Protein 4FVA (pdb70)

Organism: Caenorhabditis elegans (NCBI:txid6239)

Foldseek 3Di:
DQAVPKFKEKAEAQPCVDPPCQLVLLLVVLVQCVVVVGQKYKYWFAAPPNCVSVVVCVVAWDKDWQDYPPRGTMIMTHGPQWAWDDWDWAAQPPDPPRKTWTWTWTARPPATEIETETAADEDPVCLVRLLVVLVVVQVVVVVVCVVDPQHKYKHWYQSNDDVVSHDDHDPQKDWQCVQQPVDPQAAFFQFVVLAVPDPDDDTDTHRRTTMIIGHPFRHKHKHWAQSDADPVRRHTSHSTTMIMMMTGD/DVFAVPKFKEKFEAQPCVDVPCQLVLLLVVLVQCVVVVGQKYKYWFAAPPNCVSVVVCVVAWDKDWQDYPPRITMIMTHGPQWAWDDWDWAFQPPDPPRKIWIWTWTAHPVATEIETETAAHEDPVCLVRLLVVLVVVQVVVVVVCVVDPQHKYKHWYQSNDDPVSDDDHDPQKDWQCVLQPVDPVAQFFQFCVLAVPDPDPPGDTHRRTTMIIGHPWRHKHKHWAQSDADDPRRHTSHSTIMIMMMTGD/DCLFAVPKFKEKAEAQPCVDPVCQLVLLLVVLVQCVVLVGQKYKYWFAAPPNCVSVVVCVVAWDKDWLDHPPRITMIMTGGPQWAWDDWDWAFQPLAPPRWTWIWTWTAHPPATEIETETAAHEDPVCLVRLLVVVVVVQVVVVVCCVVDPQHKYKHWYQSNDDPVSDDDRDPQKDWQCVQQPVDPQAQFFQFCPLAVPDDDPPTDTHRRTTMMIGHDFRHKHKHWAQSDADDVRRHTSHSTTMMMMMTGD/DVQAVPKFKEKAEAQPCVQPVCQLVLLLVVLVFCVVLVGQKYKYWFDAPPNCVSVVVCVVAWDKDWQDYPPRGTMIMTHGPQWAWDDWDWAFQPPDPPRWIWIWTWTAHPPATEIETETAAHDDPVCLVRLLVVLVVVQVVVVVCCVVDPQHKYKHWYQSNDDPVSDDDHDPQKDWQCVQQPVDPQAAFFAAVVLAVSDPDGDTGRRTTMMIGHDFRHKHKHWAQSDADDPRRHTSHSTIMIMMMTGD

Sequence (998 aa):
DLKGFEVSVMSWNIDGLDGRSLLTRMKAVAHIVKNVNPDILFLQEVVDRDLAPIDKLQSLYKIYYSNKGCQYYTAILVSKMFDVEKHDVIHFQNSGMYRTLQILEGSIGGLKVFLLNTHLESTREHRPQRCAQFGFCMDKVREIIAQNPGALVFFGGDLNLRDEEVSRVPDGVKDAWEAAGSDNKTKFTWDTFKNDNKQGFHGAKMRFDRLYWSGPLDKVKFTLEGRQRIRSCLCFPSDHWAINATFFAEDLKGFEVSVMSWNIDGLDGRSLLTRMKAVAHIVKNVNPDILFLQEVVDRDLAPIDKLQSLYKIYYSNKGCQYYTAILVSKMFDVEKHDVIHFQNSGMYRTLQILEGSIGGLKVFLLNTHLESTREHRPQRCAQFGFCMDKVREIIAQNPGALVFFGGDLNLRDEEVSRVPDGVKDAWEAAGSDNKTKFTWDTFKNDNKQGFHGAKMRFDRLYWSGPLDKVKFTLEGRQRIRSCLCFPSDHWAINATFFAAEDLKGFEVSVMSWNIDGLDGRSLLTRMKAVAHIVKNVNPDILFLQEVVDRDLAPIDKLQSLYKIYYSNKGCQYYTAILVSKMFDVEKHDVIHFQNSGMYRTLQILEGSIGGLKVFLLNTHLESTREHRPQRCAQFGFCMDKVREIIAQNPGALVFFGGDLNLRDEEVSRVPDGVKDAWEAAGSDNKTKFTWDTFKNDNKQGFHGAKMRFDRLYWSGPLDKVKFTLEGRQRIRSCLCFPSDHWAINATFFAEDLKGFEVSVMSWNIDGLDGRSLLTRMKAVAHIVKNVNPDILFLQEVVDRDLAPIDKLQSLYKIYYSNKGCQYYTAILVSKMFDVEKHDVIHFQNSGMYRTLQILEGSIGGLKVFLLNTHLESTREHRPQRCAQFGFCMDKVREIIAQNPGALVFFGGDLNLRDEEVSRVPDGVKDAWEAAGSDNKTKFTWDTFKNDNKQGGAKMRFDRLYWSGPLDKVKFTLEGRQRIRSCLCFPSDHWAINATFFA

GO terms:
  GO:0042802 identical protein binding (F, IPI)

Structure (mmCIF, N/CA/C/O backbone):
data_4FVA
#
_entry.id   4FVA
#
_cell.length_a   52.600
_cell.length_b   104.400
_cell.length_c   84.700
_cell.angle_alpha   90.00
_cell.angle_beta   90.98
_cell.angle_gamma   90.00
#
_symmetry.space_group_name_H-M   'P 1 21 1'
#
loop_
_entity.id
_entity.type
_entity.pdbx_description
1 polymer "5'-tyrosyl-DNA phosphodiesterase"
2 non-polymer 1,2-ETHANEDIOL
3 non-polymer 'MAGNESIUM ION'
4 non-polymer 'MALONATE ION'
5 water water
#
loop_
_atom_site.group_PDB
_atom_site.id
_atom_site.type_symbol
_atom_site.label_atom_id
_atom_site.label_alt_id
_atom_site.label_comp_id
_atom_site.label_asym_id
_atom_site.label_entity_id
_atom_site.label_seq_id
_atom_site.pdbx_PDB_ins_code
_atom_site.Cartn_x
_atom_site.Cartn_y
_atom_site.Cartn_z
_atom_site.occupancy
_atom_site.B_iso_or_equiv
_atom_site.auth_seq_id
_atom_site.auth_comp_id
_atom_site.auth_asym_id
_atom_site.auth_atom_id
_atom_site.pdbx_PDB_model_num
ATOM 1 N N . ASP A 1 8 ? 26.688 -4.186 11.761 1.00 72.75 114 ASP A N 1
ATOM 2 C CA . ASP A 1 8 ? 25.540 -5.081 11.716 1.00 77.31 114 ASP A CA 1
ATOM 3 C C . ASP A 1 8 ? 24.268 -4.244 11.586 1.00 75.51 114 ASP A C 1
ATOM 4 O O . ASP A 1 8 ? 24.330 -3.018 11.493 1.00 73.89 114 ASP A O 1
ATOM 9 N N . LEU A 1 9 ? 23.115 -4.901 11.562 1.00 74.56 115 LEU A N 1
ATOM 10 C CA . LEU A 1 9 ? 21.859 -4.186 11.376 1.00 72.81 115 LEU A CA 1
ATOM 11 C C . LEU A 1 9 ? 21.175 -3.857 12.686 1.00 70.42 115 LEU A C 1
ATOM 12 O O . LEU A 1 9 ? 20.181 -3.131 12.706 1.00 66.93 115 LEU A O 1
ATOM 17 N N . LYS A 1 10 ? 21.710 -4.381 13.781 1.00 72.71 116 LYS A N 1
ATOM 18 C CA . LYS A 1 10 ? 21.161 -4.053 15.084 1.00 74.16 116 LYS A CA 1
ATOM 19 C C . LYS A 1 10 ? 21.262 -2.539 15.255 1.00 68.59 116 LYS A C 1
ATOM 20 O O . LYS A 1 10 ? 22.281 -1.927 14.922 1.00 66.41 116 LYS A O 1
ATOM 26 N N . GLY A 1 11 ? 20.181 -1.933 15.726 1.00 66.05 117 GLY A N 1
ATOM 27 C CA . GLY A 1 11 ? 20.114 -0.490 15.826 1.00 68.25 117 GLY A CA 1
ATOM 28 C C . GLY A 1 11 ? 19.722 0.173 14.514 1.00 67.36 117 GLY A C 1
ATOM 29 O O . GLY A 1 11 ? 19.551 1.389 14.467 1.00 64.64 117 GLY A O 1
ATOM 30 N N . PHE A 1 12 ? 19.599 -0.608 13.440 1.00 65.40 118 PHE A N 1
ATOM 31 C CA . PHE A 1 12 ? 19.146 -0.043 12.170 1.00 57.78 118 PHE A CA 1
ATOM 32 C C . PHE A 1 12 ? 17.630 0.048 12.222 1.00 49.45 118 PHE A C 1
ATOM 33 O O . PHE A 1 12 ? 16.959 -0.884 12.676 1.00 46.33 118 PHE A O 1
ATOM 41 N N . GLU A 1 13 ? 17.090 1.167 11.763 1.00 46.25 119 GLU A N 1
ATOM 42 C CA . GLU A 1 13 ? 15.659 1.379 11.864 1.00 42.39 119 GLU A CA 1
ATOM 43 C C . GLU A 1 13 ? 15.198 2.286 10.721 1.00 39.23 119 GLU A C 1
ATOM 44 O O . GLU A 1 13 ? 15.897 3.231 10.353 1.00 43.84 119 GLU A O 1
ATOM 50 N N . VAL A 1 14 ? 14.061 1.955 10.114 1.00 35.13 120 VAL A N 1
ATOM 51 C CA . VAL A 1 14 ? 13.492 2.789 9.054 1.00 32.57 120 VAL A CA 1
ATOM 52 C C . VAL A 1 14 ? 11.969 2.798 9.173 1.00 30.40 120 VAL A C 1
ATOM 53 O O . VAL A 1 14 ? 11.354 1.745 9.383 1.00 29.82 120 VAL A O 1
ATOM 57 N N . SER A 1 15 ? 11.367 3.985 9.083 1.00 27.07 121 SER A N 1
ATOM 58 C CA . SER A 1 15 ? 9.912 4.111 9.189 1.00 25.00 121 SER A CA 1
ATOM 59 C C . SER A 1 15 ? 9.266 4.417 7.835 1.00 26.12 121 SER A C 1
ATOM 60 O O . SER A 1 15 ? 9.732 5.282 7.080 1.00 22.12 121 SER A O 1
ATOM 63 N N . VAL A 1 16 ? 8.182 3.710 7.534 1.00 24.76 122 VAL A N 1
ATOM 64 C CA . VAL A 1 16 ? 7.482 3.915 6.281 1.00 19.97 122 VAL A CA 1
ATOM 65 C C . VAL A 1 16 ? 6.033 4.237 6.588 1.00 22.35 122 VAL A C 1
ATOM 66 O O . VAL A 1 16 ? 5.363 3.507 7.333 1.00 21.36 122 VAL A O 1
ATOM 70 N N . MET A 1 17 ? 5.567 5.345 6.027 1.00 20.15 123 MET A N 1
ATOM 71 C CA . MET A 1 17 ? 4.200 5.810 6.211 1.00 20.38 123 MET A CA 1
ATOM 72 C C . MET A 1 17 ? 3.524 5.813 4.848 1.00 20.12 123 MET A C 1
ATOM 73 O O . MET A 1 17 ? 4.166 6.137 3.843 1.00 19.80 123 MET A O 1
ATOM 78 N N . SER A 1 18 ? 2.250 5.414 4.806 1.00 20.28 124 SER A N 1
ATOM 79 C CA . SER A 1 18 ? 1.470 5.412 3.561 1.00 20.09 124 SER A CA 1
ATOM 80 C C . SER A 1 18 ? 0.096 6.022 3.799 1.00 22.71 124 SER A C 1
ATOM 81 O O . SER A 1 18 ? -0.546 5.732 4.821 1.00 20.71 124 SER A O 1
ATOM 84 N N . TRP A 1 19 ? -0.370 6.842 2.859 1.00 20.20 125 TRP A N 1
ATOM 85 C CA . TRP A 1 19 ? -1.599 7.600 3.075 1.00 20.45 125 TRP A CA 1
ATOM 86 C C . TRP A 1 19 ? -2.300 7.955 1.777 1.00 20.25 125 TRP A C 1
ATOM 87 O O . TRP A 1 19 ? -1.718 8.597 0.895 1.00 19.96 125 TRP A O 1
ATOM 98 N N . ASN A 1 20 ? -3.554 7.531 1.665 1.00 20.44 126 ASN A N 1
ATOM 99 C CA . ASN A 1 20 ? -4.408 8.025 0.598 1.00 20.34 126 ASN A CA 1
ATOM 100 C C . ASN A 1 20 ? -4.974 9.334 1.103 1.00 20.55 126 ASN A C 1
ATOM 101 O O . ASN A 1 20 ? -5.747 9.340 2.069 1.00 20.92 126 ASN A O 1
ATOM 106 N N . ILE A 1 21 ? -4.572 10.440 0.479 1.00 20.34 127 ILE A N 1
ATOM 107 C CA . ILE A 1 21 ? -4.917 11.754 1.027 1.00 20.54 127 ILE A CA 1
ATOM 108 C C . ILE A 1 21 ? -6.206 12.368 0.448 1.00 20.64 127 ILE A C 1
ATOM 109 O O . ILE A 1 21 ? -6.542 13.533 0.716 1.00 20.78 127 ILE A O 1
ATOM 114 N N . ASP A 1 22 ? -6.938 11.573 -0.327 1.00 20.58 128 ASP A N 1
ATOM 115 C CA . ASP A 1 22 ? -8.277 11.987 -0.740 1.00 20.74 128 ASP A CA 1
ATOM 116 C C . ASP A 1 22 ? -8.229 13.331 -1.457 1.00 21.55 128 ASP A C 1
ATOM 117 O O . ASP A 1 22 ? -9.057 14.210 -1.200 1.00 23.05 128 ASP A O 1
ATOM 122 N N . GLY A 1 23 ? -7.272 13.482 -2.368 1.00 20.21 129 GLY A N 1
ATOM 123 C CA . GLY A 1 23 ? -7.186 14.697 -3.169 1.00 23.25 129 GLY A CA 1
ATOM 124 C C . GLY A 1 23 ? -8.368 14.903 -4.111 1.00 28.93 129 GLY A C 1
ATOM 125 O O . GLY A 1 23 ? -8.615 16.023 -4.582 1.00 20.03 129 GLY A O 1
ATOM 126 N N . LEU A 1 24 ? -9.106 13.833 -4.400 1.00 20.12 130 LEU A N 1
ATOM 127 C CA . LEU A 1 24 ? -10.257 13.956 -5.302 1.00 20.15 130 LEU A CA 1
ATOM 128 C C . LEU A 1 24 ? -11.438 14.635 -4.633 1.00 27.10 130 LEU A C 1
ATOM 129 O O . LEU A 1 24 ? -12.407 15.021 -5.300 1.00 26.28 130 LEU A O 1
ATOM 134 N N . ASP A 1 25 ? -11.373 14.761 -3.310 1.00 23.14 131 ASP A N 1
ATOM 135 C CA . ASP A 1 25 ? -12.428 15.455 -2.581 1.00 26.02 131 ASP A CA 1
ATOM 136 C C . ASP A 1 25 ? -12.062 16.935 -2.455 1.00 27.52 131 ASP A C 1
ATOM 137 O O . ASP A 1 25 ? -11.093 17.299 -1.785 1.00 26.60 131 ASP A O 1
ATOM 142 N N . GLY A 1 26 ? -12.834 17.782 -3.120 1.00 26.87 132 GLY A N 1
ATOM 143 C CA . GLY A 1 26 ? -12.515 19.195 -3.208 1.00 21.11 132 GLY A CA 1
ATOM 144 C C . GLY A 1 26 ? -12.829 20.016 -1.971 1.00 21.48 132 GLY A C 1
ATOM 145 O O . GLY A 1 26 ? -12.325 21.128 -1.845 1.00 24.84 132 GLY A O 1
ATOM 146 N N . ARG A 1 27 ? -13.660 19.486 -1.075 1.00 21.84 133 ARG A N 1
ATOM 147 C CA . ARG A 1 27 ? -14.057 20.192 0.140 1.00 28.36 133 ARG A CA 1
ATOM 148 C C . ARG A 1 27 ? -12.901 20.425 1.121 1.00 33.06 133 ARG A C 1
ATOM 149 O O . ARG A 1 27 ? -12.275 19.473 1.585 1.00 28.51 133 ARG A O 1
ATOM 157 N N . SER A 1 28 ? -12.634 21.689 1.446 1.00 36.44 134 SER A N 1
ATOM 158 C CA . SER A 1 28 ? -11.572 22.042 2.393 1.00 30.99 134 SER A CA 1
ATOM 159 C C . SER A 1 28 ? -10.221 21.448 1.990 1.00 22.04 134 SER A C 1
ATOM 160 O O . SER A 1 28 ? -9.393 21.128 2.850 1.00 25.65 134 SER A O 1
ATOM 163 N N . LEU A 1 29 ? -10.006 21.293 0.688 1.00 21.66 135 LEU A N 1
ATOM 164 C CA . LEU A 1 29 ? -8.797 20.643 0.187 1.00 25.76 135 LEU A CA 1
ATOM 165 C C . LEU A 1 29 ? -7.492 21.299 0.681 1.00 23.28 135 LEU A C 1
ATOM 166 O O . LEU A 1 29 ? -6.550 20.607 1.092 1.00 22.85 135 LEU A O 1
ATOM 171 N N . LEU A 1 30 ? -7.403 22.623 0.580 1.00 25.17 136 LEU A N 1
ATOM 172 C CA . LEU A 1 30 ? -6.185 23.309 1.007 1.00 31.03 136 LEU A CA 1
ATOM 173 C C . LEU A 1 30 ? -5.939 23.114 2.496 1.00 21.61 136 LEU A C 1
ATOM 174 O O . LEU A 1 30 ? -4.844 22.740 2.909 1.00 25.78 136 LEU A O 1
ATOM 179 N N . THR A 1 31 ? -6.964 23.328 3.310 1.00 24.15 137 THR A N 1
ATOM 180 C CA . THR A 1 31 ? -6.798 23.147 4.745 1.00 22.35 137 THR A CA 1
ATOM 181 C C . THR A 1 31 ? -6.361 21.716 5.055 1.00 25.10 137 THR A C 1
ATOM 182 O O . THR A 1 31 ? -5.488 21.488 5.911 1.00 22.36 137 THR A O 1
ATOM 186 N N . ARG A 1 32 ? -6.968 20.757 4.360 1.00 22.10 138 ARG A N 1
ATOM 187 C CA . ARG A 1 32 ? -6.656 19.346 4.574 1.00 22.02 138 ARG A CA 1
ATOM 188 C C . ARG A 1 32 ? -5.220 19.010 4.143 1.00 21.66 138 ARG A C 1
ATOM 189 O O . ARG A 1 32 ? -4.521 18.263 4.833 1.00 21.70 138 ARG A O 1
ATOM 197 N N . MET A 1 33 ? -4.772 19.565 3.016 1.00 21.33 139 MET A N 1
ATOM 198 C CA . MET A 1 33 ? -3.399 19.287 2.573 1.00 21.01 139 MET A CA 1
ATOM 199 C C . MET A 1 33 ? -2.377 19.908 3.539 1.00 21.17 139 MET A C 1
ATOM 200 O O . MET A 1 33 ? -1.334 19.324 3.801 1.00 21.07 139 MET A O 1
ATOM 205 N N . LYS A 1 34 ? -2.689 21.092 4.067 1.00 21.44 140 LYS A N 1
ATOM 206 C CA . LYS A 1 34 ? -1.861 21.690 5.112 1.00 24.66 140 LYS A CA 1
ATOM 207 C C . LYS A 1 34 ? -1.809 20.778 6.332 1.00 21.93 140 LYS A C 1
ATOM 208 O O . LYS A 1 34 ? -0.763 20.629 6.948 1.00 22.36 140 LYS A O 1
ATOM 214 N N . ALA A 1 35 ? -2.948 20.193 6.702 1.00 23.63 141 ALA A N 1
ATOM 215 C CA . ALA A 1 35 ? -2.988 19.253 7.829 1.00 22.40 141 ALA A CA 1
ATOM 216 C C . ALA A 1 35 ? -2.156 18.005 7.535 1.00 22.11 141 ALA A C 1
ATOM 217 O O . ALA A 1 35 ? -1.450 17.487 8.417 1.00 22.24 141 ALA A O 1
ATOM 219 N N . VAL A 1 36 ? -2.258 17.503 6.305 1.00 21.74 142 VAL A N 1
ATOM 220 C CA . VAL A 1 36 ? -1.436 16.366 5.914 1.00 21.45 142 VAL A CA 1
ATOM 221 C C . VAL A 1 36 ? 0.053 16.697 6.098 1.00 26.61 142 VAL A C 1
ATOM 222 O O . VAL A 1 36 ? 0.789 15.940 6.717 1.00 21.36 142 VAL A O 1
ATOM 226 N N . ALA A 1 37 ? 0.494 17.828 5.565 1.00 21.21 143 ALA A N 1
ATOM 227 C CA . ALA A 1 37 ? 1.902 18.185 5.682 1.00 23.99 143 ALA A CA 1
ATOM 228 C C . ALA A 1 37 ? 2.289 18.355 7.150 1.00 21.50 143 ALA A C 1
ATOM 229 O O . ALA A 1 37 ? 3.381 17.962 7.561 1.00 22.11 143 ALA A O 1
ATOM 231 N N . HIS A 1 38 ? 1.381 18.926 7.932 1.00 21.87 144 HIS A N 1
ATOM 232 C CA . HIS A 1 38 ? 1.593 19.096 9.362 1.00 24.74 144 HIS A CA 1
ATOM 233 C C . HIS A 1 38 ? 1.835 17.765 10.075 1.00 29.35 144 HIS A C 1
ATOM 234 O O . HIS A 1 38 ? 2.784 17.620 10.862 1.00 22.48 144 HIS A O 1
ATOM 241 N N . ILE A 1 39 ? 0.980 16.790 9.789 1.00 24.18 145 ILE A N 1
ATOM 242 C CA . ILE A 1 39 ? 1.073 15.482 10.427 1.00 22.38 145 ILE A CA 1
ATOM 243 C C . ILE A 1 39 ? 2.359 14.753 10.022 1.00 22.05 145 ILE A C 1
ATOM 244 O O . ILE A 1 39 ? 3.026 14.134 10.858 1.00 22.19 145 ILE A O 1
ATOM 249 N N . VAL A 1 40 ? 2.707 14.849 8.745 1.00 21.64 146 VAL A N 1
ATOM 250 C CA . VAL A 1 40 ? 3.959 14.290 8.237 1.00 21.32 146 VAL A CA 1
ATOM 251 C C . VAL A 1 40 ? 5.169 14.829 9.022 1.00 21.46 146 VAL A C 1
ATOM 252 O O . VAL A 1 40 ? 6.020 14.067 9.458 1.00 21.45 146 VAL A O 1
ATOM 256 N N . LYS A 1 41 ? 5.211 16.142 9.229 1.00 21.98 147 LYS A N 1
ATOM 257 C CA . LYS A 1 41 ? 6.321 16.760 9.963 1.00 21.80 147 LYS A CA 1
ATOM 258 C C . LYS A 1 41 ? 6.379 16.282 11.414 1.00 31.95 147 LYS A C 1
ATOM 259 O O . LYS A 1 41 ? 7.444 16.281 12.025 1.00 36.69 147 LYS A O 1
ATOM 265 N N . ASN A 1 42 ? 5.229 15.925 11.982 1.00 22.44 148 ASN A N 1
ATOM 266 C CA . ASN A 1 42 ? 5.184 15.423 13.364 1.00 22.84 148 ASN A CA 1
ATOM 267 C C . ASN A 1 42 ? 5.486 13.927 13.525 1.00 24.57 148 ASN A C 1
ATOM 268 O O . ASN A 1 42 ? 6.114 13.516 14.500 1.00 22.97 148 ASN A O 1
ATOM 273 N N . VAL A 1 43 ? 5.015 13.118 12.584 1.00 22.43 149 VAL A N 1
ATOM 274 C CA . VAL A 1 43 ? 5.337 11.697 12.580 1.00 22.30 149 VAL A CA 1
ATOM 275 C C . VAL A 1 43 ? 6.759 11.525 12.073 1.00 25.18 149 VAL A C 1
ATOM 276 O O . VAL A 1 43 ? 7.456 10.612 12.494 1.00 21.98 149 VAL A O 1
ATOM 280 N N . ASN A 1 44 ? 7.161 12.384 11.130 1.00 21.72 150 ASN A N 1
ATOM 281 C CA . ASN A 1 44 ? 8.536 12.414 10.648 1.00 27.57 150 ASN A CA 1
ATOM 282 C C . ASN A 1 44 ? 9.035 11.070 10.128 1.00 26.59 150 ASN A C 1
ATOM 283 O O . ASN A 1 44 ? 10.085 10.599 10.544 1.00 26.44 150 ASN A O 1
ATOM 288 N N . PRO A 1 45 ? 8.288 10.454 9.197 1.00 20.93 151 PRO A N 1
ATOM 289 C CA . PRO A 1 45 ? 8.682 9.144 8.665 1.00 20.67 151 PRO A CA 1
ATOM 290 C C . PRO A 1 45 ? 9.904 9.270 7.769 1.00 22.58 151 PRO A C 1
ATOM 291 O O . PRO A 1 45 ? 10.094 10.356 7.193 1.00 21.76 151 PRO A O 1
ATOM 295 N N . ASP A 1 46 ? 10.718 8.213 7.655 1.00 21.85 152 ASP A N 1
ATOM 296 C CA . ASP A 1 46 ? 11.866 8.257 6.753 1.00 21.17 152 ASP A CA 1
ATOM 297 C C . ASP A 1 46 ? 11.406 8.203 5.313 1.00 25.35 152 ASP A C 1
ATOM 298 O O . ASP A 1 46 ? 12.005 8.821 4.422 1.00 23.60 152 ASP A O 1
ATOM 303 N N . ILE A 1 47 ? 10.333 7.452 5.095 1.00 21.69 153 ILE A N 1
ATOM 304 C CA . ILE A 1 47 ? 9.820 7.209 3.757 1.00 19.51 153 ILE A CA 1
ATOM 305 C C . ILE A 1 47 ? 8.309 7.386 3.797 1.00 25.63 153 ILE A C 1
ATOM 306 O O . ILE A 1 47 ? 7.649 6.907 4.716 1.00 19.65 153 ILE A O 1
ATOM 311 N N . LEU A 1 48 ? 7.767 8.087 2.811 1.00 19.24 154 LEU A N 1
ATOM 312 C CA . LEU A 1 48 ? 6.337 8.340 2.778 1.00 19.37 154 LEU A CA 1
ATOM 313 C C . LEU A 1 48 ? 5.748 8.025 1.413 1.00 24.39 154 LEU A C 1
ATOM 314 O O . LEU A 1 48 ? 6.218 8.543 0.400 1.00 18.88 154 LEU A O 1
ATOM 319 N N . PHE A 1 49 ? 4.733 7.158 1.400 1.00 19.20 155 PHE A N 1
ATOM 320 C CA . PHE A 1 49 ? 3.931 6.879 0.208 1.00 19.03 155 PHE A CA 1
ATOM 321 C C . PHE A 1 49 ? 2.624 7.678 0.235 1.00 19.20 155 PHE A C 1
ATOM 322 O O . PHE A 1 49 ? 1.901 7.626 1.224 1.00 19.51 155 PHE A O 1
ATOM 330 N N . LEU A 1 50 ? 2.298 8.385 -0.847 1.00 19.03 156 LEU A N 1
ATOM 331 C CA . LEU A 1 50 ? 0.983 9.037 -0.966 1.00 20.31 156 LEU A CA 1
ATOM 332 C C . LEU A 1 50 ? 0.213 8.491 -2.165 1.00 19.93 156 LEU A C 1
ATOM 333 O O . LEU A 1 50 ? 0.821 8.143 -3.182 1.00 18.76 156 LEU A O 1
ATOM 338 N N . GLN A 1 51 ? -1.114 8.441 -2.043 1.00 20.97 157 GLN A N 1
ATOM 339 C CA . GLN A 1 51 ? -1.997 8.129 -3.158 1.00 19.15 157 GLN A CA 1
ATOM 340 C C . GLN A 1 51 ? -3.109 9.179 -3.261 1.00 19.30 157 GLN A C 1
ATOM 341 O O . GLN A 1 51 ? -3.409 9.879 -2.284 1.00 19.55 157 GLN A O 1
ATOM 347 N N . GLU A 1 52 ? -3.741 9.262 -4.431 1.00 20.76 158 GLU A N 1
ATOM 348 C CA . GLU A 1 52 ? -4.752 10.285 -4.704 1.00 19.29 158 GLU A CA 1
ATOM 349 C C . GLU A 1 52 ? -4.243 11.690 -4.417 1.00 19.28 158 GLU A C 1
ATOM 350 O O . GLU A 1 52 ? -4.934 12.498 -3.800 1.00 20.07 158 GLU A O 1
ATOM 356 N N . VAL A 1 53 ? -3.032 11.973 -4.876 1.00 19.02 159 VAL A N 1
ATOM 357 C CA . VAL A 1 53 ? -2.481 13.320 -4.862 1.00 18.98 159 VAL A CA 1
ATOM 358 C C . VAL A 1 53 ? -3.040 14.017 -6.100 1.00 22.47 159 VAL A C 1
ATOM 359 O O . VAL A 1 53 ? -3.121 13.392 -7.159 1.00 18.66 159 VAL A O 1
ATOM 363 N N . VAL A 1 54 ? -3.416 15.292 -5.971 1.00 19.73 160 VAL A N 1
ATOM 364 C CA . VAL A 1 54 ? -3.896 16.102 -7.101 1.00 18.86 160 VAL A CA 1
ATOM 365 C C . VAL A 1 54 ? -3.080 17.382 -7.264 1.00 28.30 160 VAL A C 1
ATOM 366 O O . VAL A 1 54 ? -2.392 17.808 -6.337 1.00 18.89 160 VAL A O 1
ATOM 370 N N . ASP A 1 55 ? -3.133 17.983 -8.450 1.00 25.96 161 ASP A N 1
ATOM 371 C CA . ASP A 1 55 ? -2.364 19.203 -8.712 1.00 29.60 161 ASP A CA 1
ATOM 372 C C . ASP A 1 55 ? -2.876 20.369 -7.882 1.00 31.56 161 ASP A C 1
ATOM 373 O O . ASP A 1 55 ? -2.104 21.196 -7.397 1.00 33.30 161 ASP A O 1
ATOM 378 N N . ARG A 1 56 ? -4.192 20.436 -7.738 1.00 23.31 162 ARG A N 1
ATOM 379 C CA . ARG A 1 56 ? -4.823 21.545 -7.032 1.00 26.30 162 ARG A CA 1
ATOM 380 C C . ARG A 1 56 ? -4.472 21.575 -5.550 1.00 27.47 162 ARG A C 1
ATOM 381 O O . ARG A 1 56 ? -4.661 20.583 -4.828 1.00 27.23 162 ARG A O 1
ATOM 389 N N . ASP A 1 57 ? -3.984 22.724 -5.093 1.00 28.01 163 ASP A N 1
ATOM 390 C CA . ASP A 1 57 ? -3.663 22.915 -3.684 1.00 25.94 163 ASP A CA 1
ATOM 391 C C . ASP A 1 57 ? -2.558 21.963 -3.227 1.00 25.48 163 ASP A C 1
ATOM 392 O O . ASP A 1 57 ? -2.551 21.503 -2.084 1.00 29.57 163 ASP A O 1
ATOM 397 N N . LEU A 1 58 ? -1.617 21.685 -4.123 1.00 21.81 164 LEU A N 1
ATOM 398 C CA . LEU A 1 58 ? -0.525 20.772 -3.815 1.00 27.42 164 LEU A CA 1
ATOM 399 C C . LEU A 1 58 ? 0.583 21.460 -2.996 1.00 30.70 164 LEU A C 1
ATOM 400 O O . LEU A 1 58 ? 1.420 20.795 -2.368 1.00 27.25 164 LEU A O 1
ATOM 405 N N . ALA A 1 59 ? 0.569 22.791 -2.966 1.00 21.67 165 ALA A N 1
ATOM 406 C CA . ALA A 1 59 ? 1.687 23.541 -2.369 1.00 20.75 165 ALA A CA 1
ATOM 407 C C . ALA A 1 59 ? 2.171 23.032 -1.006 1.00 19.93 165 ALA A C 1
ATOM 408 O O . ALA A 1 59 ? 3.370 22.813 -0.812 1.00 30.36 165 ALA A O 1
ATOM 410 N N . PRO A 1 60 ? 1.238 22.820 -0.061 1.00 23.73 166 PRO A N 1
ATOM 411 C CA . PRO A 1 60 ? 1.666 22.384 1.278 1.00 24.37 166 PRO A CA 1
ATOM 412 C C . PRO A 1 60 ? 2.418 21.069 1.212 1.00 20.21 166 PRO A C 1
ATOM 413 O O . PRO A 1 60 ? 3.343 20.862 1.987 1.00 20.31 166 PRO A O 1
ATOM 417 N N . ILE A 1 61 ? 2.030 20.205 0.282 1.00 22.49 167 ILE A N 1
ATOM 418 C CA . ILE A 1 61 ? 2.735 18.957 0.069 1.00 22.50 167 ILE A CA 1
ATOM 419 C C . ILE A 1 61 ? 4.089 19.199 -0.601 1.00 25.51 167 ILE A C 1
ATOM 420 O O . ILE A 1 61 ? 5.125 18.688 -0.159 1.00 22.40 167 ILE A O 1
ATOM 425 N N . ASP A 1 62 ? 4.066 19.967 -1.684 1.00 22.46 168 ASP A N 1
ATOM 426 C CA . ASP A 1 62 ? 5.275 20.278 -2.433 1.00 27.03 168 ASP A CA 1
ATOM 427 C C . ASP A 1 62 ? 6.319 20.954 -1.554 1.00 27.36 168 ASP A C 1
ATOM 428 O O . ASP A 1 62 ? 7.512 20.794 -1.778 1.00 28.46 168 ASP A O 1
ATOM 433 N N . LYS A 1 63 ? 5.865 21.717 -0.561 1.00 27.28 169 LYS A N 1
ATOM 434 C CA . LYS A 1 63 ? 6.784 22.384 0.360 1.00 26.68 169 LYS A CA 1
ATOM 435 C C . LYS A 1 63 ? 7.566 21.404 1.233 1.00 27.89 169 LYS A C 1
ATOM 436 O O . LYS A 1 63 ? 8.550 21.792 1.860 1.00 26.20 169 LYS A O 1
ATOM 442 N N . LEU A 1 64 ? 7.136 20.144 1.292 1.00 22.84 170 LEU A N 1
ATOM 443 C CA . LEU A 1 64 ? 7.894 19.141 2.053 1.00 23.98 170 LEU A CA 1
ATOM 444 C C . LEU A 1 64 ? 9.254 18.847 1.410 1.00 27.54 170 LEU A C 1
ATOM 445 O O . LEU A 1 64 ? 10.088 18.155 2.005 1.00 24.78 170 LEU A O 1
ATOM 450 N N . GLN A 1 65 ? 9.488 19.400 0.218 1.00 27.46 171 GLN A N 1
ATOM 451 C CA . GLN A 1 65 ? 10.748 19.173 -0.483 1.00 29.79 171 GLN A CA 1
ATOM 452 C C . GLN A 1 65 ? 11.934 19.768 0.269 1.00 33.66 171 GLN A C 1
ATOM 453 O O . GLN A 1 65 ? 13.094 19.466 -0.035 1.00 30.15 171 GLN A O 1
ATOM 459 N N . SER A 1 66 ? 11.656 20.597 1.266 1.00 31.13 172 SER A N 1
ATOM 460 C CA . SER A 1 66 ? 12.744 21.117 2.086 1.00 32.21 172 SER A CA 1
ATOM 461 C C . SER A 1 66 ? 13.268 20.007 2.997 1.00 34.51 172 SER A C 1
ATOM 462 O O . SER A 1 66 ? 14.373 20.104 3.528 1.00 40.32 172 SER A O 1
ATOM 465 N N . LEU A 1 67 ? 12.460 18.966 3.193 1.00 33.48 173 LEU A N 1
ATOM 466 C CA . LEU A 1 67 ? 12.801 17.857 4.100 1.00 37.40 173 LEU A CA 1
ATOM 467 C C . LEU A 1 67 ? 13.010 16.516 3.373 1.00 35.25 173 LEU A C 1
ATOM 468 O O . LEU A 1 67 ? 13.665 15.607 3.898 1.00 29.38 173 LEU A O 1
ATOM 473 N N . TYR A 1 68 ? 12.412 16.393 2.189 1.00 24.21 174 TYR A N 1
ATOM 474 C CA . TYR A 1 68 ? 12.374 15.147 1.436 1.00 19.19 174 TYR A CA 1
ATOM 475 C C . TYR A 1 68 ? 12.727 15.350 -0.027 1.00 20.37 174 TYR A C 1
ATOM 476 O O . TYR A 1 68 ? 12.536 16.445 -0.563 1.00 22.61 174 TYR A O 1
ATOM 485 N N . LYS A 1 69 ? 13.218 14.301 -0.681 1.00 20.60 175 LYS A N 1
ATOM 486 C CA . LYS A 1 69 ? 13.138 14.250 -2.143 1.00 24.51 175 LYS A CA 1
ATOM 487 C C . LYS A 1 69 ? 11.728 13.749 -2.510 1.00 27.37 175 LYS A C 1
ATOM 488 O O . LYS A 1 69 ? 11.228 12.789 -1.903 1.00 21.60 175 LYS A O 1
ATOM 494 N N . ILE A 1 70 ? 11.074 14.405 -3.464 1.00 22.20 176 ILE A N 1
ATOM 495 C CA . ILE A 1 70 ? 9.702 14.039 -3.820 1.00 18.17 176 ILE A CA 1
ATOM 496 C C . ILE A 1 70 ? 9.642 13.515 -5.257 1.00 22.18 176 ILE A C 1
ATOM 497 O O . ILE A 1 70 ? 10.074 14.195 -6.200 1.00 20.23 176 ILE A O 1
ATOM 502 N N . TYR A 1 71 ? 9.080 12.316 -5.423 1.00 19.68 177 TYR A N 1
ATOM 503 C CA . TYR A 1 71 ? 8.898 11.716 -6.739 1.00 17.59 177 TYR A CA 1
ATOM 504 C C . TYR A 1 71 ? 7.416 11.470 -6.981 1.00 20.81 177 TYR A C 1
ATOM 505 O O . TYR A 1 71 ? 6.778 10.735 -6.232 1.00 17.73 177 TYR A O 1
ATOM 514 N N . TYR A 1 72 ? 6.878 12.128 -8.008 1.00 17.54 178 TYR A N 1
ATOM 515 C CA . TYR A 1 72 ? 5.474 11.987 -8.389 1.00 22.42 178 TYR A CA 1
ATOM 516 C C . TYR A 1 72 ? 5.340 10.962 -9.499 1.00 21.81 178 TYR A C 1
ATOM 517 O O . TYR A 1 72 ? 6.142 10.952 -10.426 1.00 25.03 178 TYR A O 1
ATOM 526 N N . SER A 1 73 ? 4.320 10.116 -9.423 1.00 21.96 179 SER A N 1
ATOM 527 C CA . SER A 1 73 ? 4.172 9.053 -10.406 1.00 22.30 179 SER A CA 1
ATOM 528 C C . SER A 1 73 ? 3.810 9.610 -11.777 1.00 27.13 179 SER A C 1
ATOM 529 O O . SER A 1 73 ? 4.295 9.127 -12.802 1.00 28.52 179 SER A O 1
ATOM 532 N N . ASN A 1 74 ? 2.971 10.641 -11.795 1.00 23.91 180 ASN A N 1
ATOM 533 C CA . ASN A 1 74 ? 2.334 11.063 -13.042 1.00 27.14 180 ASN A CA 1
ATOM 534 C C . ASN A 1 74 ? 1.713 12.445 -12.891 1.00 25.76 180 ASN A C 1
ATOM 535 O O . ASN A 1 74 ? 0.518 12.627 -13.145 1.00 22.98 180 ASN A O 1
ATOM 540 N N . LYS A 1 75 ? 2.529 13.413 -12.485 1.00 23.12 181 LYS A N 1
ATOM 541 C CA . LYS A 1 75 ? 2.041 14.751 -12.184 1.00 25.51 181 LYS A CA 1
ATOM 542 C C . LYS A 1 75 ? 1.332 15.343 -13.400 1.00 33.20 181 LYS A C 1
ATOM 543 O O . LYS A 1 75 ? 1.759 15.127 -14.541 1.00 29.63 181 LYS A O 1
ATOM 549 N N . GLY A 1 76 ? 0.239 16.069 -13.160 1.00 31.77 182 GLY A N 1
ATOM 550 C CA . GLY A 1 76 ? -0.553 16.627 -14.247 1.00 31.29 182 GLY A CA 1
ATOM 551 C C . GLY A 1 76 ? -1.739 15.761 -14.666 1.00 37.75 182 GLY A C 1
ATOM 552 O O . GLY A 1 76 ? -2.664 16.239 -15.324 1.00 39.75 182 GLY A O 1
ATOM 553 N N . CYS A 1 77 ? -1.706 14.479 -14.310 1.00 30.17 183 CYS A N 1
ATOM 554 C CA . CYS A 1 77 ? -2.860 13.598 -14.503 1.00 26.32 183 CYS A CA 1
ATOM 555 C C . CYS A 1 77 ? -3.945 13.982 -13.493 1.00 23.39 183 CYS A C 1
ATOM 556 O O . CYS A 1 77 ? -3.675 14.750 -12.561 1.00 28.97 183 CYS A O 1
ATOM 559 N N . GLN A 1 78 ? -5.163 13.471 -13.655 1.00 21.52 184 GLN A N 1
ATOM 560 C CA . GLN A 1 78 ? -6.252 13.826 -12.715 1.00 22.12 184 GLN A CA 1
ATOM 561 C C . GLN A 1 78 ? -5.848 13.588 -11.247 1.00 27.13 184 GLN A C 1
ATOM 562 O O . GLN A 1 78 ? -6.112 14.417 -10.366 1.00 23.43 184 GLN A O 1
ATOM 568 N N . TYR A 1 79 ? -5.259 12.424 -10.979 1.00 28.58 185 TYR A N 1
ATOM 569 C CA . TYR A 1 79 ? -4.675 12.135 -9.665 1.00 25.08 185 TYR A CA 1
ATOM 570 C C . TYR A 1 79 ? -3.553 11.110 -9.816 1.00 22.32 185 TYR A C 1
ATOM 571 O O . TYR A 1 79 ? -3.457 10.434 -10.842 1.00 25.82 185 TYR A O 1
ATOM 580 N N . TYR A 1 80 ? -2.673 11.019 -8.825 1.00 18.51 186 TYR A N 1
ATOM 581 C CA . TYR A 1 80 ? -1.459 10.227 -8.995 1.00 18.11 186 TYR A CA 1
ATOM 582 C C . TYR A 1 80 ? -0.862 9.904 -7.623 1.00 18.23 186 TYR A C 1
ATOM 583 O O . TYR A 1 80 ? -1.472 10.211 -6.587 1.00 18.48 186 TYR A O 1
ATOM 592 N N . THR A 1 81 ? 0.282 9.231 -7.603 1.00 18.09 187 THR A N 1
ATOM 593 C CA . THR A 1 81 ? 0.889 8.879 -6.328 1.00 18.21 187 THR A CA 1
ATOM 594 C C . THR A 1 81 ? 2.213 9.612 -6.132 1.00 18.11 187 THR A C 1
ATOM 595 O O . THR A 1 81 ? 2.724 10.246 -7.057 1.00 17.93 187 THR A O 1
ATOM 599 N N . ALA A 1 82 ? 2.769 9.529 -4.931 1.00 18.24 188 ALA A N 1
ATOM 600 C CA . ALA A 1 82 ? 4.068 10.135 -4.680 1.00 22.63 188 ALA A CA 1
ATOM 601 C C . ALA A 1 82 ? 4.863 9.262 -3.718 1.00 22.91 188 ALA A C 1
ATOM 602 O O . ALA A 1 82 ? 4.289 8.583 -2.857 1.00 18.43 188 ALA A O 1
ATOM 604 N N . ILE A 1 83 ? 6.185 9.298 -3.863 1.00 18.10 189 ILE A N 1
ATOM 605 C CA . ILE A 1 83 ? 7.071 8.688 -2.884 1.00 18.18 189 ILE A CA 1
ATOM 606 C C . ILE A 1 83 ? 8.019 9.783 -2.422 1.00 21.52 189 ILE A C 1
ATOM 607 O O . ILE A 1 83 ? 8.666 10.437 -3.254 1.00 18.08 189 ILE A O 1
ATOM 612 N N . LEU A 1 84 ? 8.073 10.008 -1.114 1.00 18.49 190 LEU A N 1
ATOM 613 C CA . LEU A 1 84 ? 8.993 10.992 -0.548 1.00 21.32 190 LEU A CA 1
ATOM 614 C C . LEU A 1 84 ? 10.027 10.256 0.277 1.00 20.84 190 LEU A C 1
ATOM 615 O O . LEU A 1 84 ? 9.673 9.401 1.101 1.00 18.79 190 LEU A O 1
ATOM 620 N N . VAL A 1 85 ? 11.297 10.600 0.068 1.00 23.45 191 VAL A N 1
ATOM 621 C CA . VAL A 1 85 ? 12.387 9.987 0.805 1.00 18.63 191 VAL A CA 1
ATOM 622 C C . VAL A 1 85 ? 13.336 11.022 1.400 1.00 19.45 191 VAL A C 1
ATOM 623 O O . VAL A 1 85 ? 13.457 12.142 0.906 1.00 20.30 191 VAL A O 1
ATOM 627 N N . SER A 1 86 ? 14.008 10.626 2.469 1.00 27.25 192 SER A N 1
ATOM 628 C CA . SER A 1 86 ? 15.076 11.427 3.044 1.00 27.00 192 SER A CA 1
ATOM 629 C C . SER A 1 86 ? 16.042 11.911 1.960 1.00 24.57 192 SER A C 1
ATOM 630 O O . SER A 1 86 ? 16.234 11.240 0.945 1.00 18.67 192 SER A O 1
ATOM 633 N N . LYS A 1 87 ? 16.626 13.089 2.153 1.00 29.56 193 LYS A N 1
ATOM 634 C CA . LYS A 1 87 ? 17.608 13.593 1.190 1.00 30.19 193 LYS A CA 1
ATOM 635 C C . LYS A 1 87 ? 18.859 12.723 1.166 1.00 29.59 193 LYS A C 1
ATOM 636 O O . LYS A 1 87 ? 19.674 12.820 0.248 1.00 30.86 193 LYS A O 1
ATOM 642 N N . MET A 1 88 ? 18.998 11.872 2.182 1.00 24.54 194 MET A N 1
ATOM 643 C CA . MET A 1 88 ? 20.108 10.923 2.252 1.00 32.45 194 MET A CA 1
ATOM 644 C C . MET A 1 88 ? 19.871 9.672 1.401 1.00 36.05 194 MET A C 1
ATOM 645 O O . MET A 1 88 ? 20.786 8.864 1.196 1.00 39.20 194 MET A O 1
ATOM 650 N N . PHE A 1 89 ? 18.637 9.494 0.940 1.00 20.82 195 PHE A N 1
ATOM 651 C CA . PHE A 1 89 ? 18.315 8.377 0.060 1.00 20.65 195 PHE A CA 1
ATOM 652 C C . PHE A 1 89 ? 18.953 8.651 -1.307 1.00 18.05 195 PHE A C 1
ATOM 653 O O . PHE A 1 89 ? 18.663 9.660 -1.951 1.00 22.16 195 PHE A O 1
ATOM 661 N N . ASP A 1 90 ? 19.829 7.753 -1.740 1.00 19.24 196 ASP A N 1
ATOM 662 C CA . ASP A 1 90 ? 20.496 7.891 -3.031 1.00 25.88 196 ASP A CA 1
ATOM 663 C C . ASP A 1 90 ? 19.668 7.164 -4.082 1.00 21.98 196 ASP A C 1
ATOM 664 O O . ASP A 1 90 ? 19.611 5.932 -4.091 1.00 24.51 196 ASP A O 1
ATOM 669 N N . VAL A 1 91 ? 19.018 7.926 -4.960 1.00 17.44 197 VAL A N 1
ATOM 670 C CA . VAL A 1 91 ? 18.105 7.346 -5.943 1.00 17.25 197 VAL A CA 1
ATOM 671 C C . VAL A 1 91 ? 18.889 6.787 -7.132 1.00 25.30 197 VAL A C 1
ATOM 672 O O . VAL A 1 91 ? 19.769 7.461 -7.675 1.00 21.43 197 VAL A O 1
ATOM 676 N N . GLU A 1 92 ? 18.589 5.546 -7.504 1.00 19.53 198 GLU A N 1
ATOM 677 C CA . GLU A 1 92 ? 19.211 4.924 -8.673 1.00 23.34 198 GLU A CA 1
ATOM 678 C C . GLU A 1 92 ? 18.236 4.892 -9.866 1.00 21.58 198 GLU A C 1
ATOM 679 O O . GLU A 1 92 ? 18.628 5.150 -11.005 1.00 24.93 198 GLU A O 1
ATOM 685 N N . LYS A 1 93 ? 16.969 4.580 -9.596 1.00 20.58 199 LYS A N 1
ATOM 686 C CA . LYS A 1 93 ? 15.936 4.514 -10.643 1.00 24.54 199 LYS A CA 1
ATOM 687 C C . LYS A 1 93 ? 14.578 4.979 -10.135 1.00 18.60 199 LYS A C 1
ATOM 688 O O . LYS A 1 93 ? 14.218 4.714 -8.988 1.00 18.48 199 LYS A O 1
ATOM 694 N N . HIS A 1 94 ? 13.808 5.635 -10.999 1.00 19.98 200 HIS A N 1
ATOM 695 C CA . HIS A 1 94 ? 12.413 5.898 -10.692 1.00 20.71 200 HIS A CA 1
ATOM 696 C C . HIS A 1 94 ? 11.619 5.384 -11.869 1.00 24.00 200 HIS A C 1
ATOM 697 O O . HIS A 1 94 ? 11.684 5.970 -12.943 1.00 19.05 200 HIS A O 1
ATOM 704 N N . ASP A 1 95 ? 10.830 4.333 -11.652 1.00 16.64 201 ASP A N 1
ATOM 705 C CA . ASP A 1 95 ? 10.086 3.708 -12.744 1.00 22.81 201 ASP A CA 1
ATOM 706 C C . ASP A 1 95 ? 8.604 3.741 -12.424 1.00 25.51 201 ASP A C 1
ATOM 707 O O . ASP A 1 95 ? 8.205 3.436 -11.307 1.00 21.14 201 ASP A O 1
ATOM 712 N N . VAL A 1 96 ? 7.788 4.071 -13.417 1.00 16.66 202 VAL A N 1
ATOM 713 C CA . VAL A 1 96 ? 6.356 4.106 -13.226 1.00 24.92 202 VAL A CA 1
ATOM 714 C C . VAL A 1 96 ? 5.754 3.142 -14.210 1.00 24.17 202 VAL A C 1
ATOM 715 O O . VAL A 1 96 ? 5.741 3.403 -15.412 1.00 26.39 202 VAL A O 1
ATOM 719 N N . ILE A 1 97 ? 5.205 2.050 -13.699 1.00 27.47 203 ILE A N 1
ATOM 720 C CA . ILE A 1 97 ? 4.582 1.072 -14.574 1.00 23.72 203 ILE A CA 1
ATOM 721 C C . ILE A 1 97 ? 3.088 1.294 -14.579 1.00 29.26 203 ILE A C 1
ATOM 722 O O . ILE A 1 97 ? 2.435 1.205 -13.527 1.00 29.41 203 ILE A O 1
ATOM 727 N N . HIS A 1 98 ? 2.543 1.577 -15.761 1.00 29.67 204 HIS A N 1
ATOM 728 C CA . HIS A 1 98 ? 1.095 1.735 -15.918 1.00 29.17 204 HIS A CA 1
ATOM 729 C C . HIS A 1 98 ? 0.403 0.380 -16.041 1.00 26.06 204 HIS A C 1
ATOM 730 O O . HIS A 1 98 ? 0.748 -0.425 -16.907 1.00 30.80 204 HIS A O 1
ATOM 737 N N . PHE A 1 99 ? -0.547 0.106 -15.144 1.00 25.91 205 PHE A N 1
ATOM 738 C CA . PHE A 1 99 ? -1.307 -1.130 -15.226 1.00 24.01 205 PHE A CA 1
ATOM 739 C C . PHE A 1 99 ? -2.093 -1.122 -16.531 1.00 30.67 205 PHE A C 1
ATOM 740 O O . PHE A 1 99 ? -2.903 -0.224 -16.782 1.00 26.26 205 PHE A O 1
ATOM 748 N N . GLN A 1 100 ? -1.846 -2.127 -17.357 1.00 34.88 206 GLN A N 1
ATOM 749 C CA . GLN A 1 100 ? -2.460 -2.231 -18.677 1.00 34.68 206 GLN A CA 1
ATOM 750 C C . GLN A 1 100 ? -3.981 -2.380 -18.579 1.00 35.31 206 GLN A C 1
ATOM 751 O O . GLN A 1 100 ? -4.720 -1.836 -19.401 1.00 42.05 206 GLN A O 1
ATOM 757 N N . ASN A 1 101 ? -4.443 -3.090 -17.552 1.00 29.19 207 ASN A N 1
ATOM 758 C CA . ASN A 1 101 ? -5.866 -3.364 -17.368 1.00 31.01 207 ASN A CA 1
ATOM 759 C C . ASN A 1 101 ? -6.616 -2.283 -16.586 1.00 30.68 207 ASN A C 1
ATOM 760 O O . ASN A 1 101 ? -7.776 -2.475 -16.219 1.00 32.70 207 ASN A O 1
ATOM 765 N N . SER A 1 102 ? -5.965 -1.163 -16.295 1.00 29.49 208 SER A N 1
ATOM 766 C CA . SER A 1 102 ? -6.622 -0.136 -15.484 1.00 32.50 208 SER A CA 1
ATOM 767 C C . SER A 1 102 ? -7.399 0.901 -16.298 1.00 26.87 208 SER A C 1
ATOM 768 O O . SER A 1 102 ? -6.917 1.419 -17.310 1.00 27.23 208 SER A O 1
ATOM 771 N N . GLY A 1 103 ? -8.600 1.217 -15.833 1.00 26.85 209 GLY A N 1
ATOM 772 C CA . GLY A 1 103 ? -9.342 2.324 -16.406 1.00 26.79 209 GLY A CA 1
ATOM 773 C C . GLY A 1 103 ? -9.195 3.584 -15.560 1.00 37.58 209 GLY A C 1
ATOM 774 O O . GLY A 1 103 ? -9.854 4.594 -15.822 1.00 31.71 209 GLY A O 1
ATOM 775 N N . MET A 1 104 ? -8.305 3.538 -14.569 1.00 35.43 210 MET A N 1
ATOM 776 C CA . MET A 1 104 ? -8.184 4.617 -13.588 1.00 28.80 210 MET A CA 1
ATOM 777 C C . MET A 1 104 ? -6.756 5.198 -13.465 1.00 29.84 210 MET A C 1
ATOM 778 O O . MET A 1 104 ? -6.380 5.764 -12.425 1.00 25.75 210 MET A O 1
ATOM 783 N N . TYR A 1 105 ? -5.981 5.059 -14.541 1.00 26.35 211 TYR A N 1
ATOM 784 C CA . TYR A 1 105 ? -4.608 5.574 -14.645 1.00 25.18 211 TYR A CA 1
ATOM 785 C C . TYR A 1 105 ? -3.713 5.047 -13.526 1.00 21.10 211 TYR A C 1
ATOM 786 O O . TYR A 1 105 ? -2.780 5.744 -13.101 1.00 24.82 211 TYR A O 1
ATOM 795 N N . ARG A 1 106 ? -3.998 3.843 -13.035 1.00 24.11 212 ARG A N 1
ATOM 796 C CA . ARG A 1 106 ? -3.263 3.316 -11.893 1.00 20.73 212 ARG A CA 1
ATOM 797 C C . ARG A 1 106 ? -1.924 2.746 -12.322 1.00 20.94 212 ARG A C 1
ATOM 798 O O . ARG A 1 106 ? -1.785 2.207 -13.435 1.00 18.59 212 ARG A O 1
ATOM 806 N N . THR A 1 107 ? -0.945 2.838 -11.418 1.00 17.81 213 THR A N 1
ATOM 807 C CA . THR A 1 107 ? 0.437 2.558 -11.744 1.00 17.59 213 THR A CA 1
ATOM 808 C C . THR A 1 107 ? 1.123 1.841 -10.592 1.00 21.02 213 THR A C 1
ATOM 809 O O . THR A 1 107 ? 0.677 1.903 -9.438 1.00 20.01 213 THR A O 1
ATOM 813 N N . LEU A 1 108 ? 2.234 1.190 -10.900 1.00 18.59 214 LEU A N 1
ATOM 814 C CA . LEU A 1 108 ? 3.131 0.718 -9.851 1.00 20.74 214 LEU A CA 1
ATOM 815 C C . LEU A 1 108 ? 4.324 1.639 -9.926 1.00 23.92 214 LEU A C 1
ATOM 816 O O . LEU A 1 108 ? 5.069 1.630 -10.913 1.00 24.26 214 LEU A O 1
ATOM 821 N N . GLN A 1 109 ? 4.484 2.456 -8.891 1.00 17.44 215 GLN A N 1
ATOM 822 C CA . GLN A 1 109 ? 5.565 3.440 -8.835 1.00 17.46 215 GLN A CA 1
ATOM 823 C C . GLN A 1 109 ? 6.728 2.836 -8.066 1.00 19.27 215 GLN A C 1
ATOM 824 O O . GLN A 1 109 ? 6.577 2.468 -6.897 1.00 17.65 215 GLN A O 1
ATOM 830 N N . ILE A 1 110 ? 7.890 2.734 -8.711 1.00 18.36 216 ILE A N 1
ATOM 831 C CA . ILE A 1 110 ? 9.032 2.061 -8.097 1.00 18.81 216 ILE A CA 1
ATOM 832 C C . ILE A 1 110 ? 10.198 3.011 -7.958 1.00 20.51 216 ILE A C 1
ATOM 833 O O . ILE A 1 110 ? 10.654 3.587 -8.952 1.00 17.07 216 ILE A O 1
ATOM 838 N N . LEU A 1 111 ? 10.655 3.215 -6.725 1.00 17.19 217 LEU A N 1
ATOM 839 C CA . LEU A 1 111 ? 11.861 4.006 -6.515 1.00 17.16 217 LEU A CA 1
ATOM 840 C C . LEU A 1 111 ? 12.903 3.077 -5.917 1.00 25.12 217 LEU A C 1
ATOM 841 O O . LEU A 1 111 ? 12.690 2.475 -4.859 1.00 24.49 217 LEU A O 1
ATOM 846 N N . GLU A 1 112 ? 14.028 2.966 -6.613 1.00 21.34 218 GLU A N 1
ATOM 847 C CA . GLU A 1 112 ? 15.135 2.109 -6.211 1.00 20.37 218 GLU A CA 1
ATOM 848 C C . GLU A 1 112 ? 16.302 2.996 -5.801 1.00 25.56 218 GLU A C 1
ATOM 849 O O . GLU A 1 112 ? 16.625 3.968 -6.501 1.00 20.60 218 GLU A O 1
ATOM 855 N N . GLY A 1 113 ? 16.940 2.671 -4.681 1.00 22.40 219 GLY A N 1
ATOM 856 C CA . GLY A 1 113 ? 18.088 3.442 -4.253 1.00 21.92 219 GLY A CA 1
ATOM 857 C C . GLY A 1 113 ? 18.757 2.755 -3.092 1.00 21.74 219 GLY A C 1
ATOM 858 O O . GLY A 1 113 ? 18.698 1.537 -2.953 1.00 19.92 219 GLY A O 1
ATOM 859 N N . SER A 1 114 ? 19.421 3.535 -2.261 1.00 29.39 220 SER A N 1
ATOM 860 C CA . SER A 1 114 ? 20.005 2.997 -1.047 1.00 34.54 220 SER A CA 1
ATOM 861 C C . SER A 1 114 ? 20.096 4.088 0.006 1.00 32.24 220 SER A C 1
ATOM 862 O O . SER A 1 114 ? 20.173 5.281 -0.323 1.00 26.05 220 SER A O 1
ATOM 865 N N . ILE A 1 115 ? 20.048 3.680 1.267 1.00 31.08 221 ILE A N 1
ATOM 866 C CA . ILE A 1 115 ? 20.286 4.605 2.367 1.00 41.09 221 ILE A CA 1
ATOM 867 C C . ILE A 1 115 ? 21.374 3.941 3.163 1.00 49.81 221 ILE A C 1
ATOM 868 O O . ILE A 1 115 ? 21.207 2.807 3.630 1.00 41.18 221 ILE A O 1
ATOM 873 N N . GLY A 1 116 ? 22.491 4.647 3.296 1.00 60.21 222 GLY A N 1
ATOM 874 C CA . GLY A 1 116 ? 23.692 4.060 3.845 1.00 66.04 222 GLY A CA 1
ATOM 875 C C . GLY A 1 116 ? 24.167 3.030 2.838 1.00 64.41 222 GLY A C 1
ATOM 876 O O . GLY A 1 116 ? 24.261 3.315 1.638 1.00 60.95 222 GLY A O 1
ATOM 877 N N . GLY A 1 117 ? 24.463 1.830 3.316 1.00 62.25 223 GLY A N 1
ATOM 878 C CA . GLY A 1 117 ? 24.918 0.770 2.440 1.00 64.75 223 GLY A CA 1
ATOM 879 C C . GLY A 1 117 ? 23.798 -0.165 2.034 1.00 58.82 223 GLY A C 1
ATOM 880 O O . GLY A 1 117 ? 24.026 -1.158 1.340 1.00 61.78 223 GLY A O 1
ATOM 881 N N . LEU A 1 118 ? 22.576 0.149 2.449 1.00 41.93 224 LEU A N 1
ATOM 882 C CA . LEU A 1 118 ? 21.494 -0.798 2.241 1.00 33.60 224 LEU A CA 1
ATOM 883 C C . LEU A 1 118 ? 20.662 -0.494 0.999 1.00 28.84 224 LEU A C 1
ATOM 884 O O . LEU A 1 118 ? 20.138 0.610 0.829 1.00 30.15 224 LEU A O 1
ATOM 889 N N . LYS A 1 119 ? 20.584 -1.481 0.112 1.00 29.72 225 LYS A N 1
ATOM 890 C CA . LYS A 1 119 ? 19.779 -1.377 -1.096 1.00 26.59 225 LYS A CA 1
ATOM 891 C C . LYS A 1 119 ? 18.315 -1.367 -0.692 1.00 25.04 225 LYS A C 1
ATOM 892 O O . LYS A 1 119 ? 17.899 -2.172 0.145 1.00 20.56 225 LYS A O 1
ATOM 898 N N . VAL A 1 120 ? 17.537 -0.445 -1.262 1.00 22.80 226 VAL A N 1
ATOM 899 C CA . VAL A 1 120 ? 16.123 -0.324 -0.911 1.00 19.68 226 VAL A CA 1
ATOM 900 C C . VAL A 1 120 ? 15.268 -0.179 -2.155 1.00 20.84 226 VAL A C 1
ATOM 901 O O . VAL A 1 120 ? 15.569 0.653 -3.007 1.00 22.28 226 VAL A O 1
ATOM 905 N N . PHE A 1 121 ? 14.226 -1.000 -2.266 1.00 17.58 227 PHE A N 1
ATOM 906 C CA . PHE A 1 121 ? 13.216 -0.853 -3.318 1.00 20.34 227 PHE A CA 1
ATOM 907 C C . PHE A 1 121 ? 11.901 -0.409 -2.692 1.00 22.78 227 PHE A C 1
ATOM 908 O O . PHE A 1 121 ? 11.438 -1.002 -1.713 1.00 20.38 227 PHE A O 1
ATOM 916 N N . LEU A 1 122 ? 11.311 0.640 -3.258 1.00 19.41 228 LEU A N 1
ATOM 917 C CA . LEU A 1 122 ? 10.052 1.184 -2.770 1.00 17.81 228 LEU A CA 1
ATOM 918 C C . LEU A 1 122 ? 9.035 1.035 -3.882 1.00 21.50 228 LEU A C 1
ATOM 919 O O . LEU A 1 122 ? 9.242 1.563 -4.977 1.00 19.69 228 LEU A O 1
ATOM 924 N N . LEU A 1 123 ? 7.947 0.323 -3.604 1.00 17.86 229 LEU A N 1
ATOM 925 C CA . LEU A 1 123 ? 6.881 0.117 -4.579 1.00 18.67 229 LEU A CA 1
ATOM 926 C C . LEU A 1 123 ? 5.545 0.609 -4.020 1.00 21.37 229 LEU A C 1
ATOM 927 O O . LEU A 1 123 ? 5.019 0.048 -3.058 1.00 18.29 229 LEU A O 1
ATOM 932 N N . ASN A 1 124 ? 5.019 1.665 -4.634 1.00 18.19 230 ASN A N 1
ATOM 933 C CA . ASN A 1 124 ? 3.817 2.347 -4.177 1.00 18.21 230 ASN A CA 1
ATOM 934 C C . ASN A 1 124 ? 2.735 2.250 -5.243 1.00 18.17 230 ASN A C 1
ATOM 935 O O . ASN A 1 124 ? 2.986 2.542 -6.429 1.00 17.95 230 ASN A O 1
ATOM 940 N N . THR A 1 125 ? 1.531 1.859 -4.832 1.00 18.41 231 THR A N 1
ATOM 941 C CA . THR A 1 125 ? 0.446 1.716 -5.785 1.00 18.42 231 THR A CA 1
ATOM 942 C C . THR A 1 125 ? -0.886 2.094 -5.180 1.00 22.21 231 THR A C 1
ATOM 943 O O . THR A 1 125 ? -1.034 2.171 -3.968 1.00 22.39 231 THR A O 1
ATOM 947 N N . HIS A 1 126 ? -1.846 2.349 -6.054 1.00 21.44 232 HIS A N 1
ATOM 948 C CA . HIS A 1 126 ? -3.224 2.580 -5.664 1.00 19.00 232 HIS A CA 1
ATOM 949 C C . HIS A 1 126 ? -4.051 1.645 -6.539 1.00 19.91 232 HIS A C 1
ATOM 950 O O . HIS A 1 126 ? -4.366 1.997 -7.674 1.00 18.91 232 HIS A O 1
ATOM 957 N N . LEU A 1 127 ? -4.393 0.457 -6.035 1.00 19.25 233 LEU A N 1
ATOM 958 C CA . LEU A 1 127 ? -5.030 -0.549 -6.896 1.00 19.29 233 LEU A CA 1
ATOM 959 C C . LEU A 1 127 ? -6.472 -0.194 -7.273 1.00 26.70 233 LEU A C 1
ATOM 960 O O . LEU A 1 127 ? -7.132 0.583 -6.574 1.00 21.24 233 LEU A O 1
ATOM 965 N N . GLU A 1 128 ? -6.959 -0.767 -8.377 1.00 21.66 234 GLU A N 1
ATOM 966 C CA . GLU A 1 128 ? -8.282 -0.429 -8.899 1.00 21.53 234 GLU A CA 1
ATOM 967 C C . GLU A 1 128 ? -9.344 -0.367 -7.800 1.00 20.06 234 GLU A C 1
ATOM 968 O O . GLU A 1 128 ? -9.386 -1.204 -6.893 1.00 31.57 234 GLU A O 1
ATOM 974 N N . SER A 1 129 ? -10.188 0.656 -7.877 1.00 21.21 235 SER A N 1
ATOM 975 C CA . SER A 1 129 ? -11.171 0.961 -6.835 1.00 20.54 235 SER A CA 1
ATOM 976 C C . SER A 1 129 ? -12.524 0.260 -7.075 1.00 26.98 235 SER A C 1
ATOM 977 O O . SER A 1 129 ? -12.886 -0.037 -8.225 1.00 24.32 235 SER A O 1
ATOM 980 N N . THR A 1 130 ? -13.251 0.031 -5.979 1.00 26.43 236 THR A N 1
ATOM 981 C CA . THR A 1 130 ? -14.631 -0.501 -5.919 1.00 33.82 236 THR A CA 1
ATOM 982 C C . THR A 1 130 ? -14.767 -2.008 -6.068 1.00 35.29 236 THR A C 1
ATOM 983 O O . THR A 1 130 ? -13.947 -2.671 -6.698 1.00 30.00 236 THR A O 1
ATOM 987 N N . ARG A 1 131 ? -15.846 -2.523 -5.495 1.00 40.05 237 ARG A N 1
ATOM 988 C CA . ARG A 1 131 ? -16.175 -3.936 -5.542 1.00 43.38 237 ARG A CA 1
ATOM 989 C C . ARG A 1 131 ? -16.204 -4.461 -6.969 1.00 33.35 237 ARG A C 1
ATOM 990 O O . ARG A 1 131 ? -15.723 -5.558 -7.238 1.00 38.30 237 ARG A O 1
ATOM 998 N N . GLU A 1 132 ? -16.763 -3.675 -7.880 1.00 35.00 238 GLU A N 1
ATOM 999 C CA . GLU A 1 132 ? -16.912 -4.091 -9.275 1.00 41.90 238 GLU A CA 1
ATOM 1000 C C . GLU A 1 132 ? -15.588 -4.411 -9.966 1.00 39.98 238 GLU A C 1
ATOM 1001 O O . GLU A 1 132 ? -15.544 -5.183 -10.929 1.00 36.12 238 GLU A O 1
ATOM 1007 N N . HIS A 1 133 ? -14.506 -3.815 -9.485 1.00 29.88 239 HIS A N 1
ATOM 1008 C CA . HIS A 1 133 ? -13.239 -3.941 -10.188 1.00 27.86 239 HIS A CA 1
ATOM 1009 C C . HIS A 1 133 ? -12.325 -4.954 -9.515 1.00 23.63 239 HIS A C 1
ATOM 1010 O O . HIS A 1 133 ? -11.102 -4.873 -9.618 1.00 26.98 239 HIS A O 1
ATOM 1017 N N . ARG A 1 134 ? -12.937 -5.892 -8.804 1.00 29.74 240 ARG A N 1
ATOM 1018 C CA . ARG A 1 134 ? -12.211 -7.013 -8.232 1.00 33.20 240 ARG A CA 1
ATOM 1019 C C . ARG A 1 134 ? -11.335 -7.713 -9.261 1.00 31.30 240 ARG A C 1
ATOM 1020 O O . ARG A 1 134 ? -10.182 -8.040 -8.972 1.00 26.15 240 ARG A O 1
ATOM 1028 N N . PRO A 1 135 ? -11.883 -7.961 -10.465 1.00 31.52 241 PRO A N 1
ATOM 1029 C CA . PRO A 1 135 ? -11.050 -8.639 -11.463 1.00 29.00 241 PRO A CA 1
ATOM 1030 C C . PRO A 1 135 ? -9.747 -7.892 -11.695 1.00 32.38 241 PRO A C 1
ATOM 1031 O O . PRO A 1 135 ? -8.673 -8.489 -11.564 1.00 34.68 241 PRO A O 1
ATOM 1035 N N . GLN A 1 136 ? -9.840 -6.607 -12.020 1.00 30.74 242 GLN A N 1
ATOM 1036 C CA . GLN A 1 136 ? -8.649 -5.815 -12.308 1.00 29.21 242 GLN A CA 1
ATOM 1037 C C . GLN A 1 136 ? -7.755 -5.718 -11.087 1.00 27.45 242 GLN A C 1
ATOM 1038 O O . GLN A 1 136 ? -6.527 -5.819 -11.196 1.00 29.66 242 GLN A O 1
ATOM 1044 N N . ARG A 1 137 ? -8.369 -5.507 -9.925 1.00 23.13 243 ARG A N 1
ATOM 1045 C CA . ARG A 1 137 ? -7.598 -5.325 -8.696 1.00 29.78 243 ARG A CA 1
ATOM 1046 C C . ARG A 1 137 ? -6.800 -6.576 -8.328 1.00 30.88 243 ARG A C 1
ATOM 1047 O O . ARG A 1 137 ? -5.623 -6.492 -7.976 1.00 30.18 243 ARG A O 1
ATOM 1055 N N . CYS A 1 138 ? -7.434 -7.739 -8.422 1.00 27.91 244 CYS A N 1
ATOM 1056 C CA . CYS A 1 138 ? -6.755 -8.983 -8.072 1.00 27.69 244 CYS A CA 1
ATOM 1057 C C . CYS A 1 138 ? -5.602 -9.278 -9.020 1.00 25.22 244 CYS A C 1
ATOM 1058 O O . CYS A 1 138 ? -4.562 -9.793 -8.608 1.00 34.26 244 CYS A O 1
ATOM 1061 N N . ALA A 1 139 ? -5.777 -8.945 -10.292 1.00 19.74 245 ALA A N 1
ATOM 1062 C CA . ALA A 1 139 ? -4.697 -9.125 -11.259 1.00 23.34 245 ALA A CA 1
ATOM 1063 C C . ALA A 1 139 ? -3.531 -8.191 -10.958 1.00 29.48 245 ALA A C 1
ATOM 1064 O O . ALA A 1 139 ? -2.368 -8.577 -11.059 1.00 35.62 245 ALA A O 1
ATOM 1066 N N . GLN A 1 140 ? -3.847 -6.948 -10.611 1.00 25.23 246 GLN A N 1
ATOM 1067 C CA . GLN A 1 140 ? -2.806 -5.975 -10.289 1.00 21.70 246 GLN A CA 1
ATOM 1068 C C . GLN A 1 140 ? -1.998 -6.438 -9.079 1.00 20.06 246 GLN A C 1
ATOM 1069 O O . GLN A 1 140 ? -0.769 -6.377 -9.093 1.00 25.62 246 GLN A O 1
ATOM 1075 N N . PHE A 1 141 ? -2.686 -6.880 -8.029 1.00 20.32 247 PHE A N 1
ATOM 1076 C CA . PHE A 1 141 ? -2.003 -7.351 -6.828 1.00 26.65 247 PHE A CA 1
ATOM 1077 C C . PHE A 1 141 ? -1.035 -8.500 -7.166 1.00 30.72 247 PHE A C 1
ATOM 1078 O O . PHE A 1 141 ? 0.118 -8.502 -6.722 1.00 28.64 247 PHE A O 1
ATOM 1086 N N . GLY A 1 142 ? -1.515 -9.470 -7.952 1.00 30.37 248 GLY A N 1
ATOM 1087 C CA . GLY A 1 142 ? -0.693 -10.594 -8.378 1.00 26.48 248 GLY A CA 1
ATOM 1088 C C . GLY A 1 142 ? 0.524 -10.103 -9.139 1.00 26.08 248 GLY A C 1
ATOM 1089 O O . GLY A 1 142 ? 1.658 -10.516 -8.873 1.00 25.25 248 GLY A O 1
ATOM 1090 N N . PHE A 1 143 ? 0.292 -9.171 -10.053 1.00 22.65 249 PHE A N 1
ATOM 1091 C CA . PHE A 1 143 ? 1.361 -8.576 -10.827 1.00 20.72 249 PHE A CA 1
ATOM 1092 C C . PHE A 1 143 ? 2.365 -7.907 -9.905 1.00 26.00 249 PHE A C 1
ATOM 1093 O O . PHE A 1 143 ? 3.580 -8.073 -10.066 1.00 23.04 249 PHE A O 1
ATOM 1101 N N . CYS A 1 144 ? 1.874 -7.160 -8.925 1.00 25.50 250 CYS A N 1
ATOM 1102 C CA . CYS A 1 144 ? 2.789 -6.491 -8.006 1.00 31.15 250 CYS A CA 1
ATOM 1103 C C . CYS A 1 144 ? 3.631 -7.506 -7.240 1.00 29.23 250 CYS A C 1
ATOM 1104 O O . CYS A 1 144 ? 4.835 -7.328 -7.077 1.00 22.35 250 CYS A O 1
ATOM 1107 N N . MET A 1 145 ? 2.999 -8.579 -6.780 1.00 18.45 251 MET A N 1
ATOM 1108 C CA . MET A 1 145 ? 3.733 -9.594 -6.020 1.00 27.87 251 MET A CA 1
ATOM 1109 C C . MET A 1 145 ? 4.791 -10.300 -6.883 1.00 28.51 251 MET A C 1
ATOM 1110 O O . MET A 1 145 ? 5.892 -10.604 -6.417 1.00 26.69 251 MET A O 1
ATOM 1115 N N . ASP A 1 146 ? 4.475 -10.527 -8.150 1.00 25.86 252 ASP A N 1
ATOM 1116 C CA . ASP A 1 146 ? 5.449 -11.109 -9.057 1.00 24.48 252 ASP A CA 1
ATOM 1117 C C . ASP A 1 146 ? 6.655 -10.200 -9.200 1.00 29.87 252 ASP A C 1
ATOM 1118 O O . ASP A 1 146 ? 7.800 -10.659 -9.243 1.00 32.48 252 ASP A O 1
ATOM 1123 N N . LYS A 1 147 ? 6.392 -8.901 -9.278 1.00 25.89 253 LYS A N 1
ATOM 1124 C CA . LYS A 1 147 ? 7.450 -7.921 -9.395 1.00 23.23 253 LYS A CA 1
ATOM 1125 C C . LYS A 1 147 ? 8.322 -7.911 -8.145 1.00 25.00 253 LYS A C 1
ATOM 1126 O O . LYS A 1 147 ? 9.554 -7.863 -8.236 1.00 23.92 253 LYS A O 1
ATOM 1132 N N . VAL A 1 148 ? 7.680 -7.953 -6.980 1.00 22.91 254 VAL A N 1
ATOM 1133 C CA . VAL A 1 148 ? 8.388 -8.068 -5.703 1.00 19.97 254 VAL A CA 1
ATOM 1134 C C . VAL A 1 148 ? 9.222 -9.343 -5.636 1.00 29.71 254 VAL A C 1
ATOM 1135 O O . VAL A 1 148 ? 10.383 -9.309 -5.239 1.00 21.53 254 VAL A O 1
ATOM 1139 N N . ARG A 1 149 ? 8.630 -10.467 -6.043 1.00 30.42 255 ARG A N 1
ATOM 1140 C CA . ARG A 1 149 ? 9.342 -11.744 -6.037 1.00 31.37 255 ARG A CA 1
ATOM 1141 C C . ARG A 1 149 ? 10.618 -11.618 -6.876 1.00 31.14 255 ARG A C 1
ATOM 1142 O O . ARG A 1 149 ? 11.694 -12.022 -6.446 1.00 28.80 255 ARG A O 1
ATOM 1150 N N . GLU A 1 150 ? 10.492 -11.064 -8.083 1.00 26.54 256 GLU A N 1
ATOM 1151 C CA . GLU A 1 150 ? 11.649 -10.838 -8.958 1.00 25.75 256 GLU A CA 1
ATOM 1152 C C . GLU A 1 150 ? 12.710 -9.909 -8.340 1.00 26.20 256 GLU A C 1
ATOM 1153 O O . GLU A 1 150 ? 13.900 -10.218 -8.360 1.00 27.08 256 GLU A O 1
ATOM 1159 N N . ILE A 1 151 ? 12.284 -8.773 -7.789 1.00 26.26 257 ILE A N 1
ATOM 1160 C CA . ILE A 1 151 ? 13.229 -7.828 -7.190 1.00 18.06 257 ILE A CA 1
ATOM 1161 C C . ILE A 1 151 ? 14.025 -8.517 -6.091 1.00 21.86 257 ILE A C 1
ATOM 1162 O O . ILE A 1 151 ? 15.241 -8.349 -5.991 1.00 27.00 257 ILE A O 1
ATOM 1167 N N . ILE A 1 152 ? 13.325 -9.275 -5.255 1.00 27.80 258 ILE A N 1
ATOM 1168 C CA . ILE A 1 152 ? 13.947 -10.012 -4.159 1.00 24.60 258 ILE A CA 1
ATOM 1169 C C . ILE A 1 152 ? 14.988 -11.017 -4.678 1.00 27.36 258 ILE A C 1
ATOM 1170 O O . ILE A 1 152 ? 16.095 -11.103 -4.161 1.00 27.86 258 ILE A O 1
ATOM 1175 N N . ALA A 1 153 ? 14.613 -11.771 -5.704 1.00 23.43 259 ALA A N 1
ATOM 1176 C CA . ALA A 1 153 ? 15.513 -12.723 -6.363 1.00 26.94 259 ALA A CA 1
ATOM 1177 C C . ALA A 1 153 ? 16.740 -12.033 -6.966 1.00 30.44 259 ALA A C 1
ATOM 1178 O O . ALA A 1 153 ? 17.846 -12.573 -6.924 1.00 29.55 259 ALA A O 1
ATOM 1180 N N . GLN A 1 154 ? 16.546 -10.840 -7.525 1.00 29.29 260 GLN A N 1
ATOM 1181 C CA . GLN A 1 154 ? 17.646 -10.115 -8.166 1.00 28.06 260 GLN A CA 1
ATOM 1182 C C . GLN A 1 154 ? 18.515 -9.348 -7.183 1.00 23.08 260 GLN A C 1
ATOM 1183 O O . GLN A 1 154 ? 19.598 -8.893 -7.536 1.00 26.47 260 GLN A O 1
ATOM 1189 N N . ASN A 1 155 ? 18.038 -9.172 -5.957 1.00 22.54 261 ASN A N 1
ATOM 1190 C CA . ASN A 1 155 ? 18.759 -8.337 -5.001 1.00 27.03 261 ASN A CA 1
ATOM 1191 C C . ASN A 1 155 ? 18.759 -8.964 -3.623 1.00 31.92 261 ASN A C 1
ATOM 1192 O O . ASN A 1 155 ? 18.164 -8.420 -2.678 1.00 32.70 261 ASN A O 1
ATOM 1197 N N . PRO A 1 156 ? 19.465 -10.093 -3.487 1.00 33.56 262 PRO A N 1
ATOM 1198 C CA . PRO A 1 156 ? 19.504 -10.743 -2.180 1.00 32.64 262 PRO A CA 1
ATOM 1199 C C . PRO A 1 156 ? 20.035 -9.749 -1.156 1.00 26.23 262 PRO A C 1
ATOM 1200 O O . PRO A 1 156 ? 20.946 -8.976 -1.450 1.00 27.15 262 PRO A O 1
ATOM 1204 N N . GLY A 1 157 ? 19.430 -9.710 0.025 1.00 29.59 263 GLY A N 1
ATOM 1205 C CA . GLY A 1 157 ? 19.905 -8.780 1.030 1.00 32.21 263 GLY A CA 1
ATOM 1206 C C . GLY A 1 157 ? 19.288 -7.391 0.974 1.00 32.52 263 GLY A C 1
ATOM 1207 O O . GLY A 1 157 ? 19.549 -6.574 1.856 1.00 32.43 263 GLY A O 1
ATOM 1208 N N . ALA A 1 158 ? 18.508 -7.095 -0.066 1.00 24.54 264 ALA A N 1
ATOM 1209 C CA . ALA A 1 158 ? 17.866 -5.777 -0.152 1.00 29.03 264 ALA A CA 1
ATOM 1210 C C . ALA A 1 158 ? 16.636 -5.649 0.743 1.00 25.18 264 ALA A C 1
ATOM 1211 O O . ALA A 1 158 ? 15.973 -6.642 1.062 1.00 19.49 264 ALA A O 1
ATOM 1213 N N . LEU A 1 159 ? 16.329 -4.417 1.133 1.00 25.10 265 LEU A N 1
ATOM 1214 C CA . LEU A 1 159 ? 15.047 -4.128 1.780 1.00 20.52 265 LEU A CA 1
ATOM 1215 C C . LEU A 1 159 ? 14.045 -3.794 0.687 1.00 22.72 265 LEU A C 1
ATOM 1216 O O . LEU A 1 159 ? 14.317 -2.950 -0.174 1.00 25.98 265 LEU A O 1
ATOM 1221 N N . VAL A 1 160 ? 12.908 -4.482 0.687 1.00 26.85 266 VAL A N 1
ATOM 1222 C CA . VAL A 1 160 ? 11.860 -4.196 -0.283 1.00 18.12 266 VAL A CA 1
ATOM 1223 C C . VAL A 1 160 ? 10.566 -3.833 0.461 1.00 28.70 266 VAL A C 1
ATOM 1224 O O . VAL A 1 160 ? 10.079 -4.609 1.302 1.00 25.12 266 VAL A O 1
ATOM 1228 N N . PHE A 1 161 ? 10.013 -2.659 0.157 1.00 20.80 267 PHE A N 1
ATOM 1229 C CA . PHE A 1 161 ? 8.720 -2.248 0.720 1.00 22.83 267 PHE A CA 1
ATOM 1230 C C . PHE A 1 161 ? 7.681 -2.109 -0.386 1.00 21.73 267 PHE A C 1
ATOM 1231 O O . PHE A 1 161 ? 7.848 -1.316 -1.326 1.00 24.80 267 PHE A O 1
ATOM 1239 N N . PHE A 1 162 ? 6.602 -2.868 -0.268 1.00 21.80 268 PHE A N 1
ATOM 1240 C CA . PHE A 1 162 ? 5.499 -2.748 -1.219 1.00 21.49 268 PHE A CA 1
ATOM 1241 C C . PHE A 1 162 ? 4.172 -2.468 -0.529 1.00 21.87 268 PHE A C 1
ATOM 1242 O O . PHE A 1 162 ? 3.818 -3.155 0.433 1.00 19.21 268 PHE A O 1
ATOM 1250 N N . GLY A 1 163 ? 3.435 -1.468 -1.021 1.00 21.40 269 GLY A N 1
ATOM 1251 C CA . GLY A 1 163 ? 2.115 -1.190 -0.484 1.00 22.29 269 GLY A CA 1
ATOM 1252 C C . GLY A 1 163 ? 1.459 0.062 -1.046 1.00 21.07 269 GLY A C 1
ATOM 1253 O O . GLY A 1 163 ? 1.756 0.503 -2.167 1.00 19.02 269 GLY A O 1
ATOM 1254 N N . GLY A 1 164 ? 0.564 0.632 -0.248 1.00 19.44 270 GLY A N 1
ATOM 1255 C CA . GLY A 1 164 ? -0.216 1.783 -0.637 1.00 19.46 270 GLY A CA 1
ATOM 1256 C C . GLY A 1 164 ? -1.666 1.513 -0.321 1.00 22.46 270 GLY A C 1
ATOM 1257 O O . GLY A 1 164 ? -1.997 0.752 0.603 1.00 23.70 270 GLY A O 1
ATOM 1258 N N . ASP A 1 165 ? -2.544 2.120 -1.106 1.00 23.63 271 ASP A N 1
ATOM 1259 C CA . ASP A 1 165 ? -3.963 1.845 -0.995 1.00 22.99 271 ASP A CA 1
ATOM 1260 C C . ASP A 1 165 ? -4.268 0.694 -1.924 1.00 19.97 271 ASP A C 1
ATOM 1261 O O . ASP A 1 165 ? -4.365 0.888 -3.132 1.00 20.42 271 ASP A O 1
ATOM 1266 N N . LEU A 1 166 ? -4.355 -0.516 -1.377 1.00 20.16 272 LEU A N 1
ATOM 1267 C CA . LEU A 1 166 ? -4.560 -1.701 -2.216 1.00 20.10 272 LEU A CA 1
ATOM 1268 C C . LEU A 1 166 ? -6.052 -2.041 -2.419 1.00 24.46 272 LEU A C 1
ATOM 1269 O O . LEU A 1 166 ? -6.387 -2.938 -3.204 1.00 23.44 272 LEU A O 1
ATOM 1274 N N . ASN A 1 167 ? -6.939 -1.340 -1.713 1.00 21.79 273 ASN A N 1
ATOM 1275 C CA . ASN A 1 167 ? -8.380 -1.533 -1.908 1.00 29.42 273 ASN A CA 1
ATOM 1276 C C . ASN A 1 167 ? -8.834 -2.977 -1.753 1.00 33.25 273 ASN A C 1
ATOM 1277 O O . ASN A 1 167 ? -9.813 -3.399 -2.384 1.00 29.25 273 ASN A O 1
ATOM 1282 N N . LEU A 1 168 ? -8.129 -3.721 -0.905 1.00 27.56 274 LEU A N 1
ATOM 1283 C CA . LEU A 1 168 ? -8.333 -5.163 -0.779 1.00 33.48 274 LEU A CA 1
ATOM 1284 C C . LEU A 1 168 ? -9.422 -5.544 0.210 1.00 37.22 274 LEU A C 1
ATOM 1285 O O . LEU A 1 168 ? -9.597 -4.893 1.248 1.00 38.11 274 LEU A O 1
ATOM 1290 N N . ARG A 1 169 ? -10.170 -6.587 -0.137 1.00 45.70 275 ARG A N 1
ATOM 1291 C CA . ARG A 1 169 ? -10.867 -7.387 0.862 1.00 48.95 275 ARG A CA 1
ATOM 1292 C C . ARG A 1 169 ? -9.939 -8.593 1.070 1.00 59.44 275 ARG A C 1
ATOM 1293 O O . ARG A 1 169 ? -9.296 -9.038 0.117 1.00 56.30 275 ARG A O 1
ATOM 1301 N N . ASP A 1 170 ? -9.829 -9.111 2.293 1.00 74.35 276 ASP A N 1
ATOM 1302 C CA . ASP A 1 170 ? -8.832 -10.164 2.569 1.00 79.26 276 ASP A CA 1
ATOM 1303 C C . ASP A 1 170 ? -8.880 -11.394 1.647 1.00 75.36 276 ASP A C 1
ATOM 1304 O O . ASP A 1 170 ? -7.840 -11.985 1.339 1.00 73.92 276 ASP A O 1
ATOM 1309 N N . GLU A 1 171 ? -10.077 -11.793 1.230 1.00 68.82 277 GLU A N 1
ATOM 1310 C CA . GLU A 1 171 ? -10.226 -12.957 0.364 1.00 67.87 277 GLU A CA 1
ATOM 1311 C C . GLU A 1 171 ? -9.606 -12.712 -1.010 1.00 66.33 277 GLU A C 1
ATOM 1312 O O . GLU A 1 171 ? -9.481 -13.637 -1.813 1.00 70.45 277 GLU A O 1
ATOM 1318 N N . GLU A 1 172 ? -9.258 -11.459 -1.296 1.00 55.86 278 GLU A N 1
ATOM 1319 C CA . GLU A 1 172 ? -8.672 -11.105 -2.588 1.00 48.27 278 GLU A CA 1
ATOM 1320 C C . GLU A 1 172 ? -7.151 -11.307 -2.648 1.00 46.58 278 GLU A C 1
ATOM 1321 O O . GLU A 1 172 ? -6.571 -11.329 -3.737 1.00 49.96 278 GLU A O 1
ATOM 1327 N N . VAL A 1 173 ? -6.507 -11.459 -1.490 1.00 48.48 279 VAL A N 1
ATOM 1328 C CA . VAL A 1 173 ? -5.044 -11.591 -1.434 1.00 46.00 279 VAL A CA 1
ATOM 1329 C C . VAL A 1 173 ? -4.583 -12.936 -1.991 1.00 52.24 279 VAL A C 1
ATOM 1330 O O . VAL A 1 173 ? -5.002 -13.991 -1.509 1.00 54.52 279 VAL A O 1
ATOM 1334 N N . SER A 1 174 ? -3.717 -12.888 -3.001 1.00 52.54 280 SER A N 1
ATOM 1335 C CA . SER A 1 174 ? -3.267 -14.086 -3.707 1.00 63.44 280 SER A CA 1
ATOM 1336 C C . SER A 1 174 ? -1.852 -14.511 -3.325 1.00 64.58 280 SER A C 1
ATOM 1337 O O . SER A 1 174 ? -1.529 -14.705 -2.152 1.00 69.35 280 SER A O 1
ATOM 1340 N N . ARG A 1 175 ? -1.022 -14.664 -4.352 1.00 60.38 281 ARG A N 1
ATOM 1341 C CA . ARG A 1 175 ? 0.295 -15.271 -4.229 1.00 55.69 281 ARG A CA 1
ATOM 1342 C C . ARG A 1 175 ? 1.364 -14.366 -3.607 1.00 53.22 281 ARG A C 1
ATOM 1343 O O . ARG A 1 175 ? 2.215 -13.804 -4.305 1.00 55.43 281 ARG A O 1
ATOM 1351 N N . VAL A 1 176 ? 1.327 -14.275 -2.278 1.00 47.13 282 VAL A N 1
ATOM 1352 C CA . VAL A 1 176 ? 2.346 -13.576 -1.506 1.00 42.82 282 VAL A CA 1
ATOM 1353 C C . VAL A 1 176 ? 3.557 -14.488 -1.324 1.00 45.24 282 VAL A C 1
ATOM 1354 O O . VAL A 1 176 ? 3.422 -15.608 -0.830 1.00 49.27 282 VAL A O 1
ATOM 1358 N N . PRO A 1 177 ? 4.743 -14.033 -1.752 1.00 48.46 283 PRO A N 1
ATOM 1359 C CA . PRO A 1 177 ? 5.908 -14.914 -1.628 1.00 46.15 283 PRO A CA 1
ATOM 1360 C C . PRO A 1 177 ? 6.272 -15.176 -0.169 1.00 45.80 283 PRO A C 1
ATOM 1361 O O . PRO A 1 177 ? 6.067 -14.320 0.691 1.00 42.72 283 PRO A O 1
ATOM 1365 N N . ASP A 1 178 ? 6.797 -16.361 0.110 1.00 55.23 284 ASP A N 1
ATOM 1366 C CA . ASP A 1 178 ? 7.326 -16.655 1.433 1.00 57.39 284 ASP A CA 1
ATOM 1367 C C . ASP A 1 178 ? 8.516 -15.710 1.629 1.00 44.60 284 ASP A C 1
ATOM 1368 O O . ASP A 1 178 ? 9.259 -15.462 0.688 1.00 42.67 284 ASP A O 1
ATOM 1373 N N . GLY A 1 179 ? 8.689 -15.158 2.825 1.00 42.09 285 GLY A N 1
ATOM 1374 C CA . GLY A 1 179 ? 9.726 -14.155 3.026 1.00 40.73 285 GLY A CA 1
ATOM 1375 C C . GLY A 1 179 ? 9.168 -12.736 2.990 1.00 41.98 285 GLY A C 1
ATOM 1376 O O . GLY A 1 179 ? 9.774 -11.805 3.536 1.00 41.99 285 GLY A O 1
ATOM 1377 N N . VAL A 1 180 ? 8.023 -12.570 2.324 1.00 41.06 286 VAL A N 1
ATOM 1378 C CA . VAL A 1 180 ? 7.308 -11.294 2.295 1.00 32.46 286 VAL A CA 1
ATOM 1379 C C . VAL A 1 180 ? 6.195 -11.325 3.340 1.00 33.82 286 VAL A C 1
ATOM 1380 O O . VAL A 1 180 ? 5.327 -12.204 3.297 1.00 34.32 286 VAL A O 1
ATOM 1384 N N . LYS A 1 181 ? 6.193 -10.348 4.247 1.00 23.14 287 LYS A N 1
ATOM 1385 C CA . LYS A 1 181 ? 5.216 -10.299 5.318 1.00 20.45 287 LYS A CA 1
ATOM 1386 C C . LYS A 1 181 ? 4.441 -9.007 5.323 1.00 24.00 287 LYS A C 1
ATOM 1387 O O . LYS A 1 181 ? 4.946 -7.957 4.915 1.00 25.63 287 LYS A O 1
ATOM 1393 N N . ASP A 1 182 ? 3.219 -9.099 5.838 1.00 21.89 288 ASP A N 1
ATOM 1394 C CA . ASP A 1 182 ? 2.340 -7.957 5.972 1.00 23.84 288 ASP A CA 1
ATOM 1395 C C . ASP A 1 182 ? 2.690 -7.252 7.277 1.00 23.82 288 ASP A C 1
ATOM 1396 O O . ASP A 1 182 ? 2.662 -7.854 8.351 1.00 28.19 288 ASP A O 1
ATOM 1401 N N . ALA A 1 183 ? 3.045 -5.977 7.180 1.00 23.90 289 ALA A N 1
ATOM 1402 C CA . ALA A 1 183 ? 3.523 -5.221 8.343 1.00 21.20 289 ALA A CA 1
ATOM 1403 C C . ALA A 1 183 ? 2.538 -5.231 9.510 1.00 27.45 289 ALA A C 1
ATOM 1404 O O . ALA A 1 183 ? 2.932 -5.408 10.663 1.00 23.50 289 ALA A O 1
ATOM 1406 N N . TRP A 1 184 ? 1.260 -5.020 9.224 1.00 24.46 290 TRP A N 1
ATOM 1407 C CA . TRP A 1 184 ? 0.273 -5.027 10.290 1.00 27.47 290 TRP A CA 1
ATOM 1408 C C . TRP A 1 184 ? 0.173 -6.368 11.001 1.00 33.47 290 TRP A C 1
ATOM 1409 O O . TRP A 1 184 ? 0.058 -6.423 12.232 1.00 29.75 290 TRP A O 1
ATOM 1420 N N . GLU A 1 185 ? 0.172 -7.440 10.215 1.00 38.30 291 GLU A N 1
ATOM 1421 C CA . GLU A 1 185 ? 0.136 -8.790 10.763 1.00 36.50 291 GLU A CA 1
ATOM 1422 C C . GLU A 1 185 ? 1.375 -9.093 11.585 1.00 29.10 291 GLU A C 1
ATOM 1423 O O . GLU A 1 185 ? 1.272 -9.579 12.705 1.00 30.24 291 GLU A O 1
ATOM 1429 N N . ALA A 1 186 ? 2.545 -8.796 11.027 1.00 27.64 292 ALA A N 1
ATOM 1430 C CA . ALA A 1 186 ? 3.813 -9.061 11.705 1.00 28.41 292 ALA A CA 1
ATOM 1431 C C . ALA A 1 186 ? 3.974 -8.247 12.984 1.00 33.37 292 ALA A C 1
ATOM 1432 O O . ALA A 1 186 ? 4.754 -8.605 13.869 1.00 33.59 292 ALA A O 1
ATOM 1434 N N . ALA A 1 187 ? 3.263 -7.128 13.071 1.00 30.78 293 ALA A N 1
ATOM 1435 C CA . ALA A 1 187 ? 3.322 -6.309 14.270 1.00 25.38 293 ALA A CA 1
ATOM 1436 C C . ALA A 1 187 ? 2.391 -6.847 15.352 1.00 32.75 293 ALA A C 1
ATOM 1437 O O . ALA A 1 187 ? 2.429 -6.371 16.485 1.00 36.49 293 ALA A O 1
ATOM 1439 N N . GLY A 1 188 ? 1.544 -7.818 15.001 1.00 30.80 294 GLY A N 1
ATOM 1440 C CA . GLY A 1 188 ? 0.671 -8.430 15.988 1.00 28.23 294 GLY A CA 1
ATOM 1441 C C . GLY A 1 188 ? -0.813 -8.494 15.658 1.00 39.74 294 GLY A C 1
ATOM 1442 O O . GLY A 1 188 ? -1.620 -8.839 16.527 1.00 43.49 294 GLY A O 1
ATOM 1443 N N . SER A 1 189 ? -1.193 -8.125 14.437 1.00 38.97 295 SER A N 1
ATOM 1444 C CA . SER A 1 189 ? -2.613 -8.111 14.059 1.00 43.28 295 SER A CA 1
ATOM 1445 C C . SER A 1 189 ? -3.471 -7.438 15.122 1.00 39.07 295 SER A C 1
ATOM 1446 O O . SER A 1 189 ? -4.536 -7.946 15.490 1.00 39.61 295 SER A O 1
ATOM 1449 N N . ASP A 1 190 ? -3.022 -6.277 15.583 1.00 37.80 296 ASP A N 1
ATOM 1450 C CA . ASP A 1 190 ? -3.737 -5.525 16.608 1.00 35.48 296 ASP A CA 1
ATOM 1451 C C . ASP A 1 190 ? -5.054 -4.952 16.086 1.00 39.56 296 ASP A C 1
ATOM 1452 O O . ASP A 1 190 ? -5.077 -4.239 15.075 1.00 37.75 296 ASP A O 1
ATOM 1457 N N . ASN A 1 191 ? -6.158 -5.277 16.757 1.00 34.86 297 ASN A N 1
ATOM 1458 C CA . ASN A 1 191 ? -7.459 -4.734 16.368 1.00 39.62 297 ASN A CA 1
ATOM 1459 C C . ASN A 1 191 ? -7.511 -3.203 16.413 1.00 37.94 297 ASN A C 1
ATOM 1460 O O . ASN A 1 191 ? -8.227 -2.581 15.624 1.00 39.70 297 ASN A O 1
ATOM 1465 N N . LYS A 1 192 ? -6.731 -2.592 17.306 1.00 32.51 298 LYS A N 1
ATOM 1466 C CA . LYS A 1 192 ? -6.761 -1.131 17.445 1.00 39.92 298 LYS A CA 1
ATOM 1467 C C . LYS A 1 192 ? -6.145 -0.419 16.242 1.00 37.46 298 LYS A C 1
ATOM 1468 O O . LYS A 1 192 ? -6.382 0.776 16.030 1.00 36.84 298 LYS A O 1
ATOM 1474 N N . THR A 1 193 ? -5.359 -1.147 15.457 1.00 34.59 299 THR A N 1
ATOM 1475 C CA . THR A 1 193 ? -4.689 -0.555 14.302 1.00 34.00 299 THR A CA 1
ATOM 1476 C C . THR A 1 193 ? -5.093 -1.234 13.009 1.00 36.36 299 THR A C 1
ATOM 1477 O O . THR A 1 193 ? -4.382 -1.139 12.016 1.00 37.68 299 THR A O 1
ATOM 1481 N N . LYS A 1 194 ? -6.216 -1.942 13.018 1.00 34.14 300 LYS A N 1
ATOM 1482 C CA . LYS A 1 194 ? -6.559 -2.785 11.872 1.00 33.92 300 LYS A CA 1
ATOM 1483 C C . LYS A 1 194 ? -7.156 -2.040 10.678 1.00 32.69 300 LYS A C 1
ATOM 1484 O O . LYS A 1 194 ? -6.654 -2.138 9.563 1.00 36.07 300 LYS A O 1
ATOM 1490 N N . PHE A 1 195 ? -8.241 -1.312 10.900 1.00 29.91 301 PHE A N 1
ATOM 1491 C CA . PHE A 1 195 ? -8.964 -0.720 9.784 1.00 30.33 301 PHE A CA 1
ATOM 1492 C C . PHE A 1 195 ? -8.407 0.645 9.399 1.00 29.14 301 PHE A C 1
ATOM 1493 O O . PHE A 1 195 ? -8.185 1.506 10.257 1.00 26.97 301 PHE A O 1
ATOM 1501 N N . THR A 1 196 ? -8.165 0.836 8.109 1.00 24.76 302 THR A N 1
ATOM 1502 C CA . THR A 1 196 ? -7.530 2.061 7.648 1.00 22.95 302 THR A CA 1
ATOM 1503 C C . THR A 1 196 ? -8.554 2.926 6.935 1.00 33.39 302 THR A C 1
ATOM 1504 O O . THR A 1 196 ? -8.315 4.103 6.678 1.00 22.77 302 THR A O 1
ATOM 1508 N N . TRP A 1 197 ? -9.704 2.326 6.634 1.00 23.17 303 TRP A N 1
ATOM 1509 C CA . TRP A 1 197 ? -10.812 3.034 6.020 1.00 30.60 303 TRP A CA 1
ATOM 1510 C C . TRP A 1 197 ? -12.049 2.631 6.794 1.00 32.09 303 TRP A C 1
ATOM 1511 O O . TRP A 1 197 ? -12.521 1.499 6.687 1.00 36.50 303 TRP A O 1
ATOM 1522 N N . ASP A 1 198 ? -12.541 3.553 7.609 1.00 27.48 304 ASP A N 1
ATOM 1523 C CA . ASP A 1 198 ? -13.573 3.250 8.589 1.00 31.81 304 ASP A CA 1
ATOM 1524 C C . ASP A 1 198 ? -14.691 4.287 8.536 1.00 32.33 304 ASP A C 1
ATOM 1525 O O . ASP A 1 198 ? -14.616 5.335 9.202 1.00 28.80 304 ASP A O 1
ATOM 1530 N N . THR A 1 199 ? -15.729 4.006 7.751 1.00 35.09 305 THR A N 1
ATOM 1531 C CA . THR A 1 199 ? -16.801 4.983 7.563 1.00 35.35 305 THR A CA 1
ATOM 1532 C C . THR A 1 199 ? -17.701 5.121 8.785 1.00 35.50 305 THR A C 1
ATOM 1533 O O . THR A 1 199 ? -18.578 5.991 8.811 1.00 36.75 305 THR A O 1
ATOM 1537 N N . PHE A 1 200 ? -17.496 4.277 9.795 1.00 38.68 306 PHE A N 1
ATOM 1538 C CA . PHE A 1 200 ? -18.211 4.460 11.051 1.00 42.75 306 PHE A CA 1
ATOM 1539 C C . PHE A 1 200 ? -17.622 5.677 11.728 1.00 43.14 306 PHE A C 1
ATOM 1540 O O . PHE A 1 200 ? -18.333 6.574 12.161 1.00 44.21 306 PHE A O 1
ATOM 1548 N N . LYS A 1 201 ? -16.296 5.693 11.819 1.00 45.35 307 LYS A N 1
ATOM 1549 C CA . LYS A 1 201 ? -15.605 6.740 12.556 1.00 39.64 307 LYS A CA 1
ATOM 1550 C C . LYS A 1 201 ? -15.175 7.889 11.651 1.00 37.42 307 LYS A C 1
ATOM 1551 O O . LYS A 1 201 ? -15.019 9.017 12.107 1.00 41.78 307 LYS A O 1
ATOM 1557 N N . ASN A 1 202 ? -14.966 7.612 10.371 1.00 33.46 308 ASN A N 1
ATOM 1558 C CA . ASN A 1 202 ? -14.572 8.679 9.462 1.00 34.12 308 ASN A CA 1
ATOM 1559 C C . ASN A 1 202 ? -15.775 9.154 8.666 1.00 32.65 308 ASN A C 1
ATOM 1560 O O . ASN A 1 202 ? -16.340 8.387 7.890 1.00 40.94 308 ASN A O 1
ATOM 1565 N N . ASP A 1 203 ? -16.158 10.417 8.847 1.00 30.44 309 ASP A N 1
ATOM 1566 C CA . ASP A 1 203 ? -17.349 10.949 8.191 1.00 29.15 309 ASP A CA 1
ATOM 1567 C C . ASP A 1 203 ? -17.025 11.937 7.084 1.00 40.26 309 ASP A C 1
ATOM 1568 O O . ASP A 1 203 ? -17.884 12.724 6.683 1.00 44.23 309 ASP A O 1
ATOM 1573 N N . ASN A 1 204 ? -15.791 11.917 6.591 1.00 41.29 310 ASN A N 1
ATOM 1574 C CA . ASN A 1 204 ? -15.475 12.742 5.435 1.00 42.05 310 ASN A CA 1
ATOM 1575 C C . ASN A 1 204 ? -16.418 12.378 4.290 1.00 48.73 310 ASN A C 1
ATOM 1576 O O . ASN A 1 204 ? -16.862 13.244 3.530 1.00 42.22 310 ASN A O 1
ATOM 1581 N N . LYS A 1 205 ? -16.717 11.087 4.171 1.00 57.33 311 LYS A N 1
ATOM 1582 C CA . LYS A 1 205 ? -17.651 10.615 3.152 1.00 63.88 311 LYS A CA 1
ATOM 1583 C C . LYS A 1 205 ? -18.974 10.116 3.732 1.00 70.26 311 LYS A C 1
ATOM 1584 O O . LYS A 1 205 ? -19.012 9.386 4.731 1.00 68.64 311 LYS A O 1
ATOM 1590 N N . GLN A 1 206 ? -20.054 10.556 3.095 1.00 78.74 312 GLN A N 1
ATOM 1591 C CA . GLN A 1 206 ? -21.418 10.169 3.432 1.00 86.48 312 GLN A CA 1
ATOM 1592 C C . GLN A 1 206 ? -21.958 9.158 2.427 1.00 84.49 312 GLN A C 1
ATOM 1593 O O . GLN A 1 206 ? -21.487 9.082 1.290 1.00 80.11 312 GLN A O 1
ATOM 1599 N N . GLY A 1 207 ? -22.930 8.366 2.864 1.00 86.39 313 GLY A N 1
ATOM 1600 C CA . GLY A 1 207 ? -23.656 7.479 1.973 1.00 87.66 313 GLY A CA 1
ATOM 1601 C C . GLY A 1 207 ? -23.220 6.045 2.147 1.00 90.11 313 GLY A C 1
ATOM 1602 O O . GLY A 1 207 ? -23.865 5.118 1.658 1.00 93.10 313 GLY A O 1
ATOM 1603 N N . PHE A 1 208 ? -22.122 5.861 2.863 1.00 87.78 314 PHE A N 1
ATOM 1604 C CA . PHE A 1 208 ? -21.700 4.526 3.209 1.00 84.92 314 PHE A CA 1
ATOM 1605 C C . PHE A 1 208 ? -22.456 4.332 4.507 1.00 89.57 314 PHE A C 1
ATOM 1606 O O . PHE A 1 208 ? -22.946 5.307 5.076 1.00 94.33 314 PHE A O 1
ATOM 1614 N N . HIS A 1 209 ? -22.565 3.110 4.995 1.00 87.58 315 HIS A N 1
ATOM 1615 C CA . HIS A 1 209 ? -23.268 2.917 6.253 1.00 86.86 315 HIS A CA 1
ATOM 1616 C C . HIS A 1 209 ? -22.558 1.933 7.148 1.00 82.57 315 HIS A C 1
ATOM 1617 O O . HIS A 1 209 ? -23.068 0.860 7.469 1.00 84.49 315 HIS A O 1
ATOM 1624 N N . GLY A 1 210 ? -21.366 2.338 7.566 1.00 77.18 316 GLY A N 1
ATOM 1625 C CA . GLY A 1 210 ? -20.621 1.581 8.542 1.00 76.85 316 GLY A CA 1
ATOM 1626 C C . GLY A 1 210 ? -19.892 0.448 7.858 1.00 72.66 316 GLY A C 1
ATOM 1627 O O . GLY A 1 210 ? -20.119 -0.727 8.139 1.00 82.54 316 GLY A O 1
ATOM 1628 N N . ALA A 1 211 ? -19.032 0.802 6.921 1.00 58.14 317 ALA A N 1
ATOM 1629 C CA . ALA A 1 211 ? -18.205 -0.199 6.289 1.00 54.64 317 ALA A CA 1
ATOM 1630 C C . ALA A 1 211 ? -16.818 0.023 6.855 1.00 55.00 317 ALA A C 1
ATOM 1631 O O . ALA A 1 211 ? -16.395 1.167 7.011 1.00 61.93 317 ALA A O 1
ATOM 1633 N N . LYS A 1 212 ? -16.115 -1.059 7.170 1.00 50.45 318 LYS A N 1
ATOM 1634 C CA . LYS A 1 212 ? -14.747 -0.964 7.678 1.00 47.86 318 LYS A CA 1
ATOM 1635 C C . LYS A 1 212 ? -13.837 -1.861 6.852 1.00 43.54 318 LYS A C 1
ATOM 1636 O O . LYS A 1 212 ? -14.148 -3.032 6.640 1.00 42.17 318 LYS A O 1
ATOM 1642 N N . MET A 1 213 ? -12.698 -1.334 6.413 1.00 38.45 319 MET A N 1
ATOM 1643 C CA . MET A 1 213 ? -11.804 -2.130 5.579 1.00 32.46 319 MET A CA 1
ATOM 1644 C C . MET A 1 213 ? -10.343 -1.852 5.885 1.00 29.98 319 MET A C 1
ATOM 1645 O O . MET A 1 213 ? -9.983 -0.769 6.351 1.00 33.48 319 MET A O 1
ATOM 1650 N N . ARG A 1 214 ? -9.504 -2.855 5.648 1.00 26.75 320 ARG A N 1
ATOM 1651 C CA . ARG A 1 214 ? -8.072 -2.679 5.748 1.00 24.49 320 ARG A CA 1
ATOM 1652 C C . ARG A 1 214 ? -7.516 -2.541 4.346 1.00 27.41 320 ARG A C 1
ATOM 1653 O O . ARG A 1 214 ? -6.805 -3.423 3.856 1.00 28.21 320 ARG A O 1
ATOM 1661 N N . PHE A 1 215 ? -7.840 -1.412 3.726 1.00 22.16 321 PHE A N 1
ATOM 1662 C CA . PHE A 1 215 ? -7.499 -1.126 2.341 1.00 23.78 321 PHE A CA 1
ATOM 1663 C C . PHE A 1 215 ? -6.017 -0.809 2.192 1.00 22.77 321 PHE A C 1
ATOM 1664 O O . PHE A 1 215 ? -5.406 -1.108 1.175 1.00 20.96 321 PHE A O 1
ATOM 1672 N N . ASP A 1 216 ? -5.456 -0.167 3.207 1.00 22.68 322 ASP A N 1
ATOM 1673 C CA . ASP A 1 216 ? -4.094 0.317 3.131 1.00 21.07 322 ASP A CA 1
ATOM 1674 C C . ASP A 1 216 ? -3.148 -0.653 3.825 1.00 21.09 322 ASP A C 1
ATOM 1675 O O . ASP A 1 216 ? -3.335 -0.983 4.993 1.00 21.44 322 ASP A O 1
ATOM 1680 N N . ARG A 1 217 ? -2.141 -1.125 3.099 1.00 20.74 323 ARG A N 1
ATOM 1681 C CA . ARG A 1 217 ? -1.252 -2.146 3.646 1.00 20.74 323 ARG A CA 1
ATOM 1682 C C . ARG A 1 217 ? 0.186 -1.926 3.218 1.00 25.26 323 ARG A C 1
ATOM 1683 O O . ARG A 1 217 ? 0.457 -1.283 2.201 1.00 21.31 323 ARG A O 1
ATOM 1691 N N . LEU A 1 218 ? 1.101 -2.479 4.004 1.00 21.13 324 LEU A N 1
ATOM 1692 C CA . LEU A 1 218 ? 2.519 -2.443 3.690 1.00 22.19 324 LEU A CA 1
ATOM 1693 C C . LEU A 1 218 ? 3.089 -3.842 3.846 1.00 24.40 324 LEU A C 1
ATOM 1694 O O . LEU A 1 218 ? 2.926 -4.471 4.893 1.00 26.64 324 LEU A O 1
ATOM 1699 N N . TYR A 1 219 ? 3.745 -4.321 2.796 1.00 23.14 325 TYR A N 1
ATOM 1700 C CA . TYR A 1 219 ? 4.432 -5.600 2.829 1.00 24.47 325 TYR A CA 1
ATOM 1701 C C . TYR A 1 219 ? 5.915 -5.320 2.770 1.00 26.59 325 TYR A C 1
ATOM 1702 O O . TYR A 1 219 ? 6.331 -4.300 2.199 1.00 21.82 325 TYR A O 1
ATOM 1711 N N . TRP A 1 220 ? 6.723 -6.204 3.355 1.00 24.62 326 TRP A N 1
ATOM 1712 C CA . TRP A 1 220 ? 8.167 -6.062 3.190 1.00 23.84 326 TRP A CA 1
ATOM 1713 C C . TRP A 1 220 ? 8.926 -7.382 3.163 1.00 25.79 326 TRP A C 1
ATOM 1714 O O . TRP A 1 220 ? 8.444 -8.419 3.629 1.00 21.86 326 TRP A O 1
ATOM 1725 N N . SER A 1 221 ? 10.125 -7.320 2.608 1.00 22.57 327 SER A N 1
ATOM 1726 C CA . SER A 1 221 ? 11.062 -8.416 2.689 1.00 24.25 327 SER A CA 1
ATOM 1727 C C . SER A 1 221 ? 12.393 -7.791 2.995 1.00 26.22 327 SER A C 1
ATOM 1728 O O . SER A 1 221 ? 12.628 -6.637 2.619 1.00 26.37 327 SER A O 1
ATOM 1731 N N . GLY A 1 222 ? 13.264 -8.535 3.672 1.00 26.19 328 GLY A N 1
ATOM 1732 C CA . GLY A 1 222 ? 14.596 -8.035 3.948 1.00 27.34 328 GLY A CA 1
ATOM 1733 C C . GLY A 1 222 ? 15.141 -8.374 5.316 1.00 29.05 328 GLY A C 1
ATOM 1734 O O . GLY A 1 222 ? 14.490 -9.067 6.103 1.00 34.50 328 GLY A O 1
ATOM 1735 N N . PRO A 1 223 ? 16.350 -7.870 5.602 1.00 29.90 329 PRO A N 1
ATOM 1736 C CA . PRO A 1 223 ? 17.145 -8.208 6.790 1.00 38.44 329 PRO A CA 1
ATOM 1737 C C . PRO A 1 223 ? 16.594 -7.589 8.069 1.00 44.69 329 PRO A C 1
ATOM 1738 O O . PRO A 1 223 ? 17.170 -7.793 9.138 1.00 47.78 329 PRO A O 1
ATOM 1742 N N . LEU A 1 224 ? 15.474 -6.883 7.977 1.00 38.80 330 LEU A N 1
ATOM 1743 C CA . LEU A 1 224 ? 14.833 -6.356 9.179 1.00 35.72 330 LEU A CA 1
ATOM 1744 C C . LEU A 1 224 ? 13.639 -7.237 9.505 1.00 38.03 330 LEU A C 1
ATOM 1745 O O . LEU A 1 224 ? 12.731 -7.403 8.683 1.00 38.41 330 LEU A O 1
ATOM 1750 N N . ASP A 1 225 ? 13.644 -7.813 10.704 1.00 32.95 331 ASP A N 1
ATOM 1751 C CA . ASP A 1 225 ? 12.656 -8.830 11.044 1.00 39.01 331 ASP A CA 1
ATOM 1752 C C . ASP A 1 225 ? 11.562 -8.373 11.997 1.00 38.75 331 ASP A C 1
ATOM 1753 O O . ASP A 1 225 ? 10.533 -9.042 12.132 1.00 41.74 331 ASP A O 1
ATOM 1758 N N . LYS A 1 226 ? 11.753 -7.219 12.622 1.00 36.05 332 LYS A N 1
ATOM 1759 C CA . LYS A 1 226 ? 10.745 -6.705 13.541 1.00 42.49 332 LYS A CA 1
ATOM 1760 C C . LYS A 1 226 ? 10.082 -5.440 12.995 1.00 37.98 332 LYS A C 1
ATOM 1761 O O . LYS A 1 226 ? 10.690 -4.682 12.223 1.00 30.93 332 LYS A O 1
ATOM 1767 N N . VAL A 1 227 ? 8.834 -5.219 13.396 1.00 36.86 333 VAL A N 1
ATOM 1768 C CA . VAL A 1 227 ? 8.074 -4.084 12.896 1.00 40.53 333 VAL A CA 1
ATOM 1769 C C . VAL A 1 227 ? 7.104 -3.568 13.953 1.00 41.75 333 VAL A C 1
ATOM 1770 O O . VAL A 1 227 ? 6.455 -4.348 14.651 1.00 46.98 333 VAL A O 1
ATOM 1774 N N . LYS A 1 228 ? 7.028 -2.246 14.083 1.00 31.71 334 LYS A N 1
ATOM 1775 C CA . LYS A 1 228 ? 5.973 -1.620 14.864 1.00 31.46 334 LYS A CA 1
ATOM 1776 C C . LYS A 1 228 ? 5.001 -0.908 13.903 1.00 27.53 334 LYS A C 1
ATOM 1777 O O . LYS A 1 228 ? 5.425 -0.377 12.879 1.00 29.02 334 LYS A O 1
ATOM 1783 N N . PHE A 1 229 ? 3.717 -0.862 14.254 1.00 22.77 335 PHE A N 1
ATOM 1784 C CA . PHE A 1 229 ? 2.674 -0.399 13.332 1.00 26.61 335 PHE A CA 1
ATOM 1785 C C . PHE A 1 229 ? 1.646 0.456 14.069 1.00 26.31 335 PHE A C 1
ATOM 1786 O O . PHE A 1 229 ? 1.096 0.029 15.087 1.00 27.03 335 PHE A O 1
ATOM 1794 N N . THR A 1 230 ? 1.426 1.680 13.585 1.00 24.66 336 THR A N 1
ATOM 1795 C CA . THR A 1 230 ? 0.405 2.570 14.167 1.00 23.29 336 THR A CA 1
ATOM 1796 C C . THR A 1 230 ? -0.449 3.214 13.081 1.00 23.09 336 THR A C 1
ATOM 1797 O O . THR A 1 230 ? -0.103 3.168 11.899 1.00 22.65 336 THR A O 1
ATOM 1801 N N . LEU A 1 231 ? -1.562 3.820 13.481 1.00 23.42 337 LEU A N 1
ATOM 1802 C CA . LEU A 1 231 ? -2.382 4.576 12.543 1.00 27.53 337 LEU A CA 1
ATOM 1803 C C . LEU A 1 231 ? -2.183 6.048 12.834 1.00 27.68 337 LEU A C 1
ATOM 1804 O O . LEU A 1 231 ? -1.968 6.413 13.986 1.00 26.44 337 LEU A O 1
ATOM 1809 N N . GLU A 1 232 ? -2.277 6.892 11.808 1.00 26.18 338 GLU A N 1
ATOM 1810 C CA . GLU A 1 232 ? -2.073 8.322 12.003 1.00 23.06 338 GLU A CA 1
ATOM 1811 C C . GLU A 1 232 ? -3.117 9.121 11.232 1.00 23.01 338 GLU A C 1
ATOM 1812 O O . GLU A 1 232 ? -3.854 8.561 10.414 1.00 22.88 338 GLU A O 1
ATOM 1818 N N . GLY A 1 233 ? -3.199 10.420 11.526 1.00 30.28 339 GLY A N 1
ATOM 1819 C CA . GLY A 1 233 ? -4.180 11.296 10.897 1.00 23.14 339 GLY A CA 1
ATOM 1820 C C . GLY A 1 233 ? -5.599 11.034 11.356 1.00 26.26 339 GLY A C 1
ATOM 1821 O O . GLY A 1 233 ? -6.557 11.256 10.596 1.00 30.00 339 GLY A O 1
ATOM 1822 N N . ARG A 1 234 ? -5.758 10.576 12.598 1.00 23.99 340 ARG A N 1
ATOM 1823 C CA . ARG A 1 234 ? -7.089 10.234 13.095 1.00 30.24 340 ARG A CA 1
ATOM 1824 C C . ARG A 1 234 ? -7.806 11.366 13.824 1.00 29.45 340 ARG A C 1
ATOM 1825 O O . ARG A 1 234 ? -8.914 11.191 14.340 1.00 28.84 340 ARG A O 1
ATOM 1833 N N . GLN A 1 235 ? -7.187 12.533 13.854 1.00 28.27 341 GLN A N 1
ATOM 1834 C CA . GLN A 1 235 ? -7.780 13.657 14.564 1.00 34.38 341 GLN A CA 1
ATOM 1835 C C . GLN A 1 235 ? -8.474 14.610 13.596 1.00 31.62 341 GLN A C 1
ATOM 1836 O O . GLN A 1 235 ? -7.968 14.896 12.505 1.00 25.72 341 GLN A O 1
ATOM 1842 N N . ARG A 1 236 ? -9.654 15.073 13.993 1.00 29.09 342 ARG A N 1
ATOM 1843 C CA . ARG A 1 236 ? -10.406 16.027 13.194 1.00 30.49 342 ARG A CA 1
ATOM 1844 C C . ARG A 1 236 ? -9.692 17.382 13.138 1.00 28.26 342 ARG A C 1
ATOM 1845 O O . ARG A 1 236 ? -9.109 17.822 14.127 1.00 30.15 342 ARG A O 1
ATOM 1853 N N . ILE A 1 237 ? -9.755 18.059 11.997 1.00 26.67 343 ILE A N 1
ATOM 1854 C CA . ILE A 1 237 ? -9.189 19.396 11.908 1.00 24.75 343 ILE A CA 1
ATOM 1855 C C . ILE A 1 237 ? -10.187 20.376 12.514 1.00 38.56 343 ILE A C 1
ATOM 1856 O O . ILE A 1 237 ? -11.350 20.384 12.128 1.00 31.66 343 ILE A O 1
ATOM 1861 N N . ARG A 1 238 ? -9.742 21.213 13.448 1.00 35.75 344 ARG A N 1
ATOM 1862 C CA . ARG A 1 238 ? -10.683 22.076 14.156 1.00 35.75 344 ARG A CA 1
ATOM 1863 C C . ARG A 1 238 ? -11.332 23.133 13.275 1.00 33.93 344 ARG A C 1
ATOM 1864 O O . ARG A 1 238 ? -12.542 23.326 13.342 1.00 39.22 344 ARG A O 1
ATOM 1872 N N . SER A 1 239 ? -10.546 23.813 12.448 1.00 32.81 345 SER A N 1
ATOM 1873 C CA . SER A 1 239 ? -11.076 24.944 11.689 1.00 35.46 345 SER A CA 1
ATOM 1874 C C . SER A 1 239 ? -12.179 24.563 10.691 1.00 34.13 345 SER A C 1
ATOM 1875 O O . SER A 1 239 ? -13.070 25.370 10.393 1.00 33.46 345 SER A O 1
ATOM 1878 N N . CYS A 1 240 ? -12.133 23.340 10.176 1.00 27.43 346 CYS A N 1
ATOM 1879 C CA . CYS A 1 240 ? -13.097 22.935 9.151 1.00 27.38 346 CYS A CA 1
ATOM 1880 C C . CYS A 1 240 ? -13.851 21.670 9.553 1.00 26.27 346 CYS A C 1
ATOM 1881 O O . CYS A 1 240 ? -14.675 21.176 8.790 1.00 32.75 346 CYS A O 1
ATOM 1884 N N . LEU A 1 241 ? -13.504 21.104 10.709 1.00 25.32 347 LEU A N 1
ATOM 1885 C CA . LEU A 1 241 ? -14.246 19.966 11.261 1.00 27.85 347 LEU A CA 1
ATOM 1886 C C . LEU A 1 241 ? -14.275 18.716 10.377 1.00 29.83 347 LEU A C 1
ATOM 1887 O O . LEU A 1 241 ? -15.186 17.900 10.483 1.00 30.41 347 LEU A O 1
ATOM 1892 N N . CYS A 1 242 ? -13.299 18.563 9.495 1.00 26.91 348 CYS A N 1
ATOM 1893 C CA . CYS A 1 242 ? -13.185 17.303 8.766 1.00 24.45 348 CYS A CA 1
ATOM 1894 C C . CYS A 1 242 ? -11.837 16.639 9.063 1.00 29.13 348 CYS A C 1
ATOM 1895 O O . CYS A 1 242 ? -10.923 17.267 9.637 1.00 24.79 348 CYS A O 1
ATOM 1898 N N . PHE A 1 243 ? -11.714 15.364 8.704 1.00 26.17 349 PHE A N 1
ATOM 1899 C CA . PHE A 1 243 ? -10.442 14.681 8.821 1.00 23.81 349 PHE A CA 1
ATOM 1900 C C . PHE A 1 243 ? -9.579 15.051 7.622 1.00 24.40 349 PHE A C 1
ATOM 1901 O O . PHE A 1 243 ? -10.104 15.482 6.593 1.00 23.07 349 PHE A O 1
ATOM 1909 N N . PRO A 1 244 ? -8.247 14.918 7.752 1.00 23.03 350 PRO A N 1
ATOM 1910 C CA . PRO A 1 244 ? -7.392 15.231 6.599 1.00 22.54 350 PRO A CA 1
ATOM 1911 C C . PRO A 1 244 ? -7.793 14.412 5.381 1.00 22.24 350 PRO A C 1
ATOM 1912 O O . PRO A 1 244 ? -7.772 14.900 4.256 1.00 21.94 350 PRO A O 1
ATOM 1916 N N . SER A 1 245 ? -8.186 13.172 5.626 1.00 23.53 351 SER A N 1
ATOM 1917 C CA . SER A 1 245 ? -8.566 12.251 4.560 1.00 22.12 351 SER A CA 1
ATOM 1918 C C . SER A 1 245 ? -9.652 11.315 5.056 1.00 22.48 351 SER A C 1
AT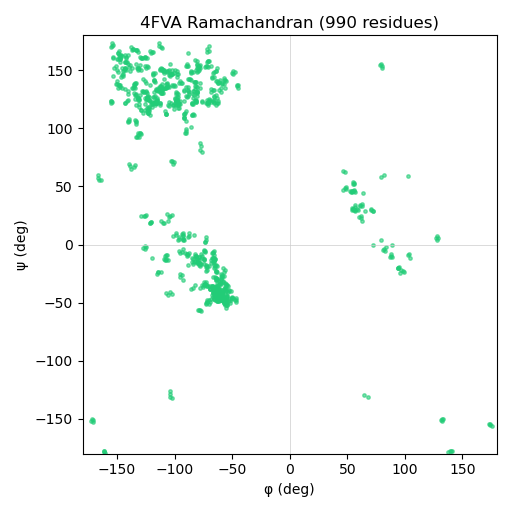OM 1919 O O . SER A 1 245 ? -9.831 11.172 6.257 1.00 22.86 351 SER A O 1
ATOM 1922 N N . ASP A 1 246 ? -10.352 10.654 4.141 1.00 22.38 352 ASP A N 1
ATOM 1923 C CA . ASP A 1 246 ? -11.297 9.614 4.538 1.00 25.83 352 ASP A CA 1
ATOM 1924 C C . ASP A 1 246 ? -10.568 8.320 4.906 1.00 28.61 352 ASP A C 1
ATOM 1925 O O . ASP A 1 246 ? -11.202 7.368 5.380 1.00 26.37 352 ASP A O 1
ATOM 1930 N N . HIS A 1 247 ? -9.254 8.279 4.651 1.00 22.31 353 HIS A N 1
ATOM 1931 C CA . HIS A 1 247 ? -8.376 7.183 5.116 1.00 22.26 353 HIS A CA 1
ATOM 1932 C C . HIS A 1 247 ? -7.499 7.611 6.308 1.00 24.12 353 HIS A C 1
ATOM 1933 O O . HIS A 1 247 ? -7.050 8.754 6.371 1.00 22.31 353 HIS A O 1
ATOM 1940 N N . TRP A 1 248 ? -7.227 6.682 7.224 1.00 22.62 354 TRP A N 1
ATOM 1941 C CA . TRP A 1 248 ? -6.170 6.888 8.203 1.00 22.67 354 TRP A CA 1
ATOM 1942 C C . TRP A 1 248 ? -4.844 6.608 7.505 1.00 22.20 354 TRP A C 1
ATOM 1943 O O . TRP A 1 248 ? -4.796 5.832 6.550 1.00 22.44 354 TRP A O 1
ATOM 1954 N N . ALA A 1 249 ? -3.764 7.217 7.974 1.00 22.13 355 ALA A N 1
ATOM 1955 C CA . ALA A 1 249 ? -2.452 6.862 7.445 1.00 22.47 355 ALA A CA 1
ATOM 1956 C C . ALA A 1 249 ? -1.938 5.629 8.184 1.00 21.86 355 ALA A C 1
ATOM 1957 O O . ALA A 1 249 ? -2.270 5.426 9.349 1.00 22.26 355 ALA A O 1
ATOM 1959 N N . ILE A 1 250 ? -1.159 4.794 7.511 1.00 21.53 356 ILE A N 1
ATOM 1960 C CA . ILE A 1 250 ? -0.463 3.728 8.207 1.00 21.61 356 ILE A CA 1
ATOM 1961 C C . ILE A 1 250 ? 0.996 4.128 8.368 1.00 28.12 356 ILE A C 1
ATOM 1962 O O . ILE A 1 250 ? 1.556 4.826 7.522 1.00 23.96 356 ILE A O 1
ATOM 1967 N N . ASN A 1 251 ? 1.591 3.701 9.473 1.00 27.92 357 ASN A N 1
ATOM 1968 C CA . ASN A 1 251 ? 2.936 4.101 9.840 1.00 26.14 357 ASN A CA 1
ATOM 1969 C C . ASN A 1 251 ? 3.697 2.900 10.411 1.00 28.49 357 ASN A C 1
ATOM 1970 O O . ASN A 1 251 ? 3.417 2.447 11.519 1.00 23.92 357 ASN A O 1
ATOM 1975 N N . ALA A 1 252 ? 4.630 2.352 9.644 1.00 28.13 358 ALA A N 1
ATOM 1976 C CA . ALA A 1 252 ? 5.331 1.154 10.094 1.00 22.98 358 ALA A CA 1
ATOM 1977 C C . ALA A 1 252 ? 6.810 1.431 10.292 1.00 24.85 358 ALA A C 1
ATOM 1978 O O . ALA A 1 252 ? 7.478 2.004 9.405 1.00 25.32 358 ALA A O 1
ATOM 1980 N N . THR A 1 253 ? 7.332 0.980 11.427 1.00 24.26 359 THR A N 1
ATOM 1981 C CA . THR A 1 253 ? 8.751 1.147 11.739 1.00 24.38 359 THR A CA 1
ATOM 1982 C C . THR A 1 253 ? 9.417 -0.218 11.749 1.00 28.36 359 THR A C 1
ATOM 1983 O O . THR A 1 253 ? 9.051 -1.096 12.544 1.00 28.16 359 THR A O 1
ATOM 1987 N N . PHE A 1 254 ? 10.406 -0.385 10.876 1.00 30.27 360 PHE A N 1
ATOM 1988 C CA . PHE A 1 254 ? 11.064 -1.669 10.716 1.00 28.08 360 PHE A CA 1
ATOM 1989 C C . PHE A 1 254 ? 12.442 -1.622 11.368 1.00 34.63 360 PHE A C 1
ATOM 1990 O O . PHE A 1 254 ? 13.179 -0.636 11.234 1.00 30.25 360 PHE A O 1
ATOM 1998 N N . PHE A 1 255 ? 12.781 -2.685 12.091 1.00 38.84 361 PHE A N 1
ATOM 1999 C CA . PHE A 1 255 ? 14.060 -2.738 12.792 1.00 40.15 361 PHE A CA 1
ATOM 2000 C C . PHE A 1 255 ? 14.554 -4.169 13.008 1.00 38.68 361 PHE A C 1
ATOM 2001 O O . PHE A 1 255 ? 13.827 -5.142 12.754 1.00 35.36 361 PHE A O 1
ATOM 2009 N N . ALA A 1 256 ? 15.787 -4.283 13.492 1.00 42.97 362 ALA A N 1
ATOM 2010 C CA . ALA A 1 256 ? 16.422 -5.578 13.687 1.00 50.87 362 ALA A CA 1
ATOM 2011 C C . ALA A 1 256 ? 16.358 -5.991 15.151 1.00 54.59 362 ALA A C 1
ATOM 2012 O O . ALA A 1 256 ? 15.997 -7.123 15.464 1.00 54.63 362 ALA A O 1
ATOM 2014 N N . GLU B 1 7 ? 22.887 -8.371 -27.234 1.00 65.89 113 GLU B N 1
ATOM 2015 C CA . GLU B 1 7 ? 24.299 -8.360 -26.864 1.00 70.63 113 GLU B CA 1
ATOM 2016 C C . GLU B 1 7 ? 24.834 -6.956 -27.135 1.00 69.77 113 GLU B C 1
ATOM 2017 O O . GLU B 1 7 ? 24.939 -6.134 -26.225 1.00 66.55 113 GLU B O 1
ATOM 2023 N N . ASP B 1 8 ? 25.201 -6.704 -28.388 1.00 69.48 114 ASP B N 1
ATOM 2024 C CA . ASP B 1 8 ? 25.414 -5.350 -28.875 1.00 70.16 114 ASP B CA 1
ATOM 2025 C C . ASP B 1 8 ? 24.097 -4.591 -28.703 1.00 69.64 114 ASP B C 1
ATOM 2026 O O . ASP B 1 8 ? 24.076 -3.394 -28.425 1.00 72.41 114 ASP B O 1
ATOM 2031 N N . LEU B 1 9 ? 22.998 -5.326 -28.852 1.00 66.23 115 LEU B N 1
ATOM 2032 C CA . LEU B 1 9 ? 21.654 -4.757 -28.877 1.00 66.53 115 LEU B CA 1
ATOM 2033 C C . LEU B 1 9 ? 20.944 -4.717 -27.529 1.00 68.09 115 LEU B C 1
ATOM 2034 O O . LEU B 1 9 ? 19.831 -4.206 -27.434 1.00 69.99 115 LEU B O 1
ATOM 2039 N N . LYS B 1 10 ? 21.566 -5.267 -26.493 1.00 67.80 116 LYS B N 1
ATOM 2040 C CA . LYS B 1 10 ? 20.984 -5.183 -25.161 1.00 67.15 116 LYS B CA 1
ATOM 2041 C C . LYS B 1 10 ? 20.762 -3.711 -24.816 1.00 59.25 116 LYS B C 1
ATOM 2042 O O . LYS B 1 10 ? 21.632 -2.872 -25.070 1.00 56.74 116 LYS B O 1
ATOM 2048 N N . GLY B 1 11 ? 19.589 -3.390 -24.274 1.00 49.47 117 GLY B N 1
ATOM 2049 C CA . GLY B 1 11 ? 19.264 -2.003 -23.990 1.00 45.61 117 GLY B CA 1
ATOM 2050 C C . GLY B 1 11 ? 18.714 -1.220 -25.179 1.00 49.43 117 GLY B C 1
ATOM 2051 O O . GLY B 1 11 ? 18.365 -0.046 -25.040 1.00 51.40 117 GLY B O 1
ATOM 2052 N N . PHE B 1 12 ? 18.621 -1.855 -26.345 1.00 44.25 118 PHE B N 1
ATOM 2053 C CA . PHE B 1 12 ? 18.121 -1.164 -27.536 1.00 45.09 118 PHE B CA 1
ATOM 2054 C C . PHE B 1 12 ? 16.589 -1.041 -27.501 1.00 42.04 118 PHE B C 1
ATOM 2055 O O . PHE B 1 12 ? 15.881 -1.967 -27.096 1.00 36.46 118 PHE B O 1
ATOM 2063 N N . GLU B 1 13 ? 16.098 0.128 -27.906 1.00 40.18 119 GLU B N 1
ATOM 2064 C CA . GLU B 1 13 ? 14.679 0.461 -27.849 1.00 38.28 119 GLU B CA 1
ATOM 2065 C C . GLU B 1 13 ? 14.326 1.407 -28.988 1.00 35.71 119 GLU B C 1
ATOM 2066 O O . GLU B 1 13 ? 15.066 2.362 -29.242 1.00 27.74 119 GLU B O 1
ATOM 2072 N N . VAL B 1 14 ? 13.216 1.134 -29.680 1.00 24.90 120 VAL B N 1
ATOM 2073 C CA . VAL B 1 14 ? 12.759 1.993 -30.774 1.00 25.95 120 VAL B CA 1
ATOM 2074 C C . VAL B 1 14 ? 11.223 2.027 -30.840 1.00 24.94 120 VAL B C 1
ATOM 2075 O O . VAL B 1 14 ? 10.570 0.976 -30.728 1.00 23.57 120 VAL B O 1
ATOM 2079 N N . SER B 1 15 ? 10.653 3.224 -30.996 1.00 21.07 121 SER B N 1
ATOM 2080 C CA . SER B 1 15 ? 9.201 3.393 -31.095 1.00 25.84 121 SER B CA 1
ATOM 2081 C C . SER B 1 15 ? 8.742 3.731 -32.528 1.00 25.98 121 SER B C 1
ATOM 2082 O O . SER B 1 15 ? 9.363 4.545 -33.216 1.00 22.38 121 SER B O 1
ATOM 2085 N N . VAL B 1 16 ? 7.674 3.076 -32.985 1.00 20.68 122 VAL B N 1
ATOM 2086 C CA . VAL B 1 16 ? 7.131 3.331 -34.322 1.00 21.46 122 VAL B CA 1
ATOM 2087 C C . VAL B 1 16 ? 5.663 3.707 -34.170 1.00 24.45 122 VAL B C 1
ATOM 2088 O O . VAL B 1 16 ? 4.899 2.993 -33.510 1.00 21.28 122 VAL B O 1
ATOM 2092 N N . MET B 1 17 ? 5.285 4.842 -34.755 1.00 19.93 123 MET B N 1
ATOM 2093 C CA . MET B 1 17 ? 3.915 5.341 -34.663 1.00 18.27 123 MET B CA 1
ATOM 2094 C C . MET B 1 17 ? 3.359 5.367 -36.072 1.00 18.23 123 MET B C 1
ATOM 2095 O O . MET B 1 17 ? 4.093 5.672 -37.014 1.00 17.16 123 MET B O 1
ATOM 2100 N N . SER B 1 18 ? 2.091 4.986 -36.237 1.00 17.21 124 SER B N 1
ATOM 2101 C CA . SER B 1 18 ? 1.486 5.012 -37.579 1.00 17.91 124 SER B CA 1
ATOM 2102 C C . SER B 1 18 ? 0.120 5.659 -37.508 1.00 19.63 124 SER B C 1
ATOM 2103 O O . SER B 1 18 ? -0.636 5.416 -36.565 1.00 18.09 124 SER B O 1
ATOM 2106 N N . TRP B 1 19 ? -0.201 6.493 -38.491 1.00 19.62 125 TRP B N 1
ATOM 2107 C CA . TRP B 1 19 ? -1.434 7.271 -38.416 1.00 17.63 125 TRP B CA 1
ATOM 2108 C C . TRP B 1 19 ? -1.948 7.668 -39.787 1.00 19.56 125 TRP B C 1
ATOM 2109 O O . TRP B 1 19 ? -1.256 8.347 -40.544 1.00 17.83 125 TRP B O 1
ATOM 2120 N N . ASN B 1 20 ? -3.176 7.259 -40.088 1.00 19.24 126 ASN B N 1
ATOM 2121 C CA . ASN B 1 20 ? -3.883 7.791 -41.240 1.00 20.80 126 ASN B CA 1
ATOM 2122 C C . ASN B 1 20 ? -4.496 9.111 -40.776 1.00 19.82 126 ASN B C 1
ATOM 2123 O O . ASN B 1 20 ? -5.383 9.116 -39.923 1.00 18.09 126 ASN B O 1
ATOM 2128 N N . ILE B 1 21 ? -4.005 10.228 -41.302 1.00 18.09 127 ILE B N 1
ATOM 2129 C CA . ILE B 1 21 ? -4.415 11.526 -40.767 1.00 18.03 127 ILE B CA 1
ATOM 2130 C C . ILE B 1 21 ? -5.618 12.155 -41.504 1.00 20.33 127 ILE B C 1
ATOM 2131 O O . ILE B 1 21 ? -6.005 13.314 -41.243 1.00 18.19 127 ILE B O 1
ATOM 2136 N N . ASP B 1 22 ? -6.222 11.377 -42.401 1.00 18.40 128 ASP B N 1
ATOM 2137 C CA . ASP B 1 22 ? -7.499 11.776 -42.985 1.00 18.59 128 ASP B CA 1
ATOM 2138 C C . ASP B 1 22 ? -7.421 13.141 -43.635 1.00 19.62 128 ASP B C 1
ATOM 2139 O O . ASP B 1 22 ? -8.306 13.978 -43.442 1.00 21.32 128 ASP B O 1
ATOM 2144 N N . GLY B 1 23 ? -6.360 13.355 -44.410 1.00 21.24 129 GLY B N 1
ATOM 2145 C CA . GLY B 1 23 ? -6.195 14.586 -45.155 1.00 18.71 129 GLY B CA 1
ATOM 2146 C C . GLY B 1 23 ? -7.283 14.742 -46.214 1.00 24.88 129 GLY B C 1
ATOM 2147 O O . GLY B 1 23 ? -7.493 15.835 -46.730 1.00 19.05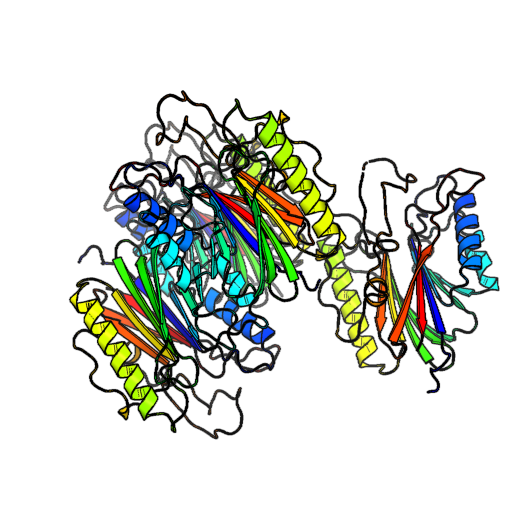 129 GLY B O 1
ATOM 2148 N N . LEU B 1 24 ? -7.968 13.654 -46.557 1.00 19.10 130 LEU B N 1
ATOM 2149 C CA . LEU B 1 24 ? -9.037 13.734 -47.563 1.00 25.46 130 LEU B CA 1
ATOM 2150 C C . LEU B 1 24 ? -10.314 14.399 -47.043 1.00 31.44 130 LEU B C 1
ATOM 2151 O O . LEU B 1 24 ? -11.221 14.727 -47.825 1.00 22.93 130 LEU B O 1
ATOM 2156 N N . ASP B 1 25 ? -10.392 14.577 -45.728 1.00 19.20 131 ASP B N 1
ATOM 2157 C CA . ASP B 1 25 ? -11.511 15.287 -45.130 1.00 23.39 131 ASP B CA 1
ATOM 2158 C C . ASP B 1 25 ? -11.155 16.762 -45.062 1.00 20.50 131 ASP B C 1
ATOM 2159 O O . ASP B 1 25 ? -10.200 17.142 -44.392 1.00 19.14 131 ASP B O 1
ATOM 2164 N N . GLY B 1 26 ? -11.878 17.592 -45.802 1.00 19.90 132 GLY B N 1
ATOM 2165 C CA . GLY B 1 26 ? -11.503 18.992 -45.884 1.00 19.26 132 GLY B CA 1
ATOM 2166 C C . GLY B 1 26 ? -11.909 19.806 -44.670 1.00 23.25 132 GLY B C 1
ATOM 2167 O O . GLY B 1 26 ? -11.349 20.876 -44.430 1.00 27.43 132 GLY B O 1
ATOM 2168 N N . ARG B 1 27 ? -12.851 19.286 -43.883 1.00 21.48 133 ARG B N 1
ATOM 2169 C CA . ARG B 1 27 ? -13.373 20.002 -42.717 1.00 30.07 133 ARG B CA 1
ATOM 2170 C C . ARG B 1 27 ? -12.328 20.199 -41.614 1.00 27.60 133 ARG B C 1
ATOM 2171 O O . ARG B 1 27 ? -11.731 19.227 -41.141 1.00 24.70 133 ARG B O 1
ATOM 2179 N N . SER B 1 28 ? -12.102 21.450 -41.216 1.00 25.73 134 SER B N 1
ATOM 2180 C CA . SER B 1 28 ? -11.135 21.771 -40.161 1.00 32.12 134 SER B CA 1
ATOM 2181 C C . SER B 1 28 ? -9.743 21.188 -40.439 1.00 26.59 134 SER B C 1
ATOM 2182 O O . SER B 1 28 ? -9.008 20.861 -39.497 1.00 25.00 134 SER B O 1
ATOM 2185 N N . LEU B 1 29 ? -9.375 21.070 -41.713 1.00 25.58 135 LEU B N 1
ATOM 2186 C CA . LEU B 1 29 ? -8.113 20.428 -42.063 1.00 26.24 135 LEU B CA 1
ATOM 2187 C C . LEU B 1 29 ? -6.918 21.061 -41.364 1.00 23.40 135 LEU B C 1
ATOM 2188 O O . LEU B 1 29 ? -6.157 20.361 -40.700 1.00 24.20 135 LEU B O 1
ATOM 2193 N N . LEU B 1 30 ? -6.772 22.381 -41.449 1.00 22.05 136 LEU B N 1
ATOM 2194 C CA . LEU B 1 30 ? -5.585 23.014 -40.858 1.00 18.24 136 LEU B CA 1
ATOM 2195 C C . LEU B 1 30 ? -5.499 22.802 -39.359 1.00 18.08 136 LEU B C 1
ATOM 2196 O O . LEU B 1 30 ? -4.447 22.452 -38.827 1.00 23.58 136 LEU B O 1
ATOM 2201 N N . THR B 1 31 ? -6.605 23.025 -38.669 1.00 25.00 137 THR B N 1
ATOM 2202 C CA . THR B 1 31 ? -6.628 22.827 -37.226 1.00 24.63 137 THR B CA 1
ATOM 2203 C C . THR B 1 31 ? -6.288 21.390 -36.844 1.00 17.86 137 THR B C 1
ATOM 2204 O O . THR B 1 31 ? -5.561 21.142 -35.876 1.00 17.74 137 THR B O 1
ATOM 2208 N N . ARG B 1 32 ? -6.834 20.447 -37.595 1.00 17.93 138 ARG B N 1
ATOM 2209 C CA . ARG B 1 32 ? -6.585 19.039 -37.334 1.00 17.86 138 ARG B CA 1
ATOM 2210 C C . ARG B 1 32 ? -5.101 18.702 -37.593 1.00 17.76 138 ARG B C 1
ATOM 2211 O O . ARG B 1 32 ? -4.474 17.979 -36.817 1.00 17.64 138 ARG B O 1
ATOM 2219 N N . MET B 1 33 ? -4.520 19.256 -38.657 1.00 18.36 139 MET B N 1
ATOM 2220 C CA . MET B 1 33 ? -3.095 18.991 -38.935 1.00 17.77 139 MET B CA 1
ATOM 2221 C C . MET B 1 33 ? -2.156 19.583 -37.878 1.00 18.64 139 MET B C 1
ATOM 2222 O O . MET B 1 33 ? -1.094 19.016 -37.565 1.00 19.40 139 MET B O 1
ATOM 2227 N N . LYS B 1 34 ? -2.510 20.752 -37.360 1.00 20.34 140 LYS B N 1
ATOM 2228 C CA . LYS B 1 34 ? -1.766 21.326 -36.233 1.00 19.43 140 LYS B CA 1
ATOM 2229 C C . LYS B 1 34 ? -1.855 20.409 -35.032 1.00 17.44 140 LYS B C 1
ATOM 2230 O O . LYS B 1 34 ? -0.872 20.216 -34.327 1.00 20.68 140 LYS B O 1
ATOM 2236 N N . ALA B 1 35 ? -3.045 19.852 -34.788 1.00 21.02 141 ALA B N 1
ATOM 2237 C CA . ALA B 1 35 ? -3.213 18.923 -33.679 1.00 17.37 141 ALA B CA 1
ATOM 2238 C C . ALA B 1 35 ? -2.363 17.685 -33.904 1.00 17.31 141 ALA B C 1
ATOM 2239 O O . ALA B 1 35 ? -1.709 17.190 -32.985 1.00 17.19 141 ALA B O 1
ATOM 2241 N N . VAL B 1 36 ? -2.375 17.180 -35.133 1.00 17.36 142 VAL B N 1
ATOM 2242 C CA . VAL B 1 36 ? -1.557 16.027 -35.452 1.00 17.31 142 VAL B CA 1
ATOM 2243 C C . VAL B 1 36 ? -0.082 16.309 -35.125 1.00 19.32 142 VAL B C 1
ATOM 2244 O O . VAL B 1 36 ? 0.566 15.531 -34.438 1.00 17.12 142 VAL B O 1
ATOM 2248 N N . ALA B 1 37 ? 0.434 17.426 -35.608 1.00 17.27 143 ALA B N 1
ATOM 2249 C CA . ALA B 1 37 ? 1.835 17.769 -35.351 1.00 17.22 143 ALA B CA 1
ATOM 2250 C C . ALA B 1 37 ? 2.077 17.951 -33.854 1.00 17.34 143 ALA B C 1
ATOM 2251 O O . ALA B 1 37 ? 3.125 17.567 -33.328 1.00 20.26 143 ALA B O 1
ATOM 2253 N N . HIS B 1 38 ? 1.094 18.538 -33.165 1.00 17.71 144 HIS B N 1
ATOM 2254 C CA . HIS B 1 38 ? 1.189 18.708 -31.722 1.00 17.05 144 HIS B CA 1
ATOM 2255 C C . HIS B 1 38 ? 1.350 17.366 -31.002 1.00 19.27 144 HIS B C 1
ATOM 2256 O O . HIS B 1 38 ? 2.225 17.202 -30.150 1.00 18.31 144 HIS B O 1
ATOM 2263 N N . ILE B 1 39 ? 0.513 16.401 -31.360 1.00 16.97 145 ILE B N 1
ATOM 2264 C CA . ILE B 1 39 ? 0.541 15.092 -30.726 1.00 16.90 145 ILE B CA 1
ATOM 2265 C C . ILE B 1 39 ? 1.856 14.362 -31.024 1.00 21.57 145 ILE B C 1
ATOM 2266 O O . ILE B 1 39 ? 2.496 13.796 -30.120 1.00 17.56 145 ILE B O 1
ATOM 2271 N N . VAL B 1 40 ? 2.299 14.429 -32.274 1.00 16.87 146 VAL B N 1
ATOM 2272 C CA . VAL B 1 40 ? 3.594 13.855 -32.639 1.00 16.84 146 VAL B CA 1
ATOM 2273 C C . VAL B 1 40 ? 4.768 14.410 -31.805 1.00 16.77 146 VAL B C 1
ATOM 2274 O O . VAL B 1 40 ? 5.619 13.659 -31.329 1.00 16.70 146 VAL B O 1
ATOM 2278 N N . LYS B 1 41 ? 4.813 15.727 -31.630 1.00 18.17 147 LYS B N 1
ATOM 2279 C CA . LYS B 1 41 ? 5.902 16.362 -30.879 1.00 20.61 147 LYS B CA 1
ATOM 2280 C C . LYS B 1 41 ? 5.910 15.932 -29.427 1.00 16.71 147 LYS B C 1
ATOM 2281 O O . LYS B 1 41 ? 6.947 15.906 -28.777 1.00 24.85 147 LYS B O 1
ATOM 2287 N N . ASN B 1 42 ? 4.738 15.631 -28.900 1.00 16.69 148 ASN B N 1
ATOM 2288 C CA . ASN B 1 42 ? 4.648 15.197 -27.518 1.00 17.90 148 ASN B CA 1
ATOM 2289 C C . ASN B 1 42 ? 4.863 13.702 -27.285 1.00 19.86 148 ASN B C 1
ATOM 2290 O O . ASN B 1 42 ? 5.517 13.311 -26.320 1.00 18.84 148 ASN B O 1
ATOM 2295 N N . VAL B 1 43 ? 4.352 12.874 -28.185 1.00 17.60 149 VAL B N 1
ATOM 2296 C CA . VAL B 1 43 ? 4.567 11.437 -28.081 1.00 16.53 149 VAL B CA 1
ATOM 2297 C C . VAL B 1 43 ? 6.024 11.213 -28.446 1.00 20.19 149 VAL B C 1
ATOM 2298 O O . VAL B 1 43 ? 6.692 10.350 -27.894 1.00 17.69 149 VAL B O 1
ATOM 2302 N N . ASN B 1 44 ? 6.502 12.015 -29.384 1.00 16.53 150 ASN B N 1
ATOM 2303 C CA . ASN B 1 44 ? 7.895 11.998 -29.775 1.00 16.53 150 ASN B CA 1
ATOM 2304 C C . ASN B 1 44 ? 8.384 10.601 -30.206 1.00 21.12 150 ASN B C 1
ATOM 2305 O O . ASN B 1 44 ? 9.389 10.107 -29.703 1.00 19.88 150 ASN B O 1
ATOM 2310 N N . PRO B 1 45 ? 7.685 9.963 -31.163 1.00 21.28 151 PRO B N 1
ATOM 2311 C CA . PRO B 1 45 ? 8.124 8.633 -31.622 1.00 20.03 151 PRO B CA 1
ATOM 2312 C C . PRO B 1 45 ? 9.444 8.690 -32.400 1.00 21.45 151 PRO B C 1
ATOM 2313 O O . PRO B 1 45 ? 9.743 9.733 -32.995 1.00 24.15 151 PRO B O 1
ATOM 2317 N N . ASP B 1 46 ? 10.220 7.601 -32.399 1.00 16.57 152 ASP B N 1
ATOM 2318 C CA . ASP B 1 46 ? 11.475 7.600 -33.140 1.00 16.64 152 ASP B CA 1
ATOM 2319 C C . ASP B 1 46 ? 11.209 7.543 -34.648 1.00 19.64 152 ASP B C 1
ATOM 2320 O O . ASP B 1 46 ? 11.907 8.179 -35.442 1.00 20.28 152 ASP B O 1
ATOM 2325 N N . ILE B 1 47 ? 10.162 6.815 -35.024 1.00 17.18 153 ILE B N 1
ATOM 2326 C CA . ILE B 1 47 ? 9.820 6.570 -36.422 1.00 17.90 153 ILE B CA 1
ATOM 2327 C C . ILE B 1 47 ? 8.323 6.802 -36.547 1.00 18.54 153 ILE B C 1
ATOM 2328 O O . ILE B 1 47 ? 7.556 6.337 -35.712 1.00 20.44 153 ILE B O 1
ATOM 2333 N N . LEU B 1 48 ? 7.902 7.525 -37.578 1.00 17.69 154 LEU B N 1
ATOM 2334 C CA . LEU B 1 48 ? 6.475 7.801 -37.765 1.00 17.14 154 LEU B CA 1
ATOM 2335 C C . LEU B 1 48 ? 6.037 7.507 -39.191 1.00 17.33 154 LEU B C 1
ATOM 2336 O O . LEU B 1 48 ? 6.663 8.013 -40.134 1.00 17.47 154 LEU B O 1
ATOM 2341 N N . PHE B 1 49 ? 5.004 6.666 -39.354 1.00 17.39 155 PHE B N 1
ATOM 2342 C CA . PHE B 1 49 ? 4.347 6.452 -40.658 1.00 17.59 155 PHE B CA 1
ATOM 2343 C C . PHE B 1 49 ? 3.061 7.288 -40.749 1.00 17.63 155 PHE B C 1
ATOM 2344 O O . PHE B 1 49 ? 2.248 7.265 -39.832 1.00 19.76 155 PHE B O 1
ATOM 2352 N N . LEU B 1 50 ? 2.869 8.022 -41.841 1.00 17.78 156 LEU B N 1
ATOM 2353 C CA . LEU B 1 50 ? 1.602 8.728 -42.082 1.00 17.86 156 LEU B CA 1
ATOM 2354 C C . LEU B 1 50 ? 0.941 8.236 -43.359 1.00 18.09 156 LEU B C 1
ATOM 2355 O O . LEU B 1 50 ? 1.643 7.943 -44.333 1.00 18.29 156 LEU B O 1
ATOM 2360 N N . GLN B 1 51 ? -0.395 8.196 -43.378 1.00 18.17 157 GLN B N 1
ATOM 2361 C CA . GLN B 1 51 ? -1.145 7.927 -44.607 1.00 18.42 157 GLN B CA 1
ATOM 2362 C C . GLN B 1 51 ? -2.221 8.995 -44.841 1.00 18.49 157 GLN B C 1
ATOM 2363 O O . GLN B 1 51 ? -2.630 9.698 -43.905 1.00 18.36 157 GLN B O 1
ATOM 2369 N N . GLU B 1 52 ? -2.682 9.104 -46.091 1.00 18.73 158 GLU B N 1
ATOM 2370 C CA . GLU B 1 52 ? -3.611 10.173 -46.465 1.00 21.88 158 GLU B CA 1
ATOM 2371 C C . GLU B 1 52 ? -3.093 11.556 -46.109 1.00 21.14 158 GLU B C 1
ATOM 2372 O O . GLU B 1 52 ? -3.837 12.387 -45.582 1.00 18.68 158 GLU B O 1
ATOM 2378 N N . VAL B 1 53 ? -1.824 11.802 -46.423 1.00 18.85 159 VAL B N 1
ATOM 2379 C CA . VAL B 1 53 ? -1.255 13.141 -46.352 1.00 18.61 159 VAL B CA 1
ATOM 2380 C C . VAL B 1 53 ? -1.648 13.869 -47.628 1.00 24.61 159 VAL B C 1
ATOM 2381 O O . VAL B 1 53 ? -1.666 13.260 -48.701 1.00 19.05 159 VAL B O 1
ATOM 2385 N N . VAL B 1 54 ? -1.994 15.151 -47.514 1.00 18.84 160 VAL B N 1
ATOM 2386 C CA . VAL B 1 54 ? -2.285 15.976 -48.688 1.00 19.07 160 VAL B CA 1
ATOM 2387 C C . VAL B 1 54 ? -1.436 17.251 -48.700 1.00 22.17 160 VAL B C 1
ATOM 2388 O O . VAL B 1 54 ? -0.902 17.655 -47.664 1.00 18.87 160 VAL B O 1
ATOM 2392 N N . ASP B 1 55 ? -1.314 17.876 -49.870 1.00 23.82 161 ASP B N 1
ATOM 2393 C CA . ASP B 1 55 ? -0.520 19.094 -50.008 1.00 27.88 161 ASP B CA 1
ATOM 2394 C C . ASP B 1 55 ? -1.133 20.227 -49.201 1.00 29.68 161 ASP B C 1
ATOM 2395 O O . ASP B 1 55 ? -0.430 21.003 -48.563 1.00 33.49 161 ASP B O 1
ATOM 2400 N N . ARG B 1 56 ? -2.456 20.308 -49.216 1.00 28.60 162 ARG B N 1
ATOM 2401 C CA . ARG B 1 56 ? -3.145 21.421 -48.578 1.00 27.69 162 ARG B CA 1
ATOM 2402 C C . ARG B 1 56 ? -2.930 21.445 -47.067 1.00 30.46 162 ARG B C 1
ATOM 2403 O O . ARG B 1 56 ? -3.118 20.429 -46.382 1.00 28.62 162 ARG B O 1
ATOM 2411 N N . ASP B 1 57 ? -2.507 22.601 -46.551 1.00 25.17 163 ASP B N 1
ATOM 2412 C CA . ASP B 1 57 ? -2.348 22.774 -45.113 1.00 22.56 163 ASP B CA 1
ATOM 2413 C C . ASP B 1 57 ? -1.312 21.807 -44.526 1.00 26.24 163 ASP B C 1
ATOM 2414 O O . ASP B 1 57 ? -1.440 21.366 -43.380 1.00 26.68 163 ASP B O 1
ATOM 2419 N N . LEU B 1 58 ? -0.276 21.496 -45.296 1.00 27.92 164 LEU B N 1
ATOM 2420 C CA . LEU B 1 58 ? 0.756 20.556 -44.841 1.00 22.88 164 LEU B CA 1
ATOM 2421 C C . LEU B 1 58 ? 1.772 21.188 -43.883 1.00 30.08 164 LEU B C 1
ATOM 2422 O O . LEU B 1 58 ? 2.517 20.477 -43.186 1.00 27.30 164 LEU B O 1
ATOM 2427 N N . ALA B 1 59 ? 1.805 22.520 -43.849 1.00 25.49 165 ALA B N 1
ATOM 2428 C CA . ALA B 1 59 ? 2.875 23.239 -43.143 1.00 26.15 165 ALA B CA 1
ATOM 2429 C C . ALA B 1 59 ? 3.188 22.712 -41.733 1.00 26.33 165 ALA B C 1
ATOM 2430 O O . ALA B 1 59 ? 4.357 22.560 -41.364 1.00 32.13 165 ALA B O 1
ATOM 2432 N N . PRO B 1 60 ? 2.145 22.466 -40.923 1.00 30.43 166 PRO B N 1
ATOM 2433 C CA . PRO B 1 60 ? 2.402 21.980 -39.562 1.00 30.97 166 PRO B CA 1
ATOM 2434 C C . PRO B 1 60 ? 3.117 20.646 -39.593 1.00 29.29 166 PRO B C 1
ATOM 2435 O O . PRO B 1 60 ? 3.932 20.368 -38.722 1.00 29.97 166 PRO B O 1
ATOM 2439 N N . ILE B 1 61 ? 2.817 19.821 -40.591 1.00 23.23 167 ILE B N 1
ATOM 2440 C CA . ILE B 1 61 ? 3.525 18.545 -40.716 1.00 25.46 167 ILE B CA 1
ATOM 2441 C C . ILE B 1 61 ? 4.974 18.827 -41.121 1.00 24.11 167 ILE B C 1
ATOM 2442 O O . ILE B 1 61 ? 5.926 18.341 -40.481 1.00 23.72 167 ILE B O 1
ATOM 2447 N N . ASP B 1 62 ? 5.153 19.652 -42.150 1.00 23.93 168 ASP B N 1
ATOM 2448 C CA . ASP B 1 62 ? 6.509 19.987 -42.607 1.00 27.33 168 ASP B CA 1
ATOM 2449 C C . ASP B 1 62 ? 7.400 20.586 -41.528 1.00 29.76 168 ASP B C 1
ATOM 2450 O O . ASP B 1 62 ? 8.606 20.364 -41.522 1.00 33.46 168 ASP B O 1
ATOM 2455 N N . LYS B 1 63 ? 6.807 21.336 -40.613 1.00 23.64 169 LYS B N 1
ATOM 2456 C CA . LYS B 1 63 ? 7.569 21.938 -39.522 1.00 26.75 169 LYS B CA 1
ATOM 2457 C C . LYS B 1 63 ? 8.152 20.877 -38.565 1.00 25.80 169 LYS B C 1
ATOM 2458 O O . LYS B 1 63 ? 8.957 21.189 -37.699 1.00 27.87 169 LYS B O 1
ATOM 2464 N N . LEU B 1 64 ? 7.711 19.632 -38.691 1.00 19.90 170 LEU B N 1
ATOM 2465 C CA . LEU B 1 64 ? 8.314 18.562 -37.902 1.00 17.54 170 LEU B CA 1
ATOM 2466 C C . LEU B 1 64 ? 9.775 18.328 -38.291 1.00 19.52 170 LEU B C 1
ATOM 2467 O O . LEU B 1 64 ? 10.472 17.539 -37.655 1.00 20.30 170 LEU B O 1
ATOM 2472 N N . GLN B 1 65 ? 10.247 19.017 -39.330 1.00 22.37 171 GLN B N 1
ATOM 2473 C CA . GLN B 1 65 ? 11.622 18.823 -39.788 1.00 20.16 171 GLN B CA 1
ATOM 2474 C C . GLN B 1 65 ? 12.701 19.286 -38.798 1.00 25.16 171 GLN B C 1
ATOM 2475 O O . GLN B 1 65 ? 13.870 18.949 -38.973 1.00 18.01 171 GLN B O 1
ATOM 2481 N N . SER B 1 66 ? 12.334 20.032 -37.760 1.00 17.84 172 SER B N 1
ATOM 2482 C CA . SER B 1 66 ? 13.327 20.403 -36.745 1.00 25.35 172 SER B CA 1
ATOM 2483 C C . SER B 1 66 ? 13.685 19.183 -35.907 1.00 25.05 172 SER B C 1
ATOM 2484 O O . SER B 1 66 ? 14.685 19.198 -35.191 1.00 26.04 172 SER B O 1
ATOM 2487 N N . LEU B 1 67 ? 12.816 18.172 -35.945 1.00 20.32 173 LEU B N 1
ATOM 2488 C CA . LEU B 1 67 ? 12.978 16.933 -35.171 1.00 20.46 173 LEU B CA 1
ATOM 2489 C C . LEU B 1 67 ? 13.169 15.668 -36.024 1.00 19.43 173 LEU B C 1
ATOM 2490 O O . LEU B 1 67 ? 13.761 14.677 -35.562 1.00 18.77 173 LEU B O 1
ATOM 2495 N N . TYR B 1 68 ? 12.677 15.694 -37.262 1.00 18.39 174 TYR B N 1
ATOM 2496 C CA . TYR B 1 68 ? 12.676 14.486 -38.091 1.00 18.07 174 TYR B CA 1
ATOM 2497 C C . TYR B 1 68 ? 13.209 14.727 -39.497 1.00 20.42 174 TYR B C 1
ATOM 2498 O O . TYR B 1 68 ? 13.074 15.822 -40.053 1.00 17.86 174 TYR B O 1
ATOM 2507 N N . LYS B 1 69 ? 13.779 13.679 -40.083 1.00 17.77 175 LYS B N 1
ATOM 2508 C CA . LYS B 1 69 ? 13.967 13.641 -41.531 1.00 21.54 175 LYS B CA 1
ATOM 2509 C C . LYS B 1 69 ? 12.646 13.173 -42.126 1.00 21.87 175 LYS B C 1
ATOM 2510 O O . LYS B 1 69 ? 12.070 12.197 -41.659 1.00 20.53 175 LYS B O 1
ATOM 2516 N N . ILE B 1 70 ? 12.166 13.867 -43.148 1.00 20.72 176 ILE B N 1
ATOM 2517 C CA . ILE B 1 70 ? 10.832 13.613 -43.713 1.00 18.18 176 ILE B CA 1
ATOM 2518 C C . ILE B 1 70 ? 10.875 13.150 -45.162 1.00 25.40 176 ILE B C 1
ATOM 2519 O O . ILE B 1 70 ? 11.518 13.794 -45.992 1.00 20.78 176 ILE B O 1
ATOM 2524 N N . TYR B 1 71 ? 10.214 12.029 -45.447 1.00 18.41 177 TYR B N 1
ATOM 2525 C CA . TYR B 1 71 ? 10.118 11.475 -46.810 1.00 21.90 177 TYR B CA 1
ATOM 2526 C C . TYR B 1 71 ? 8.676 11.273 -47.268 1.00 20.78 177 TYR B C 1
ATOM 2527 O O . TYR B 1 71 ? 7.952 10.471 -46.689 1.00 18.55 177 TYR B O 1
ATOM 2536 N N . TYR B 1 72 ? 8.274 11.971 -48.325 1.00 19.69 178 TYR B N 1
ATOM 2537 C CA . TYR B 1 72 ? 6.927 11.821 -48.862 1.00 18.98 178 TYR B CA 1
ATOM 2538 C C . TYR B 1 72 ? 6.935 10.804 -50.000 1.00 25.74 178 TYR B C 1
ATOM 2539 O O . TYR B 1 72 ? 7.851 10.800 -50.824 1.00 27.98 178 TYR B O 1
ATOM 2548 N N . SER B 1 73 ? 5.917 9.949 -50.051 1.00 24.43 179 SER B N 1
ATOM 2549 C CA . SER B 1 73 ? 5.879 8.892 -51.060 1.00 23.37 179 SER B CA 1
ATOM 2550 C C . SER B 1 73 ? 5.671 9.465 -52.449 1.00 23.03 179 SER B C 1
ATOM 2551 O O . SER B 1 73 ? 6.257 8.992 -53.416 1.00 22.87 179 SER B O 1
ATOM 2554 N N . ASN B 1 74 ? 4.846 10.498 -52.556 1.00 21.70 180 ASN B N 1
ATOM 2555 C CA . ASN B 1 74 ? 4.387 10.921 -53.871 1.00 24.56 180 ASN B CA 1
ATOM 2556 C C . ASN B 1 74 ? 3.787 12.309 -53.824 1.00 26.63 180 ASN B C 1
ATOM 2557 O O . ASN B 1 74 ? 2.666 12.530 -54.273 1.00 23.99 180 ASN B O 1
ATOM 2562 N N . LYS B 1 75 ? 4.575 13.256 -53.331 1.00 28.26 181 LYS B N 1
ATOM 2563 C CA . LYS B 1 75 ? 4.098 14.615 -53.110 1.00 34.73 181 LYS B CA 1
ATOM 2564 C C . LYS B 1 75 ? 3.519 15.212 -54.394 1.00 34.00 181 LYS B C 1
ATOM 2565 O O . LYS B 1 75 ? 4.036 14.987 -55.491 1.00 34.45 181 LYS B O 1
ATOM 2571 N N . GLY B 1 76 ? 2.432 15.962 -54.259 1.00 27.29 182 GLY B N 1
ATOM 2572 C CA . GLY B 1 76 ? 1.781 16.541 -55.426 1.00 24.63 182 GLY B CA 1
ATOM 2573 C C . GLY B 1 76 ? 0.649 15.671 -55.941 1.00 32.40 182 GLY B C 1
ATOM 2574 O O . GLY B 1 76 ? -0.242 16.151 -56.640 1.00 36.07 182 GLY B O 1
ATOM 2575 N N . CYS B 1 77 ? 0.658 14.389 -55.579 1.00 29.89 183 CYS B N 1
ATOM 2576 C CA . CYS B 1 77 ? -0.488 13.536 -55.881 1.00 26.39 183 CYS B CA 1
ATOM 2577 C C . CYS B 1 77 ? -1.681 13.950 -55.007 1.00 26.05 183 CYS B C 1
ATOM 2578 O O . CYS B 1 77 ? -1.519 14.687 -54.027 1.00 22.68 183 CYS B O 1
ATOM 2581 N N . GLN B 1 78 ? -2.877 13.470 -55.341 1.00 24.17 184 GLN B N 1
ATOM 2582 C CA . GLN B 1 78 ? -4.073 13.813 -54.557 1.00 27.65 184 GLN B CA 1
ATOM 2583 C C . GLN B 1 78 ? -3.846 13.549 -53.056 1.00 26.48 184 GLN B C 1
ATOM 2584 O O . GLN B 1 78 ? -4.178 14.377 -52.192 1.00 23.86 184 GLN B O 1
ATOM 2590 N N . TYR B 1 79 ? -3.316 12.369 -52.750 1.00 23.55 185 TYR B N 1
ATOM 2591 C CA . TYR B 1 79 ? -2.880 12.049 -51.391 1.00 21.65 185 TYR B CA 1
ATOM 2592 C C . TYR B 1 79 ? -1.783 11.003 -51.451 1.00 22.70 185 TYR B C 1
ATOM 2593 O O . TYR B 1 79 ? -1.633 10.322 -52.458 1.00 19.88 185 TYR B O 1
ATOM 2602 N N . TYR B 1 80 ? -1.005 10.885 -50.382 1.00 21.64 186 TYR B N 1
ATOM 2603 C CA . TYR B 1 80 ? 0.193 10.061 -50.412 1.00 19.37 186 TYR B CA 1
ATOM 2604 C C . TYR B 1 80 ? 0.563 9.770 -48.976 1.00 26.79 186 TYR B C 1
ATOM 2605 O O . TYR B 1 80 ? -0.182 10.156 -48.056 1.00 18.91 186 TYR B O 1
ATOM 2614 N N . THR B 1 81 ? 1.677 9.066 -48.775 1.00 19.01 187 THR B N 1
ATOM 2615 C CA . THR B 1 81 ? 2.102 8.694 -47.434 1.00 18.74 187 THR B CA 1
ATOM 2616 C C . THR B 1 81 ? 3.396 9.399 -47.061 1.00 18.62 187 THR B C 1
ATOM 2617 O O . THR B 1 81 ? 3.998 10.071 -47.895 1.00 18.77 187 THR B O 1
ATOM 2621 N N . ALA B 1 82 ? 3.815 9.245 -45.807 1.00 18.38 188 ALA B N 1
ATOM 2622 C CA . ALA B 1 82 ? 5.085 9.796 -45.370 1.00 18.28 188 ALA B CA 1
ATOM 2623 C C . ALA B 1 82 ? 5.774 8.877 -44.377 1.00 20.17 188 ALA B C 1
ATOM 2624 O O . ALA B 1 82 ? 5.107 8.145 -43.631 1.00 18.61 188 ALA B O 1
ATOM 2626 N N . ILE B 1 83 ? 7.109 8.930 -44.363 1.00 18.10 189 ILE B N 1
ATOM 2627 C CA . ILE B 1 83 ? 7.892 8.336 -43.292 1.00 18.63 189 ILE B CA 1
ATOM 2628 C C . ILE B 1 83 ? 8.801 9.412 -42.675 1.00 21.49 189 ILE B C 1
ATOM 2629 O O . ILE B 1 83 ? 9.530 10.097 -43.389 1.00 17.98 189 ILE B O 1
ATOM 2634 N N . LEU B 1 84 ? 8.712 9.587 -41.360 1.00 17.63 190 LEU B N 1
ATOM 2635 C CA . LEU B 1 84 ? 9.557 10.535 -40.627 1.00 17.55 190 LEU B CA 1
ATOM 2636 C C . LEU B 1 84 ? 10.459 9.728 -39.707 1.00 21.03 190 LEU B C 1
ATOM 2637 O O . LEU B 1 84 ? 9.990 8.800 -39.026 1.00 17.30 190 LEU B O 1
ATOM 2642 N N . VAL B 1 85 ? 11.746 10.059 -39.687 1.00 17.46 191 VAL B N 1
ATOM 2643 C CA . VAL B 1 85 ? 12.657 9.342 -38.815 1.00 19.85 191 VAL B CA 1
ATOM 2644 C C . VAL B 1 85 ? 13.526 10.293 -38.005 1.00 22.96 191 VAL B C 1
ATOM 2645 O O . VAL B 1 85 ? 13.817 11.419 -38.440 1.00 20.16 191 VAL B O 1
ATOM 2649 N N . SER B 1 86 ? 13.930 9.841 -36.823 1.00 22.81 192 SER B N 1
ATOM 2650 C CA . SER B 1 86 ? 14.876 10.601 -36.003 1.00 25.55 192 SER B CA 1
ATOM 2651 C C . SER B 1 86 ? 16.070 11.011 -36.843 1.00 22.36 192 SER B C 1
ATOM 2652 O O . SER B 1 86 ? 16.491 10.279 -37.744 1.00 23.00 192 SER B O 1
ATOM 2655 N N . LYS B 1 87 ? 16.647 12.172 -36.549 1.00 23.24 193 LYS B N 1
ATOM 2656 C CA . LYS B 1 87 ? 17.821 12.593 -37.307 1.00 24.88 193 LYS B CA 1
ATOM 2657 C C . LYS B 1 87 ? 19.043 11.673 -37.088 1.00 19.86 193 LYS B C 1
ATOM 2658 O O . LYS B 1 87 ? 20.007 11.726 -37.849 1.00 22.38 193 LYS B O 1
ATOM 2664 N N . MET B 1 88 ? 18.991 10.801 -36.086 1.00 21.70 194 MET B N 1
ATOM 2665 C CA . MET B 1 88 ? 20.095 9.853 -35.874 1.00 28.44 194 MET B CA 1
ATOM 2666 C C . MET B 1 88 ? 20.001 8.638 -36.810 1.00 34.31 194 MET B C 1
ATOM 2667 O O . MET B 1 88 ? 20.928 7.833 -36.899 1.00 30.15 194 MET B O 1
ATOM 2672 N N . PHE B 1 89 ? 18.855 8.496 -37.471 1.00 20.63 195 PHE B N 1
ATOM 2673 C CA . PHE B 1 89 ? 18.635 7.452 -38.470 1.00 19.11 195 PHE B CA 1
ATOM 2674 C C . PHE B 1 89 ? 19.463 7.794 -39.700 1.00 25.41 195 PHE B C 1
ATOM 2675 O O . PHE B 1 89 ? 19.330 8.883 -40.275 1.00 25.50 195 PHE B O 1
ATOM 2683 N N . ASP B 1 90 ? 20.350 6.880 -40.081 1.00 20.68 196 ASP B N 1
ATOM 2684 C CA . ASP B 1 90 ? 21.194 7.074 -41.254 1.00 25.60 196 ASP B CA 1
ATOM 2685 C C . ASP B 1 90 ? 20.469 6.512 -42.460 1.00 27.61 196 ASP B C 1
ATOM 2686 O O . ASP B 1 90 ? 20.348 5.292 -42.596 1.00 26.07 196 ASP B O 1
ATOM 2691 N N . VAL B 1 91 ? 19.957 7.400 -43.313 1.00 25.50 197 VAL B N 1
ATOM 2692 C CA . VAL B 1 91 ? 19.182 6.961 -44.466 1.00 22.77 197 VAL B CA 1
ATOM 2693 C C . VAL B 1 91 ? 20.067 6.595 -45.648 1.00 26.00 197 VAL B C 1
ATOM 2694 O O . VAL B 1 91 ? 20.826 7.421 -46.150 1.00 27.03 197 VAL B O 1
ATOM 2698 N N . GLU B 1 92 ? 19.881 5.387 -46.156 1.00 24.22 198 GLU B N 1
ATOM 2699 C CA . GLU B 1 92 ? 20.630 4.910 -47.312 1.00 26.21 198 GLU B CA 1
ATOM 2700 C C . GLU B 1 92 ? 19.824 4.952 -48.612 1.00 33.26 198 GLU B C 1
ATOM 2701 O O . GLU B 1 92 ? 20.352 5.366 -49.654 1.00 29.66 198 GLU B O 1
ATOM 2707 N N . LYS B 1 93 ? 18.553 4.548 -48.553 1.00 26.09 199 LYS B N 1
ATOM 2708 C CA . LYS B 1 93 ? 17.709 4.506 -49.751 1.00 29.11 199 LYS B CA 1
ATOM 2709 C C . LYS B 1 93 ? 16.273 4.826 -49.408 1.00 23.27 199 LYS B C 1
ATOM 2710 O O . LYS B 1 93 ? 15.785 4.431 -48.355 1.00 24.70 199 LYS B O 1
ATOM 2716 N N . HIS B 1 94 ? 15.604 5.524 -50.317 1.00 27.93 200 HIS B N 1
ATOM 2717 C CA . HIS B 1 94 ? 14.164 5.722 -50.248 1.00 32.24 200 HIS B CA 1
ATOM 2718 C C . HIS B 1 94 ? 13.587 5.334 -51.605 1.00 32.20 200 HIS B C 1
ATOM 2719 O O . HIS B 1 94 ? 13.931 5.930 -52.622 1.00 32.94 200 HIS B O 1
ATOM 2726 N N . ASP B 1 95 ? 12.760 4.289 -51.614 1.00 28.46 201 ASP B N 1
ATOM 2727 C CA . ASP B 1 95 ? 12.137 3.798 -52.843 1.00 28.16 201 ASP B CA 1
ATOM 2728 C C . ASP B 1 95 ? 10.629 3.735 -52.670 1.00 26.78 201 ASP B C 1
ATOM 2729 O O . ASP B 1 95 ? 10.131 3.366 -51.603 1.00 26.42 201 ASP B O 1
ATOM 2734 N N . VAL B 1 96 ? 9.912 4.100 -53.724 1.00 22.41 202 VAL B N 1
ATOM 2735 C CA . VAL B 1 96 ? 8.460 4.052 -53.724 1.00 24.58 202 VAL B CA 1
ATOM 2736 C C . VAL B 1 96 ? 7.992 3.160 -54.870 1.00 26.58 202 VAL B C 1
ATOM 2737 O O . VAL B 1 96 ? 8.254 3.457 -56.035 1.00 25.32 202 VAL B O 1
ATOM 2741 N N . ILE B 1 97 ? 7.336 2.055 -54.531 1.00 27.32 203 ILE B N 1
ATOM 2742 C CA . ILE B 1 97 ? 6.773 1.135 -55.524 1.00 24.15 203 ILE B CA 1
ATOM 2743 C C . ILE B 1 97 ? 5.280 1.391 -55.669 1.00 23.49 203 ILE B C 1
ATOM 2744 O O . ILE B 1 97 ? 4.554 1.261 -54.683 1.00 22.98 203 ILE B O 1
ATOM 2749 N N . HIS B 1 98 ? 4.818 1.746 -56.873 1.00 21.18 204 HIS B N 1
ATOM 2750 C CA . HIS B 1 98 ? 3.388 1.928 -57.139 1.00 22.75 204 HIS B CA 1
ATOM 2751 C C . HIS B 1 98 ? 2.676 0.594 -57.406 1.00 26.31 204 HIS B C 1
ATOM 2752 O O . HIS B 1 98 ? 3.068 -0.141 -58.313 1.00 24.25 204 HIS B O 1
ATOM 2759 N N . PHE B 1 99 ? 1.640 0.267 -56.624 1.00 28.97 205 PHE B N 1
ATOM 2760 C CA . PHE B 1 99 ? 0.872 -0.967 -56.872 1.00 26.03 205 PHE B CA 1
ATOM 2761 C C . PHE B 1 99 ? 0.212 -0.905 -58.234 1.00 21.95 205 PHE B C 1
ATOM 2762 O O . PHE B 1 99 ? -0.590 -0.001 -58.499 1.00 26.97 205 PHE B O 1
ATOM 2770 N N . GLN B 1 100 ? 0.520 -1.877 -59.084 1.00 27.69 206 GLN B N 1
ATOM 2771 C CA . GLN B 1 100 ? -0.037 -1.939 -60.442 1.00 35.04 206 GLN B CA 1
ATOM 2772 C C . GLN B 1 100 ? -1.554 -2.077 -60.470 1.00 24.48 206 GLN B C 1
ATOM 2773 O O . GLN B 1 100 ? -2.211 -1.582 -61.380 1.00 27.57 206 GLN B O 1
ATOM 2779 N N . ASN B 1 101 ? -2.103 -2.794 -59.501 1.00 25.02 207 ASN B N 1
ATOM 2780 C CA . ASN B 1 101 ? -3.536 -3.070 -59.485 1.00 26.36 207 ASN B CA 1
ATOM 2781 C C . ASN B 1 101 ? -4.344 -1.995 -58.766 1.00 30.77 207 ASN B C 1
ATOM 2782 O O . ASN B 1 101 ? -5.553 -2.134 -58.597 1.00 28.10 207 ASN B O 1
ATOM 2787 N N . SER B 1 102 ? -3.697 -0.899 -58.374 1.00 24.38 208 SER B N 1
ATOM 2788 C CA . SER B 1 102 ? -4.403 0.113 -57.585 1.00 23.62 208 SER B CA 1
ATOM 2789 C C . SER B 1 102 ? -5.098 1.154 -58.454 1.00 24.82 208 SER B C 1
ATOM 2790 O O . SER B 1 102 ? -4.540 1.627 -59.460 1.00 27.08 208 SER B O 1
ATOM 2793 N N . GLY B 1 103 ? -6.339 1.473 -58.092 1.00 23.04 209 GLY B N 1
ATOM 2794 C CA . GLY B 1 103 ? -7.052 2.577 -58.713 1.00 22.78 209 GLY B CA 1
ATOM 2795 C C . GLY B 1 103 ? -7.015 3.793 -57.808 1.00 27.34 209 GLY B C 1
ATOM 2796 O O . GLY B 1 103 ? -7.672 4.796 -58.082 1.00 27.75 209 GLY B O 1
ATOM 2797 N N . MET B 1 104 ? -6.247 3.708 -56.726 1.00 22.21 210 MET B N 1
ATOM 2798 C CA . MET B 1 104 ? -6.236 4.762 -55.701 1.00 23.69 210 MET B CA 1
ATOM 2799 C C . MET B 1 104 ? -4.844 5.314 -55.387 1.00 22.38 210 MET B C 1
ATOM 2800 O O . MET B 1 104 ? -4.601 5.851 -54.290 1.00 20.71 210 MET B O 1
ATOM 2805 N N . TYR B 1 105 ? -3.946 5.180 -56.361 1.00 21.22 211 TYR B N 1
ATOM 2806 C CA . TYR B 1 105 ? -2.574 5.687 -56.275 1.00 21.07 211 TYR B CA 1
ATOM 2807 C C . TYR B 1 105 ? -1.789 5.118 -55.103 1.00 25.88 211 TYR B C 1
ATOM 2808 O O . TYR B 1 105 ? -0.891 5.790 -54.569 1.00 20.53 211 TYR B O 1
ATOM 2817 N N . ARG B 1 106 ? -2.106 3.887 -54.706 1.00 22.96 212 ARG B N 1
ATOM 2818 C CA . ARG B 1 106 ? -1.469 3.303 -53.522 1.00 23.08 212 ARG B CA 1
ATOM 2819 C C . ARG B 1 106 ? -0.070 2.766 -53.827 1.00 27.04 212 ARG B C 1
ATOM 2820 O O . ARG B 1 106 ? 0.212 2.313 -54.953 1.00 22.06 212 ARG B O 1
ATOM 2828 N N . THR B 1 107 ? 0.800 2.815 -52.815 1.00 24.52 213 THR B N 1
ATOM 2829 C CA . THR B 1 107 ? 2.217 2.537 -53.003 1.00 21.83 213 THR B CA 1
ATOM 2830 C C . THR B 1 107 ? 2.780 1.773 -51.816 1.00 22.79 213 THR B C 1
ATOM 2831 O O . THR B 1 107 ? 2.201 1.770 -50.728 1.00 25.06 213 THR B O 1
ATOM 2835 N N . LEU B 1 108 ? 3.923 1.136 -52.022 1.00 19.97 214 LEU B N 1
ATOM 2836 C CA . LEU B 1 108 ? 4.701 0.623 -50.914 1.00 19.72 214 LEU B CA 1
ATOM 2837 C C . LEU B 1 108 ? 5.929 1.523 -50.786 1.00 25.12 214 LEU B C 1
ATOM 2838 O O . LEU B 1 108 ? 6.796 1.565 -51.663 1.00 23.29 214 LEU B O 1
ATOM 2843 N N . GLN B 1 109 ? 5.979 2.273 -49.698 1.00 19.32 215 GLN B N 1
ATOM 2844 C CA . GLN B 1 109 ? 7.046 3.232 -49.484 1.00 19.21 215 GLN B CA 1
ATOM 2845 C C . GLN B 1 109 ? 8.094 2.592 -48.609 1.00 19.25 215 GLN B C 1
ATOM 2846 O O . GLN B 1 109 ? 7.790 2.214 -47.482 1.00 18.81 215 GLN B O 1
ATOM 2852 N N . ILE B 1 110 ? 9.325 2.475 -49.120 1.00 19.15 216 ILE B N 1
ATOM 2853 C CA . ILE B 1 110 ? 10.399 1.767 -48.401 1.00 22.43 216 ILE B CA 1
ATOM 2854 C C . ILE B 1 110 ? 11.585 2.675 -48.090 1.00 24.91 216 ILE B C 1
ATOM 2855 O O . ILE B 1 110 ? 12.168 3.276 -48.998 1.00 21.59 216 ILE B O 1
ATOM 2860 N N . LEU B 1 111 ? 11.931 2.796 -46.812 1.00 18.68 217 LEU B N 1
ATOM 2861 C CA . LEU B 1 111 ? 13.110 3.564 -46.432 1.00 19.56 217 LEU B CA 1
ATOM 2862 C C . LEU B 1 111 ? 14.111 2.623 -45.806 1.00 25.00 217 LEU B C 1
ATOM 2863 O O . LEU B 1 111 ? 13.789 1.941 -44.832 1.00 24.35 217 LEU B O 1
ATOM 2868 N N . GLU B 1 112 ? 15.319 2.587 -46.374 1.00 23.72 218 GLU B N 1
ATOM 2869 C CA . GLU B 1 112 ? 16.377 1.700 -45.903 1.00 23.52 218 GLU B CA 1
ATOM 2870 C C . GLU B 1 112 ? 17.489 2.524 -45.268 1.00 25.47 218 GLU B C 1
ATOM 2871 O O . GLU B 1 112 ? 17.941 3.519 -45.855 1.00 19.44 218 GLU B O 1
ATOM 2877 N N . GLY B 1 113 ? 17.958 2.093 -44.096 1.00 25.47 219 GLY B N 1
ATOM 2878 C CA . GLY B 1 113 ? 19.035 2.786 -43.411 1.00 24.39 219 GLY B CA 1
ATOM 2879 C C . GLY B 1 113 ? 19.566 2.048 -42.194 1.00 26.28 219 GLY B C 1
ATOM 2880 O O . GLY B 1 113 ? 19.541 0.809 -42.121 1.00 19.05 219 GLY B O 1
ATOM 2881 N N . SER B 1 114 ? 20.050 2.814 -41.223 1.00 25.50 220 SER B N 1
ATOM 2882 C CA . SER B 1 114 ? 20.535 2.237 -39.968 1.00 25.42 220 SER B CA 1
ATOM 2883 C C . SER B 1 114 ? 20.372 3.184 -38.779 1.00 27.13 220 SER B C 1
ATOM 2884 O O . SER B 1 114 ? 20.331 4.413 -38.940 1.00 28.43 220 SER B O 1
ATOM 2887 N N . ILE B 1 115 ? 20.260 2.585 -37.596 1.00 29.31 221 ILE B N 1
ATOM 2888 C CA . ILE B 1 115 ? 20.248 3.297 -36.321 1.00 27.96 221 ILE B CA 1
ATOM 2889 C C . ILE B 1 115 ? 21.353 2.653 -35.493 1.00 39.18 221 ILE B C 1
ATOM 2890 O O . ILE B 1 115 ? 21.270 1.466 -35.147 1.00 35.15 221 ILE B O 1
ATOM 2895 N N . GLY B 1 116 ? 22.380 3.429 -35.159 1.00 42.16 222 GLY B N 1
ATOM 2896 C CA . GLY B 1 116 ? 23.546 2.849 -34.528 1.00 46.12 222 GLY B CA 1
ATOM 2897 C C . GLY B 1 116 ? 24.185 1.908 -35.537 1.00 50.70 222 GLY B C 1
ATOM 2898 O O . GLY B 1 116 ? 24.418 2.274 -36.691 1.00 53.18 222 GLY B O 1
ATOM 2899 N N . GLY B 1 117 ? 24.455 0.682 -35.121 1.00 54.36 223 GLY B N 1
ATOM 2900 C CA . GLY B 1 117 ? 25.061 -0.282 -36.020 1.00 49.63 223 GLY B CA 1
ATOM 2901 C C . GLY B 1 117 ? 23.989 -1.149 -36.638 1.00 43.26 223 GLY B C 1
ATOM 2902 O O . GLY B 1 117 ? 24.283 -2.087 -37.384 1.00 44.54 223 GLY B O 1
ATOM 2903 N N . LEU B 1 118 ? 22.732 -0.824 -36.345 1.00 33.61 224 LEU B N 1
ATOM 2904 C CA . LEU B 1 118 ? 21.638 -1.700 -36.738 1.00 32.71 224 LEU B CA 1
ATOM 2905 C C . LEU B 1 118 ? 20.928 -1.327 -38.048 1.00 33.29 224 LEU B C 1
ATOM 2906 O O . LEU B 1 118 ? 20.387 -0.226 -38.202 1.00 34.77 224 LEU B O 1
ATOM 2911 N N . LYS B 1 119 ? 20.935 -2.276 -38.983 1.00 27.26 225 LYS B N 1
ATOM 2912 C CA . LYS B 1 119 ? 20.256 -2.134 -40.269 1.00 31.80 225 LYS B CA 1
ATOM 2913 C C . LYS B 1 119 ? 18.736 -2.125 -40.092 1.00 25.59 225 LYS B C 1
ATOM 2914 O O . LYS B 1 119 ? 18.171 -3.000 -39.429 1.00 25.07 225 LYS B O 1
ATOM 2920 N N . VAL B 1 120 ? 18.066 -1.157 -40.704 1.00 26.80 226 VAL B N 1
ATOM 2921 C CA . VAL B 1 120 ? 16.621 -1.032 -40.524 1.00 23.59 226 VAL B CA 1
ATOM 2922 C C . VAL B 1 120 ? 15.907 -0.792 -41.838 1.00 21.81 226 VAL B C 1
ATOM 2923 O O . VAL B 1 120 ? 16.324 0.059 -42.629 1.00 19.52 226 VAL B O 1
ATOM 2927 N N . PHE B 1 121 ? 14.862 -1.578 -42.087 1.00 19.42 227 PHE B N 1
ATOM 2928 C CA . PHE B 1 121 ? 13.978 -1.348 -43.232 1.00 20.85 227 PHE B CA 1
ATOM 2929 C C . PHE B 1 121 ? 12.601 -0.914 -42.762 1.00 19.11 227 PHE B C 1
ATOM 2930 O O . PHE B 1 121 ? 12.021 -1.544 -41.869 1.00 19.80 227 PHE B O 1
ATOM 2938 N N . LEU B 1 122 ? 12.097 0.169 -43.354 1.00 22.09 228 LEU B N 1
ATOM 2939 C CA . LEU B 1 122 ? 10.784 0.705 -43.029 1.00 20.87 228 LEU B CA 1
ATOM 2940 C C . LEU B 1 122 ? 9.912 0.622 -44.277 1.00 20.09 228 LEU B C 1
ATOM 2941 O O . LEU B 1 122 ? 10.278 1.159 -45.334 1.00 18.41 228 LEU B O 1
ATOM 2946 N N . LEU B 1 123 ? 8.773 -0.053 -44.154 1.00 18.24 229 LEU B N 1
ATOM 2947 C CA . LEU B 1 123 ? 7.822 -0.196 -45.256 1.00 20.92 229 LEU B CA 1
ATOM 2948 C C . LEU B 1 123 ? 6.448 0.329 -44.863 1.00 21.85 229 LEU B C 1
ATOM 2949 O O . LEU B 1 123 ? 5.770 -0.257 -44.020 1.00 20.60 229 LEU B O 1
ATOM 2954 N N . ASN B 1 124 ? 6.029 1.413 -45.502 1.00 19.46 230 ASN B N 1
ATOM 2955 C CA . ASN B 1 124 ? 4.784 2.086 -45.154 1.00 20.83 230 ASN B CA 1
ATOM 2956 C C . ASN B 1 124 ? 3.809 2.019 -46.315 1.00 25.01 230 ASN B C 1
ATOM 2957 O O . ASN B 1 124 ? 4.199 2.245 -47.468 1.00 24.13 230 ASN B O 1
ATOM 2962 N N . THR B 1 125 ? 2.555 1.667 -46.036 1.00 18.73 231 THR B N 1
ATOM 2963 C CA . THR B 1 125 ? 1.580 1.588 -47.117 1.00 19.00 231 THR B CA 1
ATOM 2964 C C . THR B 1 125 ? 0.169 1.947 -46.659 1.00 18.98 231 THR B C 1
ATOM 2965 O O . THR B 1 125 ? -0.129 1.983 -45.462 1.00 18.79 231 THR B O 1
ATOM 2969 N N . HIS B 1 126 ? -0.685 2.238 -47.635 1.00 19.21 232 HIS B N 1
ATOM 2970 C CA . HIS B 1 126 ? -2.100 2.474 -47.409 1.00 19.27 232 HIS B CA 1
ATOM 2971 C C . HIS B 1 126 ? -2.808 1.587 -48.4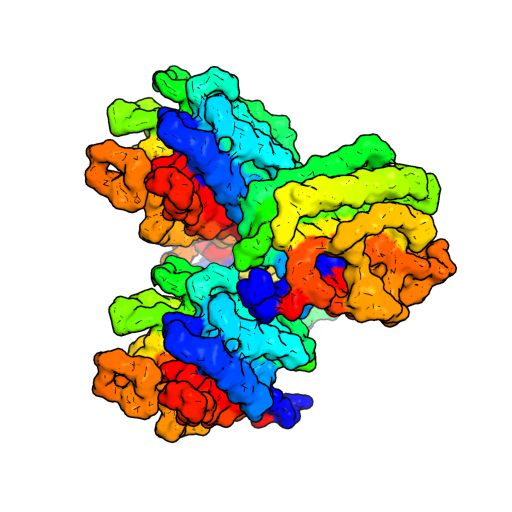16 1.00 19.59 232 HIS B C 1
ATOM 2972 O O . HIS B 1 126 ? -2.940 1.958 -49.585 1.00 19.81 232 HIS B O 1
ATOM 2979 N N . LEU B 1 127 ? -3.217 0.394 -47.989 1.00 19.65 233 LEU B N 1
ATOM 2980 C CA . LEU B 1 127 ? -3.751 -0.580 -48.938 1.00 19.98 233 LEU B CA 1
ATOM 2981 C C . LEU B 1 127 ? -5.123 -0.191 -49.451 1.00 21.10 233 LEU B C 1
ATOM 2982 O O . LEU B 1 127 ? -5.847 0.569 -48.797 1.00 20.08 233 LEU B O 1
ATOM 2987 N N . GLU B 1 128 ? -5.475 -0.724 -50.619 1.00 20.54 234 GLU B N 1
ATOM 2988 C CA . GLU B 1 128 ? -6.726 -0.383 -51.285 1.00 21.99 234 GLU B CA 1
ATOM 2989 C C . GLU B 1 128 ? -7.897 -0.383 -50.308 1.00 20.74 234 GLU B C 1
ATOM 2990 O O . GLU B 1 128 ? -8.068 -1.314 -49.510 1.00 20.71 234 GLU B O 1
ATOM 2996 N N . SER B 1 129 ? -8.720 0.657 -50.415 1.00 22.92 235 SER B N 1
ATOM 2997 C CA . SER B 1 129 ? -9.784 0.950 -49.456 1.00 20.69 235 SER B CA 1
ATOM 2998 C C . SER B 1 129 ? -11.125 0.278 -49.780 1.00 26.88 235 SER B C 1
ATOM 2999 O O . SER B 1 129 ? -11.399 -0.055 -50.941 1.00 21.35 235 SER B O 1
ATOM 3002 N N . THR B 1 130 ? -11.937 0.084 -48.733 1.00 23.53 236 THR B N 1
ATOM 3003 C CA . THR B 1 130 ? -13.340 -0.376 -48.812 1.00 25.59 236 THR B CA 1
ATOM 3004 C C . THR B 1 130 ? -13.534 -1.870 -49.035 1.00 30.49 236 THR B C 1
ATOM 3005 O O . THR B 1 130 ? -12.666 -2.560 -49.601 1.00 27.03 236 THR B O 1
ATOM 3009 N N . ARG B 1 131 ? -14.692 -2.355 -48.591 1.00 27.53 237 ARG B N 1
ATOM 3010 C CA . ARG B 1 131 ? -15.057 -3.757 -48.745 1.00 32.48 237 ARG B CA 1
ATOM 3011 C C . ARG B 1 131 ? -15.009 -4.197 -50.211 1.00 30.10 237 ARG B C 1
ATOM 3012 O O . ARG B 1 131 ? -14.526 -5.288 -50.521 1.00 35.51 237 ARG B O 1
ATOM 3020 N N . GLU B 1 132 ? -15.486 -3.345 -51.115 1.00 27.88 238 GLU B N 1
ATOM 3021 C CA . GLU B 1 132 ? -15.538 -3.696 -52.535 1.00 32.40 238 GLU B CA 1
ATOM 3022 C C . GLU B 1 132 ? -14.162 -4.063 -53.090 1.00 30.16 238 GLU B C 1
ATOM 3023 O O . GLU B 1 132 ? -14.067 -4.729 -54.121 1.00 31.41 238 GLU B O 1
ATOM 3029 N N . HIS B 1 133 ? -13.096 -3.575 -52.454 1.00 24.72 239 HIS B N 1
ATOM 3030 C CA . HIS B 1 133 ? -11.754 -3.716 -53.028 1.00 22.96 239 HIS B CA 1
ATOM 3031 C C . HIS B 1 133 ? -10.894 -4.770 -52.344 1.00 26.05 239 HIS B C 1
ATOM 3032 O O . HIS B 1 133 ? -9.657 -4.719 -52.389 1.00 27.58 239 HIS B O 1
ATOM 3039 N N . ARG B 1 134 ? -11.554 -5.718 -51.698 1.00 22.33 240 ARG B N 1
ATOM 3040 C CA . ARG B 1 134 ? -10.867 -6.857 -51.100 1.00 26.51 240 ARG B CA 1
ATOM 3041 C C . ARG B 1 134 ? -9.911 -7.574 -52.049 1.00 22.41 240 ARG B C 1
ATOM 3042 O O . ARG B 1 134 ? -8.796 -7.923 -51.676 1.00 22.20 240 ARG B O 1
ATOM 3050 N N . PRO B 1 135 ? -10.365 -7.846 -53.277 1.00 22.81 241 PRO B N 1
ATOM 3051 C CA . PRO B 1 135 ? -9.445 -8.557 -54.176 1.00 22.99 241 PRO B CA 1
ATOM 3052 C C . PRO B 1 135 ? -8.104 -7.828 -54.295 1.00 22.68 241 PRO B C 1
ATOM 3053 O O . PRO B 1 135 ? -7.059 -8.448 -54.097 1.00 30.83 241 PRO B O 1
ATOM 3057 N N . GLN B 1 136 ? -8.139 -6.536 -54.614 1.00 27.78 242 GLN B N 1
ATOM 3058 C CA . GLN B 1 136 ? -6.924 -5.747 -54.784 1.00 28.40 242 GLN B CA 1
ATOM 3059 C C . GLN B 1 136 ? -6.101 -5.685 -53.501 1.00 21.87 242 GLN B C 1
ATOM 3060 O O . GLN B 1 136 ? -4.875 -5.789 -53.524 1.00 21.73 242 GLN B O 1
ATOM 3066 N N . ARG B 1 137 ? -6.792 -5.496 -52.385 1.00 21.68 243 ARG B N 1
ATOM 3067 C CA . ARG B 1 137 ? -6.160 -5.348 -51.087 1.00 22.79 243 ARG B CA 1
ATOM 3068 C C . ARG B 1 137 ? -5.413 -6.613 -50.676 1.00 21.99 243 ARG B C 1
ATOM 3069 O O . ARG B 1 137 ? -4.277 -6.557 -50.181 1.00 24.34 243 ARG B O 1
ATOM 3077 N N . CYS B 1 138 ? -6.040 -7.761 -50.874 1.00 23.01 244 CYS B N 1
ATOM 3078 C CA . CYS B 1 138 ? -5.391 -9.020 -50.490 1.00 26.29 244 CYS B CA 1
ATOM 3079 C C . CYS B 1 138 ? -4.180 -9.281 -51.366 1.00 24.32 244 CYS B C 1
ATOM 3080 O O . CYS B 1 138 ? -3.155 -9.795 -50.904 1.00 27.88 244 CYS B O 1
ATOM 3083 N N . ALA B 1 139 ? -4.291 -8.901 -52.636 1.00 23.61 245 ALA B N 1
ATOM 3084 C CA . ALA B 1 139 ? -3.156 -9.026 -53.550 1.00 26.00 245 ALA B CA 1
ATOM 3085 C C . ALA B 1 139 ? -2.015 -8.127 -53.096 1.00 23.04 245 ALA B C 1
ATOM 3086 O O . ALA B 1 139 ? -0.858 -8.543 -53.070 1.00 22.33 245 ALA B O 1
ATOM 3088 N N . GLN B 1 140 ? -2.346 -6.900 -52.709 1.00 22.12 246 GLN B N 1
ATOM 3089 C CA . GLN B 1 140 ? -1.314 -5.975 -52.248 1.00 21.53 246 GLN B CA 1
ATOM 3090 C C . GLN B 1 140 ? -0.628 -6.486 -50.987 1.00 20.74 246 GLN B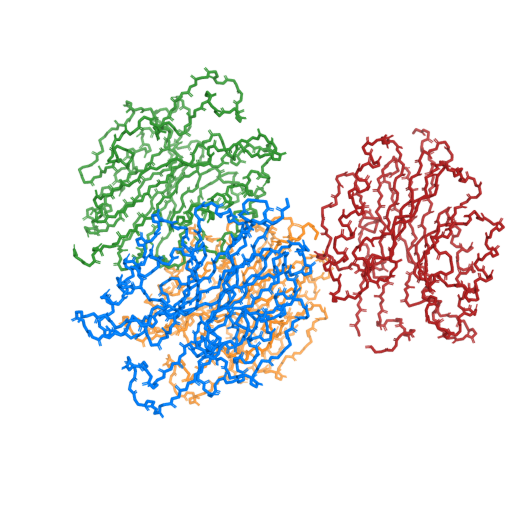 C 1
ATOM 3091 O O . GLN B 1 140 ? 0.600 -6.453 -50.871 1.00 23.00 246 GLN B O 1
ATOM 3097 N N . PHE B 1 141 ? -1.428 -6.929 -50.031 1.00 23.60 247 PHE B N 1
ATOM 3098 C CA . PHE B 1 141 ? -0.885 -7.432 -48.783 1.00 20.53 247 PHE B CA 1
ATOM 3099 C C . PHE B 1 141 ? 0.108 -8.557 -49.069 1.00 22.69 247 PHE B C 1
ATOM 3100 O O . PHE B 1 141 ? 1.245 -8.534 -48.579 1.00 25.42 247 PHE B O 1
ATOM 3108 N N . GLY B 1 142 ? -0.292 -9.507 -49.906 1.00 26.02 248 GLY B N 1
ATOM 3109 C CA . GLY B 1 142 ? 0.580 -10.621 -50.258 1.00 22.36 248 GLY B CA 1
ATOM 3110 C C . GLY B 1 142 ? 1.866 -10.133 -50.881 1.00 22.81 248 GLY B C 1
ATOM 3111 O O . GLY B 1 142 ? 2.958 -10.615 -50.561 1.00 29.91 248 GLY B O 1
ATOM 3112 N N . PHE B 1 143 ? 1.740 -9.167 -51.784 1.00 23.33 249 PHE B N 1
ATOM 3113 C CA . PHE B 1 143 ? 2.909 -8.563 -52.408 1.00 26.20 249 PHE B CA 1
ATOM 3114 C C . PHE B 1 143 ? 3.826 -7.931 -51.357 1.00 29.07 249 PHE B C 1
ATOM 3115 O O . PHE B 1 143 ? 5.054 -8.078 -51.417 1.00 28.16 249 PHE B O 1
ATOM 3123 N N . CYS B 1 144 ? 3.245 -7.216 -50.400 1.00 20.36 250 CYS B N 1
ATOM 3124 C CA . CYS B 1 144 ? 4.062 -6.597 -49.357 1.00 26.94 250 CYS B CA 1
ATOM 3125 C C . CYS B 1 144 ? 4.784 -7.652 -48.540 1.00 28.03 250 CYS B C 1
ATOM 3126 O O . CYS B 1 144 ? 5.966 -7.508 -48.221 1.00 26.55 250 CYS B O 1
ATOM 3129 N N . MET B 1 145 ? 4.074 -8.723 -48.207 1.00 26.97 251 MET B N 1
ATOM 3130 C CA . MET B 1 145 ? 4.672 -9.777 -47.407 1.00 24.03 251 MET B CA 1
ATOM 3131 C C . MET B 1 145 ? 5.805 -10.465 -48.178 1.00 23.54 251 MET B C 1
ATOM 3132 O O . MET B 1 145 ? 6.849 -10.777 -47.604 1.00 27.14 251 MET B O 1
ATOM 3137 N N . ASP B 1 146 ? 5.625 -10.657 -49.479 1.00 22.92 252 ASP B N 1
ATOM 3138 C CA . ASP B 1 146 ? 6.706 -11.194 -50.298 1.00 27.88 252 ASP B CA 1
ATOM 3139 C C . ASP B 1 146 ? 7.930 -10.269 -50.281 1.00 35.22 252 ASP B C 1
ATOM 3140 O O . ASP B 1 146 ? 9.075 -10.732 -50.202 1.00 33.01 252 ASP B O 1
ATOM 3145 N N . LYS B 1 147 ? 7.696 -8.960 -50.360 1.00 27.69 253 LYS B N 1
ATOM 3146 C CA . LYS B 1 147 ? 8.808 -8.014 -50.323 1.00 25.35 253 LYS B CA 1
ATOM 3147 C C . LYS B 1 147 ? 9.516 -8.079 -48.969 1.00 26.24 253 LYS B C 1
ATOM 3148 O O . LYS B 1 147 ? 10.744 -8.024 -48.894 1.00 34.03 253 LYS B O 1
ATOM 3154 N N . VAL B 1 148 ? 8.739 -8.183 -47.893 1.00 24.20 254 VAL B N 1
ATOM 3155 C CA . VAL B 1 148 ? 9.314 -8.386 -46.567 1.00 22.49 254 VAL B CA 1
ATOM 3156 C C . VAL B 1 148 ? 10.189 -9.647 -46.555 1.00 31.63 254 VAL B C 1
ATOM 3157 O O . VAL B 1 148 ? 11.310 -9.641 -46.021 1.00 29.94 254 VAL B O 1
ATOM 3161 N N . ARG B 1 149 ? 9.674 -10.721 -47.144 1.00 31.38 255 ARG B N 1
ATOM 3162 C CA . ARG B 1 149 ? 10.423 -11.983 -47.267 1.00 34.79 255 ARG B CA 1
ATOM 3163 C C . ARG B 1 149 ? 11.759 -11.787 -47.993 1.00 31.34 255 ARG B C 1
ATOM 3164 O O . ARG B 1 149 ? 12.808 -12.207 -47.489 1.00 32.32 255 ARG B O 1
ATOM 3172 N N . GLU B 1 150 ? 11.739 -11.117 -49.147 1.00 32.93 256 GLU B N 1
ATOM 3173 C CA . GLU B 1 150 ? 12.986 -10.854 -49.871 1.00 33.97 256 GLU B CA 1
ATOM 3174 C C . GLU B 1 150 ? 13.963 -10.086 -48.995 1.00 42.00 256 GLU B C 1
ATOM 3175 O O . GLU B 1 150 ? 15.142 -10.435 -48.897 1.00 45.72 256 GLU B O 1
ATOM 3181 N N . ILE B 1 151 ? 13.467 -9.022 -48.366 1.00 36.96 257 ILE B N 1
ATOM 3182 C CA . ILE B 1 151 ? 14.332 -8.157 -47.576 1.00 34.55 257 ILE B CA 1
ATOM 3183 C C . ILE B 1 151 ? 15.001 -8.937 -46.460 1.00 32.71 257 ILE B C 1
ATOM 3184 O O . ILE B 1 151 ? 16.219 -8.837 -46.256 1.00 35.68 257 ILE B O 1
ATOM 3189 N N . ILE B 1 152 ? 14.206 -9.717 -45.738 1.00 30.81 258 ILE B N 1
ATOM 3190 C CA . ILE B 1 152 ? 14.744 -10.493 -44.638 1.00 33.86 258 ILE B CA 1
ATOM 3191 C C . ILE B 1 152 ? 15.815 -11.453 -45.165 1.00 38.72 258 ILE B C 1
ATOM 3192 O O . ILE B 1 152 ? 16.890 -11.597 -44.570 1.00 37.31 258 ILE B O 1
ATOM 3197 N N . ALA B 1 153 ? 15.519 -12.089 -46.293 1.00 38.02 259 ALA B N 1
ATOM 3198 C CA . ALA B 1 153 ? 16.454 -13.019 -46.921 1.00 41.10 259 ALA B CA 1
ATOM 3199 C C . ALA B 1 153 ? 17.782 -12.362 -47.286 1.00 49.58 259 ALA B C 1
ATOM 3200 O O . ALA B 1 153 ? 18.844 -12.944 -47.088 1.00 53.33 259 ALA B O 1
ATOM 3202 N N . GLN B 1 154 ? 17.717 -11.139 -47.800 1.00 45.11 260 GLN B N 1
ATOM 3203 C CA . GLN B 1 154 ? 18.909 -10.437 -48.250 1.00 42.76 260 GLN B CA 1
ATOM 3204 C C . GLN B 1 154 ? 19.632 -9.715 -47.111 1.00 43.09 260 GLN B C 1
ATOM 3205 O O . GLN B 1 154 ? 20.753 -9.243 -47.283 1.00 46.67 260 GLN B O 1
ATOM 3211 N N . ASN B 1 155 ? 18.984 -9.591 -45.958 1.00 39.37 261 ASN B N 1
ATOM 3212 C CA . ASN B 1 155 ? 19.580 -8.841 -44.855 1.00 36.29 261 ASN B CA 1
ATOM 3213 C C . ASN B 1 155 ? 19.345 -9.507 -43.520 1.00 40.99 261 ASN B C 1
ATOM 3214 O O . ASN B 1 155 ? 18.593 -8.997 -42.684 1.00 33.77 261 ASN B O 1
ATOM 3219 N N . PRO B 1 156 ? 19.997 -10.654 -43.310 1.00 45.09 262 PRO B N 1
ATOM 3220 C CA . PRO B 1 156 ? 19.886 -11.365 -42.036 1.00 43.48 262 PRO B CA 1
ATOM 3221 C C . PRO B 1 156 ? 20.349 -10.473 -40.886 1.00 37.67 262 PRO B C 1
ATOM 3222 O O . PRO B 1 156 ? 21.335 -9.741 -41.011 1.00 34.80 262 PRO B O 1
ATOM 3226 N N . GLY B 1 157 ? 19.621 -10.526 -39.777 1.00 39.60 263 GLY B N 1
ATOM 3227 C CA . GLY B 1 157 ? 19.949 -9.718 -38.619 1.00 40.83 263 GLY B CA 1
ATOM 3228 C C . GLY B 1 157 ? 19.319 -8.336 -38.652 1.00 36.97 263 GLY B C 1
ATOM 3229 O O . GLY B 1 157 ? 19.314 -7.637 -37.641 1.00 33.84 263 GLY B O 1
ATOM 3230 N N . ALA B 1 158 ? 18.733 -7.960 -39.788 1.00 34.84 264 ALA B N 1
ATOM 3231 C CA . ALA B 1 158 ? 18.134 -6.629 -39.916 1.00 32.15 264 ALA B CA 1
ATOM 3232 C C . ALA B 1 158 ? 16.826 -6.506 -39.151 1.00 29.68 264 ALA B C 1
ATOM 3233 O O . ALA B 1 158 ? 16.142 -7.495 -38.886 1.00 35.33 264 ALA B O 1
ATOM 3235 N N . LEU B 1 159 ? 16.520 -5.280 -38.747 1.00 32.56 265 LEU B N 1
ATOM 3236 C CA . LEU B 1 159 ? 15.226 -4.930 -38.183 1.00 26.88 265 LEU B CA 1
ATOM 3237 C C . LEU B 1 159 ? 14.304 -4.455 -39.308 1.00 30.75 265 LEU B C 1
ATOM 3238 O O . LEU B 1 159 ? 14.625 -3.493 -40.013 1.00 29.12 265 LEU B O 1
ATOM 3243 N N . VAL B 1 160 ? 13.152 -5.106 -39.460 1.00 29.03 266 VAL B N 1
ATOM 3244 C CA . VAL B 1 160 ? 12.200 -4.751 -40.508 1.00 24.82 266 VAL B CA 1
ATOM 3245 C C . VAL B 1 160 ? 10.830 -4.401 -39.909 1.00 30.08 266 VAL B C 1
ATOM 3246 O O . VAL B 1 160 ? 10.278 -5.171 -39.108 1.00 24.90 266 VAL B O 1
ATOM 3250 N N . PHE B 1 161 ? 10.315 -3.222 -40.265 1.00 26.52 267 PHE B N 1
ATOM 3251 C CA . PHE B 1 161 ? 8.970 -2.783 -39.866 1.00 21.98 267 PHE B CA 1
ATOM 3252 C C . PHE B 1 161 ? 8.088 -2.596 -41.090 1.00 23.27 267 PHE B C 1
ATOM 3253 O O . PHE B 1 161 ? 8.446 -1.857 -42.010 1.00 24.18 267 PHE B O 1
ATOM 3261 N N . PHE B 1 162 ? 6.968 -3.306 -41.134 1.00 18.85 268 PHE B N 1
ATOM 3262 C CA . PHE B 1 162 ? 6.002 -3.129 -42.202 1.00 18.18 268 PHE B CA 1
ATOM 3263 C C . PHE B 1 162 ? 4.612 -2.873 -41.642 1.00 23.21 268 PHE B C 1
ATOM 3264 O O . PHE B 1 162 ? 4.148 -3.604 -40.755 1.00 20.40 268 PHE B O 1
ATOM 3272 N N . GLY B 1 163 ? 3.934 -1.853 -42.152 1.00 18.21 269 GLY B N 1
ATOM 3273 C CA . GLY B 1 163 ? 2.564 -1.627 -41.723 1.00 25.24 269 GLY B CA 1
ATOM 3274 C C . GLY B 1 163 ? 2.010 -0.333 -42.270 1.00 26.61 269 GLY B C 1
ATOM 3275 O O . GLY B 1 163 ? 2.474 0.162 -43.304 1.00 22.54 269 GLY B O 1
ATOM 3276 N N . GLY B 1 164 ? 1.032 0.227 -41.561 1.00 20.24 270 GLY B N 1
ATOM 3277 C CA . GLY B 1 164 ? 0.354 1.423 -42.018 1.00 18.23 270 GLY B CA 1
ATOM 3278 C C . GLY B 1 164 ? -1.144 1.231 -41.908 1.00 20.62 270 GLY B C 1
ATOM 3279 O O . GLY B 1 164 ? -1.607 0.506 -41.021 1.00 18.52 270 GLY B O 1
ATOM 3280 N N . ASP B 1 165 ? -1.909 1.884 -42.783 1.00 18.51 271 ASP B N 1
ATOM 3281 C CA . ASP B 1 165 ? -3.343 1.644 -42.818 1.00 18.68 271 ASP B CA 1
ATOM 3282 C C . ASP B 1 165 ? -3.575 0.510 -43.794 1.00 18.95 271 ASP B C 1
ATOM 3283 O O . ASP B 1 165 ? -3.613 0.736 -45.007 1.00 21.54 271 ASP B O 1
ATOM 3288 N N . LEU B 1 166 ? -3.716 -0.714 -43.281 1.00 18.99 272 LEU B N 1
ATOM 3289 C CA . LEU B 1 166 ? -3.838 -1.883 -44.164 1.00 19.26 272 LEU B CA 1
ATOM 3290 C C . LEU B 1 166 ? -5.279 -2.193 -44.560 1.00 19.54 272 LEU B C 1
ATOM 3291 O O . LEU B 1 166 ? -5.519 -3.052 -45.420 1.00 20.05 272 LEU B O 1
ATOM 3296 N N . ASN B 1 167 ? -6.236 -1.496 -43.952 1.00 19.50 273 ASN B N 1
ATOM 3297 C CA . ASN B 1 167 ? -7.641 -1.656 -44.330 1.00 20.55 273 ASN B CA 1
ATOM 3298 C C . ASN B 1 167 ? -8.134 -3.093 -44.226 1.00 24.79 273 ASN B C 1
ATOM 3299 O O . ASN B 1 167 ? -9.067 -3.507 -44.926 1.00 20.32 273 ASN B O 1
ATOM 3304 N N . LEU B 1 168 ? -7.542 -3.836 -43.300 1.00 23.86 274 LEU B N 1
ATOM 3305 C CA . LEU B 1 168 ? -7.790 -5.279 -43.204 1.00 26.02 274 LEU B CA 1
ATOM 3306 C C . LEU B 1 168 ? -9.001 -5.678 -42.375 1.00 25.22 274 LEU B C 1
ATOM 3307 O O . LEU B 1 168 ? -9.278 -5.083 -41.334 1.00 29.07 274 LEU B O 1
ATOM 3312 N N . ARG B 1 169 ? -9.705 -6.702 -42.849 1.00 31.36 275 ARG B N 1
ATOM 3313 C CA . ARG B 1 169 ? -10.546 -7.535 -41.994 1.00 43.88 275 ARG B CA 1
ATOM 3314 C C . ARG B 1 169 ? -9.687 -8.761 -41.657 1.00 53.79 275 ARG B C 1
ATOM 3315 O O . ARG B 1 169 ? -8.848 -9.162 -42.468 1.00 55.27 275 ARG B O 1
ATOM 3323 N N . ASP B 1 170 ? -9.847 -9.328 -40.462 1.00 63.67 276 ASP B N 1
ATOM 3324 C CA . ASP B 1 170 ? -8.951 -10.407 -40.006 1.00 66.10 276 ASP B CA 1
ATOM 3325 C C . ASP B 1 170 ? -8.814 -11.585 -40.988 1.00 59.61 276 ASP B C 1
ATOM 3326 O O . ASP B 1 170 ? -7.721 -12.138 -41.168 1.00 54.62 276 ASP B O 1
ATOM 3331 N N . GLU B 1 171 ? -9.925 -11.956 -41.621 1.00 54.52 277 GLU B N 1
ATOM 3332 C CA . GLU B 1 171 ? -9.955 -13.075 -42.559 1.00 52.42 277 GLU B CA 1
ATOM 3333 C C . GLU B 1 171 ? -9.173 -12.831 -43.850 1.00 48.25 277 GLU B C 1
ATOM 3334 O O . GLU B 1 171 ? -8.964 -13.758 -44.633 1.00 49.13 277 GLU B O 1
ATOM 3340 N N . GLU B 1 172 ? -8.766 -11.585 -44.084 1.00 40.05 278 GLU B N 1
ATOM 3341 C CA . GLU B 1 172 ? -8.038 -11.228 -45.299 1.00 36.68 278 GLU B CA 1
ATOM 3342 C C . GLU B 1 172 ? -6.534 -11.495 -45.181 1.00 40.36 278 GLU B C 1
ATOM 3343 O O . GLU B 1 172 ? -5.831 -11.569 -46.191 1.00 43.12 278 GLU B O 1
ATOM 3349 N N . VAL B 1 173 ? -6.043 -11.673 -43.956 1.00 41.22 279 VAL B N 1
ATOM 3350 C CA . VAL B 1 173 ? -4.604 -11.835 -43.746 1.00 43.31 279 VAL B CA 1
ATOM 3351 C C . VAL B 1 173 ? -4.122 -13.180 -44.269 1.00 47.05 279 VAL B C 1
ATOM 3352 O O . VAL B 1 173 ? -4.575 -14.227 -43.813 1.00 43.50 279 VAL B O 1
ATOM 3356 N N . SER B 1 174 ? -3.178 -13.135 -45.203 1.00 53.50 280 SER B N 1
ATOM 3357 C CA . SER B 1 174 ? -2.681 -14.333 -45.869 1.00 65.29 280 SER B CA 1
ATOM 3358 C C . SER B 1 174 ? -1.304 -14.757 -45.359 1.00 70.25 280 SER B C 1
ATOM 3359 O O . SER B 1 174 ? -1.084 -14.890 -44.156 1.00 79.39 280 SER B O 1
ATOM 3362 N N . ARG B 1 175 ? -0.384 -14.961 -46.295 1.00 69.35 281 ARG B N 1
ATOM 3363 C CA . ARG B 1 175 ? 0.905 -15.593 -46.028 1.00 67.37 281 ARG B CA 1
ATOM 3364 C C . ARG B 1 175 ? 1.966 -14.706 -45.360 1.00 59.53 281 ARG B C 1
ATOM 3365 O O . ARG B 1 175 ? 2.870 -14.185 -46.023 1.00 57.52 281 ARG B O 1
ATOM 3373 N N . VAL B 1 176 ? 1.860 -14.568 -44.039 1.00 52.52 282 VAL B N 1
ATOM 3374 C CA . VAL B 1 176 ? 2.860 -13.881 -43.229 1.00 44.54 282 VAL B CA 1
ATOM 3375 C C . VAL B 1 176 ? 4.040 -14.816 -42.922 1.00 51.70 282 VAL B C 1
ATOM 3376 O O . VAL B 1 176 ? 3.846 -15.899 -42.369 1.00 53.88 282 VAL B O 1
ATOM 3380 N N . PRO B 1 177 ? 5.271 -14.399 -43.277 1.00 48.71 283 PRO B N 1
ATOM 3381 C CA . PRO B 1 177 ? 6.452 -15.251 -43.101 1.00 43.42 283 PRO B CA 1
ATOM 3382 C C . PRO B 1 177 ? 6.731 -15.537 -41.633 1.00 44.48 283 PRO B C 1
ATOM 3383 O O . PRO B 1 177 ? 6.422 -14.716 -40.781 1.00 35.44 283 PRO B O 1
ATOM 3387 N N . ASP B 1 178 ? 7.303 -16.698 -41.340 1.00 54.12 284 ASP B N 1
ATOM 3388 C CA . ASP B 1 178 ? 7.704 -17.016 -39.978 1.00 55.13 284 ASP B CA 1
ATOM 3389 C C . ASP B 1 178 ? 8.770 -16.025 -39.542 1.00 50.87 284 ASP B C 1
ATOM 3390 O O . ASP B 1 178 ? 9.620 -15.628 -40.341 1.00 51.39 284 ASP B O 1
ATOM 3395 N N . GLY B 1 179 ? 8.706 -15.596 -38.286 1.00 48.55 285 GLY B N 1
ATOM 3396 C CA . GLY B 1 179 ? 9.626 -14.582 -37.802 1.00 49.15 285 GLY B CA 1
ATOM 3397 C C . GLY B 1 179 ? 8.996 -13.199 -37.818 1.00 46.25 285 GLY B C 1
ATOM 3398 O O . GLY B 1 179 ? 9.416 -12.317 -37.071 1.00 42.53 285 GLY B O 1
ATOM 3399 N N . VAL B 1 180 ? 7.976 -13.014 -38.658 1.00 43.05 286 VAL B N 1
ATOM 3400 C CA . VAL B 1 180 ? 7.271 -11.736 -38.746 1.00 31.06 286 VAL B CA 1
ATOM 3401 C C . VAL B 1 180 ? 6.034 -11.761 -37.861 1.00 34.98 286 VAL B C 1
ATOM 3402 O O . VAL B 1 180 ? 5.150 -12.608 -38.029 1.00 37.61 286 VAL B O 1
ATOM 3406 N N . LYS B 1 181 ? 5.946 -10.802 -36.943 1.00 22.71 287 LYS B N 1
ATOM 3407 C CA . LYS B 1 181 ? 4.863 -10.787 -35.973 1.00 30.60 287 LYS B CA 1
ATOM 3408 C C . LYS B 1 181 ? 4.082 -9.472 -36.003 1.00 26.82 287 LYS B C 1
ATOM 3409 O O . LYS B 1 181 ? 4.630 -8.426 -36.341 1.00 24.18 287 LYS B O 1
ATOM 3415 N N . ASP B 1 182 ? 2.818 -9.534 -35.604 1.00 22.69 288 ASP B N 1
ATOM 3416 C CA . ASP B 1 182 ? 1.962 -8.352 -35.504 1.00 25.68 288 ASP B CA 1
ATOM 3417 C C . ASP B 1 182 ? 2.202 -7.688 -34.149 1.00 21.63 288 ASP B C 1
ATOM 3418 O O . ASP B 1 182 ? 2.023 -8.317 -33.110 1.00 23.83 288 ASP B O 1
ATOM 3423 N N . ALA B 1 183 ? 2.630 -6.427 -34.144 1.00 21.15 289 ALA B N 1
ATOM 3424 C CA . ALA B 1 183 ? 2.955 -5.750 -32.880 1.00 19.58 289 ALA B CA 1
ATOM 3425 C C . ALA B 1 183 ? 1.822 -5.781 -31.864 1.00 26.22 289 ALA B C 1
ATOM 3426 O O . ALA B 1 183 ? 2.047 -6.031 -30.673 1.00 23.74 289 ALA B O 1
ATOM 3428 N N . TRP B 1 184 ? 0.599 -5.515 -32.313 1.00 17.69 290 TRP B N 1
ATOM 3429 C CA . TRP B 1 184 ? -0.516 -5.512 -31.377 1.00 17.77 290 TRP B CA 1
ATOM 3430 C C . TRP B 1 184 ? -0.709 -6.864 -30.693 1.00 26.47 290 TRP B C 1
ATOM 3431 O O . TRP B 1 184 ? -1.008 -6.921 -29.493 1.00 25.59 290 TRP B O 1
ATOM 3442 N N . GLU B 1 185 ? -0.596 -7.946 -31.465 1.00 26.07 291 GLU B N 1
ATOM 3443 C CA . GLU B 1 185 ? -0.699 -9.299 -30.908 1.00 26.51 291 GLU B CA 1
ATOM 3444 C C . GLU B 1 185 ? 0.426 -9.639 -29.934 1.00 27.17 291 GLU B C 1
ATOM 3445 O O . GLU B 1 185 ? 0.169 -10.152 -28.849 1.00 29.11 291 GLU B O 1
ATOM 3451 N N . ALA B 1 186 ? 1.666 -9.365 -30.322 1.00 25.35 292 ALA B N 1
ATOM 3452 C CA . ALA B 1 186 ? 2.810 -9.684 -29.477 1.00 27.51 292 ALA B CA 1
ATOM 3453 C C . ALA B 1 186 ? 2.784 -8.917 -28.151 1.00 34.47 292 ALA B C 1
ATOM 3454 O O . ALA B 1 186 ? 3.382 -9.344 -27.168 1.00 33.76 292 ALA B O 1
ATOM 3456 N N . ALA B 1 187 ? 2.088 -7.784 -28.131 1.00 27.75 293 ALA B N 1
ATOM 3457 C CA . ALA B 1 187 ? 1.980 -6.971 -26.929 1.00 26.03 293 ALA B CA 1
ATOM 3458 C C . ALA B 1 187 ? 0.904 -7.481 -25.970 1.00 34.91 293 ALA B C 1
ATOM 3459 O O . ALA B 1 187 ? 0.757 -6.958 -24.864 1.00 41.50 293 ALA B O 1
ATOM 3461 N N . GLY B 1 188 ? 0.120 -8.459 -26.418 1.00 33.03 294 GLY B N 1
ATOM 3462 C CA . GLY B 1 188 ? -0.881 -9.085 -25.575 1.00 34.37 294 GLY B CA 1
ATOM 3463 C C . GLY B 1 188 ? -2.291 -9.145 -26.143 1.00 37.13 294 GLY B C 1
ATOM 3464 O O . GLY B 1 188 ? -3.202 -9.631 -25.472 1.00 38.38 294 GLY B O 1
ATOM 3465 N N . SER B 1 189 ? -2.478 -8.701 -27.385 1.00 32.17 295 SER B N 1
ATOM 3466 C CA . SER B 1 189 ? -3.820 -8.663 -27.967 1.00 25.77 295 SER B CA 1
ATOM 3467 C C . SER B 1 189 ? -4.799 -8.011 -26.998 1.00 26.18 295 SER B C 1
ATOM 3468 O O . SER B 1 189 ? -5.849 -8.574 -26.705 1.00 29.32 295 SER B O 1
ATOM 3471 N N . ASP B 1 190 ? -4.420 -6.852 -26.463 1.00 27.70 296 ASP B N 1
ATOM 3472 C CA . ASP B 1 190 ? -5.235 -6.105 -25.503 1.00 30.90 296 ASP B CA 1
ATOM 3473 C C . ASP B 1 190 ? -6.478 -5.490 -26.152 1.00 33.06 296 ASP B C 1
ATOM 3474 O O . ASP B 1 190 ? -6.356 -4.696 -27.092 1.00 29.91 296 ASP B O 1
ATOM 3479 N N . ASN B 1 191 ? -7.665 -5.810 -25.631 1.00 28.31 297 ASN B N 1
ATOM 3480 C CA . ASN B 1 191 ? -8.898 -5.273 -26.203 1.00 32.54 297 ASN B CA 1
ATOM 3481 C C . ASN B 1 191 ? -8.992 -3.756 -26.204 1.00 30.09 297 ASN B C 1
ATOM 3482 O O . ASN B 1 191 ? -9.671 -3.178 -27.057 1.00 31.46 297 ASN B O 1
ATOM 3487 N N . LYS B 1 192 ? -8.316 -3.117 -25.249 1.00 28.05 298 LYS B N 1
ATOM 3488 C CA . LYS B 1 192 ? -8.382 -1.665 -25.090 1.00 29.16 298 LYS B CA 1
ATOM 3489 C C . LYS B 1 192 ? -7.639 -0.916 -26.189 1.00 26.87 298 LYS B C 1
ATOM 3490 O O . LYS B 1 192 ? -7.843 0.285 -26.381 1.00 29.25 298 LYS B O 1
ATOM 3496 N N . THR B 1 193 ? -6.752 -1.618 -26.885 1.00 31.18 299 THR B N 1
ATOM 3497 C CA . THR B 1 193 ? -5.942 -0.989 -27.919 1.00 30.10 299 THR B CA 1
ATOM 3498 C C . THR B 1 193 ? -6.184 -1.653 -29.267 1.00 25.54 299 THR B C 1
ATOM 3499 O O . THR B 1 193 ? -5.376 -1.541 -30.180 1.00 21.35 299 THR B O 1
ATOM 3503 N N . LYS B 1 194 ? -7.299 -2.355 -29.381 1.00 19.51 300 LYS B N 1
ATOM 3504 C CA . LYS B 1 194 ? -7.557 -3.190 -30.556 1.00 26.82 300 LYS B CA 1
ATOM 3505 C C . LYS B 1 194 ? -8.008 -2.394 -31.780 1.00 28.19 300 LYS B C 1
ATOM 3506 O O . LYS B 1 194 ? -7.398 -2.482 -32.843 1.00 26.80 300 LYS B O 1
ATOM 3512 N N . PHE B 1 195 ? -9.085 -1.632 -31.636 1.00 18.75 301 PHE B N 1
ATOM 3513 C CA . PHE B 1 195 ? -9.680 -0.981 -32.800 1.00 25.82 301 PHE B CA 1
ATOM 3514 C C . PHE B 1 195 ? -9.054 0.372 -33.087 1.00 23.39 301 PHE B C 1
ATOM 3515 O O . PHE B 1 195 ? -8.936 1.210 -32.208 1.00 26.47 301 PHE B O 1
ATOM 3523 N N . THR B 1 196 ? -8.652 0.590 -34.332 1.00 25.83 302 THR B N 1
ATOM 3524 C CA . THR B 1 196 ? -7.907 1.800 -34.665 1.00 18.39 302 THR B CA 1
ATOM 3525 C C . THR B 1 196 ? -8.774 2.765 -35.458 1.00 21.31 302 THR B C 1
ATOM 3526 O O . THR B 1 196 ? -8.426 3.938 -35.629 1.00 22.54 302 THR B O 1
ATOM 3530 N N . TRP B 1 197 ? -9.907 2.246 -35.925 1.00 23.00 303 TRP B N 1
ATOM 3531 C CA . TRP B 1 197 ? -10.929 3.001 -36.632 1.00 18.93 303 TRP B CA 1
ATOM 3532 C C . TRP B 1 197 ? -12.248 2.589 -36.007 1.00 22.56 303 TRP B C 1
ATOM 3533 O O . TRP B 1 197 ? -12.738 1.477 -36.242 1.00 21.17 303 TRP B O 1
ATOM 3544 N N . ASP B 1 198 ? -12.803 3.480 -35.189 1.00 22.54 304 ASP B N 1
ATOM 3545 C CA . ASP B 1 198 ? -13.937 3.139 -34.328 1.00 21.00 304 ASP B CA 1
ATOM 3546 C C . ASP B 1 198 ? -15.008 4.204 -34.422 1.00 19.45 304 ASP B C 1
ATOM 3547 O O . ASP B 1 198 ? -14.952 5.193 -33.682 1.00 23.36 304 ASP B O 1
ATOM 3552 N N . THR B 1 199 ? -15.975 4.025 -35.321 1.00 19.72 305 THR B N 1
ATOM 3553 C CA . THR B 1 199 ? -16.991 5.054 -35.520 1.00 31.49 305 THR B CA 1
ATOM 3554 C C . THR B 1 199 ? -18.008 5.099 -34.386 1.00 31.58 305 THR B C 1
ATOM 3555 O O . THR B 1 199 ? -18.879 5.973 -34.367 1.00 27.05 305 THR B O 1
ATOM 3559 N N . PHE B 1 200 ? -17.906 4.156 -33.454 1.00 30.40 306 PHE B N 1
ATOM 3560 C CA . PHE B 1 200 ? -18.707 4.222 -32.237 1.00 34.75 306 PHE B CA 1
ATOM 3561 C C . PHE B 1 200 ? -18.162 5.355 -31.366 1.00 31.55 306 PHE B C 1
ATOM 3562 O O . PHE B 1 200 ? -18.914 6.180 -30.852 1.00 30.48 306 PHE B O 1
ATOM 3570 N N . LYS B 1 201 ? -16.848 5.388 -31.189 1.00 20.87 307 LYS B N 1
ATOM 3571 C CA . LYS B 1 201 ? -16.241 6.378 -30.307 1.00 24.04 307 LYS B CA 1
ATOM 3572 C C . LYS B 1 201 ? -15.754 7.625 -31.038 1.00 25.93 307 LYS B C 1
ATOM 3573 O O . LYS B 1 201 ? -15.568 8.677 -30.431 1.00 27.73 307 LYS B O 1
ATOM 3579 N N . ASN B 1 202 ? -15.456 7.481 -32.321 1.00 27.18 308 ASN B N 1
ATOM 3580 C CA . ASN B 1 202 ? -14.990 8.612 -33.116 1.00 27.46 308 ASN B CA 1
ATOM 3581 C C . ASN B 1 202 ? -16.129 9.145 -33.975 1.00 19.24 308 ASN B C 1
ATOM 3582 O O . ASN B 1 202 ? -16.661 8.393 -34.789 1.00 20.42 308 ASN B O 1
ATOM 3587 N N . ASP B 1 203 ? -16.512 10.412 -33.816 1.00 19.23 309 ASP B N 1
ATOM 3588 C CA . ASP B 1 203 ? -17.641 10.925 -34.596 1.00 29.70 309 ASP B CA 1
ATOM 3589 C C . ASP B 1 203 ? -17.237 11.855 -35.737 1.00 30.14 309 ASP B C 1
ATOM 3590 O O . ASP B 1 203 ? -18.054 12.627 -36.223 1.00 27.65 309 ASP B O 1
ATOM 3595 N N . ASN B 1 204 ? -15.978 11.783 -36.160 1.00 26.12 310 ASN B N 1
ATOM 3596 C CA . ASN B 1 204 ? -15.536 12.533 -37.330 1.00 27.22 310 ASN B CA 1
ATOM 3597 C C . ASN B 1 204 ? -16.353 12.148 -38.568 1.00 32.15 310 ASN B C 1
ATOM 3598 O O . ASN B 1 204 ? -16.722 13.009 -39.379 1.00 31.00 310 ASN B O 1
ATOM 3603 N N . LYS B 1 205 ? -16.661 10.861 -38.700 1.00 28.16 311 LYS B N 1
ATOM 3604 C CA . LYS B 1 205 ? -17.490 10.400 -39.819 1.00 39.21 311 LYS B CA 1
ATOM 3605 C C . LYS B 1 205 ? -18.879 9.945 -39.368 1.00 46.91 311 LYS B C 1
ATOM 3606 O O . LYS B 1 205 ? -19.020 9.196 -38.402 1.00 49.08 311 LYS B O 1
ATOM 3612 N N . GLN B 1 206 ? -19.898 10.387 -40.091 1.00 52.68 312 GLN B N 1
ATOM 3613 C CA . GLN B 1 206 ? -21.274 10.016 -39.780 1.00 68.11 312 GLN B CA 1
ATOM 3614 C C . GLN B 1 206 ? -21.797 8.931 -40.719 1.00 69.64 312 GLN B C 1
ATOM 3615 O O . GLN B 1 206 ? -21.364 8.833 -41.866 1.00 70.02 312 GLN B O 1
ATOM 3621 N N . GLY B 1 207 ? -22.709 8.100 -40.216 1.00 69.42 313 GLY B N 1
ATOM 3622 C CA . GLY B 1 207 ? -23.416 7.147 -41.053 1.00 66.56 313 GLY B CA 1
ATOM 3623 C C . GLY B 1 207 ? -22.968 5.697 -40.991 1.00 65.17 313 GLY B C 1
ATOM 3624 O O . GLY B 1 207 ? -23.650 4.822 -41.530 1.00 69.29 313 GLY B O 1
ATOM 3625 N N . PHE B 1 208 ? -21.851 5.426 -40.320 1.00 57.93 314 PHE B N 1
ATOM 3626 C CA . PHE B 1 208 ? -21.335 4.056 -40.227 1.00 58.11 314 PHE B CA 1
ATOM 3627 C C . PHE B 1 208 ? -21.906 3.247 -39.064 1.00 51.85 314 PHE B C 1
ATOM 3628 O O . PHE B 1 208 ? -21.657 2.044 -38.952 1.00 45.46 314 PHE B O 1
ATOM 3636 N N . HIS B 1 209 ? -22.662 3.912 -38.203 1.00 53.62 315 HIS B N 1
ATOM 3637 C CA . HIS B 1 209 ? -23.370 3.247 -37.117 1.00 58.65 315 HIS B CA 1
ATOM 3638 C C . HIS B 1 209 ? -22.512 2.274 -36.314 1.00 54.33 315 HIS B C 1
ATOM 3639 O O . HIS B 1 209 ? -22.798 1.074 -36.272 1.00 64.13 315 HIS B O 1
ATOM 3646 N N . GLY B 1 210 ? -21.470 2.788 -35.674 1.00 36.97 316 GLY B N 1
ATOM 3647 C CA . GLY B 1 210 ? -20.733 2.013 -34.693 1.00 37.85 316 GLY B CA 1
ATOM 3648 C C . GLY B 1 210 ? -19.730 0.992 -35.201 1.00 42.51 316 GLY B C 1
ATOM 3649 O O . GLY B 1 210 ? -19.133 0.279 -34.385 1.00 47.75 316 GLY B O 1
ATOM 3650 N N . ALA B 1 211 ? -19.523 0.907 -36.517 1.00 35.65 317 ALA B N 1
ATOM 3651 C CA . ALA B 1 211 ? -18.533 -0.042 -37.036 1.00 33.40 317 ALA B CA 1
ATOM 3652 C C . ALA B 1 211 ? -17.150 0.261 -36.457 1.00 29.93 317 ALA B C 1
ATOM 3653 O O . ALA B 1 211 ? -16.767 1.424 -36.314 1.00 28.83 317 ALA B O 1
ATOM 3655 N N . LYS B 1 212 ? -16.424 -0.790 -36.079 1.00 27.77 318 LYS B N 1
ATOM 3656 C CA . LYS B 1 212 ? -15.063 -0.654 -35.574 1.00 28.50 318 LYS B CA 1
ATOM 3657 C C . LYS B 1 212 ? -14.164 -1.708 -36.224 1.00 31.31 318 LYS B C 1
ATOM 3658 O O . LYS B 1 212 ? -14.558 -2.870 -36.357 1.00 32.18 318 LYS B O 1
ATOM 3664 N N . MET B 1 213 ? -12.958 -1.310 -36.621 1.00 24.63 319 MET B N 1
ATOM 3665 C CA . MET B 1 213 ? -12.039 -2.217 -37.313 1.00 24.54 319 MET B CA 1
ATOM 3666 C C . MET B 1 213 ? -10.616 -1.997 -36.836 1.00 22.56 319 MET B C 1
ATOM 3667 O O . MET B 1 213 ? -10.290 -0.920 -36.320 1.00 23.24 319 MET B O 1
ATOM 3672 N N . ARG B 1 214 ? -9.790 -3.033 -36.968 1.00 22.57 320 ARG B N 1
ATOM 3673 C CA . ARG B 1 214 ? -8.350 -2.908 -36.738 1.00 22.01 320 ARG B CA 1
ATOM 3674 C C . ARG B 1 214 ? -7.643 -2.789 -38.096 1.00 22.36 320 ARG B C 1
ATOM 3675 O O . ARG B 1 214 ? -6.948 -3.705 -38.551 1.00 19.73 320 ARG B O 1
ATOM 3683 N N . PHE B 1 215 ? -7.835 -1.632 -38.722 1.00 19.70 321 PHE B N 1
ATOM 3684 C CA . PHE B 1 215 ? -7.307 -1.324 -40.049 1.00 19.10 321 PHE B CA 1
ATOM 3685 C C . PHE B 1 215 ? -5.813 -1.057 -40.018 1.00 18.85 321 PHE B C 1
ATOM 3686 O O . PHE B 1 215 ? -5.091 -1.369 -40.962 1.00 19.90 321 PHE B O 1
ATOM 3694 N N . ASP B 1 216 ? -5.355 -0.452 -38.931 1.00 21.49 322 ASP B N 1
ATOM 3695 C CA . ASP B 1 216 ? -3.975 -0.019 -38.814 1.00 18.37 322 ASP B CA 1
ATOM 3696 C C . ASP B 1 216 ? -3.138 -1.012 -38.034 1.00 18.26 322 ASP B C 1
ATOM 3697 O O . ASP B 1 216 ? -3.449 -1.322 -36.884 1.00 18.21 322 ASP B O 1
ATOM 3702 N N . ARG B 1 217 ? -2.060 -1.487 -38.644 1.00 18.24 323 ARG B N 1
ATOM 3703 C CA . ARG B 1 217 ? -1.246 -2.527 -38.022 1.00 19.94 323 ARG B CA 1
ATOM 3704 C C . ARG B 1 217 ? 0.220 -2.308 -38.321 1.00 21.73 323 ARG B C 1
ATOM 3705 O O . ARG B 1 217 ? 0.569 -1.651 -39.308 1.00 19.03 323 ARG B O 1
ATOM 3713 N N . LEU B 1 218 ? 1.067 -2.864 -37.459 1.00 25.62 324 LEU B N 1
ATOM 3714 C CA . LEU B 1 218 ? 2.511 -2.849 -37.637 1.00 21.08 324 LEU B CA 1
ATOM 3715 C C . LEU B 1 218 ? 3.024 -4.261 -37.460 1.00 19.84 324 LEU B C 1
ATOM 3716 O O . LEU B 1 218 ? 2.665 -4.941 -36.498 1.00 24.77 324 LEU B O 1
ATOM 3721 N N . TYR B 1 219 ? 3.803 -4.712 -38.435 1.00 20.40 325 TYR B N 1
ATOM 3722 C CA . TYR B 1 219 ? 4.469 -6.002 -38.371 1.00 19.89 325 TYR B CA 1
ATOM 3723 C C . TYR B 1 219 ? 5.959 -5.773 -38.238 1.00 26.73 325 TYR B C 1
ATOM 3724 O O . TYR B 1 219 ? 6.501 -4.781 -38.758 1.00 24.06 325 TYR B O 1
ATOM 3733 N N . TRP B 1 220 ? 6.641 -6.696 -37.576 1.00 23.84 326 TRP B N 1
ATOM 3734 C CA . TRP B 1 220 ? 8.092 -6.577 -37.514 1.00 28.30 326 TRP B CA 1
ATOM 3735 C C . TRP B 1 220 ? 8.821 -7.903 -37.485 1.00 28.10 326 TRP B C 1
ATOM 3736 O O . TRP B 1 220 ? 8.251 -8.936 -37.104 1.00 20.51 326 TRP B O 1
ATOM 3747 N N . SER B 1 221 ? 10.085 -7.844 -37.896 1.00 26.15 327 SER B N 1
ATOM 3748 C CA . SER B 1 221 ? 11.018 -8.947 -37.774 1.00 29.59 327 SER B CA 1
ATOM 3749 C C . SER B 1 221 ? 12.351 -8.366 -37.345 1.00 31.17 327 SER B C 1
ATOM 3750 O O . SER B 1 221 ? 12.693 -7.251 -37.742 1.00 26.92 327 SER B O 1
ATOM 3753 N N . GLY B 1 222 ? 13.132 -9.136 -36.599 1.00 32.40 328 GLY B N 1
ATOM 3754 C CA . GLY B 1 222 ? 14.432 -8.668 -36.160 1.00 32.64 328 GLY B CA 1
ATOM 3755 C C . GLY B 1 222 ? 14.774 -9.057 -34.736 1.00 36.83 328 GLY B C 1
ATOM 3756 O O . GLY B 1 222 ? 13.987 -9.726 -34.062 1.00 33.55 328 GLY B O 1
ATOM 3757 N N . PRO B 1 223 ? 15.954 -8.610 -34.266 1.00 39.05 329 PRO B N 1
ATOM 3758 C CA . PRO B 1 223 ? 16.611 -8.989 -33.008 1.00 40.10 329 PRO B CA 1
ATOM 3759 C C . PRO B 1 223 ? 15.939 -8.412 -31.779 1.00 41.00 329 PRO B C 1
ATOM 3760 O O . PRO B 1 223 ? 16.497 -8.514 -30.689 1.00 43.06 329 PRO B O 1
ATOM 3764 N N . LEU B 1 224 ? 14.795 -7.762 -31.962 1.00 37.39 330 LEU B N 1
ATOM 3765 C CA . LEU B 1 224 ? 13.993 -7.285 -30.838 1.00 31.41 330 LEU B CA 1
ATOM 3766 C C . LEU B 1 224 ? 12.764 -8.179 -30.657 1.00 31.12 330 LEU B C 1
ATOM 3767 O O . LEU B 1 224 ? 11.993 -8.377 -31.596 1.00 40.57 330 LEU B O 1
ATOM 3772 N N . ASP B 1 225 ? 12.603 -8.763 -29.475 1.00 28.87 331 ASP B N 1
ATOM 3773 C CA . ASP B 1 225 ? 11.533 -9.739 -29.273 1.00 41.14 331 ASP B CA 1
ATOM 3774 C C . ASP B 1 225 ? 10.373 -9.234 -28.401 1.00 38.19 331 ASP B C 1
ATOM 3775 O O . ASP B 1 225 ? 9.346 -9.896 -28.296 1.00 41.59 331 ASP B O 1
ATOM 3780 N N . LYS B 1 226 ? 10.535 -8.079 -27.761 1.00 30.59 332 LYS B N 1
ATOM 3781 C CA . LYS B 1 226 ? 9.469 -7.542 -26.909 1.00 29.73 332 LYS B CA 1
ATOM 3782 C C . LYS B 1 226 ? 8.849 -6.255 -27.464 1.00 24.51 332 LYS B C 1
ATOM 3783 O O . LYS B 1 226 ? 9.527 -5.464 -28.126 1.00 25.21 332 LYS B O 1
ATOM 3789 N N . VAL B 1 227 ? 7.579 -6.029 -27.153 1.00 27.85 333 VAL B N 1
ATOM 3790 C CA . VAL B 1 227 ? 6.852 -4.874 -27.682 1.00 33.31 333 VAL B CA 1
ATOM 3791 C C . VAL B 1 227 ? 5.786 -4.329 -26.733 1.00 27.64 333 VAL B C 1
ATOM 3792 O O . VAL B 1 227 ? 5.053 -5.091 -26.104 1.00 28.34 333 VAL B O 1
ATOM 3796 N N . LYS B 1 228 ? 5.710 -3.004 -26.628 1.00 29.67 334 LYS B N 1
ATOM 3797 C CA . LYS B 1 228 ? 4.586 -2.346 -25.962 1.00 30.42 334 LYS B CA 1
ATOM 3798 C C . LYS B 1 228 ? 3.759 -1.648 -27.038 1.00 27.18 334 LYS B C 1
ATOM 3799 O O . LYS B 1 228 ? 4.312 -1.196 -28.045 1.00 25.33 334 LYS B O 1
ATOM 3805 N N . PHE B 1 229 ? 2.454 -1.543 -26.817 1.00 21.63 335 PHE B N 1
ATOM 3806 C CA . PHE B 1 229 ? 1.545 -1.022 -27.851 1.00 20.95 335 PHE B CA 1
ATOM 3807 C C . PHE B 1 229 ? 0.426 -0.166 -27.253 1.00 20.61 335 PHE B C 1
ATOM 3808 O O . PHE B 1 229 ? -0.349 -0.648 -26.423 1.00 20.94 335 PHE B O 1
ATOM 3816 N N . THR B 1 230 ? 0.333 1.096 -27.689 1.00 21.34 336 THR B N 1
ATOM 3817 C CA . THR B 1 230 ? -0.744 1.987 -27.256 1.00 24.60 336 THR B CA 1
ATOM 3818 C C . THR B 1 230 ? -1.389 2.707 -28.444 1.00 23.11 336 THR B C 1
ATOM 3819 O O . THR B 1 230 ? -0.843 2.723 -29.554 1.00 20.68 336 THR B O 1
ATOM 3823 N N . LEU B 1 231 ? -2.538 3.324 -28.192 1.00 18.57 337 LEU B N 1
ATOM 3824 C CA . LEU B 1 231 ? -3.219 4.145 -29.181 1.00 22.48 337 LEU B CA 1
ATOM 3825 C C . LEU B 1 231 ? -3.015 5.608 -28.807 1.00 25.19 337 LEU B C 1
ATOM 3826 O O . LEU B 1 231 ? -2.835 5.925 -27.629 1.00 22.59 337 LEU B O 1
ATOM 3831 N N . GLU B 1 232 ? -3.002 6.491 -29.801 1.00 20.55 338 GLU B N 1
ATOM 3832 C CA . GLU B 1 232 ? -2.798 7.927 -29.561 1.00 20.29 338 GLU B CA 1
ATOM 3833 C C . GLU B 1 232 ? -3.762 8.734 -30.433 1.00 20.19 338 GLU B C 1
ATOM 3834 O O . GLU B 1 232 ? -4.427 8.164 -31.308 1.00 17.36 338 GLU B O 1
ATOM 3840 N N . GLY B 1 233 ? -3.846 10.046 -30.187 1.00 20.07 339 GLY B N 1
ATOM 3841 C CA . GLY B 1 233 ? -4.749 10.928 -30.926 1.00 17.31 339 GLY B CA 1
ATOM 3842 C C . GLY B 1 233 ? -6.212 10.725 -30.565 1.00 24.09 339 GLY B C 1
ATOM 3843 O O . GLY B 1 233 ? -7.119 10.977 -31.365 1.00 26.30 339 GLY B O 1
ATOM 3844 N N . ARG B 1 234 ? -6.461 10.302 -29.333 1.00 21.48 340 ARG B N 1
ATOM 3845 C CA . ARG B 1 234 ? -7.833 9.994 -28.919 1.00 23.06 340 ARG B CA 1
ATOM 3846 C C . ARG B 1 234 ? -8.573 11.158 -28.259 1.00 25.45 340 ARG B C 1
ATOM 3847 O O . ARG B 1 234 ? -9.704 11.003 -27.801 1.00 29.55 340 ARG B O 1
ATOM 3855 N N . GLN B 1 235 ? -7.945 12.323 -28.212 1.00 20.80 341 GLN B N 1
ATOM 3856 C CA . GLN B 1 235 ? -8.557 13.473 -27.549 1.00 27.22 341 GLN B CA 1
ATOM 3857 C C . GLN B 1 235 ? -9.198 14.413 -28.570 1.00 29.21 341 GLN B C 1
ATOM 3858 O O . GLN B 1 235 ? -8.605 14.696 -29.613 1.00 24.71 341 GLN B O 1
ATOM 3864 N N . ARG B 1 236 ? -10.410 14.891 -28.276 1.00 22.27 342 ARG B N 1
ATOM 3865 C CA . ARG B 1 236 ? -11.100 15.827 -29.168 1.00 24.78 342 ARG B CA 1
ATOM 3866 C C . ARG B 1 236 ? -10.352 17.143 -29.182 1.00 21.87 342 ARG B C 1
ATOM 3867 O O . ARG B 1 236 ? -9.812 17.540 -28.163 1.00 27.18 342 ARG B O 1
ATOM 3875 N N . ILE B 1 237 ? -10.301 17.823 -30.325 1.00 20.58 343 ILE B N 1
ATOM 3876 C CA . ILE B 1 237 ? -9.693 19.147 -30.360 1.00 20.59 343 ILE B CA 1
ATOM 3877 C C . ILE B 1 237 ? -10.699 20.158 -29.843 1.00 28.38 343 ILE B C 1
ATOM 3878 O O . ILE B 1 237 ? -11.859 20.182 -30.287 1.00 22.40 343 ILE B O 1
ATOM 3883 N N . ARG B 1 238 ? -10.265 21.002 -28.916 1.00 34.40 344 ARG B N 1
ATOM 3884 C CA . ARG B 1 238 ? -11.190 21.901 -28.245 1.00 37.70 344 ARG B CA 1
ATOM 3885 C C . ARG B 1 238 ? -11.802 22.933 -29.193 1.00 39.39 344 ARG B C 1
ATOM 3886 O O . ARG B 1 238 ? -13.012 23.134 -29.189 1.00 36.12 344 ARG B O 1
ATOM 3894 N N . SER B 1 239 ? -10.979 23.569 -30.020 1.00 32.14 345 SER B N 1
ATOM 3895 C CA . SER B 1 239 ? -11.472 24.678 -30.839 1.00 40.42 345 SER B CA 1
ATOM 3896 C C . SER B 1 239 ? -12.541 24.309 -31.875 1.00 38.87 345 SER B C 1
ATOM 3897 O O . SER B 1 239 ? -13.413 25.117 -32.203 1.00 42.65 345 SER B O 1
ATOM 3900 N N . CYS B 1 240 ? -12.493 23.084 -32.382 1.00 27.33 346 CYS B N 1
ATOM 3901 C CA . CYS B 1 240 ? -13.389 22.704 -33.455 1.00 25.79 346 CYS B CA 1
ATOM 3902 C C . CYS B 1 240 ? -14.188 21.457 -33.112 1.00 24.71 346 CYS B C 1
ATOM 3903 O O . CYS B 1 240 ? -14.989 20.994 -33.923 1.00 25.85 346 CYS B O 1
ATOM 3906 N N . LEU B 1 241 ? -13.940 20.889 -31.931 1.00 24.49 347 LEU B N 1
ATOM 3907 C CA . LEU B 1 241 ? -14.759 19.761 -31.444 1.00 27.18 347 LEU B CA 1
ATOM 3908 C C . LEU B 1 241 ? -14.725 18.492 -32.304 1.00 26.74 347 LEU B C 1
ATOM 3909 O O . LEU B 1 241 ? -15.678 17.718 -32.305 1.00 23.80 347 LEU B O 1
ATOM 3914 N N . CYS B 1 242 ? -13.655 18.297 -33.069 1.00 26.60 348 CYS B N 1
ATOM 3915 C CA . CYS B 1 242 ? -13.485 17.044 -33.794 1.00 18.44 348 CYS B CA 1
ATOM 3916 C C . CYS B 1 242 ? -12.181 16.374 -33.364 1.00 19.64 348 CYS B C 1
ATOM 3917 O O . CYS B 1 242 ? -11.352 16.983 -32.677 1.00 19.91 348 CYS B O 1
ATOM 3920 N N . PHE B 1 243 ? -12.012 15.107 -33.710 1.00 18.26 349 PHE B N 1
ATOM 3921 C CA . PHE B 1 243 ? -10.726 14.460 -33.454 1.00 21.17 349 PHE B CA 1
ATOM 3922 C C . PHE B 1 243 ? -9.765 14.829 -34.588 1.00 18.00 349 PHE B C 1
ATOM 3923 O O . PHE B 1 243 ? -10.218 15.227 -35.670 1.00 18.11 349 PHE B O 1
ATOM 3931 N N . PRO B 1 244 ? -8.450 14.710 -34.350 1.00 17.83 350 PRO B N 1
ATOM 3932 C CA . PRO B 1 244 ? -7.488 15.009 -35.418 1.00 17.78 350 PRO B CA 1
ATOM 3933 C C . PRO B 1 244 ? -7.768 14.199 -36.682 1.00 21.56 350 PRO B C 1
ATOM 3934 O O . PRO B 1 244 ? -7.581 14.704 -37.798 1.00 20.62 350 PRO B O 1
ATOM 3938 N N . SER B 1 245 ? -8.230 12.962 -36.503 1.00 17.97 351 SER B N 1
ATOM 3939 C CA . SER B 1 245 ? -8.504 12.062 -37.626 1.00 18.12 351 SER B CA 1
ATOM 3940 C C . SER B 1 245 ? -9.641 11.110 -37.300 1.00 18.71 351 SER B C 1
ATOM 3941 O O . SER B 1 245 ? -10.010 10.950 -36.127 1.00 18.23 351 SER B O 1
ATOM 3944 N N . ASP B 1 246 ? -10.201 10.466 -38.315 1.00 18.45 352 ASP B N 1
ATOM 3945 C CA . ASP B 1 246 ? -11.175 9.423 -38.039 1.00 18.62 352 ASP B CA 1
ATOM 3946 C C . ASP B 1 246 ? -10.495 8.137 -37.570 1.00 19.68 352 ASP B C 1
ATOM 3947 O O . ASP B 1 246 ? -11.163 7.229 -37.065 1.00 20.11 352 ASP B O 1
ATOM 3952 N N . HIS B 1 247 ? -9.169 8.092 -37.689 1.00 18.38 353 HIS B N 1
ATOM 3953 C CA . HIS B 1 247 ? -8.361 6.992 -37.138 1.00 18.28 353 HIS B CA 1
ATOM 3954 C C . HIS B 1 247 ? -7.663 7.389 -35.849 1.00 18.06 353 HIS B C 1
ATOM 3955 O O . HIS B 1 247 ? -7.280 8.553 -35.678 1.00 17.94 353 HIS B O 1
ATOM 3962 N N . TRP B 1 248 ? -7.504 6.426 -34.940 1.00 18.02 354 TRP B N 1
ATOM 3963 C CA . TRP B 1 248 ? -6.546 6.571 -33.843 1.00 21.68 354 TRP B CA 1
ATOM 3964 C C . TRP B 1 248 ? -5.158 6.266 -34.405 1.00 20.33 354 TRP B C 1
ATOM 3965 O O . TRP B 1 248 ? -5.029 5.520 -35.376 1.00 19.33 354 TRP B O 1
ATOM 3976 N N . ALA B 1 249 ? -4.118 6.834 -33.805 1.00 17.50 355 ALA B N 1
ATOM 3977 C CA . ALA B 1 249 ? -2.761 6.483 -34.192 1.00 17.40 355 ALA B CA 1
ATOM 3978 C C . ALA B 1 249 ? -2.365 5.237 -33.403 1.00 22.48 355 ALA B C 1
ATOM 3979 O O . ALA B 1 249 ? -2.831 5.041 -32.279 1.00 20.35 355 ALA B O 1
ATOM 3981 N N . ILE B 1 250 ? -1.543 4.371 -33.983 1.00 17.35 356 ILE B N 1
ATOM 3982 C CA . ILE B 1 250 ? -0.979 3.266 -33.205 1.00 17.29 356 ILE B CA 1
ATOM 3983 C C . ILE B 1 250 ? 0.457 3.604 -32.870 1.00 19.74 356 ILE B C 1
ATOM 3984 O O . ILE B 1 250 ? 1.123 4.278 -33.647 1.00 19.74 356 ILE B O 1
ATOM 3989 N N . ASN B 1 251 ? 0.927 3.159 -31.709 1.00 20.41 357 ASN B N 1
ATOM 3990 C CA . ASN B 1 251 ? 2.261 3.537 -31.230 1.00 20.40 357 ASN B CA 1
ATOM 3991 C C . ASN B 1 251 ? 2.928 2.313 -30.580 1.00 25.15 357 ASN B C 1
ATOM 3992 O O . ASN B 1 251 ? 2.504 1.859 -29.511 1.00 20.38 357 ASN B O 1
ATOM 3997 N N . ALA B 1 252 ? 3.931 1.749 -31.254 1.00 23.03 358 ALA B N 1
ATOM 3998 C CA . ALA B 1 252 ? 4.568 0.524 -30.773 1.00 21.84 358 ALA B CA 1
ATOM 3999 C C . ALA B 1 252 ? 6.007 0.767 -30.360 1.00 26.44 358 ALA B C 1
ATOM 4000 O O . ALA B 1 252 ? 6.768 1.389 -31.099 1.00 21.44 358 ALA B O 1
ATOM 4002 N N . THR B 1 253 ? 6.387 0.238 -29.201 1.00 22.26 359 THR B N 1
ATOM 4003 C CA . THR B 1 253 ? 7.761 0.358 -28.728 1.00 21.94 359 THR B CA 1
ATOM 4004 C C . THR B 1 253 ? 8.408 -1.020 -28.718 1.00 21.79 359 THR B C 1
ATOM 4005 O O . THR B 1 253 ? 7.894 -1.955 -28.091 1.00 24.29 359 THR B O 1
ATOM 4009 N N . PHE B 1 254 ? 9.506 -1.153 -29.459 1.00 19.77 360 PHE B N 1
ATOM 4010 C CA . PHE B 1 254 ? 10.190 -2.436 -29.596 1.00 22.35 360 PHE B CA 1
ATOM 4011 C C . PHE B 1 254 ? 11.490 -2.434 -28.797 1.00 30.92 360 PHE B C 1
ATOM 4012 O O . PHE B 1 254 ? 12.247 -1.458 -28.829 1.00 30.05 360 PHE B O 1
ATOM 4020 N N . PHE B 1 255 ? 11.742 -3.523 -28.076 1.00 30.45 361 PHE B N 1
ATOM 4021 C CA . PHE B 1 255 ? 12.952 -3.615 -27.274 1.00 38.84 361 PHE B CA 1
ATOM 4022 C C . PHE B 1 255 ? 13.377 -5.065 -27.030 1.00 43.95 361 PHE B C 1
ATOM 4023 O O . PHE B 1 255 ? 12.645 -6.004 -27.373 1.00 40.00 361 PHE B O 1
ATOM 4031 N N . ALA B 1 256 ? 14.574 -5.244 -26.478 1.00 51.92 362 ALA B N 1
ATOM 4032 C CA . ALA B 1 256 ? 15.111 -6.583 -26.245 1.00 51.90 362 ALA B CA 1
ATOM 4033 C C . ALA B 1 256 ? 15.009 -6.945 -24.769 1.00 55.88 362 ALA B C 1
ATOM 4034 O O . ALA B 1 256 ? 15.306 -6.120 -23.906 1.00 59.89 362 ALA B O 1
ATOM 4036 N N . ALA C 1 6 ? -2.092 35.732 -11.636 1.00 66.25 112 ALA C N 1
ATOM 4037 C CA . ALA C 1 6 ? -1.160 36.544 -10.856 1.00 71.37 112 ALA C CA 1
ATOM 4038 C C . ALA C 1 6 ? -1.120 36.092 -9.399 1.00 72.10 112 ALA C C 1
ATOM 4039 O O . ALA C 1 6 ? -0.166 36.367 -8.673 1.00 73.26 112 ALA C O 1
ATOM 4041 N N . GLU C 1 7 ? -2.183 35.416 -8.982 1.00 72.68 113 GLU C N 1
ATOM 4042 C CA . GLU C 1 7 ? -2.234 34.729 -7.700 1.00 74.65 113 GLU C CA 1
ATOM 4043 C C . GLU C 1 7 ? -2.476 33.265 -8.023 1.00 67.81 113 GLU C C 1
ATOM 4044 O O . GLU C 1 7 ? -2.365 32.383 -7.165 1.00 60.43 113 GLU C O 1
ATOM 4050 N N . ASP C 1 8 ? -2.806 33.036 -9.291 1.00 66.71 114 ASP C N 1
ATOM 4051 C CA . ASP C 1 8 ? -2.835 31.708 -9.871 1.00 65.42 114 ASP C CA 1
ATOM 4052 C C . ASP C 1 8 ? -1.456 31.095 -9.674 1.00 58.37 114 ASP C C 1
ATOM 4053 O O . ASP C 1 8 ? -1.293 29.875 -9.697 1.00 59.80 114 ASP C O 1
ATOM 4058 N N . LEU C 1 9 ? -0.465 31.960 -9.480 1.00 48.95 115 LEU C N 1
ATOM 4059 C CA . LEU C 1 9 ? 0.926 31.531 -9.411 1.00 45.09 115 LEU C CA 1
ATOM 4060 C C . LEU C 1 9 ? 1.471 31.319 -7.994 1.00 42.11 115 LEU C C 1
ATOM 4061 O O . LEU C 1 9 ? 2.612 30.874 -7.819 1.00 41.92 115 LEU C O 1
ATOM 4066 N N . LYS C 1 10 ? 0.680 31.647 -6.979 1.00 35.87 116 LYS C N 1
ATOM 4067 C CA . LYS C 1 10 ? 1.112 31.381 -5.616 1.00 37.93 116 LYS C CA 1
ATOM 4068 C C . LYS C 1 10 ? 1.351 29.877 -5.425 1.00 37.57 116 LYS C C 1
ATOM 4069 O O . LYS C 1 10 ? 0.508 29.052 -5.786 1.00 36.37 116 LYS C O 1
ATOM 4075 N N . GLY C 1 11 ? 2.497 29.528 -4.846 1.00 39.36 117 GLY C N 1
ATOM 4076 C CA . GLY C 1 11 ? 2.880 28.133 -4.686 1.00 43.94 117 GLY C CA 1
ATOM 4077 C C . GLY C 1 11 ? 3.513 27.514 -5.926 1.00 44.11 117 GLY C C 1
ATOM 4078 O O . GLY C 1 11 ? 3.949 26.365 -5.894 1.00 51.17 117 GLY C O 1
ATOM 4079 N N . PHE C 1 12 ? 3.580 28.273 -7.016 1.00 33.17 118 PHE C N 1
ATOM 4080 C CA . PHE C 1 12 ? 4.137 27.753 -8.263 1.00 31.47 118 PHE C CA 1
ATOM 4081 C C . PHE C 1 12 ? 5.666 27.780 -8.264 1.00 28.48 118 PHE C C 1
ATOM 4082 O O . PHE C 1 12 ? 6.290 28.772 -7.868 1.00 34.39 118 PHE C O 1
ATOM 4090 N N . GLU C 1 13 ? 6.271 26.687 -8.713 1.00 29.74 119 GLU C N 1
ATOM 4091 C CA . GLU C 1 13 ? 7.731 26.575 -8.729 1.00 27.23 119 GLU C CA 1
ATOM 4092 C C . GLU C 1 13 ? 8.190 25.685 -9.871 1.00 29.18 119 GLU C C 1
ATOM 4093 O O . GLU C 1 13 ? 7.551 24.677 -10.183 1.00 27.26 119 GLU C O 1
ATOM 4099 N N . VAL C 1 14 ? 9.287 26.081 -10.508 1.00 28.54 120 VAL C N 1
ATOM 4100 C CA . VAL C 1 14 ? 9.848 25.312 -11.606 1.00 27.91 120 VAL C CA 1
ATOM 4101 C C . VAL C 1 14 ? 11.360 25.318 -11.528 1.00 25.83 120 VAL C C 1
ATOM 4102 O O . VAL C 1 14 ? 11.981 26.379 -11.368 1.00 27.21 120 VAL C O 1
ATOM 4106 N N . SER C 1 15 ? 11.954 24.132 -11.662 1.00 24.47 121 SER C N 1
ATOM 4107 C CA . SER C 1 15 ? 13.408 23.995 -11.604 1.00 25.23 121 SER C CA 1
ATOM 4108 C C . SER C 1 15 ? 14.027 23.760 -12.985 1.00 23.20 121 SER C C 1
ATOM 4109 O O . SER C 1 15 ? 13.521 22.969 -13.801 1.00 23.20 121 SER C O 1
ATOM 4112 N N . VAL C 1 16 ? 15.113 24.477 -13.239 1.00 22.80 122 VAL C N 1
ATOM 4113 C CA . VAL C 1 16 ? 15.832 24.387 -14.498 1.00 24.28 122 VAL C CA 1
ATOM 4114 C C . VAL C 1 16 ? 17.287 24.069 -14.210 1.00 26.67 122 VAL C C 1
ATOM 4115 O O . VAL C 1 16 ? 17.942 24.777 -13.437 1.00 22.11 122 VAL C O 1
ATOM 4119 N N . MET C 1 17 ? 17.779 23.001 -14.835 1.00 18.04 123 MET C N 1
ATOM 4120 C CA . MET C 1 17 ? 19.164 22.539 -14.670 1.00 18.10 123 MET C CA 1
ATOM 4121 C C . MET C 1 17 ? 19.850 22.631 -16.022 1.00 18.09 123 MET C C 1
ATOM 4122 O O . MET C 1 17 ? 19.215 22.404 -17.061 1.00 18.56 123 MET C O 1
ATOM 4127 N N . SER C 1 18 ? 21.120 23.029 -16.033 1.00 18.28 124 SER C N 1
ATOM 4128 C CA . SER C 1 18 ? 21.869 23.127 -17.280 1.00 18.32 124 SER C CA 1
ATOM 4129 C C . SER C 1 18 ? 23.250 22.523 -17.115 1.00 18.39 124 SER C C 1
ATOM 4130 O O . SER C 1 18 ? 23.907 22.735 -16.089 1.00 19.78 124 SER C O 1
ATOM 4133 N N . TRP C 1 19 ? 23.707 21.775 -18.112 1.00 18.30 125 TRP C N 1
ATOM 4134 C CA . TRP C 1 19 ? 24.959 21.045 -17.944 1.00 18.35 125 TRP C CA 1
ATOM 4135 C C . TRP C 1 19 ? 25.618 20.771 -19.274 1.00 24.57 125 TRP C C 1
ATOM 4136 O O . TRP C 1 19 ? 25.004 20.185 -20.179 1.00 18.18 125 TRP C O 1
ATOM 4147 N N . ASN C 1 20 ? 26.859 21.217 -19.398 1.00 18.62 126 ASN C N 1
ATOM 4148 C CA . ASN C 1 20 ? 27.690 20.772 -20.494 1.00 18.67 126 ASN C CA 1
ATOM 4149 C C . ASN C 1 20 ? 28.304 19.475 -20.042 1.00 18.55 126 ASN C C 1
ATOM 4150 O O . ASN C 1 20 ? 29.108 19.477 -19.126 1.00 21.30 126 ASN C O 1
ATOM 4155 N N . ILE C 1 21 ? 27.920 18.365 -20.653 1.00 18.32 127 ILE C N 1
ATOM 4156 C CA . ILE C 1 21 ? 28.352 17.068 -20.132 1.00 18.19 127 ILE C CA 1
ATOM 4157 C C . ILE C 1 21 ? 29.639 16.522 -20.762 1.00 19.43 127 ILE C C 1
ATOM 4158 O O . ILE C 1 21 ? 29.986 15.352 -20.574 1.00 18.19 127 ILE C O 1
ATOM 4163 N N . ASP C 1 22 ? 30.322 17.360 -21.537 1.00 18.56 128 ASP C N 1
ATOM 4164 C CA . ASP C 1 22 ? 31.654 17.001 -22.035 1.00 20.41 128 ASP C CA 1
ATOM 4165 C C . ASP C 1 22 ? 31.630 15.663 -22.761 1.00 20.89 128 ASP C C 1
ATOM 4166 O O . ASP C 1 22 ? 32.498 14.805 -22.516 1.00 22.61 128 ASP C O 1
ATOM 4171 N N . GLY C 1 23 ? 30.643 15.472 -23.640 1.00 21.23 129 GLY C N 1
ATOM 4172 C CA . GLY C 1 23 ? 30.552 14.242 -24.410 1.00 18.23 129 GLY C CA 1
ATOM 4173 C C . GLY C 1 23 ? 31.751 14.059 -25.343 1.00 22.07 129 GLY C C 1
ATOM 4174 O O . GLY C 1 23 ? 32.022 12.948 -25.808 1.00 20.46 129 GLY C O 1
ATOM 4175 N N . LEU C 1 24 ? 32.472 15.140 -25.618 1.00 18.76 130 LEU C N 1
ATOM 4176 C CA . LEU C 1 24 ? 33.632 15.060 -26.509 1.00 23.61 130 LEU C CA 1
ATOM 4177 C C . LEU C 1 24 ? 34.869 14.427 -25.859 1.00 29.23 130 LEU C C 1
ATOM 4178 O O . LEU C 1 24 ? 35.865 14.153 -26.544 1.00 25.57 130 LEU C O 1
ATOM 4183 N N . ASP C 1 25 ? 34.833 14.256 -24.540 1.00 27.14 131 ASP C N 1
ATOM 4184 C CA . ASP C 1 25 ? 35.898 13.542 -23.833 1.00 21.09 131 ASP C CA 1
ATOM 4185 C C . ASP C 1 25 ? 35.533 12.066 -23.723 1.00 25.11 131 ASP C C 1
ATOM 4186 O O . ASP C 1 25 ? 34.572 11.691 -23.039 1.00 25.86 131 ASP C O 1
ATOM 4191 N N . GLY C 1 26 ? 36.285 11.222 -24.420 1.00 28.58 132 GLY C N 1
ATOM 4192 C CA . GLY C 1 26 ? 35.925 9.817 -24.503 1.00 25.15 132 GLY C CA 1
ATOM 4193 C C . GLY C 1 26 ? 36.287 8.987 -23.286 1.00 21.39 132 GLY C C 1
ATOM 4194 O O . GLY C 1 26 ? 35.772 7.893 -23.098 1.00 24.96 132 GLY C O 1
ATOM 4195 N N . ARG C 1 27 ? 37.179 9.494 -22.450 1.00 22.28 133 ARG C N 1
ATOM 4196 C CA . ARG C 1 27 ? 37.621 8.723 -21.280 1.00 22.15 133 ARG C CA 1
ATOM 4197 C C . ARG C 1 27 ? 36.502 8.502 -20.256 1.00 25.25 133 ARG C C 1
ATOM 4198 O O . ARG C 1 27 ? 35.913 9.462 -19.749 1.00 25.04 133 ARG C O 1
ATOM 4206 N N . SER C 1 28 ? 36.221 7.236 -19.949 1.00 19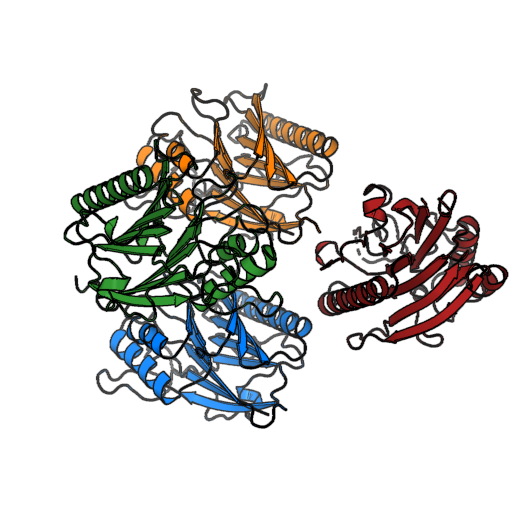.07 134 SER C N 1
ATOM 4207 C CA . SER C 1 28 ? 35.182 6.889 -18.988 1.00 30.09 134 SER C CA 1
ATOM 4208 C C . SER C 1 28 ? 33.830 7.485 -19.383 1.00 30.09 134 SER C C 1
ATOM 4209 O O . SER C 1 28 ? 32.988 7.759 -18.523 1.00 25.33 134 SER C O 1
ATOM 4212 N N . LEU C 1 29 ? 33.615 7.672 -20.683 1.00 26.86 135 LEU C N 1
ATOM 4213 C CA . LEU C 1 29 ? 32.382 8.300 -21.147 1.00 23.73 135 LEU C CA 1
ATOM 4214 C C . LEU C 1 29 ? 31.137 7.554 -20.660 1.00 22.67 135 LEU C C 1
ATOM 4215 O O . LEU C 1 29 ? 30.246 8.166 -20.062 1.00 22.24 135 LEU C O 1
ATOM 4220 N N . LEU C 1 30 ? 31.074 6.239 -20.860 1.00 19.36 136 LEU C N 1
ATOM 4221 C CA . LEU C 1 30 ? 29.862 5.515 -20.454 1.00 20.18 136 LEU C CA 1
ATOM 4222 C C . LEU C 1 30 ? 29.597 5.644 -18.957 1.00 21.84 136 LEU C C 1
ATOM 4223 O O . LEU C 1 30 ? 28.467 5.904 -18.541 1.00 19.79 136 LEU C O 1
ATOM 4228 N N . THR C 1 31 ? 30.627 5.440 -18.141 1.00 20.33 137 THR C N 1
ATOM 4229 C CA . THR C 1 31 ? 30.464 5.599 -16.702 1.00 20.38 137 THR C CA 1
ATOM 4230 C C . THR C 1 31 ? 30.048 7.026 -16.365 1.00 19.38 137 THR C C 1
ATOM 4231 O O . THR C 1 31 ? 29.182 7.263 -15.522 1.00 23.96 137 THR C O 1
ATOM 4235 N N . ARG C 1 32 ? 30.664 7.988 -17.030 1.00 17.88 138 ARG C N 1
ATOM 4236 C CA . ARG C 1 32 ? 30.306 9.374 -16.774 1.00 19.61 138 ARG C CA 1
ATOM 4237 C C . ARG C 1 32 ? 28.853 9.661 -17.187 1.00 26.11 138 ARG C C 1
ATOM 4238 O O . ARG C 1 32 ? 28.138 10.361 -16.473 1.00 22.21 138 ARG C O 1
ATOM 4246 N N . MET C 1 33 ? 28.389 9.108 -18.308 1.00 17.21 139 MET C N 1
ATOM 4247 C CA . MET C 1 33 ? 26.999 9.366 -18.698 1.00 24.40 139 MET C CA 1
ATOM 4248 C C . MET C 1 33 ? 26.003 8.718 -17.710 1.00 22.70 139 MET C C 1
ATOM 4249 O O . MET C 1 33 ? 24.931 9.277 -17.420 1.00 16.88 139 MET C O 1
ATOM 4254 N N . LYS C 1 34 ? 26.345 7.549 -17.180 1.00 16.86 140 LYS C N 1
ATOM 4255 C CA . LYS C 1 34 ? 25.529 6.967 -16.111 1.00 16.76 140 LYS C CA 1
ATOM 4256 C C . LYS C 1 34 ? 25.514 7.893 -14.901 1.00 18.67 140 LYS C C 1
ATOM 4257 O O . LYS C 1 34 ? 24.465 8.070 -14.273 1.00 22.38 140 LYS C O 1
ATOM 4263 N N . ALA C 1 35 ? 26.666 8.479 -14.569 1.00 18.56 141 ALA C N 1
ATOM 4264 C CA . ALA C 1 35 ? 26.715 9.431 -13.456 1.00 21.40 141 ALA C CA 1
ATOM 4265 C C . ALA C 1 35 ? 25.821 10.645 -13.746 1.00 21.71 141 ALA C C 1
ATOM 4266 O O . ALA C 1 35 ? 25.054 11.083 -12.886 1.00 20.32 141 ALA C O 1
ATOM 4268 N N . VAL C 1 36 ? 25.877 11.171 -14.963 1.00 23.09 142 VAL C N 1
ATOM 4269 C CA . VAL C 1 36 ? 25.001 12.303 -15.301 1.00 22.19 142 VAL C CA 1
ATOM 4270 C C . VAL C 1 36 ? 23.534 11.955 -15.089 1.00 17.09 142 VAL C C 1
ATOM 4271 O O . VAL C 1 36 ? 22.799 12.695 -14.430 1.00 19.00 142 VAL C O 1
ATOM 4275 N N . ALA C 1 37 ? 23.095 10.833 -15.641 1.00 20.54 143 ALA C N 1
ATOM 4276 C CA . ALA C 1 37 ? 21.697 10.439 -15.481 1.00 22.18 143 ALA C CA 1
ATOM 4277 C C . ALA C 1 37 ? 21.366 10.215 -14.009 1.00 20.07 143 ALA C C 1
ATOM 4278 O O . ALA C 1 37 ? 20.286 10.571 -13.556 1.00 17.04 143 ALA C O 1
ATOM 4280 N N . HIS C 1 38 ? 22.298 9.629 -13.261 1.00 19.80 144 HIS C N 1
ATOM 4281 C CA . HIS C 1 38 ? 22.104 9.422 -11.823 1.00 19.19 144 HIS C CA 1
ATOM 4282 C C . HIS C 1 38 ? 21.890 10.745 -11.088 1.00 20.52 144 HIS C C 1
ATOM 4283 O O . HIS C 1 38 ? 20.990 10.869 -10.257 1.00 18.83 144 HIS C O 1
ATOM 4290 N N . ILE C 1 39 ? 22.721 11.735 -11.378 1.00 17.24 145 ILE C N 1
ATOM 4291 C CA . ILE C 1 39 ? 22.600 13.027 -10.712 1.00 19.13 145 ILE C CA 1
ATOM 4292 C C . ILE C 1 39 ? 21.289 13.737 -11.108 1.00 24.43 145 ILE C C 1
ATOM 4293 O O . ILE C 1 39 ? 20.608 14.334 -10.263 1.00 19.95 145 ILE C O 1
ATOM 4298 N N . VAL C 1 40 ? 20.930 13.669 -12.387 1.00 17.25 146 VAL C N 1
ATOM 4299 C CA . VAL C 1 40 ? 19.647 14.206 -12.833 1.00 17.19 146 VAL C CA 1
ATOM 4300 C C . VAL C 1 40 ? 18.468 13.614 -12.065 1.00 18.94 146 VAL C C 1
ATOM 4301 O O . VAL C 1 40 ? 17.566 14.352 -11.651 1.00 21.21 146 VAL C O 1
ATOM 4305 N N . LYS C 1 41 ? 18.452 12.293 -11.885 1.00 22.42 147 LYS C N 1
ATOM 4306 C CA . LYS C 1 41 ? 17.348 11.657 -11.161 1.00 17.90 147 LYS C CA 1
ATOM 4307 C C . LYS C 1 41 ? 17.266 12.089 -9.701 1.00 21.27 147 LYS C C 1
ATOM 4308 O O . LYS C 1 41 ? 16.181 12.087 -9.111 1.00 23.37 147 LYS C O 1
ATOM 4314 N N . ASN C 1 42 ? 18.405 12.438 -9.114 1.00 17.29 148 ASN C N 1
ATOM 4315 C CA . ASN C 1 42 ? 18.442 12.892 -7.714 1.00 19.77 148 ASN C CA 1
ATOM 4316 C C . ASN C 1 42 ? 18.085 14.352 -7.533 1.00 21.57 148 ASN C C 1
ATOM 4317 O O . ASN C 1 42 ? 17.511 14.734 -6.516 1.00 23.89 148 ASN C O 1
ATOM 4322 N N . VAL C 1 43 ? 18.472 15.179 -8.493 1.00 20.53 149 VAL C N 1
ATOM 4323 C CA . VAL C 1 43 ? 18.068 16.574 -8.482 1.00 20.73 149 VAL C CA 1
ATOM 4324 C C . VAL C 1 43 ? 16.604 16.690 -8.915 1.00 26.45 149 VAL C C 1
ATOM 4325 O O . VAL C 1 43 ? 15.855 17.496 -8.371 1.00 26.62 149 VAL C O 1
ATOM 4329 N N . ASN C 1 44 ? 16.194 15.848 -9.862 1.00 21.51 150 ASN C N 1
ATOM 4330 C CA . ASN C 1 44 ? 14.806 15.812 -10.338 1.00 22.66 150 ASN C CA 1
ATOM 4331 C C . ASN C 1 44 ? 14.287 17.161 -10.859 1.00 21.11 150 ASN C C 1
ATOM 4332 O O . ASN C 1 44 ? 13.209 17.615 -10.468 1.00 26.46 150 ASN C O 1
ATOM 4337 N N . PRO C 1 45 ? 15.031 17.787 -11.779 1.00 18.32 151 PRO C N 1
ATOM 4338 C CA . PRO C 1 45 ? 14.590 19.076 -12.331 1.00 21.35 151 PRO C CA 1
ATOM 4339 C C . PRO C 1 45 ? 13.393 18.900 -13.273 1.00 24.25 151 PRO C C 1
ATOM 4340 O O . PRO C 1 45 ? 13.175 17.812 -13.811 1.00 23.80 151 PRO C O 1
ATOM 4344 N N . ASP C 1 46 ? 12.578 19.939 -13.416 1.00 23.68 152 ASP C N 1
ATOM 4345 C CA . ASP C 1 46 ? 11.457 19.895 -14.351 1.00 23.14 152 ASP C CA 1
ATOM 4346 C C . ASP C 1 46 ? 11.984 20.030 -15.768 1.00 23.25 152 ASP C C 1
ATOM 4347 O O . ASP C 1 46 ? 11.391 19.517 -16.727 1.00 22.67 152 ASP C O 1
ATOM 4352 N N . ILE C 1 47 ? 13.069 20.792 -15.881 1.00 17.40 153 ILE C N 1
ATOM 4353 C CA . ILE C 1 47 ? 13.638 21.156 -17.161 1.00 17.39 153 ILE C CA 1
ATOM 4354 C C . ILE C 1 47 ? 15.156 21.030 -17.119 1.00 17.45 153 ILE C C 1
ATOM 4355 O O . ILE C 1 47 ? 15.811 21.442 -16.144 1.00 21.16 153 ILE C O 1
ATOM 4360 N N . LEU C 1 48 ? 15.721 20.429 -18.158 1.00 17.36 154 LEU C N 1
ATOM 4361 C CA . LEU C 1 48 ? 17.173 20.252 -18.226 1.00 17.43 154 LEU C CA 1
ATOM 4362 C C . LEU C 1 48 ? 17.709 20.632 -19.599 1.00 17.75 154 LEU C C 1
ATOM 4363 O O . LEU C 1 48 ? 17.242 20.107 -20.633 1.00 17.35 154 LEU C O 1
ATOM 4368 N N . PHE C 1 49 ? 18.674 21.546 -19.605 1.00 17.68 155 PHE C N 1
ATOM 4369 C CA . PHE C 1 49 ? 19.441 21.865 -20.803 1.00 17.77 155 PHE C CA 1
ATOM 4370 C C . PHE C 1 49 ? 20.757 21.073 -20.772 1.00 19.51 155 PHE C C 1
ATOM 4371 O O . PHE C 1 49 ? 21.509 21.154 -19.782 1.00 17.90 155 PHE C O 1
ATOM 4379 N N . LEU C 1 50 ? 21.076 20.375 -21.865 1.00 18.56 156 LEU C N 1
ATOM 4380 C CA . LEU C 1 50 ? 22.397 19.734 -22.003 1.00 17.78 156 LEU C CA 1
ATOM 4381 C C . LEU C 1 50 ? 23.153 20.325 -23.169 1.00 20.43 156 LEU C C 1
ATOM 4382 O O . LEU C 1 50 ? 22.538 20.731 -24.166 1.00 22.11 156 LEU C O 1
ATOM 4387 N N . GLN C 1 51 ? 24.478 20.390 -23.050 1.00 18.15 157 GLN C N 1
ATOM 4388 C CA . GLN C 1 51 ? 25.335 20.734 -24.192 1.00 18.35 157 GLN C CA 1
ATOM 4389 C C . GLN C 1 51 ? 26.478 19.716 -24.327 1.00 19.79 157 GLN C C 1
ATOM 4390 O O . GLN C 1 51 ? 26.811 18.985 -23.374 1.00 18.28 157 GLN C O 1
ATOM 4396 N N . GLU C 1 52 ? 27.079 19.673 -25.513 1.00 21.94 158 GLU C N 1
ATOM 4397 C CA . GLU C 1 52 ? 28.101 18.678 -25.823 1.00 20.24 158 GLU C CA 1
ATOM 4398 C C . GLU C 1 52 ? 27.610 17.258 -25.567 1.00 18.48 158 GLU C C 1
ATOM 4399 O O . GLU C 1 52 ? 28.323 16.434 -24.978 1.00 18.20 158 GLU C O 1
ATOM 4405 N N . VAL C 1 53 ? 26.398 16.972 -26.027 1.00 18.03 159 VAL C N 1
ATOM 4406 C CA . VAL C 1 53 ? 25.889 15.611 -26.048 1.00 17.79 159 VAL C CA 1
ATOM 4407 C C . VAL C 1 53 ? 26.437 14.920 -27.314 1.00 17.85 159 VAL C C 1
ATOM 4408 O O . VAL C 1 53 ? 26.508 15.552 -28.377 1.00 18.00 159 VAL C O 1
ATOM 4412 N N . VAL C 1 54 ? 26.833 13.652 -27.206 1.00 17.75 160 VAL C N 1
ATOM 4413 C CA . VAL C 1 54 ? 27.273 12.877 -28.377 1.00 20.90 160 VAL C CA 1
ATOM 4414 C C . VAL C 1 54 ? 26.493 11.579 -28.495 1.00 22.55 160 VAL C C 1
ATOM 4415 O O . VAL C 1 54 ? 25.875 11.151 -27.517 1.00 19.38 160 VAL C O 1
ATOM 4419 N N . ASP C 1 55 ? 26.497 10.966 -29.685 1.00 20.73 161 ASP C N 1
ATOM 4420 C CA . ASP C 1 55 ? 25.773 9.707 -29.901 1.00 18.68 161 ASP C CA 1
ATOM 4421 C C . ASP C 1 55 ? 26.370 8.560 -29.074 1.00 22.31 161 ASP C C 1
ATOM 4422 O O . ASP C 1 55 ? 25.655 7.705 -28.557 1.00 25.36 161 ASP C O 1
ATOM 4427 N N . ARG C 1 56 ? 27.694 8.525 -28.979 1.00 23.35 162 ARG C N 1
ATOM 4428 C CA . ARG C 1 56 ? 28.364 7.401 -28.325 1.00 22.18 162 ARG C CA 1
ATOM 4429 C C . ARG C 1 56 ? 28.002 7.305 -26.852 1.00 20.49 162 ARG C C 1
ATOM 4430 O O . ARG C 1 56 ? 28.179 8.281 -26.106 1.00 20.05 162 ARG C O 1
ATOM 4438 N N . ASP C 1 57 ? 27.534 6.125 -26.431 1.00 19.63 163 ASP C N 1
ATOM 4439 C CA . ASP C 1 57 ? 27.222 5.885 -25.021 1.00 23.79 163 ASP C CA 1
ATOM 4440 C C . ASP C 1 57 ? 26.099 6.802 -24.495 1.00 24.39 163 ASP C C 1
ATOM 4441 O O . ASP C 1 57 ? 26.075 7.186 -23.320 1.00 24.69 163 ASP C O 1
ATOM 4446 N N . LEU C 1 58 ? 25.151 7.128 -25.362 1.00 26.79 164 LEU C N 1
ATOM 4447 C CA . LEU C 1 58 ? 24.070 8.033 -24.991 1.00 20.93 164 LEU C CA 1
ATOM 4448 C C . LEU C 1 58 ? 22.991 7.319 -24.201 1.00 25.63 164 LEU C C 1
ATOM 4449 O O . LEU C 1 58 ? 22.105 7.959 -23.625 1.00 24.23 164 LEU C O 1
ATOM 4454 N N . ALA C 1 59 ? 23.037 5.987 -24.217 1.00 18.31 165 ALA C N 1
ATOM 4455 C CA . ALA C 1 59 ? 21.961 5.173 -23.648 1.00 18.59 165 ALA C CA 1
ATOM 4456 C C . ALA C 1 59 ? 21.513 5.608 -22.249 1.00 18.54 165 ALA C C 1
ATOM 4457 O O . ALA C 1 59 ? 20.322 5.715 -21.984 1.00 21.43 165 ALA C O 1
ATOM 4459 N N . PRO C 1 60 ? 22.459 5.846 -21.330 1.00 20.30 166 PRO C N 1
ATOM 4460 C CA . PRO C 1 60 ? 21.923 6.282 -20.033 1.00 18.73 166 PRO C CA 1
ATOM 4461 C C . PRO C 1 60 ? 21.122 7.588 -20.148 1.00 22.71 166 PRO C C 1
ATOM 4462 O O . PRO C 1 60 ? 20.172 7.790 -19.378 1.00 21.77 166 PRO C O 1
ATOM 4466 N N . ILE C 1 61 ? 21.497 8.468 -21.069 1.00 22.31 167 ILE C N 1
ATOM 4467 C CA . ILE C 1 61 ? 20.731 9.706 -21.278 1.00 21.54 167 ILE C CA 1
ATOM 4468 C C . ILE C 1 61 ? 19.380 9.418 -21.954 1.00 24.25 167 ILE C C 1
ATOM 4469 O O . ILE C 1 61 ? 18.319 9.888 -21.491 1.00 23.03 167 ILE C O 1
ATOM 4474 N N . ASP C 1 62 ? 19.398 8.655 -23.047 1.00 22.56 168 ASP C N 1
ATOM 4475 C CA . ASP C 1 62 ? 18.138 8.334 -23.725 1.00 28.38 168 ASP C CA 1
ATOM 4476 C C . ASP C 1 62 ? 17.127 7.624 -22.829 1.00 27.19 168 ASP C C 1
ATOM 4477 O O . ASP C 1 62 ? 15.915 7.803 -22.986 1.00 22.99 168 ASP C O 1
ATOM 4482 N N . LYS C 1 63 ? 17.613 6.825 -21.886 1.00 16.22 169 LYS C N 1
ATOM 4483 C CA . LYS C 1 63 ? 16.715 6.108 -20.983 1.00 16.17 169 LYS C CA 1
ATOM 4484 C C . LYS C 1 63 ? 15.910 7.062 -20.105 1.00 23.56 169 LYS C C 1
ATOM 4485 O O . LYS C 1 63 ? 14.888 6.668 -19.525 1.00 16.77 169 LYS C O 1
ATOM 4491 N N . LEU C 1 64 ? 16.353 8.315 -20.002 1.00 19.12 170 LEU C N 1
ATOM 4492 C CA . LEU C 1 64 ? 15.576 9.288 -19.237 1.00 16.32 170 LEU C CA 1
ATOM 4493 C C . LEU C 1 64 ? 14.248 9.568 -19.922 1.00 21.06 170 LEU C C 1
ATOM 4494 O O . LEU C 1 64 ? 13.414 10.294 -19.372 1.00 20.25 170 LEU C O 1
ATOM 4499 N N . GLN C 1 65 ? 14.037 9.020 -21.124 1.00 17.36 171 GLN C N 1
ATOM 4500 C CA . GLN C 1 65 ? 12.758 9.285 -21.814 1.00 17.25 171 GLN C CA 1
ATOM 4501 C C . GLN C 1 65 ? 11.564 8.665 -21.092 1.00 20.55 171 GLN C C 1
ATOM 4502 O O . GLN C 1 65 ? 10.414 8.956 -21.418 1.00 17.68 171 GLN C O 1
ATOM 4508 N N . SER C 1 66 ? 11.821 7.804 -20.114 1.00 20.27 172 SER C N 1
ATOM 4509 C CA . SER C 1 66 ? 10.715 7.266 -19.331 1.00 23.96 172 SER C CA 1
ATOM 4510 C C . SER C 1 66 ? 10.177 8.358 -18.407 1.00 29.98 172 SER C C 1
ATOM 4511 O O . SER C 1 66 ? 9.007 8.341 -18.035 1.00 34.78 172 SER C O 1
ATOM 4514 N N . LEU C 1 67 ? 11.017 9.350 -18.108 1.00 21.71 173 LEU C N 1
ATOM 4515 C CA . LEU C 1 67 ? 10.652 10.408 -17.173 1.00 27.55 173 LEU C CA 1
ATOM 4516 C C . LEU C 1 67 ? 10.485 11.770 -17.871 1.00 28.00 173 LEU C C 1
ATOM 4517 O O . LEU C 1 67 ? 9.797 12.663 -17.363 1.00 22.56 173 LEU C O 1
ATOM 4522 N N . TYR C 1 68 ? 11.138 11.928 -19.021 1.00 22.23 174 TYR C N 1
ATOM 4523 C CA . TYR C 1 68 ? 11.208 13.209 -19.713 1.00 16.49 174 TYR C CA 1
ATOM 4524 C C . TYR C 1 68 ? 10.881 13.075 -21.193 1.00 16.45 174 TYR C C 1
ATOM 4525 O O . TYR C 1 68 ? 11.103 12.023 -21.804 1.00 19.05 174 TYR C O 1
ATOM 4534 N N . LYS C 1 69 ? 10.353 14.146 -21.770 1.00 17.86 175 LYS C N 1
ATOM 4535 C CA . LYS C 1 69 ? 10.352 14.319 -23.211 1.00 16.50 175 LYS C CA 1
ATOM 4536 C C . LYS C 1 69 ? 11.714 14.912 -23.577 1.00 18.45 175 LYS C C 1
ATOM 4537 O O . LYS C 1 69 ? 12.123 15.921 -22.991 1.00 16.64 175 LYS C O 1
ATOM 4543 N N . ILE C 1 70 ? 12.405 14.316 -24.550 1.00 16.53 176 ILE C N 1
ATOM 4544 C CA . ILE C 1 70 ? 13.770 14.731 -24.870 1.00 16.61 176 ILE C CA 1
ATOM 4545 C C . ILE C 1 70 ? 13.878 15.250 -26.300 1.00 16.69 176 ILE C C 1
ATOM 4546 O O . ILE C 1 70 ? 13.469 14.570 -27.250 1.00 18.45 176 ILE C O 1
ATOM 4551 N N . TYR C 1 71 ? 14.420 16.454 -26.460 1.00 16.82 177 TYR C N 1
ATOM 4552 C CA . TYR C 1 71 ? 14.568 17.049 -27.785 1.00 16.92 177 TYR C CA 1
ATOM 4553 C C . TYR C 1 71 ? 16.016 17.384 -28.066 1.00 17.06 177 TYR C C 1
ATOM 4554 O O . TYR C 1 71 ? 16.626 18.184 -27.359 1.00 17.16 177 TYR C O 1
ATOM 4563 N N . TYR C 1 72 ? 16.562 16.754 -29.097 1.00 17.09 178 TYR C N 1
ATOM 4564 C CA . TYR C 1 72 ? 17.948 16.971 -29.494 1.00 19.72 178 TYR C CA 1
ATOM 4565 C C . TYR C 1 72 ? 18.011 18.007 -30.601 1.00 19.93 178 TYR C C 1
ATOM 4566 O O . TYR C 1 72 ? 17.161 18.007 -31.501 1.00 21.01 178 TYR C O 1
ATOM 4575 N N . SER C 1 73 ? 19.011 18.882 -30.539 1.00 17.62 179 SER C N 1
ATOM 4576 C CA . SER C 1 73 ? 19.134 19.964 -31.506 1.00 20.64 179 SER C CA 1
ATOM 4577 C C . SER C 1 73 ? 19.451 19.431 -32.896 1.00 25.32 179 SER C C 1
ATOM 4578 O O . SER C 1 73 ? 18.974 19.970 -33.903 1.00 24.78 179 SER C O 1
ATOM 4581 N N . ASN C 1 74 ? 20.254 18.374 -32.951 1.00 25.15 180 ASN C N 1
ATOM 4582 C CA . ASN C 1 74 ? 20.784 17.902 -34.220 1.00 29.37 180 ASN C CA 1
ATOM 4583 C C . ASN C 1 74 ? 21.389 16.513 -34.027 1.00 18.87 180 ASN C C 1
ATOM 4584 O O . ASN C 1 74 ? 22.589 16.300 -34.228 1.00 23.75 180 ASN C O 1
ATOM 4589 N N . LYS C 1 75 ? 20.560 15.577 -33.588 1.00 22.26 181 LYS C N 1
ATOM 4590 C CA . LYS C 1 75 ? 21.053 14.255 -33.239 1.00 29.90 181 LYS C CA 1
ATOM 4591 C C . LYS C 1 75 ? 21.780 13.647 -34.421 1.00 34.42 181 LYS C C 1
ATOM 4592 O O . LYS C 1 75 ? 21.373 13.829 -35.572 1.00 33.13 181 LYS C O 1
ATOM 4598 N N . GLY C 1 76 ? 22.875 12.952 -34.135 1.00 36.28 182 GLY C N 1
ATOM 4599 C CA . GLY C 1 76 ? 23.675 12.341 -35.181 1.00 40.16 182 GLY C CA 1
ATOM 4600 C C . GLY C 1 76 ? 24.843 13.184 -35.665 1.00 41.45 182 GLY C C 1
ATOM 4601 O O . GLY C 1 76 ? 25.783 12.641 -36.251 1.00 41.20 182 GLY C O 1
ATOM 4602 N N . CYS C 1 77 ? 24.801 14.496 -35.422 1.00 37.56 183 CYS C N 1
ATOM 4603 C CA . CYS C 1 77 ? 25.962 15.357 -35.696 1.00 29.23 183 CYS C CA 1
ATOM 4604 C C . CYS C 1 77 ? 27.070 15.043 -34.694 1.00 24.62 183 CYS C C 1
ATOM 4605 O O . CYS C 1 77 ? 26.851 14.261 -33.765 1.00 28.38 183 CYS C O 1
ATOM 4608 N N . GLN C 1 78 ? 28.263 15.600 -34.905 1.00 24.15 184 GLN C N 1
ATOM 4609 C CA . GLN C 1 78 ? 29.397 15.279 -34.038 1.00 26.09 184 GLN C CA 1
ATOM 4610 C C . GLN C 1 78 ? 29.051 15.474 -32.545 1.00 26.42 184 GLN C C 1
ATOM 4611 O O . GLN C 1 78 ? 29.256 14.571 -31.734 1.00 25.08 184 GLN C O 1
ATOM 4617 N N . TYR C 1 79 ? 28.500 16.641 -32.209 1.00 28.23 185 TYR C N 1
ATOM 4618 C CA . TYR C 1 79 ? 27.939 16.904 -30.873 1.00 28.17 185 TYR C CA 1
ATOM 4619 C C . TYR C 1 79 ? 26.809 17.912 -30.986 1.00 28.91 185 TYR C C 1
ATOM 4620 O O . TYR C 1 79 ? 26.720 18.637 -31.974 1.00 18.74 185 TYR C O 1
ATOM 4629 N N . TYR C 1 80 ? 25.940 17.958 -29.981 1.00 18.35 186 TYR C N 1
ATOM 4630 C CA . TYR C 1 80 ? 24.730 18.760 -30.097 1.00 25.30 186 TYR C CA 1
ATOM 4631 C C . TYR C 1 80 ? 24.133 19.048 -28.712 1.00 18.87 186 TYR C C 1
ATOM 4632 O O . TYR C 1 80 ? 24.699 18.667 -27.672 1.00 18.11 186 TYR C O 1
ATOM 4641 N N . THR C 1 81 ? 23.009 19.743 -28.683 1.00 18.08 187 THR C N 1
ATOM 4642 C CA . THR C 1 81 ? 22.405 20.070 -27.409 1.00 17.98 187 THR C CA 1
ATOM 4643 C C . THR C 1 81 ? 21.113 19.313 -27.234 1.00 19.81 187 THR C C 1
ATOM 4644 O O . THR C 1 81 ? 20.582 18.705 -28.174 1.00 17.62 187 THR C O 1
ATOM 4648 N N . ALA C 1 82 ? 20.591 19.360 -26.017 1.00 18.44 188 ALA C N 1
ATOM 4649 C CA . ALA C 1 82 ? 19.316 18.723 -25.738 1.00 17.91 188 ALA C CA 1
ATOM 4650 C C . ALA C 1 82 ? 18.541 19.596 -24.773 1.00 18.18 188 ALA C C 1
ATOM 4651 O O . ALA C 1 82 ? 19.142 20.346 -23.984 1.00 17.54 188 ALA C O 1
ATOM 4653 N N . ILE C 1 83 ? 17.219 19.526 -24.876 1.00 17.28 189 ILE C N 1
ATOM 4654 C CA . ILE C 1 83 ? 16.338 20.071 -23.871 1.00 17.26 189 ILE C CA 1
ATOM 4655 C C . ILE C 1 83 ? 15.430 18.931 -23.440 1.00 23.20 189 ILE C C 1
ATOM 4656 O O . ILE C 1 83 ? 14.747 18.323 -24.275 1.00 16.97 189 ILE C O 1
ATOM 4661 N N . LEU C 1 84 ? 15.419 18.658 -22.141 1.00 17.04 190 LEU C N 1
ATOM 4662 C CA . LEU C 1 84 ? 14.561 17.642 -21.555 1.00 16.90 190 LEU C CA 1
ATOM 4663 C C . LEU C 1 84 ? 13.503 18.330 -20.702 1.00 16.93 190 LEU C C 1
ATOM 4664 O O . LEU C 1 84 ? 13.824 19.250 -19.955 1.00 17.06 190 LEU C O 1
ATOM 4669 N N . VAL C 1 85 ? 12.242 17.937 -20.850 1.00 16.85 191 VAL C N 1
ATOM 4670 C CA . VAL C 1 85 ? 11.199 18.502 -19.999 1.00 18.65 191 VAL C CA 1
ATOM 4671 C C . VAL C 1 85 ? 10.316 17.428 -19.397 1.00 17.32 191 VAL C C 1
ATOM 4672 O O . VAL C 1 85 ? 10.108 16.362 -19.985 1.00 17.02 191 VAL C O 1
ATOM 4676 N N . SER C 1 86 ? 9.787 17.718 -18.214 1.00 17.97 192 SER C N 1
ATOM 4677 C CA . SER C 1 86 ? 8.823 16.834 -17.575 1.00 19.61 192 SER C CA 1
ATOM 4678 C C . SER C 1 86 ? 7.728 16.498 -18.577 1.00 23.45 192 SER C C 1
ATOM 4679 O O . SER C 1 86 ? 7.396 17.319 -19.440 1.00 20.02 192 SER C O 1
ATOM 4682 N N . LYS C 1 87 ? 7.162 15.297 -18.482 1.00 25.23 193 LYS C N 1
ATOM 4683 C CA . LYS C 1 87 ? 6.090 14.913 -19.398 1.00 24.46 193 LYS C CA 1
ATOM 4684 C C . LYS C 1 87 ? 4.838 15.750 -19.197 1.00 24.43 193 LYS C C 1
ATOM 4685 O O . LYS C 1 87 ? 3.959 15.787 -20.068 1.00 24.24 193 LYS C O 1
ATOM 4691 N N . MET C 1 88 ? 4.777 16.478 -18.085 1.00 17.85 194 MET C N 1
ATOM 4692 C CA . MET C 1 88 ? 3.629 17.349 -17.875 1.00 25.43 194 MET C CA 1
ATOM 4693 C C . MET C 1 88 ? 3.787 18.636 -18.697 1.00 28.29 194 MET C C 1
ATOM 4694 O O . MET C 1 88 ? 2.828 19.370 -18.898 1.00 19.48 194 MET C O 1
ATOM 4699 N N . PHE C 1 89 ? 4.993 18.878 -19.210 1.00 22.32 195 PHE C N 1
ATOM 4700 C CA . PHE C 1 89 ? 5.228 20.013 -20.101 1.00 19.21 195 PHE C CA 1
ATOM 4701 C C . PHE C 1 89 ? 4.530 19.725 -21.444 1.00 21.68 195 PHE C C 1
ATOM 4702 O O . PHE C 1 89 ? 4.718 18.647 -22.047 1.00 19.08 195 PHE C O 1
ATOM 4710 N N . ASP C 1 90 ? 3.647 20.639 -21.859 1.00 17.71 196 ASP C N 1
ATOM 4711 C CA . ASP C 1 90 ? 2.941 20.518 -23.144 1.00 17.79 196 ASP C CA 1
ATOM 4712 C C . ASP C 1 90 ? 3.745 21.252 -24.234 1.00 18.52 196 ASP C C 1
ATOM 4713 O O . ASP C 1 90 ? 3.842 22.488 -24.232 1.00 19.93 196 ASP C O 1
ATOM 4718 N N . VAL C 1 91 ? 4.359 20.486 -25.133 1.00 17.93 197 VAL C N 1
ATOM 4719 C CA . VAL C 1 91 ? 5.227 21.053 -26.165 1.00 16.99 197 VAL C CA 1
ATOM 4720 C C . VAL C 1 91 ? 4.414 21.539 -27.354 1.00 22.42 197 VAL C C 1
ATOM 4721 O O . VAL C 1 91 ? 3.564 20.796 -27.881 1.00 17.00 197 VAL C O 1
ATOM 4725 N N . GLU C 1 92 ? 4.657 22.788 -27.761 1.00 17.15 198 GLU C N 1
ATOM 4726 C CA . GLU C 1 92 ? 3.969 23.373 -28.924 1.00 21.78 198 GLU C CA 1
ATOM 4727 C C . GLU C 1 92 ? 4.861 23.528 -30.166 1.00 24.75 198 GLU C C 1
ATOM 4728 O O . GLU C 1 92 ? 4.426 23.260 -31.292 1.00 17.30 198 GLU C O 1
ATOM 4734 N N . LYS C 1 93 ? 6.104 23.958 -29.962 1.00 17.34 199 LYS C N 1
ATOM 4735 C CA . LYS C 1 93 ? 7.036 24.185 -31.078 1.00 18.09 199 LYS C CA 1
ATOM 4736 C C . LYS C 1 93 ? 8.455 23.823 -30.675 1.00 17.42 199 LYS C C 1
ATOM 4737 O O . LYS C 1 93 ? 8.828 23.970 -29.511 1.00 17.41 199 LYS C O 1
ATOM 4743 N N . HIS C 1 94 ? 9.223 23.325 -31.642 1.00 20.01 200 HIS C N 1
ATOM 4744 C CA . HIS C 1 94 ? 10.655 23.103 -31.507 1.00 17.49 200 HIS C CA 1
ATOM 4745 C C . HIS C 1 94 ? 11.374 23.708 -32.707 1.00 21.75 200 HIS C C 1
ATOM 4746 O O . HIS C 1 94 ? 11.037 23.381 -33.841 1.00 17.71 200 HIS C O 1
ATOM 4753 N N . ASP C 1 95 ? 12.279 24.650 -32.462 1.00 17.84 201 ASP C N 1
ATOM 4754 C CA . ASP C 1 95 ? 13.073 25.278 -33.517 1.00 19.76 201 ASP C CA 1
ATOM 4755 C C . ASP C 1 95 ? 14.550 25.224 -33.217 1.00 25.73 201 ASP C C 1
ATOM 4756 O O . ASP C 1 95 ? 14.964 25.328 -32.052 1.00 21.48 201 ASP C O 1
ATOM 4761 N N . VAL C 1 96 ? 15.340 25.021 -34.265 1.00 23.03 202 VAL C N 1
ATOM 4762 C CA . VAL C 1 96 ? 16.773 25.069 -34.140 1.00 21.71 202 VAL C CA 1
ATOM 4763 C C . VAL C 1 96 ? 17.303 26.100 -35.138 1.00 26.32 202 VAL C C 1
ATOM 4764 O O . VAL C 1 96 ? 17.147 25.939 -36.347 1.00 24.73 202 VAL C O 1
ATOM 4768 N N . ILE C 1 97 ? 17.883 27.180 -34.624 1.00 21.64 203 ILE C N 1
ATOM 4769 C CA . ILE C 1 97 ? 18.489 28.209 -35.460 1.00 19.28 203 ILE C CA 1
ATOM 4770 C C . ILE C 1 97 ? 20.007 28.045 -35.484 1.00 25.91 203 ILE C C 1
ATOM 4771 O O . ILE C 1 97 ? 20.661 28.080 -34.435 1.00 21.30 203 ILE C O 1
ATOM 4776 N N . HIS C 1 98 ? 20.570 27.839 -36.674 1.00 27.31 204 HIS C N 1
ATOM 4777 C CA . HIS C 1 98 ? 22.032 27.761 -36.820 1.00 30.33 204 HIS C CA 1
ATOM 4778 C C . HIS C 1 98 ? 22.686 29.145 -36.902 1.00 31.68 204 HIS C C 1
ATOM 4779 O O . HIS C 1 98 ? 22.329 29.953 -37.759 1.00 33.30 204 HIS C O 1
ATOM 4786 N N . PHE C 1 99 ? 23.631 29.429 -36.009 1.00 25.20 205 PHE C N 1
ATOM 4787 C CA . PHE C 1 99 ? 24.360 30.692 -36.067 1.00 28.45 205 PHE C CA 1
ATOM 4788 C C . PHE C 1 99 ? 25.158 30.722 -37.377 1.00 27.78 205 PHE C C 1
ATOM 4789 O O . PHE C 1 99 ? 25.997 29.848 -37.586 1.00 25.42 205 PHE C O 1
ATOM 4797 N N . GLN C 1 100 ? 24.924 31.694 -38.262 1.00 35.73 206 GLN C N 1
ATOM 4798 C CA . GLN C 1 100 ? 25.704 31.720 -39.508 1.00 37.79 206 GLN C CA 1
ATOM 4799 C C . GLN C 1 100 ? 27.184 31.928 -39.277 1.00 32.26 206 GLN C C 1
ATOM 4800 O O . GLN C 1 100 ? 28.006 31.402 -40.027 1.00 34.54 206 GLN C O 1
ATOM 4806 N N . ASN C 1 101 ? 27.520 32.701 -38.250 1.00 34.14 207 ASN C N 1
ATOM 4807 C CA . ASN C 1 101 ? 28.904 33.068 -38.003 1.00 35.08 207 ASN C CA 1
ATOM 4808 C C . ASN C 1 101 ? 29.668 31.999 -37.240 1.00 34.94 207 ASN C C 1
ATOM 4809 O O . ASN C 1 101 ? 30.793 32.235 -36.805 1.00 39.41 207 ASN C O 1
ATOM 4814 N N . SER C 1 102 ? 29.055 30.833 -37.051 1.00 27.90 208 SER C N 1
ATOM 4815 C CA . SER C 1 102 ? 29.692 29.776 -36.262 1.00 30.61 208 SER C CA 1
ATOM 4816 C C . SER C 1 102 ? 30.509 28.817 -37.118 1.00 33.37 208 SER C C 1
ATOM 4817 O O . SER C 1 102 ? 29.996 28.260 -38.093 1.00 36.73 208 SER C O 1
ATOM 4820 N N . GLY C 1 103 ? 31.740 28.537 -36.701 1.00 35.73 209 GLY C N 1
ATOM 4821 C CA . GLY C 1 103 ? 32.522 27.525 -37.384 1.00 37.56 209 GLY C CA 1
ATOM 4822 C C . GLY C 1 103 ? 32.417 26.182 -36.685 1.00 41.50 209 GLY C C 1
ATOM 4823 O O . GLY C 1 103 ? 33.087 25.214 -37.056 1.00 42.34 209 GLY C O 1
ATOM 4824 N N . MET C 1 104 ? 31.547 26.106 -35.684 1.00 37.83 210 MET C N 1
ATOM 4825 C CA . MET C 1 104 ? 31.440 24.898 -34.889 1.00 36.08 210 MET C CA 1
ATOM 4826 C C . MET C 1 104 ? 30.003 24.380 -34.830 1.00 38.36 210 MET C C 1
ATOM 4827 O O . MET C 1 104 ? 29.629 23.688 -33.881 1.00 38.09 210 MET C O 1
ATOM 4832 N N . TYR C 1 105 ? 29.199 24.730 -35.833 1.00 40.20 211 TYR C N 1
ATOM 4833 C CA . TYR C 1 105 ? 27.820 24.250 -35.909 1.00 48.57 211 TYR C CA 1
ATOM 4834 C C . TYR C 1 105 ? 26.975 24.589 -34.684 1.00 36.58 211 TYR C C 1
ATOM 4835 O O . TYR C 1 105 ? 26.101 23.825 -34.291 1.00 42.08 211 TYR C O 1
ATOM 4844 N N . ARG C 1 106 ? 27.238 25.735 -34.077 1.00 28.64 212 ARG C N 1
ATOM 4845 C CA . ARG C 1 106 ? 26.523 26.084 -32.865 1.00 27.10 212 ARG C CA 1
ATOM 4846 C C . ARG C 1 106 ? 25.136 26.616 -33.205 1.00 26.66 212 ARG C C 1
ATOM 4847 O O . ARG C 1 106 ? 24.928 27.197 -34.276 1.00 23.74 212 ARG C O 1
ATOM 4855 N N . THR C 1 107 ? 24.187 26.404 -32.295 1.00 22.33 213 THR C N 1
ATOM 4856 C CA . THR C 1 107 ? 22.782 26.675 -32.571 1.00 19.41 213 THR C CA 1
ATOM 4857 C C . THR C 1 107 ? 22.120 27.287 -31.360 1.00 26.72 213 THR C C 1
ATOM 4858 O O . THR C 1 107 ? 22.654 27.251 -30.247 1.00 25.67 213 THR C O 1
ATOM 4862 N N . LEU C 1 108 ? 20.969 27.895 -31.602 1.00 19.25 214 LEU C N 1
ATOM 4863 C CA . LEU C 1 108 ? 20.046 28.272 -30.538 1.00 23.25 214 LEU C CA 1
ATOM 4864 C C . LEU C 1 108 ? 18.877 27.314 -30.658 1.00 23.30 214 LEU C C 1
ATOM 4865 O O . LEU C 1 108 ? 18.202 27.291 -31.686 1.00 21.93 214 LEU C O 1
ATOM 4870 N N . GLN C 1 109 ? 18.697 26.475 -29.646 1.00 18.57 215 GLN C N 1
ATOM 4871 C CA . GLN C 1 109 ? 17.629 25.495 -29.617 1.00 18.29 215 GLN C CA 1
ATOM 4872 C C . GLN C 1 109 ? 16.472 26.065 -28.818 1.00 22.59 215 GLN C C 1
ATOM 4873 O O . GLN C 1 109 ? 16.660 26.452 -27.660 1.00 22.75 215 GLN C O 1
ATOM 4879 N N . ILE C 1 110 ? 15.294 26.169 -29.436 1.00 18.69 216 ILE C N 1
ATOM 4880 C CA . ILE C 1 110 ? 14.149 26.805 -28.789 1.00 18.09 216 ILE C CA 1
ATOM 4881 C C . ILE C 1 110 ? 12.956 25.873 -28.653 1.00 25.01 216 ILE C C 1
ATOM 4882 O O . ILE C 1 110 ? 12.418 25.396 -29.648 1.00 23.43 216 ILE C O 1
ATOM 4887 N N . LEU C 1 111 ? 12.519 25.644 -27.421 1.00 17.75 217 LEU C N 1
ATOM 4888 C CA . LEU C 1 111 ? 11.329 24.841 -27.183 1.00 17.56 217 LEU C CA 1
ATOM 4889 C C . LEU C 1 111 ? 10.260 25.716 -26.560 1.00 24.52 217 LEU C C 1
ATOM 4890 O O . LEU C 1 111 ? 10.508 26.382 -25.553 1.00 20.22 217 LEU C O 1
ATOM 4895 N N . GLU C 1 112 ? 9.090 25.763 -27.196 1.00 20.95 218 GLU C N 1
ATOM 4896 C CA . GLU C 1 112 ? 7.977 26.560 -26.706 1.00 17.61 218 GLU C CA 1
ATOM 4897 C C . GLU C 1 112 ? 6.865 25.634 -26.268 1.00 19.00 218 GLU C C 1
ATOM 4898 O O . GLU C 1 112 ? 6.547 24.653 -26.965 1.00 17.35 218 GLU C O 1
ATOM 4904 N N . GLY C 1 113 ? 6.270 25.931 -25.118 1.00 17.48 219 GLY C N 1
ATOM 4905 C CA . GLY C 1 113 ? 5.160 25.133 -24.628 1.00 25.80 219 GLY C CA 1
ATOM 4906 C C . GLY C 1 113 ? 4.493 25.773 -23.426 1.00 17.47 219 GLY C C 1
ATOM 4907 O O . GLY C 1 113 ? 4.473 26.995 -23.282 1.00 17.61 219 GLY C O 1
ATOM 4908 N N . SER C 1 114 ? 3.921 24.946 -22.565 1.00 23.08 220 SER C N 1
ATOM 4909 C CA . SER C 1 114 ? 3.353 25.461 -21.333 1.00 24.82 220 SER C CA 1
ATOM 4910 C C . SER C 1 114 ? 3.430 24.403 -20.245 1.00 26.28 220 SER C C 1
ATOM 4911 O O . SER C 1 114 ? 3.433 23.196 -20.525 1.00 24.00 220 SER C O 1
ATOM 4914 N N . ILE C 1 115 ? 3.551 24.844 -19.002 1.00 25.01 221 ILE C N 1
ATOM 4915 C CA . ILE C 1 115 ? 3.471 23.900 -17.905 1.00 26.51 221 ILE C CA 1
ATOM 4916 C C . ILE C 1 115 ? 2.549 24.442 -16.819 1.00 33.79 221 ILE C C 1
ATOM 4917 O O . ILE C 1 115 ? 2.774 25.534 -16.283 1.00 43.64 221 ILE C O 1
ATOM 4922 N N . GLY C 1 116 ? 1.485 23.700 -16.529 1.00 40.73 222 GLY C N 1
ATOM 4923 C CA . GLY C 1 116 ? 0.492 24.140 -15.562 1.00 42.74 222 GLY C CA 1
ATOM 4924 C C . GLY C 1 116 ? -0.281 25.379 -15.966 1.00 49.10 222 GLY C C 1
ATOM 4925 O O . GLY C 1 116 ? -0.745 26.137 -15.109 1.00 52.59 222 GLY C O 1
ATOM 4926 N N . GLY C 1 117 ? -0.431 25.575 -17.273 1.00 44.34 223 GLY C N 1
ATOM 4927 C CA . GLY C 1 117 ? -1.160 26.715 -17.805 1.00 42.92 223 GLY C CA 1
ATOM 4928 C C . GLY C 1 117 ? -0.307 27.959 -18.031 1.00 44.27 223 GLY C C 1
ATOM 4929 O O . GLY C 1 117 ? -0.805 28.991 -18.496 1.00 42.62 223 GLY C O 1
ATOM 4930 N N . LEU C 1 118 ? 0.980 27.864 -17.707 1.00 27.14 224 LEU C N 1
ATOM 4931 C CA . LEU C 1 118 ? 1.896 28.990 -17.884 1.00 28.98 224 LEU C CA 1
ATOM 4932 C C . LEU C 1 118 ? 2.689 28.786 -19.167 1.00 27.90 224 LEU C C 1
ATOM 4933 O O . LEU C 1 118 ? 3.276 27.728 -19.363 1.00 27.81 224 LEU C O 1
ATOM 4938 N N . LYS C 1 119 ? 2.670 29.779 -20.048 1.00 21.23 225 LYS C N 1
ATOM 4939 C CA . LYS C 1 119 ? 3.429 29.721 -21.295 1.00 23.36 225 LYS C CA 1
ATOM 4940 C C . LYS C 1 119 ? 4.922 29.740 -20.984 1.00 25.19 225 LYS C C 1
ATOM 4941 O O . LYS C 1 119 ? 5.376 30.556 -20.174 1.00 22.70 225 LYS C O 1
ATOM 4947 N N . VAL C 1 120 ? 5.691 28.846 -21.612 1.00 19.17 226 VAL C N 1
ATOM 4948 C CA . VAL C 1 120 ? 7.134 28.787 -21.356 1.00 19.68 226 VAL C CA 1
ATOM 4949 C C . VAL C 1 120 ? 7.969 28.707 -22.637 1.00 17.93 226 VAL C C 1
ATOM 4950 O O . VAL C 1 120 ? 7.715 27.872 -23.516 1.00 20.41 226 VAL C O 1
ATOM 4954 N N . PHE C 1 121 ? 8.950 29.590 -22.738 1.00 18.09 227 PHE C N 1
ATOM 4955 C CA . PHE C 1 121 ? 9.929 29.528 -23.804 1.00 18.12 227 PHE C CA 1
ATOM 4956 C C . PHE C 1 121 ? 11.273 29.131 -23.223 1.00 20.16 227 PHE C C 1
ATOM 4957 O O . PHE C 1 121 ? 11.731 29.703 -22.215 1.00 18.29 227 PHE C O 1
ATOM 4965 N N . LEU C 1 122 ? 11.885 28.129 -23.850 1.00 20.76 228 LEU C N 1
ATOM 4966 C CA . LEU C 1 122 ? 13.179 27.608 -23.445 1.00 18.05 228 LEU C CA 1
ATOM 4967 C C . LEU C 1 122 ? 14.178 27.804 -24.577 1.00 21.60 228 LEU C C 1
ATOM 4968 O O . LEU C 1 122 ? 13.957 27.318 -25.684 1.00 20.09 228 LEU C O 1
ATOM 4973 N N . LEU C 1 123 ? 15.270 28.509 -24.310 1.00 20.24 229 LEU C N 1
ATOM 4974 C CA . LEU C 1 123 ? 16.316 28.708 -25.312 1.00 19.14 229 LEU C CA 1
ATOM 4975 C C . LEU C 1 123 ? 17.642 28.168 -24.762 1.00 23.10 229 LEU C C 1
ATOM 4976 O O . LEU C 1 123 ? 18.176 28.680 -23.777 1.00 23.01 229 LEU C O 1
ATOM 4981 N N . ASN C 1 124 ? 18.157 27.122 -25.399 1.00 19.42 230 ASN C N 1
ATOM 4982 C CA . ASN C 1 124 ? 19.372 26.445 -24.945 1.00 18.48 230 ASN C CA 1
ATOM 4983 C C . ASN C 1 124 ? 20.458 26.628 -25.971 1.00 18.67 230 ASN C C 1
ATOM 4984 O O . ASN C 1 124 ? 20.236 26.428 -27.176 1.00 18.65 230 ASN C O 1
ATOM 4989 N N . THR C 1 125 ? 21.653 27.006 -25.525 1.00 19.78 231 THR C N 1
ATOM 4990 C CA . THR C 1 125 ? 22.712 27.205 -26.500 1.00 19.11 231 THR C CA 1
ATOM 4991 C C . THR C 1 125 ? 24.081 26.841 -25.949 1.00 21.61 231 THR C C 1
ATOM 4992 O O . THR C 1 125 ? 24.269 26.666 -24.736 1.00 19.47 231 THR C O 1
ATOM 4996 N N . HIS C 1 126 ? 25.016 26.664 -26.870 1.00 22.78 232 HIS C N 1
ATOM 4997 C CA . HIS C 1 126 ? 26.411 26.437 -26.546 1.00 20.91 232 HIS C CA 1
ATOM 4998 C C . HIS C 1 126 ? 27.211 27.392 -27.428 1.00 23.23 232 HIS C C 1
ATOM 4999 O O . HIS C 1 126 ? 27.442 27.101 -28.600 1.00 21.59 232 HIS C O 1
ATOM 5006 N N . LEU C 1 127 ? 27.575 28.555 -26.886 1.00 21.58 233 LEU C N 1
ATOM 5007 C CA . LEU C 1 127 ? 28.217 29.601 -27.687 1.00 30.51 233 LEU C CA 1
ATOM 5008 C C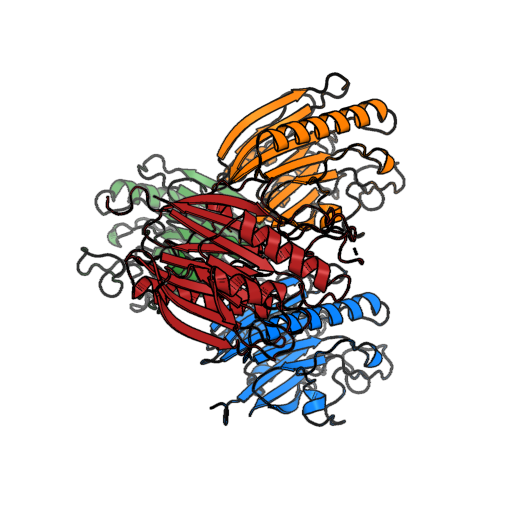 . LEU C 1 127 ? 29.652 29.272 -28.109 1.00 29.56 233 LEU C C 1
ATOM 5009 O O . LEU C 1 127 ? 30.334 28.443 -27.478 1.00 23.08 233 LEU C O 1
ATOM 5014 N N . GLU C 1 128 ? 30.100 29.927 -29.181 1.00 26.97 234 GLU C N 1
ATOM 5015 C CA . GLU C 1 128 ? 31.412 29.665 -29.770 1.00 30.29 234 GLU C CA 1
ATOM 5016 C C . GLU C 1 128 ? 32.504 29.587 -28.701 1.00 24.65 234 GLU C C 1
ATOM 5017 O O . GLU C 1 128 ? 32.554 30.427 -27.794 1.00 27.29 234 GLU C O 1
ATOM 5023 N N . SER C 1 129 ? 33.389 28.597 -28.832 1.00 25.34 235 SER C N 1
ATOM 5024 C CA . SER C 1 129 ? 34.392 28.277 -27.814 1.00 31.45 235 SER C CA 1
ATOM 5025 C C . SER C 1 129 ? 35.702 29.066 -27.970 1.00 36.90 235 SER C C 1
ATOM 5026 O O . SER C 1 129 ? 36.060 29.486 -29.068 1.00 33.88 235 SER C O 1
ATOM 5029 N N . THR C 1 130 ? 36.400 29.246 -26.851 1.00 41.31 236 THR C N 1
ATOM 5030 C CA . THR C 1 130 ? 37.734 29.863 -26.778 1.00 46.37 236 THR C CA 1
ATOM 5031 C C . THR C 1 130 ? 37.800 31.391 -26.811 1.00 44.62 236 THR C C 1
ATOM 5032 O O . THR C 1 130 ? 36.940 32.069 -27.382 1.00 40.56 236 THR C O 1
ATOM 5036 N N . ARG C 1 131 ? 38.852 31.912 -26.188 1.00 40.95 237 ARG C N 1
ATOM 5037 C CA . ARG C 1 131 ? 39.119 33.343 -26.146 1.00 44.28 237 ARG C CA 1
ATOM 5038 C C . ARG C 1 131 ? 39.206 33.900 -27.563 1.00 38.88 237 ARG C C 1
ATOM 5039 O O . ARG C 1 131 ? 38.745 35.007 -27.848 1.00 40.85 237 ARG C O 1
ATOM 5047 N N . GLU C 1 132 ? 39.813 33.118 -28.446 1.00 34.47 238 GLU C N 1
ATOM 5048 C CA . GLU C 1 132 ? 40.051 33.538 -29.820 1.00 43.32 238 GLU C CA 1
ATOM 5049 C C . GLU C 1 132 ? 38.751 33.937 -30.546 1.00 47.04 238 GLU C C 1
ATOM 5050 O O . GLU C 1 132 ? 38.771 34.744 -31.475 1.00 42.95 238 GLU C O 1
ATOM 5056 N N . HIS C 1 133 ? 37.620 33.375 -30.125 1.00 49.66 239 HIS C N 1
ATOM 5057 C CA . HIS C 1 133 ? 36.369 33.607 -30.844 1.00 44.98 239 HIS C CA 1
ATOM 5058 C C . HIS C 1 133 ? 35.399 34.540 -30.116 1.00 40.03 239 HIS C C 1
ATOM 5059 O O . HIS C 1 133 ? 34.183 34.442 -30.298 1.00 38.55 239 HIS C O 1
ATOM 5066 N N . ARG C 1 134 ? 35.935 35.422 -29.277 1.00 35.43 240 ARG C N 1
ATOM 5067 C CA . ARG C 1 134 ? 35.119 36.425 -28.596 1.00 40.90 240 ARG C CA 1
ATOM 5068 C C . ARG C 1 134 ? 34.188 37.171 -29.557 1.00 46.97 240 ARG C C 1
ATOM 5069 O O . ARG C 1 134 ? 33.005 37.354 -29.269 1.00 52.46 240 ARG C O 1
ATOM 5077 N N . PRO C 1 135 ? 34.721 37.608 -30.708 1.00 45.89 241 PRO C N 1
ATOM 5078 C CA . PRO C 1 135 ? 33.863 38.315 -31.662 1.00 43.30 241 PRO C CA 1
ATOM 5079 C C . PRO C 1 135 ? 32.630 37.487 -32.026 1.00 43.62 241 PRO C C 1
ATOM 5080 O O . PRO C 1 135 ? 31.506 37.997 -31.921 1.00 37.94 241 PRO C O 1
ATOM 5084 N N . GLN C 1 136 ? 32.834 36.241 -32.446 1.00 44.41 242 GLN C N 1
ATOM 5085 C CA . GLN C 1 136 ? 31.724 35.376 -32.831 1.00 43.03 242 GLN C CA 1
ATOM 5086 C C . GLN C 1 136 ? 30.775 35.122 -31.654 1.00 35.43 242 GLN C C 1
ATOM 5087 O O . GLN C 1 136 ? 29.549 35.117 -31.816 1.00 34.75 242 GLN C O 1
ATOM 5093 N N . ARG C 1 137 ? 31.348 34.899 -30.479 1.00 32.97 243 ARG C N 1
ATOM 5094 C CA . ARG C 1 137 ? 30.579 34.606 -29.265 1.00 32.35 243 ARG C CA 1
ATOM 5095 C C . ARG C 1 137 ? 29.719 35.795 -28.867 1.00 33.94 243 ARG C C 1
ATOM 5096 O O . ARG C 1 137 ? 28.539 35.654 -28.515 1.00 34.69 243 ARG C O 1
ATOM 5104 N N . CYS C 1 138 ? 30.311 36.980 -28.919 1.00 30.23 244 CYS C N 1
ATOM 5105 C CA . CYS C 1 138 ? 29.575 38.176 -28.534 1.00 32.41 244 CYS C CA 1
ATOM 5106 C C . CYS C 1 138 ? 28.438 38.483 -29.498 1.00 31.32 244 CYS C C 1
ATOM 5107 O O . CYS C 1 138 ? 27.380 38.956 -29.081 1.00 32.96 244 CYS C O 1
ATOM 5110 N N . ALA C 1 139 ? 28.659 38.207 -30.782 1.00 27.63 245 ALA C N 1
ATOM 5111 C CA . ALA C 1 139 ? 27.618 38.375 -31.792 1.00 32.74 245 ALA C CA 1
ATOM 5112 C C . ALA C 1 139 ? 26.465 37.397 -31.553 1.00 32.45 245 ALA C C 1
ATOM 5113 O O . ALA C 1 139 ? 25.279 37.761 -31.655 1.00 30.14 245 ALA C O 1
ATOM 5115 N N . GLN C 1 140 ? 26.818 36.154 -31.237 1.00 29.99 246 GLN C N 1
ATOM 5116 C CA . GLN C 1 140 ? 25.822 35.120 -30.932 1.00 31.98 246 GLN C CA 1
ATOM 5117 C C . GLN C 1 140 ? 25.010 35.485 -29.703 1.00 30.30 246 GLN C C 1
ATOM 5118 O O . GLN C 1 140 ? 23.779 35.412 -29.710 1.00 36.71 246 GLN C O 1
ATOM 5124 N N . PHE C 1 141 ? 25.701 35.887 -28.645 1.00 25.72 247 PHE C N 1
ATOM 5125 C CA . PHE C 1 141 ? 25.020 36.289 -27.417 1.00 27.55 247 PHE C CA 1
ATOM 5126 C C . PHE C 1 141 ? 24.009 37.404 -27.696 1.00 30.71 247 PHE C C 1
ATOM 5127 O O . PHE C 1 141 ? 22.868 37.349 -27.222 1.00 29.50 247 PHE C O 1
ATOM 5135 N N . GLY C 1 142 ? 24.430 38.411 -28.459 1.00 33.61 248 GLY C N 1
ATOM 5136 C CA . GLY C 1 142 ? 23.552 39.519 -28.812 1.00 35.09 248 GLY C CA 1
ATOM 5137 C C . GLY C 1 142 ? 22.310 39.067 -29.556 1.00 29.57 248 GLY C C 1
ATOM 5138 O O . GLY C 1 142 ? 21.190 39.546 -29.310 1.00 31.36 248 GLY C O 1
ATOM 5139 N N . PHE C 1 143 ? 22.516 38.161 -30.503 1.00 27.47 249 PHE C N 1
ATOM 5140 C CA . PHE C 1 143 ? 21.413 37.585 -31.258 1.00 31.04 249 PHE C CA 1
ATOM 5141 C C . PHE C 1 143 ? 20.439 36.859 -30.320 1.00 30.45 249 PHE C C 1
ATOM 5142 O O . PHE C 1 143 ? 19.214 36.972 -30.466 1.00 32.91 249 PHE C O 1
ATOM 5150 N N . CYS C 1 144 ? 20.973 36.096 -29.371 1.00 23.66 250 CYS C N 1
ATOM 5151 C CA . CYS C 1 144 ? 20.121 35.356 -28.432 1.00 24.80 250 CYS C CA 1
ATOM 5152 C C . CYS C 1 144 ? 19.295 36.303 -27.576 1.00 22.71 250 CYS C C 1
ATOM 5153 O O . CYS C 1 144 ? 18.095 36.091 -27.357 1.00 22.68 250 CYS C O 1
ATOM 5156 N N . MET C 1 145 ? 19.944 37.355 -27.090 1.00 23.33 251 MET C N 1
ATOM 5157 C CA . MET C 1 145 ? 19.246 38.351 -26.294 1.00 24.02 251 MET C CA 1
ATOM 5158 C C . MET C 1 145 ? 18.176 39.091 -27.122 1.00 22.21 251 MET C C 1
ATOM 5159 O O . MET C 1 145 ? 17.095 39.405 -26.610 1.00 26.40 251 MET C O 1
ATOM 5164 N N . ASP C 1 146 ? 18.465 39.356 -28.396 1.00 25.12 252 ASP C N 1
ATOM 5165 C CA . ASP C 1 146 ? 17.454 39.957 -29.267 1.00 24.91 252 ASP C CA 1
ATOM 5166 C C . ASP C 1 146 ? 16.245 39.041 -29.400 1.00 29.21 252 ASP C C 1
ATOM 5167 O O . ASP C 1 146 ? 15.101 39.496 -29.353 1.00 23.98 252 ASP C O 1
ATOM 5172 N N . LYS C 1 147 ? 16.503 37.745 -29.544 1.00 30.24 253 LYS C N 1
ATOM 5173 C CA . LYS C 1 147 ? 15.426 36.763 -29.641 1.00 29.15 253 LYS C CA 1
ATOM 5174 C C . LYS C 1 147 ? 14.598 36.738 -28.362 1.00 25.21 253 LYS C C 1
ATOM 5175 O O . LYS C 1 147 ? 13.361 36.729 -28.410 1.00 24.66 253 LYS C O 1
ATOM 5181 N N . VAL C 1 148 ? 15.282 36.784 -27.223 1.00 19.95 254 VAL C N 1
ATOM 5182 C CA . VAL C 1 148 ? 14.609 36.883 -25.932 1.00 19.86 254 VAL C CA 1
ATOM 5183 C C . VAL C 1 148 ? 13.697 38.123 -25.866 1.00 24.78 254 VAL C C 1
ATOM 5184 O O . VAL C 1 148 ? 12.549 38.026 -25.443 1.00 22.31 254 VAL C O 1
ATOM 5188 N N . ARG C 1 149 ? 14.200 39.276 -26.297 1.00 22.78 255 ARG C N 1
ATOM 5189 C CA . ARG C 1 149 ? 13.405 40.513 -26.321 1.00 27.70 255 ARG C CA 1
ATOM 5190 C C . ARG C 1 149 ? 12.139 40.390 -27.177 1.00 20.32 255 ARG C C 1
ATOM 5191 O O . ARG C 1 149 ? 11.046 40.804 -26.777 1.00 25.52 255 ARG C O 1
ATOM 5199 N N . GLU C 1 150 ? 12.304 39.845 -28.374 1.00 22.19 256 GLU C N 1
ATOM 5200 C CA . GLU C 1 150 ? 11.187 39.623 -29.291 1.00 22.23 256 GLU C CA 1
ATOM 5201 C C . GLU C 1 150 ? 10.119 38.748 -28.640 1.00 24.98 256 GLU C C 1
ATOM 5202 O O . GLU C 1 150 ? 8.930 39.062 -28.699 1.00 20.36 256 GLU C O 1
ATOM 5208 N N . ILE C 1 151 ? 10.539 37.649 -28.017 1.00 22.19 257 ILE C N 1
ATOM 5209 C CA . ILE C 1 151 ? 9.600 36.728 -27.385 1.00 21.36 257 ILE C CA 1
ATOM 5210 C C . ILE C 1 151 ? 8.824 37.414 -26.262 1.00 19.37 257 ILE C C 1
ATOM 5211 O O . ILE C 1 151 ? 7.606 37.343 -26.187 1.00 27.39 257 ILE C O 1
ATOM 5216 N N . ILE C 1 152 ? 9.549 38.103 -25.396 1.00 20.18 258 ILE C N 1
ATOM 5217 C CA . ILE C 1 152 ? 8.942 38.800 -24.272 1.00 22.56 258 ILE C CA 1
ATOM 5218 C C . ILE C 1 152 ? 7.950 39.847 -24.765 1.00 25.27 258 ILE C C 1
ATOM 5219 O O . ILE C 1 152 ? 6.835 39.940 -24.253 1.00 27.27 258 ILE C O 1
ATOM 5224 N N . ALA C 1 153 ? 8.338 40.607 -25.786 1.00 28.57 259 ALA C N 1
ATOM 5225 C CA . ALA C 1 153 ? 7.450 41.636 -26.326 1.00 23.68 259 ALA C CA 1
ATOM 5226 C C . ALA C 1 153 ? 6.131 41.048 -26.807 1.00 25.67 259 ALA C C 1
ATOM 5227 O O . ALA C 1 153 ? 5.090 41.677 -26.644 1.00 27.38 259 ALA C O 1
ATOM 5229 N N . GLN C 1 154 ? 6.160 39.878 -27.443 1.00 27.10 260 GLN C N 1
ATOM 5230 C CA . GLN C 1 154 ? 4.910 39.258 -27.904 1.00 27.83 260 GLN C CA 1
ATOM 5231 C C . GLN C 1 154 ? 4.224 38.342 -26.894 1.00 33.34 260 GLN C C 1
ATOM 5232 O O . GLN C 1 154 ? 3.123 37.873 -27.153 1.00 27.92 260 GLN C O 1
ATOM 5238 N N . ASN C 1 155 ? 4.891 38.019 -25.790 1.00 31.46 261 ASN C N 1
ATOM 5239 C CA . ASN C 1 155 ? 4.304 37.095 -24.818 1.00 28.29 261 ASN C CA 1
ATOM 5240 C C . ASN C 1 155 ? 4.476 37.602 -23.406 1.00 33.80 261 ASN C C 1
ATOM 5241 O O . ASN C 1 155 ? 5.190 37.003 -22.598 1.00 34.93 261 ASN C O 1
ATOM 5246 N N . PRO C 1 156 ? 3.809 38.714 -23.099 1.00 44.52 262 PRO C N 1
ATOM 5247 C CA . PRO C 1 156 ? 3.829 39.212 -21.727 1.00 45.73 262 PRO C CA 1
ATOM 5248 C C . PRO C 1 156 ? 3.206 38.143 -20.840 1.00 40.76 262 PRO C C 1
ATOM 5249 O O . PRO C 1 156 ? 2.222 37.497 -21.228 1.00 39.08 262 PRO C O 1
ATOM 5253 N N . GLY C 1 157 ? 3.782 37.938 -19.667 1.00 39.85 263 GLY C N 1
ATOM 5254 C CA . GLY C 1 157 ? 3.256 36.943 -18.759 1.00 40.23 263 GLY C CA 1
ATOM 5255 C C . GLY C 1 157 ? 3.847 35.566 -18.983 1.00 34.31 263 GLY C C 1
ATOM 5256 O O . GLY C 1 157 ? 3.628 34.673 -18.174 1.00 35.45 263 GLY C O 1
ATOM 5257 N N . ALA C 1 158 ? 4.580 35.373 -20.077 1.00 29.99 264 ALA C N 1
ATOM 5258 C CA . ALA C 1 158 ? 5.221 34.078 -20.295 1.00 26.24 264 ALA C CA 1
ATOM 5259 C C . ALA C 1 158 ? 6.492 33.967 -19.462 1.00 25.83 264 ALA C C 1
ATOM 5260 O O . ALA C 1 158 ? 7.116 34.976 -19.118 1.00 27.68 264 ALA C O 1
ATOM 5262 N N . LEU C 1 159 ? 6.871 32.740 -19.130 1.00 23.98 265 LEU C N 1
ATOM 5263 C CA . LEU C 1 159 ? 8.185 32.478 -18.554 1.00 20.50 265 LEU C CA 1
ATOM 5264 C C . LEU C 1 159 ? 9.156 32.247 -19.696 1.00 18.64 265 LEU C C 1
ATOM 5265 O O . LEU C 1 159 ? 8.880 31.452 -20.599 1.00 24.12 265 LEU C O 1
ATOM 5270 N N . VAL C 1 160 ? 10.265 32.969 -19.697 1.00 19.19 266 VAL C N 1
ATOM 5271 C CA . VAL C 1 160 ? 11.290 32.757 -20.706 1.00 21.82 266 VAL C CA 1
ATOM 5272 C C . VAL C 1 160 ? 12.605 32.416 -20.003 1.00 26.37 266 VAL C C 1
ATOM 5273 O O . VAL C 1 160 ? 13.061 33.168 -19.150 1.00 25.19 266 VAL C O 1
ATOM 5277 N N . PHE C 1 161 ? 13.193 31.276 -20.361 1.00 21.71 267 PHE C N 1
ATOM 5278 C CA . PHE C 1 161 ? 14.499 30.862 -19.855 1.00 22.16 267 PHE C CA 1
ATOM 5279 C C . PHE C 1 161 ? 15.505 30.781 -20.975 1.00 24.72 267 PHE C C 1
ATOM 5280 O O . PHE C 1 161 ? 15.296 30.028 -21.922 1.00 20.81 267 PHE C O 1
ATOM 5288 N N . PHE C 1 162 ? 16.589 31.544 -20.867 1.00 19.08 268 PHE C N 1
ATOM 5289 C CA . PHE C 1 162 ? 17.689 31.454 -21.807 1.00 19.17 268 PHE C CA 1
ATOM 5290 C C . PHE C 1 162 ? 19.010 31.195 -21.096 1.00 23.37 268 PHE C C 1
ATOM 5291 O O . PHE C 1 162 ? 19.342 31.882 -20.118 1.00 22.87 268 PHE C O 1
ATOM 5299 N N . GLY C 1 163 ? 19.771 30.223 -21.594 1.00 21.14 269 GLY C N 1
ATOM 5300 C CA . GLY C 1 163 ? 21.095 29.972 -21.048 1.00 21.46 269 GLY C CA 1
ATOM 5301 C C . GLY C 1 163 ? 21.742 28.758 -21.683 1.00 21.91 269 GLY C C 1
ATOM 5302 O O . GLY C 1 163 ? 21.398 28.360 -22.800 1.00 21.78 269 GLY C O 1
ATOM 5303 N N . GLY C 1 164 ? 22.672 28.159 -20.953 1.00 19.64 270 GLY C N 1
ATOM 5304 C CA . GLY C 1 164 ? 23.444 27.032 -21.444 1.00 24.31 270 GLY C CA 1
ATOM 5305 C C . GLY C 1 164 ? 24.916 27.275 -21.163 1.00 20.40 270 GLY C C 1
ATOM 5306 O O . GLY C 1 164 ? 25.261 27.960 -20.197 1.00 23.04 270 GLY C O 1
ATOM 5307 N N . ASP C 1 165 ? 25.786 26.713 -21.993 1.00 22.15 271 ASP C N 1
ATOM 5308 C CA . ASP C 1 165 ? 27.211 27.009 -21.903 1.00 21.74 271 ASP C CA 1
ATOM 5309 C C . ASP C 1 165 ? 27.496 28.191 -22.818 1.00 24.53 271 ASP C C 1
ATOM 5310 O O . ASP C 1 165 ? 27.704 28.026 -24.020 1.00 28.81 271 ASP C O 1
ATOM 5315 N N . LEU C 1 166 ? 27.515 29.389 -22.248 1.00 22.72 272 LEU C N 1
ATOM 5316 C CA . LEU C 1 166 ? 27.661 30.593 -23.046 1.00 20.58 272 LEU C CA 1
ATOM 5317 C C . LEU C 1 166 ? 29.136 30.957 -23.266 1.00 29.40 272 LEU C C 1
ATOM 5318 O O . LEU C 1 166 ? 29.452 31.823 -24.091 1.00 23.97 272 LEU C O 1
ATOM 5323 N N . ASN C 1 167 ? 30.033 30.259 -22.570 1.00 28.22 273 ASN C N 1
ATOM 5324 C CA . ASN C 1 167 ? 31.472 30.468 -22.730 1.00 24.83 273 ASN C CA 1
ATOM 5325 C C . ASN C 1 167 ? 31.917 31.907 -22.472 1.00 30.28 273 ASN C C 1
ATOM 5326 O O . ASN C 1 167 ? 32.878 32.379 -23.084 1.00 29.96 273 ASN C O 1
ATOM 5331 N N . LEU C 1 168 ? 31.218 32.590 -21.562 1.00 31.48 274 LEU C N 1
ATOM 5332 C CA . LEU C 1 168 ? 31.409 34.025 -21.316 1.00 34.36 274 LEU C CA 1
ATOM 5333 C C . LEU C 1 168 ? 32.483 34.395 -20.282 1.00 41.73 274 LEU C C 1
ATOM 5334 O O . LEU C 1 168 ? 32.628 33.724 -19.258 1.00 35.60 274 LEU C O 1
ATOM 5339 N N . ARG C 1 169 ? 33.210 35.479 -20.556 1.00 47.18 275 ARG C N 1
ATOM 5340 C CA . ARG C 1 169 ? 33.908 36.246 -19.516 1.00 56.45 275 ARG C CA 1
ATOM 5341 C C . ARG C 1 169 ? 33.020 37.437 -19.162 1.00 65.46 275 ARG C C 1
ATOM 5342 O O . ARG C 1 169 ? 32.317 37.961 -20.029 1.00 70.77 275 ARG C O 1
ATOM 5350 N N . ASP C 1 170 ? 33.034 37.869 -17.903 1.00 67.98 276 ASP C N 1
ATOM 5351 C CA . ASP C 1 170 ? 32.072 38.880 -17.447 1.00 72.04 276 ASP C CA 1
ATOM 5352 C C . ASP C 1 170 ? 32.002 40.164 -18.301 1.00 70.19 276 ASP C C 1
ATOM 5353 O O . ASP C 1 170 ? 30.916 40.701 -18.534 1.00 59.68 276 ASP C O 1
ATOM 5358 N N . GLU C 1 171 ? 33.151 40.659 -18.760 1.00 75.66 277 GLU C N 1
ATOM 5359 C CA . GLU C 1 171 ? 33.173 41.902 -19.531 1.00 75.14 277 GLU C CA 1
ATOM 5360 C C . GLU C 1 171 ? 32.522 41.711 -20.891 1.00 70.92 277 GLU C C 1
ATOM 5361 O O . GLU C 1 171 ? 32.211 42.689 -21.571 1.00 70.75 277 GLU C O 1
ATOM 5367 N N . GLU C 1 172 ? 32.296 40.455 -21.276 1.00 63.87 278 GLU C N 1
ATOM 5368 C CA . GLU C 1 172 ? 31.741 40.168 -22.592 1.00 52.60 278 GLU C CA 1
ATOM 5369 C C . GLU C 1 172 ? 30.238 40.386 -22.575 1.00 54.25 278 GLU C C 1
ATOM 5370 O O . GLU C 1 172 ? 29.611 40.515 -23.628 1.00 59.52 278 GLU C O 1
ATOM 5376 N N . VAL C 1 173 ? 29.664 40.452 -21.377 1.00 54.42 279 VAL C N 1
ATOM 5377 C CA . VAL C 1 173 ? 28.216 40.597 -21.242 1.00 61.17 279 VAL C CA 1
ATOM 5378 C C . VAL C 1 173 ? 27.793 42.009 -21.639 1.00 68.12 279 VAL C C 1
ATOM 5379 O O . VAL C 1 173 ? 28.307 42.994 -21.103 1.00 61.95 279 VAL C O 1
ATOM 5383 N N . SER C 1 174 ? 26.871 42.103 -22.592 1.00 78.38 280 SER C N 1
ATOM 5384 C CA . SER C 1 174 ? 26.452 43.399 -23.109 1.00 88.53 280 SER C CA 1
ATOM 5385 C C . SER C 1 174 ? 25.090 43.829 -22.572 1.00 93.35 280 SER C C 1
ATOM 5386 O O . SER C 1 174 ? 24.819 43.757 -21.370 1.00 92.27 280 SER C O 1
ATOM 5389 N N . ARG C 1 175 ? 24.227 44.250 -23.489 1.00 97.68 281 ARG C N 1
ATOM 5390 C CA . ARG C 1 175 ? 22.962 44.879 -23.139 1.00 97.95 281 ARG C CA 1
ATOM 5391 C C . ARG C 1 175 ? 21.944 43.834 -22.699 1.00 90.60 281 ARG C C 1
ATOM 5392 O O . ARG C 1 175 ? 21.137 43.364 -23.504 1.00 90.37 281 ARG C O 1
ATOM 5400 N N . VAL C 1 176 ? 21.991 43.462 -21.423 1.00 80.04 282 VAL C N 1
ATOM 5401 C CA . VAL C 1 176 ? 20.986 42.564 -20.883 1.00 66.70 282 VAL C CA 1
ATOM 5402 C C . VAL C 1 176 ? 19.739 43.397 -20.671 1.00 60.52 282 VAL C C 1
ATOM 5403 O O . VAL C 1 176 ? 19.761 44.390 -19.944 1.00 66.50 282 VAL C O 1
ATOM 5407 N N . PRO C 1 177 ? 18.639 42.982 -21.307 1.00 56.59 283 PRO C N 1
ATOM 5408 C CA . PRO C 1 177 ? 17.351 43.686 -21.376 1.00 53.46 283 PRO C CA 1
ATOM 5409 C C . PRO C 1 177 ? 16.666 43.854 -20.026 1.00 54.47 283 PRO C C 1
ATOM 5410 O O . PRO C 1 177 ? 16.899 43.048 -19.125 1.00 49.37 283 PRO C O 1
ATOM 5414 N N . ASP C 1 178 ? 15.868 44.914 -19.886 1.00 54.40 284 ASP C N 1
ATOM 5415 C CA . ASP C 1 178 ? 15.045 45.107 -18.699 1.00 56.10 284 ASP C CA 1
ATOM 5416 C C . ASP C 1 178 ? 14.044 43.975 -18.585 1.00 49.68 284 ASP C C 1
ATOM 5417 O O . ASP C 1 178 ? 13.484 43.535 -19.586 1.00 56.58 284 ASP C O 1
ATOM 5422 N N . GLY C 1 179 ? 13.832 43.490 -17.368 1.00 42.74 285 GLY C N 1
ATOM 5423 C CA . GLY C 1 179 ? 12.918 42.386 -17.156 1.00 44.59 285 GLY C CA 1
ATOM 5424 C C . GLY C 1 179 ? 13.642 41.058 -17.121 1.00 40.78 285 GLY C C 1
ATOM 5425 O O . GLY C 1 179 ? 13.155 40.096 -16.522 1.00 46.38 285 GLY C O 1
ATOM 5426 N N . VAL C 1 180 ? 14.807 41.012 -17.768 1.00 36.92 286 VAL C N 1
ATOM 5427 C CA . VAL C 1 180 ? 15.639 39.806 -17.805 1.00 35.44 286 VAL C CA 1
ATOM 5428 C C . VAL C 1 180 ? 16.759 39.856 -16.761 1.00 37.14 286 VAL C C 1
ATOM 5429 O O . VAL C 1 180 ? 17.500 40.834 -16.679 1.00 34.03 286 VAL C O 1
ATOM 5433 N N . LYS C 1 181 ? 16.846 38.808 -15.944 1.00 36.88 287 LYS C N 1
ATOM 5434 C CA . LYS C 1 181 ? 17.839 38.726 -14.875 1.00 29.43 287 LYS C CA 1
ATOM 5435 C C . LYS C 1 181 ? 18.679 37.450 -14.947 1.00 35.84 287 LYS C C 1
ATOM 5436 O O . LYS C 1 181 ? 18.234 36.419 -15.458 1.00 34.53 287 LYS C O 1
ATOM 5442 N N . ASP C 1 182 ? 19.892 37.533 -14.416 1.00 33.99 288 ASP C N 1
ATOM 5443 C CA . ASP C 1 182 ? 20.789 36.390 -14.328 1.00 30.76 288 ASP C CA 1
ATOM 5444 C C . ASP C 1 182 ? 20.458 35.620 -13.063 1.00 32.06 288 ASP C C 1
ATOM 5445 O O . ASP C 1 182 ? 20.491 36.186 -11.966 1.00 33.58 288 ASP C O 1
ATOM 5450 N N . ALA C 1 183 ? 20.122 34.340 -13.210 1.00 23.12 289 ALA C N 1
ATOM 5451 C CA . ALA C 1 183 ? 19.703 33.518 -12.068 1.00 27.36 289 ALA C CA 1
ATOM 5452 C C . ALA C 1 183 ? 20.723 33.510 -10.922 1.00 28.73 289 ALA C C 1
ATOM 5453 O O . ALA C 1 183 ? 20.354 33.579 -9.750 1.00 31.73 289 ALA C O 1
ATOM 5455 N N . TRP C 1 184 ? 21.996 33.365 -11.255 1.00 28.20 290 TRP C N 1
ATOM 5456 C CA . TRP C 1 184 ? 23.016 33.330 -10.219 1.00 30.74 290 TRP C CA 1
ATOM 5457 C C . TRP C 1 184 ? 23.085 34.653 -9.461 1.00 38.66 290 TRP C C 1
ATOM 5458 O O . TRP C 1 184 ? 23.171 34.664 -8.229 1.00 39.21 290 TRP C O 1
ATOM 5469 N N . GLU C 1 185 ? 23.040 35.761 -10.201 1.00 37.95 291 GLU C N 1
ATOM 5470 C CA . GLU C 1 185 ? 23.053 37.094 -9.596 1.00 41.33 291 GLU C CA 1
ATOM 5471 C C . GLU C 1 185 ? 21.817 37.327 -8.736 1.00 39.54 291 GLU C C 1
ATOM 5472 O O . GLU C 1 185 ? 21.914 37.783 -7.599 1.00 42.43 291 GLU C O 1
ATOM 5478 N N . ALA C 1 186 ? 20.654 37.003 -9.283 1.00 34.20 292 ALA C N 1
ATOM 5479 C CA . ALA C 1 186 ? 19.395 37.218 -8.577 1.00 36.44 292 ALA C CA 1
ATOM 5480 C C . ALA C 1 186 ? 19.296 36.375 -7.310 1.00 37.49 292 ALA C C 1
ATOM 5481 O O . ALA C 1 186 ? 18.525 36.700 -6.402 1.00 39.19 292 ALA C O 1
ATOM 5483 N N . ALA C 1 187 ? 20.049 35.282 -7.258 1.00 28.22 293 ALA C N 1
ATOM 5484 C CA . ALA C 1 187 ? 20.029 34.425 -6.077 1.00 34.09 293 ALA C CA 1
ATOM 5485 C C . ALA C 1 187 ? 20.923 34.955 -4.965 1.00 32.22 293 ALA C C 1
ATOM 5486 O O . ALA C 1 187 ? 20.889 34.443 -3.844 1.00 39.03 293 ALA C O 1
ATOM 5488 N N . GLY C 1 188 ? 21.735 35.959 -5.276 1.00 33.51 294 GLY C N 1
ATOM 5489 C CA . GLY C 1 188 ? 22.574 36.572 -4.262 1.00 36.36 294 GLY C CA 1
ATOM 5490 C C . GLY C 1 188 ? 24.041 36.645 -4.627 1.00 43.76 294 GLY C C 1
ATOM 5491 O O . GLY C 1 188 ? 24.870 37.044 -3.806 1.00 45.37 294 GLY C O 1
ATOM 5492 N N . SER C 1 189 ? 24.377 36.260 -5.854 1.00 42.76 295 SER C N 1
ATOM 5493 C CA . SER C 1 189 ? 25.777 36.249 -6.273 1.00 43.76 295 SER C CA 1
ATOM 5494 C C . SER C 1 189 ? 26.682 35.540 -5.261 1.00 42.97 295 SER C C 1
ATOM 5495 O O . SER C 1 189 ? 27.708 36.088 -4.847 1.00 39.80 295 SER C O 1
ATOM 5498 N N . ASP C 1 190 ? 26.294 34.338 -4.843 1.00 42.84 296 ASP C N 1
ATOM 5499 C CA . ASP C 1 190 ? 27.098 33.581 -3.887 1.00 42.33 296 ASP C CA 1
ATOM 5500 C C . ASP C 1 190 ? 28.402 33.082 -4.507 1.00 48.51 296 ASP C C 1
ATOM 5501 O O . ASP C 1 190 ? 28.394 32.421 -5.553 1.00 46.90 296 ASP C O 1
ATOM 5506 N N . ASN C 1 191 ? 29.521 33.414 -3.862 1.00 40.73 297 ASN C N 1
ATOM 5507 C CA . ASN C 1 191 ? 30.836 32.987 -4.330 1.00 42.34 297 ASN C CA 1
ATOM 5508 C C . ASN C 1 191 ? 30.936 31.472 -4.409 1.00 37.48 297 ASN C C 1
ATOM 5509 O O . ASN C 1 191 ? 31.704 30.922 -5.198 1.00 40.43 297 ASN C O 1
ATOM 5514 N N . LYS C 1 192 ? 30.163 30.804 -3.562 1.00 32.04 298 LYS C N 1
ATOM 5515 C CA . LYS C 1 192 ? 30.211 29.351 -3.460 1.00 38.49 298 LYS C CA 1
ATOM 5516 C C . LYS C 1 192 ? 29.571 28.644 -4.652 1.00 39.50 298 LYS C C 1
ATOM 5517 O O . LYS C 1 192 ? 29.797 27.457 -4.859 1.00 37.69 298 LYS C O 1
ATOM 5523 N N . THR C 1 193 ? 28.753 29.365 -5.415 1.00 34.36 299 THR C N 1
ATOM 5524 C CA . THR C 1 193 ? 28.070 28.771 -6.566 1.00 35.05 299 THR C CA 1
ATOM 5525 C C . THR C 1 193 ? 28.444 29.517 -7.838 1.00 35.05 299 THR C C 1
ATOM 5526 O O . THR C 1 193 ? 27.780 29.385 -8.864 1.00 32.71 299 THR C O 1
ATOM 5530 N N . LYS C 1 194 ? 29.543 30.262 -7.781 1.00 36.39 300 LYS C N 1
ATOM 5531 C CA . LYS C 1 194 ? 29.888 31.182 -8.857 1.00 39.38 300 LYS C CA 1
ATOM 5532 C C . LYS C 1 194 ? 30.466 30.494 -10.082 1.00 37.22 300 LYS C C 1
ATOM 5533 O O . LYS C 1 194 ? 29.943 30.625 -11.183 1.00 38.27 300 LYS C O 1
ATOM 5539 N N . PHE C 1 195 ? 31.552 29.759 -9.888 1.00 30.58 301 PHE C N 1
ATOM 5540 C CA . PHE C 1 195 ? 32.281 29.202 -11.021 1.00 35.62 301 PHE C CA 1
ATOM 5541 C C . PHE C 1 195 ? 31.742 27.832 -11.442 1.00 30.76 301 PHE C C 1
ATOM 5542 O O . PHE C 1 195 ? 31.482 26.960 -10.604 1.00 35.32 301 PHE C O 1
ATOM 5550 N N . THR C 1 196 ? 31.519 27.673 -12.743 1.00 28.49 302 THR C N 1
ATOM 5551 C CA . THR C 1 196 ? 30.892 26.463 -13.276 1.00 20.53 302 THR C CA 1
ATOM 5552 C C . THR C 1 196 ? 31.945 25.653 -14.016 1.00 24.93 302 THR C C 1
ATOM 5553 O O . THR C 1 196 ? 31.746 24.477 -14.340 1.00 26.14 302 THR C O 1
ATOM 5557 N N . TRP C 1 197 ? 33.075 26.304 -14.272 1.00 29.12 303 TRP C N 1
ATOM 5558 C CA . TRP C 1 197 ? 34.215 25.670 -14.920 1.00 28.84 303 TRP C CA 1
ATOM 5559 C C . TRP C 1 197 ? 35.457 26.053 -14.124 1.00 37.20 303 TRP C C 1
ATOM 5560 O O . TRP C 1 197 ? 35.958 27.172 -14.244 1.00 39.98 303 TRP C O 1
ATOM 5571 N N . ASP C 1 198 ? 35.950 25.110 -13.323 1.00 29.93 304 ASP C N 1
ATOM 5572 C CA . ASP C 1 198 ? 36.977 25.383 -12.319 1.00 32.47 304 ASP C CA 1
ATOM 5573 C C . ASP C 1 198 ? 38.088 24.345 -12.438 1.00 26.84 304 ASP C C 1
ATOM 5574 O O . ASP C 1 198 ? 37.989 23.248 -11.879 1.00 25.15 304 ASP C O 1
ATOM 5579 N N . THR C 1 199 ? 39.125 24.684 -13.198 1.00 23.49 305 THR C N 1
ATOM 5580 C CA . THR C 1 199 ? 40.214 23.757 -13.485 1.00 31.29 305 THR C CA 1
ATOM 5581 C C . THR C 1 199 ? 41.128 23.545 -12.271 1.00 36.17 305 THR C C 1
ATOM 5582 O O . THR C 1 199 ? 42.037 22.711 -12.312 1.00 35.06 305 THR C O 1
ATOM 5586 N N . PHE C 1 200 ? 40.882 24.299 -11.197 1.00 35.35 306 PHE C N 1
ATOM 5587 C CA . PHE C 1 200 ? 41.544 24.052 -9.918 1.00 39.22 306 PHE C CA 1
ATOM 5588 C C . PHE C 1 200 ? 41.016 22.801 -9.243 1.00 38.70 306 PHE C C 1
ATOM 5589 O O . PHE C 1 200 ? 41.787 21.927 -8.843 1.00 38.13 306 PHE C O 1
ATOM 5597 N N . LYS C 1 201 ? 39.696 22.716 -9.125 1.00 35.22 307 LYS C N 1
ATOM 5598 C CA . LYS C 1 201 ? 39.084 21.615 -8.398 1.00 35.13 307 LYS C CA 1
ATOM 5599 C C . LYS C 1 201 ? 38.735 20.485 -9.346 1.00 32.75 307 LYS C C 1
ATOM 5600 O O . LYS C 1 201 ? 38.810 19.306 -8.991 1.00 33.81 307 LYS C O 1
ATOM 5606 N N . ASN C 1 202 ? 38.434 20.847 -10.586 1.00 27.68 308 ASN C N 1
ATOM 5607 C CA . ASN C 1 202 ? 38.064 19.851 -11.574 1.00 26.72 308 ASN C CA 1
ATOM 5608 C C . ASN C 1 202 ? 39.294 19.492 -12.381 1.00 30.96 308 ASN C C 1
ATOM 5609 O O . ASN C 1 202 ? 39.892 20.354 -13.030 1.00 38.34 308 ASN C O 1
ATOM 5614 N N . ASP C 1 203 ? 39.702 18.232 -12.301 1.00 30.79 309 ASP C N 1
ATOM 5615 C CA . ASP C 1 203 ? 40.908 17.784 -12.999 1.00 29.61 309 ASP C CA 1
ATOM 5616 C C . ASP C 1 203 ? 40.617 16.824 -14.150 1.00 29.78 309 ASP C C 1
ATOM 5617 O O . ASP C 1 203 ? 41.491 16.071 -14.572 1.00 31.70 309 ASP C O 1
ATOM 5622 N N . ASN C 1 204 ? 39.384 16.824 -14.644 1.00 28.91 310 ASN C N 1
ATOM 5623 C CA . ASN C 1 204 ? 39.066 16.026 -15.823 1.00 35.80 310 ASN C CA 1
ATOM 5624 C C . ASN C 1 204 ? 39.986 16.403 -16.987 1.00 38.32 310 ASN C C 1
ATOM 5625 O O . ASN C 1 204 ? 40.401 15.552 -17.767 1.00 38.80 310 ASN C O 1
ATOM 5630 N N . LYS C 1 205 ? 40.296 17.688 -17.102 1.00 42.00 311 LYS C N 1
ATOM 5631 C CA . LYS C 1 205 ? 41.194 18.155 -18.152 1.00 58.02 311 LYS C CA 1
ATOM 5632 C C . LYS C 1 205 ? 42.543 18.647 -17.635 1.00 69.08 311 LYS C C 1
ATOM 5633 O O . LYS C 1 205 ? 42.626 19.341 -16.616 1.00 71.48 311 LYS C O 1
ATOM 5639 N N . GLN C 1 206 ? 43.596 18.270 -18.352 1.00 78.44 312 GLN C N 1
ATOM 5640 C CA . GLN C 1 206 ? 44.954 18.677 -18.015 1.00 86.96 312 GLN C CA 1
ATOM 5641 C C . GLN C 1 206 ? 45.442 19.851 -18.863 1.00 91.49 312 GLN C C 1
ATOM 5642 O O . GLN C 1 206 ? 45.020 20.017 -20.008 1.00 92.68 312 GLN C O 1
ATOM 5648 N N . GLY C 1 207 ? 46.321 20.671 -18.289 1.00 93.77 313 GLY C N 1
ATOM 5649 C CA . GLY C 1 207 ? 47.000 21.705 -19.053 1.00 97.92 313 GLY C CA 1
ATOM 5650 C C . GLY C 1 207 ? 46.559 23.155 -18.924 1.00 102.31 313 GLY C C 1
ATOM 5651 O O . GLY C 1 207 ? 47.227 24.047 -19.450 1.00 103.58 313 GLY C O 1
ATOM 5652 N N . PHE C 1 208 ? 45.448 23.406 -18.240 1.00 104.07 314 PHE C N 1
ATOM 5653 C CA . PHE C 1 208 ? 44.960 24.779 -18.087 1.00 105.63 314 PHE C CA 1
ATOM 5654 C C . PHE C 1 208 ? 45.527 25.517 -16.870 1.00 109.89 314 PHE C C 1
ATOM 5655 O O . PHE C 1 208 ? 45.469 26.746 -16.806 1.00 110.96 314 PHE C O 1
ATOM 5663 N N . HIS C 1 209 ? 46.070 24.769 -15.914 1.00 112.22 315 HIS C N 1
ATOM 5664 C CA . HIS C 1 209 ? 46.735 25.353 -14.749 1.00 114.29 315 HIS C CA 1
ATOM 5665 C C . HIS C 1 209 ? 45.973 26.493 -14.061 1.00 106.91 315 HIS C C 1
ATOM 5666 O O . HIS C 1 209 ? 46.440 27.635 -14.025 1.00 108.04 315 HIS C O 1
ATOM 5673 N N . GLY C 1 210 ? 44.799 26.181 -13.522 1.00 96.02 316 GLY C N 1
ATOM 5674 C CA . GLY C 1 210 ? 44.114 27.101 -12.632 1.00 87.37 316 GLY C CA 1
ATOM 5675 C C . GLY C 1 210 ? 43.336 28.262 -13.218 1.00 80.89 316 GLY C C 1
ATOM 5676 O O . GLY C 1 210 ? 43.617 29.422 -12.916 1.00 87.33 316 GLY C O 1
ATOM 5677 N N . ALA C 1 211 ? 42.369 27.963 -14.071 1.00 67.71 317 ALA C N 1
ATOM 5678 C CA . ALA C 1 211 ? 41.482 28.995 -14.575 1.00 55.07 317 ALA C CA 1
ATOM 5679 C C . ALA C 1 211 ? 40.114 28.756 -13.947 1.00 52.55 317 ALA C C 1
ATOM 5680 O O . ALA C 1 211 ? 39.707 27.607 -13.761 1.00 53.04 317 ALA C O 1
ATOM 5682 N N . LYS C 1 212 ? 39.416 29.833 -13.606 1.00 48.02 318 LYS C N 1
ATOM 5683 C CA . LYS C 1 212 ? 38.078 29.739 -13.045 1.00 42.38 318 LYS C CA 1
ATOM 5684 C C . LYS C 1 212 ? 37.156 30.608 -13.886 1.00 46.83 318 LYS C C 1
ATOM 5685 O O . LYS C 1 212 ? 37.474 31.766 -14.167 1.00 45.93 318 LYS C O 1
ATOM 5691 N N . MET C 1 213 ? 36.012 30.056 -14.286 1.00 39.87 319 MET C N 1
ATOM 5692 C CA . MET C 1 213 ? 35.094 30.798 -15.131 1.00 37.38 319 MET C CA 1
ATOM 5693 C C . MET C 1 213 ? 33.629 30.485 -14.828 1.00 37.09 319 MET C C 1
ATOM 5694 O O . MET C 1 213 ? 33.267 29.371 -14.414 1.00 30.90 319 MET C O 1
ATOM 5699 N N . ARG C 1 214 ? 32.781 31.481 -15.050 1.00 34.51 320 ARG C N 1
ATOM 5700 C CA . ARG C 1 214 ? 31.348 31.276 -14.965 1.00 29.43 320 ARG C CA 1
ATOM 5701 C C . ARG C 1 214 ? 30.822 31.182 -16.397 1.00 31.74 320 ARG C C 1
ATOM 5702 O O . ARG C 1 214 ? 30.177 32.120 -16.912 1.00 27.48 320 ARG C O 1
ATOM 5710 N N . PHE C 1 215 ? 31.143 30.063 -17.048 1.00 30.34 321 PHE C N 1
ATOM 5711 C CA . PHE C 1 215 ? 30.776 29.848 -18.448 1.00 29.70 321 PHE C CA 1
ATOM 5712 C C . PHE C 1 215 ? 29.286 29.552 -18.580 1.00 26.08 321 PHE C C 1
ATOM 5713 O O . PHE C 1 215 ? 28.651 29.901 -19.581 1.00 32.17 321 PHE C O 1
ATOM 5721 N N . ASP C 1 216 ? 28.742 28.877 -17.579 1.00 25.79 322 ASP C N 1
ATOM 5722 C CA . ASP C 1 216 ? 27.371 28.402 -17.621 1.00 20.10 322 ASP C CA 1
ATOM 5723 C C . ASP C 1 216 ? 26.437 29.352 -16.879 1.00 28.32 322 ASP C C 1
ATOM 5724 O O . ASP C 1 216 ? 26.662 29.669 -15.715 1.00 28.44 322 ASP C O 1
ATOM 5729 N N . ARG C 1 217 ? 25.395 29.824 -17.557 1.00 24.87 323 ARG C N 1
ATOM 5730 C CA . ARG C 1 217 ? 24.517 30.822 -16.954 1.00 23.70 323 ARG C CA 1
ATOM 5731 C C . ARG C 1 217 ? 23.083 30.582 -17.365 1.00 25.08 323 ARG C C 1
ATOM 5732 O O . ARG C 1 217 ? 22.817 29.943 -18.389 1.00 20.89 323 ARG C O 1
ATOM 5740 N N . LEU C 1 218 ? 22.160 31.081 -16.552 1.00 23.72 324 LEU C N 1
ATOM 5741 C CA . LEU C 1 218 ? 20.745 30.973 -16.838 1.00 25.12 324 LEU C CA 1
ATOM 5742 C C . LEU C 1 218 ? 20.147 32.348 -16.648 1.00 28.19 324 LEU C C 1
ATOM 5743 O O . LEU C 1 218 ? 20.358 32.971 -15.611 1.00 26.69 324 LEU C O 1
ATOM 5748 N N . TYR C 1 219 ? 19.453 32.836 -17.668 1.00 23.58 325 TYR C N 1
ATOM 5749 C CA . TYR C 1 219 ? 18.732 34.107 -17.592 1.00 27.09 325 TYR C CA 1
ATOM 5750 C C . TYR C 1 219 ? 17.248 33.836 -17.650 1.00 30.00 325 TYR C C 1
ATOM 5751 O O . TYR C 1 219 ? 16.818 32.860 -18.285 1.00 27.22 325 TYR C O 1
ATOM 5760 N N . TRP C 1 220 ? 16.447 34.681 -17.012 1.00 19.87 326 TRP C N 1
ATOM 5761 C CA . TRP C 1 220 ? 15.000 34.530 -17.166 1.00 20.51 326 TRP C CA 1
ATOM 5762 C C . TRP C 1 220 ? 14.198 35.827 -17.112 1.00 26.81 326 TRP C C 1
ATOM 5763 O O . TRP C 1 220 ? 14.679 36.875 -16.661 1.00 25.21 326 TRP C O 1
ATOM 5774 N N . SER C 1 221 ? 12.986 35.745 -17.643 1.00 28.61 327 SER C N 1
ATOM 5775 C CA . SER C 1 221 ? 12.000 36.804 -17.504 1.00 32.16 327 SER C CA 1
ATOM 5776 C C . SER C 1 221 ? 10.666 36.123 -17.265 1.00 31.00 327 SER C C 1
ATOM 5777 O O . SER C 1 221 ? 10.478 34.977 -17.679 1.00 27.29 327 SER C O 1
ATOM 5780 N N . GLY C 1 222 ? 9.747 36.793 -16.578 1.00 30.64 328 GLY C N 1
ATOM 5781 C CA . GLY C 1 222 ? 8.430 36.212 -16.384 1.00 24.93 328 GLY C CA 1
ATOM 5782 C C . GLY C 1 222 ? 7.880 36.420 -14.996 1.00 29.46 328 GLY C C 1
ATOM 5783 O O . GLY C 1 222 ? 8.518 37.051 -14.160 1.00 39.73 328 GLY C O 1
ATOM 5784 N N . PRO C 1 223 ? 6.689 35.869 -14.741 1.00 30.45 329 PRO C N 1
ATOM 5785 C CA . PRO C 1 223 ? 5.912 36.085 -13.514 1.00 36.92 329 PRO C CA 1
ATOM 5786 C C . PRO C 1 223 ? 6.468 35.394 -12.272 1.00 46.11 329 PRO C C 1
ATOM 5787 O O . PRO C 1 223 ? 5.813 35.446 -11.229 1.00 47.24 329 PRO C O 1
ATOM 5791 N N . LEU C 1 224 ? 7.617 34.733 -12.375 1.00 41.40 330 LEU C N 1
ATOM 5792 C CA . LEU C 1 224 ? 8.248 34.190 -11.181 1.00 40.10 330 LEU C CA 1
ATOM 5793 C C . LEU C 1 224 ? 9.449 35.071 -10.855 1.00 44.50 330 LEU C C 1
ATOM 5794 O O . LEU C 1 224 ? 10.373 35.198 -11.660 1.00 47.37 330 LEU C O 1
ATOM 5799 N N . ASP C 1 225 ? 9.437 35.676 -9.670 1.00 45.29 331 ASP C N 1
ATOM 5800 C CA . ASP C 1 225 ? 10.433 36.689 -9.326 1.00 47.90 331 ASP C CA 1
ATOM 5801 C C . ASP C 1 225 ? 11.485 36.230 -8.313 1.00 44.43 331 ASP C C 1
ATOM 5802 O O . ASP C 1 225 ? 12.483 36.920 -8.099 1.00 42.77 331 ASP C O 1
ATOM 5807 N N . LYS C 1 226 ? 11.284 35.055 -7.718 1.00 38.38 332 LYS C N 1
ATOM 5808 C CA . LYS C 1 226 ? 12.243 34.543 -6.740 1.00 41.26 332 LYS C CA 1
ATOM 5809 C C . LYS C 1 226 ? 13.015 33.340 -7.301 1.00 41.87 332 LYS C C 1
ATOM 5810 O O . LYS C 1 226 ? 12.490 32.587 -8.135 1.00 36.38 332 LYS C O 1
ATOM 5816 N N . VAL C 1 227 ? 14.256 33.167 -6.846 1.00 35.30 333 VAL C N 1
ATOM 5817 C CA . VAL C 1 227 ? 15.111 32.098 -7.351 1.00 35.36 333 VAL C CA 1
ATOM 5818 C C . VAL C 1 227 ? 16.116 31.591 -6.327 1.00 37.36 333 VAL C C 1
ATOM 5819 O O . VAL C 1 227 ? 16.717 32.378 -5.599 1.00 40.55 333 VAL C O 1
ATOM 5823 N N . LYS C 1 228 ? 16.285 30.271 -6.286 1.00 37.65 334 LYS C N 1
ATOM 5824 C CA . LYS C 1 228 ? 17.386 29.621 -5.577 1.00 29.37 334 LYS C CA 1
ATOM 5825 C C . LYS C 1 228 ? 18.336 29.039 -6.630 1.00 35.08 334 LYS C C 1
ATOM 5826 O O . LYS C 1 228 ? 17.898 28.655 -7.722 1.00 35.52 334 LYS C O 1
ATOM 5832 N N . PHE C 1 229 ? 19.627 28.977 -6.308 1.00 33.96 335 PHE C N 1
ATOM 5833 C CA . PHE C 1 229 ? 20.656 28.602 -7.279 1.00 30.05 335 PHE C CA 1
ATOM 5834 C C . PHE C 1 229 ? 21.730 27.727 -6.645 1.00 32.85 335 PHE C C 1
ATOM 5835 O O . PHE C 1 229 ? 22.338 28.125 -5.658 1.00 32.72 335 PHE C O 1
ATOM 5843 N N . THR C 1 230 ? 21.950 26.532 -7.196 1.00 29.84 336 THR C N 1
ATOM 5844 C CA . THR C 1 230 ? 23.014 25.652 -6.705 1.00 31.48 336 THR C CA 1
ATOM 5845 C C . THR C 1 230 ? 23.861 25.053 -7.831 1.00 31.76 336 THR C C 1
ATOM 5846 O O . THR C 1 230 ? 23.505 25.118 -9.013 1.00 25.06 336 THR C O 1
ATOM 5850 N N . LEU C 1 231 ? 24.991 24.469 -7.458 1.00 22.09 337 LEU C N 1
ATOM 5851 C CA . LEU C 1 231 ? 25.817 23.758 -8.420 1.00 23.38 337 LEU C CA 1
ATOM 5852 C C . LEU C 1 231 ? 25.655 22.283 -8.161 1.00 24.28 337 LEU C C 1
ATOM 5853 O O . LEU C 1 231 ? 25.423 21.872 -7.019 1.00 28.01 337 LEU C O 1
ATOM 5858 N N . GLU C 1 232 ? 25.763 21.472 -9.209 1.00 20.75 338 GLU C N 1
ATOM 5859 C CA . GLU C 1 232 ? 25.642 20.036 -9.026 1.00 24.75 338 GLU C CA 1
ATOM 5860 C C . GLU C 1 232 ? 26.730 19.331 -9.819 1.00 20.64 338 GLU C C 1
ATOM 5861 O O . GLU C 1 232 ? 27.413 19.962 -10.629 1.00 21.39 338 GLU C O 1
ATOM 5867 N N . GLY C 1 233 ? 26.895 18.036 -9.560 1.00 22.65 339 GLY C N 1
ATOM 5868 C CA . GLY C 1 233 ? 27.890 17.219 -10.233 1.00 21.81 339 GLY C CA 1
ATOM 5869 C C . GLY C 1 233 ? 29.296 17.537 -9.790 1.00 25.03 339 GLY C C 1
ATOM 5870 O O . GLY C 1 233 ? 30.258 17.335 -10.541 1.00 31.39 339 GLY C O 1
ATOM 5871 N N . ARG C 1 234 ? 29.432 17.997 -8.551 1.00 22.38 340 ARG C N 1
ATOM 5872 C CA . ARG C 1 234 ? 30.755 18.385 -8.039 1.00 23.52 340 ARG C CA 1
ATOM 5873 C C . ARG C 1 234 ? 31.481 17.266 -7.315 1.00 24.70 340 ARG C C 1
ATOM 5874 O O . ARG C 1 234 ? 32.568 17.461 -6.756 1.00 26.75 340 ARG C O 1
ATOM 5882 N N . GLN C 1 235 ? 30.886 16.083 -7.319 1.00 22.78 341 GLN C N 1
ATOM 5883 C CA . GLN C 1 235 ? 31.496 14.962 -6.625 1.00 26.59 341 GLN C CA 1
ATOM 5884 C C . GLN C 1 235 ? 32.189 14.012 -7.616 1.00 23.83 341 GLN C C 1
ATOM 5885 O O . GLN C 1 235 ? 31.649 13.684 -8.673 1.00 19.63 341 GLN C O 1
ATOM 5891 N N . ARG C 1 236 ? 33.375 13.551 -7.257 1.00 27.36 342 ARG C N 1
ATOM 5892 C CA . ARG C 1 236 ? 34.118 12.627 -8.096 1.00 24.02 342 ARG C CA 1
ATOM 5893 C C . ARG C 1 236 ? 33.372 11.296 -8.178 1.00 27.71 342 ARG C C 1
ATOM 5894 O O . ARG C 1 236 ? 32.727 10.883 -7.217 1.00 30.26 342 ARG C O 1
ATOM 5902 N N . ILE C 1 237 ? 33.413 10.638 -9.330 1.00 18.41 343 ILE C N 1
ATOM 5903 C CA . ILE C 1 237 ? 32.794 9.323 -9.449 1.00 21.84 343 ILE C CA 1
ATOM 5904 C C . ILE C 1 237 ? 33.777 8.329 -8.854 1.00 33.83 343 ILE C C 1
ATOM 5905 O O . ILE C 1 237 ? 34.968 8.389 -9.144 1.00 28.18 343 ILE C O 1
ATOM 5910 N N . ARG C 1 238 ? 33.283 7.450 -7.995 1.00 41.21 344 ARG C N 1
ATOM 5911 C CA . ARG C 1 238 ? 34.137 6.548 -7.240 1.00 45.22 344 ARG C CA 1
ATOM 5912 C C . ARG C 1 238 ? 34.838 5.489 -8.093 1.00 38.95 344 ARG C C 1
ATOM 5913 O O . ARG C 1 238 ? 36.033 5.263 -7.946 1.00 41.10 344 ARG C O 1
ATOM 5921 N N . SER C 1 239 ? 34.087 4.838 -8.974 1.00 36.59 345 SER C N 1
ATOM 5922 C CA . SER C 1 239 ? 34.616 3.731 -9.773 1.00 34.98 345 SER C CA 1
ATOM 5923 C C . SER C 1 239 ? 35.708 4.133 -10.760 1.00 33.23 345 SER C C 1
ATOM 5924 O O . SER C 1 239 ? 36.535 3.307 -11.124 1.00 36.44 345 SER C O 1
ATOM 5927 N N . CYS C 1 240 ? 35.697 5.382 -11.222 1.00 25.58 346 CYS C N 1
ATOM 5928 C CA . CYS C 1 240 ? 36.665 5.809 -12.233 1.00 26.66 346 CYS C CA 1
ATOM 5929 C C . CYS C 1 240 ? 37.459 7.037 -11.812 1.00 25.16 346 CYS C C 1
ATOM 5930 O O . CYS C 1 240 ? 38.343 7.493 -12.540 1.00 28.27 346 CYS C O 1
ATOM 5933 N N . LEU C 1 241 ? 37.129 7.591 -10.648 1.00 23.25 347 LEU C N 1
ATOM 5934 C CA . LEU C 1 241 ? 37.889 8.717 -10.097 1.00 21.51 347 LEU C CA 1
ATOM 5935 C C . LEU C 1 241 ? 37.889 9.988 -10.946 1.00 22.47 347 LEU C C 1
ATOM 5936 O O . LEU C 1 241 ? 38.784 10.830 -10.822 1.00 28.36 347 LEU C O 1
ATOM 5941 N N . CYS C 1 242 ? 36.896 10.151 -11.807 1.00 24.74 348 CYS C N 1
ATOM 5942 C CA . CYS C 1 242 ? 36.777 11.421 -12.522 1.00 27.12 348 CYS C CA 1
ATOM 5943 C C . CYS C 1 242 ? 35.429 12.068 -12.209 1.00 18.76 348 CYS C C 1
ATOM 5944 O O . CYS C 1 242 ? 34.535 11.407 -11.695 1.00 21.95 348 CYS C O 1
ATOM 5947 N N . PHE C 1 243 ? 35.286 13.351 -12.520 1.00 18.92 349 PHE C N 1
ATOM 5948 C CA . PHE C 1 243 ? 34.002 14.005 -12.378 1.00 22.75 349 PHE C CA 1
ATOM 5949 C C . PHE C 1 243 ? 33.137 13.657 -13.582 1.00 21.29 349 PHE C C 1
ATOM 5950 O O . PHE C 1 243 ? 33.668 13.340 -14.651 1.00 25.69 349 PHE C O 1
ATOM 5958 N N . PRO C 1 244 ? 31.802 13.721 -13.430 1.00 21.56 350 PRO C N 1
ATOM 5959 C CA . PRO C 1 244 ? 30.959 13.415 -14.599 1.00 19.62 350 PRO C CA 1
ATOM 5960 C C . PRO C 1 244 ? 31.337 14.299 -15.788 1.00 18.29 350 PRO C C 1
ATOM 5961 O O . PRO C 1 244 ? 31.279 13.857 -16.930 1.00 25.35 350 PRO C O 1
ATOM 5965 N N . SER C 1 245 ? 31.728 15.538 -15.514 1.00 19.16 351 SER C N 1
ATOM 5966 C CA . SER C 1 245 ? 32.092 16.478 -16.576 1.00 23.18 351 SER C CA 1
ATOM 5967 C C . SER C 1 245 ? 33.164 17.441 -16.106 1.00 22.02 351 SER C C 1
ATOM 5968 O O . SER C 1 245 ? 33.456 17.510 -14.909 1.00 21.86 351 SER C O 1
ATOM 5971 N N . ASP C 1 246 ? 33.785 18.163 -17.042 1.00 21.87 352 ASP C N 1
ATOM 5972 C CA . ASP C 1 246 ? 34.720 19.222 -16.656 1.00 21.67 352 ASP C CA 1
ATOM 5973 C C . ASP C 1 246 ? 33.970 20.484 -16.221 1.00 21.49 352 ASP C C 1
ATOM 5974 O O . ASP C 1 246 ? 34.559 21.398 -15.649 1.00 20.40 352 ASP C O 1
ATOM 5979 N N . HIS C 1 247 ? 32.660 20.509 -16.470 1.00 20.91 353 HIS C N 1
ATOM 5980 C CA . HIS C 1 247 ? 31.777 21.575 -15.979 1.00 20.13 353 HIS C CA 1
ATOM 5981 C C . HIS C 1 247 ? 30.944 21.099 -14.794 1.00 19.38 353 HIS C C 1
ATOM 5982 O O . HIS C 1 247 ? 30.498 19.947 -14.744 1.00 19.10 353 HIS C O 1
ATOM 5989 N N . TRP C 1 248 ? 30.687 22.001 -13.857 1.00 20.10 354 TRP C N 1
ATOM 5990 C CA . TRP C 1 248 ? 29.656 21.749 -12.864 1.00 19.39 354 TRP C CA 1
ATOM 5991 C C . TRP C 1 248 ? 28.319 22.009 -13.539 1.00 20.21 354 TRP C C 1
ATOM 5992 O O . TRP C 1 248 ? 28.242 22.812 -14.463 1.00 21.10 354 TRP C O 1
ATOM 6003 N N . ALA C 1 249 ? 27.264 21.341 -13.087 1.00 18.94 355 ALA C N 1
ATOM 6004 C CA . ALA C 1 249 ? 25.933 21.685 -13.568 1.00 18.78 355 ALA C CA 1
ATOM 6005 C C . ALA C 1 249 ? 25.386 22.830 -12.728 1.00 25.51 355 ALA C C 1
ATOM 6006 O O . ALA C 1 249 ? 25.735 22.977 -11.545 1.00 23.71 355 ALA C O 1
ATOM 6008 N N . ILE C 1 250 ? 24.552 23.658 -13.341 1.00 20.74 356 ILE C N 1
ATOM 6009 C CA . ILE C 1 250 ? 23.802 24.654 -12.595 1.00 23.12 356 ILE C CA 1
ATOM 6010 C C . ILE C 1 250 ? 22.350 24.226 -12.429 1.00 21.88 356 ILE C C 1
ATOM 6011 O O . ILE C 1 250 ? 21.774 23.546 -13.287 1.00 25.66 356 ILE C O 1
ATOM 6016 N N . ASN C 1 251 ? 21.776 24.601 -11.293 1.00 20.72 357 ASN C N 1
ATOM 6017 C CA . ASN C 1 251 ? 20.429 24.190 -10.920 1.00 24.85 357 ASN C CA 1
ATOM 6018 C C . ASN C 1 251 ? 19.690 25.345 -10.266 1.00 33.41 357 ASN C C 1
ATOM 6019 O O . ASN C 1 251 ? 19.972 25.702 -9.118 1.00 39.05 357 ASN C O 1
ATOM 6024 N N . ALA C 1 252 ? 18.752 25.924 -11.003 1.00 28.20 358 ALA C N 1
ATOM 6025 C CA . ALA C 1 252 ? 18.001 27.078 -10.531 1.00 26.32 358 ALA C CA 1
ATOM 6026 C C . ALA C 1 252 ? 16.542 26.700 -10.317 1.00 31.61 358 ALA C C 1
ATOM 6027 O O . ALA C 1 252 ? 15.946 25.967 -11.130 1.00 31.31 358 ALA C O 1
ATOM 6029 N N . THR C 1 253 ? 15.985 27.148 -9.195 1.00 25.43 359 THR C N 1
ATOM 6030 C CA . THR C 1 253 ? 14.573 26.926 -8.895 1.00 22.99 359 THR C CA 1
ATOM 6031 C C . THR C 1 253 ? 13.852 28.264 -8.842 1.00 25.64 359 THR C C 1
ATOM 6032 O O . THR C 1 253 ? 14.228 29.143 -8.067 1.00 28.74 359 THR C O 1
ATOM 6036 N N . PHE C 1 254 ? 12.837 28.428 -9.683 1.00 25.65 360 PHE C N 1
ATOM 6037 C CA . PHE C 1 254 ? 12.122 29.694 -9.788 1.00 27.22 360 PHE C CA 1
ATOM 6038 C C . PHE C 1 254 ? 10.740 29.566 -9.166 1.00 27.52 360 PHE C C 1
ATOM 6039 O O . PHE C 1 254 ? 10.077 28.535 -9.324 1.00 28.20 360 PHE C O 1
ATOM 6047 N N . PHE C 1 255 ? 10.329 30.595 -8.424 1.00 27.64 361 PHE C N 1
ATOM 6048 C CA . PHE C 1 255 ? 9.028 30.587 -7.762 1.00 37.60 361 PHE C CA 1
ATOM 6049 C C . PHE C 1 255 ? 8.474 31.993 -7.496 1.00 35.55 361 PHE C C 1
ATOM 6050 O O . PHE C 1 255 ? 9.184 33.000 -7.650 1.00 33.49 361 PHE C O 1
ATOM 6058 N N . ALA C 1 256 ? 7.217 32.052 -7.066 1.00 41.39 362 ALA C N 1
ATOM 6059 C CA . ALA C 1 256 ? 6.549 33.332 -6.844 1.00 47.58 362 ALA C CA 1
ATOM 6060 C C . ALA C 1 256 ? 6.552 33.691 -5.362 1.00 54.67 362 ALA C C 1
ATOM 6061 O O . ALA C 1 256 ? 6.395 32.819 -4.507 1.00 60.25 362 ALA C O 1
ATOM 6063 N N . GLU D 1 7 ? 54.220 -17.788 -35.893 1.00 62.07 113 GLU D N 1
ATOM 6064 C CA . GLU D 1 7 ? 55.118 -18.080 -34.780 1.00 60.72 113 GLU D CA 1
ATOM 6065 C C . GLU D 1 7 ? 55.076 -19.544 -34.337 1.00 56.38 113 GLU D C 1
ATOM 6066 O O . GLU D 1 7 ? 54.714 -20.423 -35.121 1.00 53.62 113 GLU D O 1
ATOM 6072 N N . ASP D 1 8 ? 55.470 -19.792 -33.087 1.00 61.12 114 ASP D N 1
ATOM 6073 C CA . ASP D 1 8 ? 55.335 -21.107 -32.457 1.00 69.73 114 ASP D CA 1
ATOM 6074 C C . ASP D 1 8 ? 53.892 -21.594 -32.431 1.00 68.98 114 ASP D C 1
ATOM 6075 O O . ASP D 1 8 ? 53.641 -22.795 -32.300 1.00 69.41 114 ASP D O 1
ATOM 6080 N N . LEU D 1 9 ? 52.939 -20.680 -32.561 1.00 65.20 115 LEU D N 1
ATOM 6081 C CA . LEU D 1 9 ? 51.549 -21.088 -32.467 1.00 57.53 115 LEU D CA 1
ATOM 6082 C C . LEU D 1 9 ? 51.010 -21.374 -33.861 1.00 53.95 115 LEU D C 1
ATOM 6083 O O . LEU D 1 9 ? 49.880 -21.839 -34.025 1.00 52.75 115 LEU D O 1
ATOM 6088 N N . LYS D 1 10 ? 51.825 -21.089 -34.871 1.00 50.07 116 LYS D N 1
ATOM 6089 C CA . LYS D 1 10 ? 51.467 -21.466 -36.230 1.00 53.90 116 LYS D CA 1
ATOM 6090 C C . LYS D 1 10 ? 51.340 -22.987 -36.293 1.00 48.51 116 LYS D C 1
ATOM 6091 O O . LYS D 1 10 ? 52.189 -23.709 -35.772 1.00 48.50 116 LYS D O 1
ATOM 6097 N N . GLY D 1 11 ? 50.260 -23.474 -36.889 1.00 44.69 117 GLY D N 1
ATOM 6098 C CA . GLY D 1 11 ? 50.022 -24.904 -36.935 1.00 51.30 117 GLY D CA 1
ATOM 6099 C C . GLY D 1 11 ? 49.418 -25.478 -35.659 1.00 55.13 117 GLY D C 1
ATOM 6100 O O . GLY D 1 11 ? 49.097 -26.664 -35.604 1.00 61.29 117 GLY D O 1
ATOM 6101 N N . PHE D 1 12 ? 49.263 -24.646 -34.633 1.00 45.05 118 PHE D N 1
ATOM 6102 C CA . PHE D 1 12 ? 48.726 -25.112 -33.357 1.00 40.41 118 PHE D CA 1
ATOM 6103 C C . PHE D 1 12 ? 47.197 -25.175 -33.380 1.00 32.57 118 PHE D C 1
ATOM 6104 O O . PHE D 1 12 ? 46.523 -24.248 -33.830 1.00 25.54 118 PHE D O 1
ATOM 6112 N N . GLU D 1 13 ? 46.642 -26.250 -32.838 1.00 29.35 119 GLU D N 1
ATOM 6113 C CA . GLU D 1 13 ? 45.197 -26.459 -32.930 1.00 34.67 119 GLU D CA 1
ATOM 6114 C C . GLU D 1 13 ? 44.625 -27.179 -31.704 1.00 27.77 119 GLU D C 1
ATOM 6115 O O . GLU D 1 13 ? 45.196 -28.155 -31.230 1.00 29.14 119 GLU D O 1
ATOM 6121 N N . VAL D 1 14 ? 43.490 -26.696 -31.198 1.00 30.73 120 VAL D N 1
ATOM 6122 C CA . VAL D 1 14 ? 42.851 -27.341 -30.054 1.00 34.02 120 VAL D CA 1
ATOM 6123 C C . VAL D 1 14 ? 41.330 -27.359 -30.204 1.00 30.62 120 VAL D C 1
ATOM 6124 O O . VAL D 1 14 ? 40.700 -26.335 -30.480 1.00 27.41 120 VAL D O 1
ATOM 6128 N N . SER D 1 15 ? 40.744 -28.537 -30.017 1.00 25.55 121 SER D N 1
ATOM 6129 C CA . SER D 1 15 ? 39.297 -28.680 -30.152 1.00 28.49 121 SER D CA 1
ATOM 6130 C C . SER D 1 15 ? 38.643 -28.881 -28.800 1.00 24.18 121 SER D C 1
ATOM 6131 O O . SER D 1 15 ? 39.103 -29.682 -27.989 1.00 27.78 121 SER D O 1
ATOM 6134 N N . VAL D 1 16 ? 37.555 -28.158 -28.581 1.00 18.59 122 VAL D N 1
ATOM 6135 C CA . VAL D 1 16 ? 36.798 -28.225 -27.344 1.00 21.37 122 VAL D CA 1
ATOM 6136 C C . VAL D 1 16 ? 35.355 -28.587 -27.678 1.00 26.90 122 VAL D C 1
ATOM 6137 O O . VAL D 1 16 ? 34.724 -27.943 -28.526 1.00 28.24 122 VAL D O 1
ATOM 6141 N N . MET D 1 17 ? 34.843 -29.624 -27.023 1.00 20.60 123 MET D N 1
ATOM 6142 C CA . MET D 1 17 ? 33.474 -30.091 -27.251 1.00 18.40 123 MET D CA 1
ATOM 6143 C C . MET D 1 17 ? 32.713 -29.942 -25.943 1.00 19.94 123 MET D C 1
ATOM 6144 O O . MET D 1 17 ? 33.278 -30.160 -24.871 1.00 20.18 123 MET D O 1
ATOM 6149 N N . SER D 1 18 ? 31.450 -29.538 -26.006 1.00 18.15 124 SER D N 1
ATOM 6150 C CA . SER D 1 18 ? 30.649 -29.428 -24.793 1.00 18.01 124 SER D CA 1
ATOM 6151 C C . SER D 1 18 ? 29.283 -30.055 -25.039 1.00 22.09 124 SER D C 1
ATOM 6152 O O . SER D 1 18 ? 28.694 -29.874 -26.109 1.00 23.72 124 SER D O 1
ATOM 6155 N N . TRP D 1 19 ? 28.774 -30.790 -24.061 1.00 18.63 125 TRP D N 1
ATOM 6156 C CA . TRP D 1 19 ? 27.546 -31.550 -24.270 1.00 19.21 125 TRP D CA 1
ATOM 6157 C C . TRP D 1 19 ? 26.815 -31.816 -22.972 1.00 21.49 125 TRP D C 1
ATOM 6158 O O . TRP D 1 19 ? 27.392 -32.416 -22.050 1.00 19.97 125 TRP D O 1
ATOM 6169 N N . ASN D 1 20 ? 25.556 -31.390 -22.909 1.00 18.22 126 ASN D N 1
ATOM 6170 C CA . ASN D 1 20 ? 24.662 -31.815 -21.840 1.00 18.26 126 ASN D CA 1
ATOM 6171 C C . ASN D 1 20 ? 24.086 -33.136 -22.280 1.00 22.50 126 ASN D C 1
ATOM 6172 O O . ASN D 1 20 ? 23.343 -33.189 -23.268 1.00 18.64 126 ASN D O 1
ATOM 6177 N N . ILE D 1 21 ? 24.459 -34.211 -21.591 1.00 20.16 127 ILE D N 1
ATOM 6178 C CA . ILE D 1 21 ? 24.105 -35.545 -22.053 1.00 18.93 127 ILE D CA 1
ATOM 6179 C C . ILE D 1 21 ? 22.800 -36.081 -21.455 1.00 19.75 127 ILE D C 1
ATOM 6180 O O . ILE D 1 21 ? 22.451 -37.243 -21.666 1.00 19.37 127 ILE D O 1
ATOM 6185 N N . ASP D 1 22 ? 22.076 -35.234 -20.729 1.00 19.49 128 ASP D N 1
ATOM 6186 C CA . ASP D 1 22 ? 20.719 -35.605 -20.312 1.00 19.14 128 ASP D CA 1
ATOM 6187 C C . ASP D 1 22 ? 20.705 -36.923 -19.542 1.00 19.37 128 ASP D C 1
ATOM 6188 O O . ASP D 1 22 ? 19.888 -37.811 -19.820 1.00 19.65 128 ASP D O 1
ATOM 6193 N N . GLY D 1 23 ? 21.622 -37.058 -18.591 1.00 19.28 129 GLY D N 1
ATOM 6194 C CA . GLY D 1 23 ? 21.691 -38.261 -17.783 1.00 20.50 129 GLY D CA 1
ATOM 6195 C C . GLY D 1 23 ? 20.475 -38.448 -16.905 1.00 25.09 129 GLY D C 1
ATOM 6196 O O . GLY D 1 23 ? 20.197 -39.557 -16.493 1.00 19.91 129 GLY D O 1
ATOM 6197 N N . LEU D 1 24 ? 19.733 -37.371 -16.658 1.00 19.52 130 LEU D N 1
ATOM 6198 C CA . LEU D 1 24 ? 18.525 -37.446 -15.837 1.00 24.34 130 LEU D CA 1
ATOM 6199 C C . LEU D 1 24 ? 17.352 -38.103 -16.555 1.00 30.18 130 LEU D C 1
ATOM 6200 O O . LEU D 1 24 ? 16.340 -38.414 -15.932 1.00 38.24 130 LEU D O 1
ATOM 6205 N N . ASP D 1 25 ? 17.467 -38.283 -17.866 1.00 25.90 131 ASP D N 1
ATOM 6206 C CA . ASP D 1 25 ? 16.440 -39.010 -18.623 1.00 22.46 131 ASP D CA 1
ATOM 6207 C C . ASP D 1 25 ? 16.830 -40.494 -18.692 1.00 24.23 131 ASP D C 1
ATOM 6208 O O . ASP D 1 25 ? 17.826 -40.857 -19.325 1.00 26.96 131 ASP D O 1
ATOM 6213 N N . GLY D 1 26 ? 16.048 -41.348 -18.025 1.00 28.37 132 GLY D N 1
ATOM 6214 C CA . GLY D 1 26 ? 16.381 -42.756 -17.880 1.00 26.67 132 GLY D CA 1
ATOM 6215 C C . GLY D 1 26 ? 16.097 -43.626 -19.094 1.00 28.39 132 GLY D C 1
ATOM 6216 O O . GLY D 1 26 ? 16.573 -44.760 -19.202 1.00 26.75 132 GLY D O 1
ATOM 6217 N N . ARG D 1 27 ? 15.284 -43.118 -20.004 1.00 27.31 133 ARG D N 1
ATOM 6218 C CA . ARG D 1 27 ? 14.918 -43.901 -21.178 1.00 35.41 133 ARG D CA 1
ATOM 6219 C C . ARG D 1 27 ? 16.107 -44.158 -22.097 1.00 33.47 133 ARG D C 1
ATOM 6220 O O . ARG D 1 27 ? 16.797 -43.226 -22.526 1.00 32.22 133 ARG D O 1
ATOM 6228 N N . SER D 1 28 ? 16.361 -45.433 -22.361 1.00 26.85 134 SER D N 1
ATOM 6229 C CA . SER D 1 28 ? 17.454 -45.848 -23.243 1.00 33.84 134 SER D CA 1
ATOM 6230 C C . SER D 1 28 ? 18.777 -45.245 -22.797 1.00 31.38 134 SER D C 1
ATOM 6231 O O . SER D 1 28 ? 19.671 -45.038 -23.621 1.00 30.13 134 SER D O 1
ATOM 6234 N N . LEU D 1 29 ? 18.913 -44.998 -21.495 1.00 31.08 135 LEU D N 1
ATOM 6235 C CA . LEU D 1 29 ? 20.103 -44.321 -20.974 1.00 32.45 135 LEU D CA 1
ATOM 6236 C C . LEU D 1 29 ? 21.397 -45.019 -21.382 1.00 33.08 135 LEU D C 1
ATOM 6237 O O . LEU D 1 29 ? 22.322 -44.367 -21.872 1.00 37.98 135 LEU D O 1
ATOM 6242 N N . LEU D 1 30 ? 21.475 -46.334 -21.186 1.00 28.76 136 LEU D N 1
ATOM 6243 C CA . LEU D 1 30 ? 22.704 -47.061 -21.518 1.00 29.16 136 LEU D CA 1
ATOM 6244 C C . LEU D 1 30 ? 23.051 -46.977 -23.006 1.00 30.70 136 LEU D C 1
ATOM 6245 O O . LEU D 1 30 ? 24.204 -46.761 -23.382 1.00 27.82 136 LEU D O 1
ATOM 6250 N N . THR D 1 31 ? 22.052 -47.202 -23.852 1.00 35.47 137 THR D N 1
ATOM 6251 C CA . THR D 1 31 ? 22.233 -47.113 -25.297 1.00 30.55 137 THR D CA 1
ATOM 6252 C C . THR D 1 31 ? 22.676 -45.710 -25.697 1.00 29.76 137 THR D C 1
ATOM 6253 O O . THR D 1 31 ? 23.574 -45.535 -26.530 1.00 27.67 137 THR D O 1
ATOM 6257 N N . ARG D 1 32 ? 22.047 -44.713 -25.082 1.00 21.27 138 ARG D N 1
ATOM 6258 C CA . ARG D 1 32 ? 22.384 -43.324 -25.346 1.00 22.58 138 ARG D CA 1
ATOM 6259 C C . ARG D 1 32 ? 23.808 -42.976 -24.912 1.00 23.21 138 ARG D C 1
ATOM 6260 O O . ARG D 1 32 ? 24.508 -42.237 -25.606 1.00 31.08 138 ARG D O 1
ATOM 6268 N N . MET D 1 33 ? 24.242 -43.488 -23.765 1.00 24.43 139 MET D N 1
ATOM 6269 C CA . MET D 1 33 ? 25.605 -43.192 -23.305 1.00 28.76 139 MET D CA 1
ATOM 6270 C C . MET D 1 33 ? 26.669 -43.856 -24.186 1.00 33.08 139 MET D C 1
ATOM 6271 O O . MET D 1 33 ? 27.751 -43.292 -24.395 1.00 28.93 139 MET D O 1
ATOM 6276 N N . LYS D 1 34 ? 26.371 -45.058 -24.684 1.00 28.46 140 LYS D N 1
ATOM 6277 C CA . LYS D 1 34 ? 27.248 -45.704 -25.661 1.00 21.95 140 LYS D CA 1
ATOM 6278 C C . LYS D 1 34 ? 27.346 -44.843 -26.901 1.00 24.08 140 LYS D C 1
ATOM 6279 O O . LYS D 1 34 ? 28.440 -44.643 -27.436 1.00 28.12 140 LYS D O 1
ATOM 6285 N N . ALA D 1 35 ? 26.207 -44.304 -27.336 1.00 21.02 141 ALA D N 1
ATOM 6286 C CA . ALA D 1 35 ? 26.194 -43.401 -28.474 1.00 28.82 141 ALA D CA 1
ATOM 6287 C C . ALA D 1 35 ? 26.998 -42.130 -28.180 1.00 27.06 141 ALA D C 1
ATOM 6288 O O . ALA D 1 35 ? 27.750 -41.647 -29.038 1.00 25.22 141 ALA D O 1
ATOM 6290 N N . VAL D 1 36 ? 26.841 -41.576 -26.981 1.00 23.82 142 VAL D N 1
ATOM 6291 C CA . VAL D 1 36 ? 27.620 -40.391 -26.616 1.00 26.22 142 VAL D CA 1
ATOM 6292 C C . VAL D 1 36 ? 29.115 -40.687 -26.752 1.00 22.24 142 VAL D C 1
ATOM 6293 O O . VAL D 1 36 ? 29.866 -39.914 -27.355 1.00 23.19 142 VAL D O 1
ATOM 6297 N N . ALA D 1 37 ? 29.543 -41.807 -26.181 1.00 21.75 143 ALA D N 1
ATOM 6298 C CA . ALA D 1 37 ? 30.936 -42.197 -26.232 1.00 25.83 143 ALA D CA 1
ATOM 6299 C C . ALA D 1 37 ? 31.421 -42.427 -27.661 1.00 28.77 143 ALA D C 1
ATOM 6300 O O . ALA D 1 37 ? 32.533 -42.032 -28.016 1.00 29.99 143 ALA D O 1
ATOM 6302 N N . HIS D 1 38 ? 30.584 -43.065 -28.475 1.00 25.69 144 HIS D N 1
ATOM 6303 C CA . HIS D 1 38 ? 30.901 -43.292 -29.877 1.00 27.68 144 HIS D CA 1
ATOM 6304 C C . HIS D 1 38 ? 31.091 -41.958 -30.584 1.00 28.38 144 HIS D C 1
ATOM 6305 O O . HIS D 1 38 ? 32.028 -41.779 -31.363 1.00 30.76 144 HIS D O 1
ATOM 6312 N N . ILE D 1 39 ? 30.185 -41.023 -30.335 1.00 20.51 145 ILE D N 1
ATOM 6313 C CA . ILE D 1 39 ? 30.257 -39.734 -31.012 1.00 27.50 145 ILE D CA 1
ATOM 6314 C C . ILE D 1 39 ? 31.487 -38.920 -30.579 1.00 29.87 145 ILE D C 1
ATOM 6315 O O . ILE D 1 39 ? 32.186 -38.348 -31.423 1.00 30.12 145 ILE D O 1
ATOM 6320 N N . VAL D 1 40 ? 31.770 -38.897 -29.278 1.00 24.40 146 VAL D N 1
ATOM 6321 C CA . VAL D 1 40 ? 32.976 -38.242 -28.786 1.00 25.25 146 VAL D CA 1
ATOM 6322 C C . VAL D 1 40 ? 34.219 -38.797 -29.478 1.00 31.57 146 VAL D C 1
ATOM 6323 O O . VAL D 1 40 ? 35.083 -38.042 -29.918 1.00 27.85 146 VAL D O 1
ATOM 6327 N N . LYS D 1 41 ? 34.308 -40.116 -29.591 1.00 36.16 147 LYS D N 1
ATOM 6328 C CA . LYS D 1 41 ? 35.466 -40.714 -30.245 1.00 35.04 147 LYS D CA 1
ATOM 6329 C C . LYS D 1 41 ? 35.564 -40.315 -31.716 1.00 40.87 147 LYS D C 1
ATOM 6330 O O . LYS D 1 41 ? 36.667 -40.208 -32.253 1.00 42.71 147 LYS D O 1
ATOM 6336 N N . ASN D 1 42 ? 34.428 -40.049 -32.357 1.00 44.70 148 ASN D N 1
ATOM 6337 C CA . ASN D 1 42 ? 34.440 -39.664 -33.769 1.00 47.49 148 ASN D CA 1
ATOM 6338 C C . ASN D 1 42 ? 34.855 -38.209 -33.944 1.00 43.62 148 ASN D C 1
ATOM 6339 O O . ASN D 1 42 ? 35.566 -37.844 -34.881 1.00 45.61 148 ASN D O 1
ATOM 6344 N N . VAL D 1 43 ? 34.414 -37.376 -33.018 1.00 36.51 149 VAL D N 1
ATOM 6345 C CA . VAL D 1 43 ? 34.787 -35.980 -33.035 1.00 35.31 149 VAL D CA 1
ATOM 6346 C C . VAL D 1 43 ? 36.231 -35.810 -32.595 1.00 38.08 149 VAL D C 1
ATOM 6347 O O . VAL D 1 43 ? 36.928 -34.914 -33.082 1.00 45.79 149 VAL D O 1
ATOM 6351 N N . ASN D 1 44 ? 36.672 -36.666 -31.669 1.00 28.00 150 ASN D N 1
ATOM 6352 C CA . ASN D 1 44 ? 38.050 -36.636 -31.179 1.00 28.61 150 ASN D CA 1
ATOM 6353 C C . ASN D 1 44 ? 38.480 -35.266 -30.645 1.00 30.95 150 ASN D C 1
ATOM 6354 O O . ASN D 1 44 ? 39.514 -34.744 -31.048 1.00 31.10 150 ASN D O 1
ATOM 6359 N N . PRO D 1 45 ? 37.695 -34.674 -29.731 1.00 33.56 151 PRO D N 1
ATOM 6360 C CA . PRO D 1 45 ? 38.123 -33.365 -29.215 1.00 26.61 151 PRO D CA 1
ATOM 6361 C C . PRO D 1 45 ? 39.318 -33.489 -28.272 1.00 23.95 151 PRO D C 1
ATOM 6362 O O . PRO D 1 45 ? 39.534 -34.545 -27.662 1.00 24.83 151 PRO D O 1
ATOM 6366 N N . ASP D 1 46 ? 40.118 -32.435 -28.170 1.00 19.93 152 ASP D N 1
ATOM 6367 C CA . ASP D 1 46 ? 41.226 -32.448 -27.217 1.00 20.89 152 ASP D CA 1
ATOM 6368 C C . ASP D 1 46 ? 40.692 -32.321 -25.800 1.00 27.90 152 ASP D C 1
ATOM 6369 O O . ASP D 1 46 ? 41.264 -32.858 -24.844 1.00 25.66 152 ASP D O 1
ATOM 6374 N N . ILE D 1 47 ? 39.585 -31.595 -25.695 1.00 18.73 153 ILE D N 1
ATOM 6375 C CA . ILE D 1 47 ? 38.965 -31.240 -24.428 1.00 18.51 153 ILE D CA 1
ATOM 6376 C C . ILE D 1 47 ? 37.456 -31.434 -24.558 1.00 20.42 153 ILE D C 1
ATOM 6377 O O . ILE D 1 47 ? 36.861 -31.014 -25.553 1.00 18.47 153 ILE D O 1
ATOM 6382 N N . LEU D 1 48 ? 36.843 -32.060 -23.558 1.00 18.39 154 LEU D N 1
ATOM 6383 C CA . LEU D 1 48 ? 35.394 -32.292 -23.564 1.00 18.36 154 LEU D CA 1
ATOM 6384 C C . LEU D 1 48 ? 34.770 -31.874 -22.249 1.00 26.33 154 LEU D C 1
ATOM 6385 O O . LEU D 1 48 ? 35.197 -32.332 -21.189 1.00 18.18 154 LEU D O 1
ATOM 6390 N N . PHE D 1 49 ? 33.782 -30.988 -22.317 1.00 18.06 155 PHE D N 1
ATOM 6391 C CA . PHE D 1 49 ? 32.973 -30.642 -21.161 1.00 17.92 155 PHE D CA 1
ATOM 6392 C C . PHE D 1 49 ? 31.683 -31.454 -21.218 1.00 26.27 155 PHE D C 1
ATOM 6393 O O . PHE D 1 49 ? 30.998 -31.433 -22.247 1.00 22.19 155 PHE D O 1
ATOM 6401 N N . LEU D 1 50 ? 31.314 -32.111 -20.119 1.00 18.04 156 LEU D N 1
ATOM 6402 C CA . LEU D 1 50 ? 30.001 -32.752 -20.025 1.00 18.50 156 LEU D CA 1
ATOM 6403 C C . LEU D 1 50 ? 29.195 -32.135 -18.893 1.00 21.21 156 LEU D C 1
ATOM 6404 O O . LEU D 1 50 ? 29.754 -31.739 -17.866 1.00 18.52 156 LEU D O 1
ATOM 6409 N N . GLN D 1 51 ? 27.884 -32.069 -19.073 1.00 18.04 157 GLN D N 1
ATOM 6410 C CA . GLN D 1 51 ? 26.969 -31.667 -18.006 1.00 17.99 157 GLN D CA 1
ATOM 6411 C C . GLN D 1 51 ? 25.851 -32.715 -17.882 1.00 18.83 157 GLN D C 1
ATOM 6412 O O . GLN D 1 51 ? 25.620 -33.493 -18.808 1.00 18.35 157 GLN D O 1
ATOM 6418 N N . GLU D 1 52 ? 25.168 -32.730 -16.738 1.00 18.82 158 GLU D N 1
ATOM 6419 C CA . GLU D 1 52 ? 24.150 -33.734 -16.460 1.00 18.43 158 GLU D CA 1
ATOM 6420 C C . GLU D 1 52 ? 24.628 -35.157 -16.657 1.00 23.91 158 GLU D C 1
ATOM 6421 O O . GLU D 1 52 ? 23.931 -35.992 -17.250 1.00 21.94 158 GLU D O 1
ATOM 6427 N N . VAL D 1 53 ? 25.810 -35.432 -16.126 1.00 18.60 159 VAL D N 1
ATOM 6428 C CA . VAL D 1 53 ? 26.327 -36.784 -16.025 1.00 21.60 159 VAL D CA 1
ATOM 6429 C C . VAL D 1 53 ? 25.759 -37.437 -14.774 1.00 19.94 159 VAL D C 1
ATOM 6430 O O . VAL D 1 53 ? 25.667 -36.777 -13.739 1.00 18.84 159 VAL D O 1
ATOM 6434 N N . VAL D 1 54 ? 25.397 -38.722 -14.861 1.00 19.64 160 VAL D N 1
ATOM 6435 C CA . VAL D 1 54 ? 24.959 -39.468 -13.682 1.00 23.19 160 VAL D CA 1
ATOM 6436 C C . VAL D 1 54 ? 25.751 -40.757 -13.475 1.00 20.69 160 VAL D C 1
ATOM 6437 O O . VAL D 1 54 ? 26.372 -41.279 -14.411 1.00 26.56 160 VAL D O 1
ATOM 6441 N N . ASP D 1 55 ? 25.703 -41.285 -12.250 1.00 25.07 161 ASP D N 1
ATOM 6442 C CA . ASP D 1 55 ? 26.390 -42.533 -11.919 1.00 32.77 161 ASP D CA 1
ATOM 6443 C C . ASP D 1 55 ? 25.838 -43.701 -12.733 1.00 35.02 161 ASP D C 1
ATOM 6444 O O . ASP D 1 55 ? 26.582 -44.588 -13.133 1.00 43.29 161 ASP D O 1
ATOM 6449 N N . ARG D 1 56 ? 24.527 -43.717 -12.958 1.00 31.83 162 ARG D N 1
ATOM 6450 C CA . ARG D 1 56 ? 23.889 -44.841 -13.661 1.00 32.40 162 ARG D CA 1
ATOM 6451 C C . ARG D 1 56 ? 24.351 -44.942 -15.108 1.00 39.09 162 ARG D C 1
ATOM 6452 O O . ARG D 1 56 ? 24.287 -43.959 -15.858 1.00 43.44 162 ARG D O 1
ATOM 6460 N N . ASP D 1 57 ? 24.808 -46.130 -15.499 1.00 36.41 163 ASP D N 1
ATOM 6461 C CA . ASP D 1 57 ? 25.194 -46.389 -16.886 1.00 37.08 163 ASP D CA 1
ATOM 6462 C C . ASP D 1 57 ? 26.336 -45.490 -17.325 1.00 35.24 163 ASP D C 1
ATOM 6463 O O . ASP D 1 57 ? 26.422 -45.126 -18.497 1.00 38.10 163 ASP D O 1
ATOM 6468 N N . LEU D 1 58 ? 27.225 -45.166 -16.392 1.00 31.15 164 LEU D N 1
ATOM 6469 C CA . LEU D 1 58 ? 28.338 -44.274 -16.675 1.00 30.20 164 LEU D CA 1
ATOM 6470 C C . LEU D 1 58 ? 29.448 -44.999 -17.432 1.00 34.13 164 LEU D C 1
ATOM 6471 O O . LEU D 1 58 ? 30.324 -44.370 -18.035 1.00 34.33 164 LEU D O 1
ATOM 6476 N N . ALA D 1 59 ? 29.384 -46.328 -17.418 1.00 28.49 165 ALA D N 1
ATOM 6477 C CA . ALA D 1 59 ? 30.460 -47.172 -17.930 1.00 32.93 165 ALA D CA 1
ATOM 6478 C C . ALA D 1 59 ? 31.023 -46.776 -19.297 1.00 32.52 165 ALA D C 1
ATOM 6479 O O . ALA D 1 59 ? 32.235 -46.727 -19.475 1.00 36.32 165 ALA D O 1
ATOM 6481 N N . PRO D 1 60 ? 30.145 -46.522 -20.278 1.00 34.85 166 PRO D N 1
ATOM 6482 C CA . PRO D 1 60 ? 30.645 -46.152 -21.604 1.00 34.13 166 PRO D CA 1
ATOM 6483 C C . PRO D 1 60 ? 31.449 -44.851 -21.533 1.00 30.57 166 PRO D C 1
ATOM 6484 O O . PRO D 1 60 ? 32.365 -44.662 -22.339 1.00 31.54 166 PRO D O 1
ATOM 6488 N N . ILE D 1 61 ? 31.083 -43.968 -20.605 1.00 23.65 167 ILE D N 1
ATOM 6489 C CA . ILE D 1 61 ? 31.816 -42.717 -20.361 1.00 24.70 167 ILE D CA 1
ATOM 6490 C C . ILE D 1 61 ? 33.193 -42.970 -19.721 1.00 34.63 167 ILE D C 1
ATOM 6491 O O . ILE D 1 61 ? 34.223 -42.464 -20.190 1.00 34.67 167 ILE D O 1
ATOM 6496 N N . ASP D 1 62 ? 33.215 -43.742 -18.638 1.00 33.21 168 ASP D N 1
ATOM 6497 C CA . ASP D 1 62 ? 34.472 -44.057 -17.961 1.00 34.09 168 ASP D CA 1
ATOM 6498 C C . ASP D 1 62 ? 35.464 -44.774 -18.859 1.00 36.70 168 ASP D C 1
ATOM 6499 O O . ASP D 1 62 ? 36.677 -44.660 -18.669 1.00 35.84 168 ASP D O 1
ATOM 6504 N N . LYS D 1 63 ? 34.956 -45.545 -19.813 1.00 33.21 169 LYS D N 1
ATOM 6505 C CA . LYS D 1 63 ? 35.835 -46.263 -20.721 1.00 32.55 169 LYS D CA 1
ATOM 6506 C C . LYS D 1 63 ? 36.631 -45.322 -21.608 1.00 38.10 169 LYS D C 1
ATOM 6507 O O . LYS D 1 63 ? 37.643 -45.721 -22.181 1.00 39.89 169 LYS D O 1
ATOM 6513 N N . LEU D 1 64 ? 36.192 -44.068 -21.709 1.00 38.14 170 LEU D N 1
ATOM 6514 C CA . LEU D 1 64 ? 36.937 -43.083 -22.486 1.00 30.99 170 LEU D CA 1
ATOM 6515 C C . LEU D 1 64 ? 38.287 -42.780 -21.846 1.00 32.99 170 LEU D C 1
ATOM 6516 O O . LEU D 1 64 ? 39.121 -42.094 -22.443 1.00 33.79 170 LEU D O 1
ATOM 6521 N N . GLN D 1 65 ? 38.516 -43.319 -20.652 1.00 30.35 171 GLN D N 1
ATOM 6522 C CA . GLN D 1 65 ? 39.773 -43.067 -19.952 1.00 35.63 171 GLN D CA 1
ATOM 6523 C C . GLN D 1 65 ? 40.975 -43.676 -20.672 1.00 39.55 171 GLN D C 1
ATOM 6524 O O . GLN D 1 65 ? 42.115 -43.438 -20.295 1.00 41.73 171 GLN D O 1
ATOM 6530 N N . SER D 1 66 ? 40.722 -44.486 -21.691 1.00 45.83 172 SER D N 1
ATOM 6531 C CA . SER D 1 66 ? 41.815 -45.008 -22.497 1.00 47.14 172 SER D CA 1
ATOM 6532 C C . SER D 1 66 ? 42.380 -43.879 -23.346 1.00 46.62 172 SER D C 1
ATOM 6533 O O . SER D 1 66 ? 43.522 -43.935 -23.799 1.00 53.97 172 SER D O 1
ATOM 6536 N N . LEU D 1 67 ? 41.565 -42.849 -23.552 1.00 34.72 173 LEU D N 1
ATOM 6537 C CA . LEU D 1 67 ? 41.948 -41.726 -24.393 1.00 30.71 173 LEU D CA 1
ATOM 6538 C C . LEU D 1 67 ? 42.074 -40.420 -23.609 1.00 31.85 173 LEU D C 1
ATOM 6539 O O . LEU D 1 67 ? 42.764 -39.493 -24.038 1.00 31.33 173 LEU D O 1
ATOM 6544 N N . TYR D 1 68 ? 41.390 -40.336 -22.471 1.00 26.48 174 TYR D N 1
ATOM 6545 C CA . TYR D 1 68 ? 41.299 -39.072 -21.744 1.00 24.74 174 TYR D CA 1
ATOM 6546 C C . TYR D 1 68 ? 41.569 -39.228 -20.276 1.00 26.28 174 TYR D C 1
ATOM 6547 O O . TYR D 1 68 ? 41.297 -40.285 -19.706 1.00 26.90 174 TYR D O 1
ATOM 6556 N N . LYS D 1 69 ? 42.077 -38.161 -19.664 1.00 23.75 175 LYS D N 1
ATOM 6557 C CA . LYS D 1 69 ? 42.027 -38.007 -18.214 1.00 23.90 175 LYS D CA 1
ATOM 6558 C C . LYS D 1 69 ? 40.665 -37.427 -17.856 1.00 23.19 175 LYS D C 1
ATOM 6559 O O . LYS D 1 69 ? 40.233 -36.447 -18.461 1.00 25.78 175 LYS D O 1
ATOM 6565 N N . ILE D 1 70 ? 39.996 -38.013 -16.871 1.00 21.07 176 ILE D N 1
ATOM 6566 C CA . ILE D 1 70 ? 38.621 -37.621 -16.579 1.00 26.31 176 ILE D CA 1
ATOM 6567 C C . ILE D 1 70 ? 38.459 -37.057 -15.188 1.00 23.96 176 ILE D C 1
ATOM 6568 O O . ILE D 1 70 ? 38.835 -37.705 -14.212 1.00 23.71 176 ILE D O 1
ATOM 6573 N N . TYR D 1 71 ? 37.881 -35.861 -15.101 1.00 22.09 177 TYR D N 1
ATOM 6574 C CA . TYR D 1 71 ? 37.663 -35.212 -13.812 1.00 18.29 177 TYR D CA 1
ATOM 6575 C C . TYR D 1 71 ? 36.188 -34.892 -13.607 1.00 27.05 177 TYR D C 1
ATOM 6576 O O . TYR D 1 71 ? 35.604 -34.111 -14.364 1.00 19.98 177 TYR D O 1
ATOM 6585 N N . TYR D 1 72 ? 35.598 -35.489 -12.570 1.00 24.52 178 TYR D N 1
ATOM 6586 C CA . TYR D 1 72 ? 34.191 -35.272 -12.236 1.00 22.12 178 TYR D CA 1
ATOM 6587 C C . TYR D 1 72 ? 34.035 -34.166 -11.213 1.00 24.57 178 TYR D C 1
ATOM 6588 O O . TYR D 1 72 ? 34.820 -34.075 -10.266 1.00 24.65 178 TYR D O 1
ATOM 6597 N N . SER D 1 73 ? 33.030 -33.317 -11.398 1.00 19.76 179 SER D N 1
ATOM 6598 C CA . SER D 1 73 ? 32.843 -32.179 -10.507 1.00 22.13 179 SER D CA 1
ATOM 6599 C C . SER D 1 73 ? 32.399 -32.594 -9.116 1.00 26.17 179 SER D C 1
ATOM 6600 O O . SER D 1 73 ? 32.799 -31.998 -8.124 1.00 25.40 179 SER D O 1
ATOM 6603 N N . ASN D 1 74 ? 31.547 -33.604 -9.048 1.00 27.51 180 ASN D N 1
ATOM 6604 C CA . ASN D 1 74 ? 30.846 -33.900 -7.803 1.00 28.72 180 ASN D CA 1
ATOM 6605 C C . ASN D 1 74 ? 30.193 -35.270 -7.880 1.00 29.93 180 ASN D C 1
ATOM 6606 O O . ASN D 1 74 ? 28.975 -35.407 -7.741 1.00 28.84 180 ASN D O 1
ATOM 6611 N N . LYS D 1 75 ? 31.018 -36.276 -8.139 1.00 26.35 181 LYS D N 1
ATOM 6612 C CA . LYS D 1 75 ? 30.526 -37.627 -8.314 1.00 39.81 181 LYS D CA 1
ATOM 6613 C C . LYS D 1 75 ? 29.751 -38.032 -7.072 1.00 43.25 181 LYS D C 1
ATOM 6614 O O . LYS D 1 75 ? 30.080 -37.606 -5.962 1.00 40.46 181 LYS D O 1
ATOM 6620 N N . GLY D 1 76 ? 28.678 -38.791 -7.264 1.00 43.98 182 GLY D N 1
ATOM 6621 C CA . GLY D 1 76 ? 27.863 -39.213 -6.142 1.00 45.09 182 GLY D CA 1
ATOM 6622 C C . GLY D 1 76 ? 26.691 -38.292 -5.880 1.00 47.95 182 GLY D C 1
ATOM 6623 O O . GLY D 1 76 ? 25.733 -38.686 -5.221 1.00 55.01 182 GLY D O 1
ATOM 6624 N N . CYS D 1 77 ? 26.766 -37.062 -6.382 1.00 40.37 183 CYS D N 1
ATOM 6625 C CA . CYS D 1 77 ? 25.618 -36.163 -6.348 1.00 35.26 183 CYS D CA 1
ATOM 6626 C C . CYS D 1 77 ? 24.596 -36.686 -7.362 1.00 25.47 183 CYS D C 1
ATOM 6627 O O . CYS D 1 77 ? 24.925 -37.533 -8.196 1.00 28.27 183 CYS D O 1
ATOM 6630 N N . GLN D 1 78 ? 23.365 -36.194 -7.298 1.00 27.64 184 GLN D N 1
ATOM 6631 C CA . GLN D 1 78 ? 22.333 -36.670 -8.209 1.00 24.69 184 GLN D CA 1
ATOM 6632 C C . GLN D 1 78 ? 22.820 -36.562 -9.662 1.00 24.75 184 GLN D C 1
ATOM 6633 O O . GLN D 1 78 ? 22.787 -37.532 -10.447 1.00 24.07 184 GLN D O 1
ATOM 6639 N N . TYR D 1 79 ? 23.345 -35.391 -9.994 1.00 23.40 185 TYR D N 1
ATOM 6640 C CA . TYR D 1 79 ? 23.979 -35.206 -11.293 1.00 23.45 185 TYR D CA 1
ATOM 6641 C C . TYR D 1 79 ? 25.095 -34.182 -11.193 1.00 22.81 185 TYR D C 1
ATOM 6642 O O . TYR D 1 79 ? 25.122 -33.385 -10.254 1.00 24.29 185 TYR D O 1
ATOM 6651 N N . TYR D 1 80 ? 26.019 -34.211 -12.152 1.00 18.42 186 TYR D N 1
ATOM 6652 C CA . TYR D 1 80 ? 27.230 -33.402 -12.040 1.00 24.97 186 TYR D CA 1
ATOM 6653 C C . TYR D 1 80 ? 27.872 -33.237 -13.411 1.00 22.89 186 TYR D C 1
ATOM 6654 O O . TYR D 1 80 ? 27.349 -33.732 -14.426 1.00 20.17 186 TYR D O 1
ATOM 6663 N N . THR D 1 81 ? 28.990 -32.527 -13.448 1.00 18.00 187 THR D N 1
ATOM 6664 C CA . THR D 1 81 ? 29.664 -32.260 -14.699 1.00 18.62 187 THR D CA 1
ATOM 6665 C C . THR D 1 81 ? 30.985 -32.992 -14.767 1.00 21.25 187 THR D C 1
ATOM 6666 O O . THR D 1 81 ? 31.468 -33.550 -13.772 1.00 21.76 187 THR D O 1
ATOM 6670 N N . ALA D 1 82 ? 31.585 -32.984 -15.945 1.00 20.32 188 ALA D N 1
ATOM 6671 C CA . ALA D 1 82 ? 32.884 -33.612 -16.118 1.00 18.08 188 ALA D CA 1
ATOM 6672 C C . ALA D 1 82 ? 33.725 -32.802 -17.083 1.00 21.76 188 ALA D C 1
ATOM 6673 O O . ALA D 1 82 ? 33.192 -32.107 -17.957 1.00 17.95 188 ALA D O 1
ATOM 6675 N N . ILE D 1 83 ? 35.042 -32.880 -16.907 1.00 18.03 189 ILE D N 1
ATOM 6676 C CA . ILE D 1 83 ? 35.966 -32.359 -17.897 1.00 19.24 189 ILE D CA 1
ATOM 6677 C C . ILE D 1 83 ? 36.871 -33.488 -18.281 1.00 21.54 189 ILE D C 1
ATOM 6678 O O . ILE D 1 83 ? 37.469 -34.127 -17.412 1.00 21.46 189 ILE D O 1
ATOM 6683 N N . LEU D 1 84 ? 36.949 -33.765 -19.574 1.00 18.30 190 LEU D N 1
ATOM 6684 C CA . LEU D 1 84 ? 37.870 -34.783 -20.062 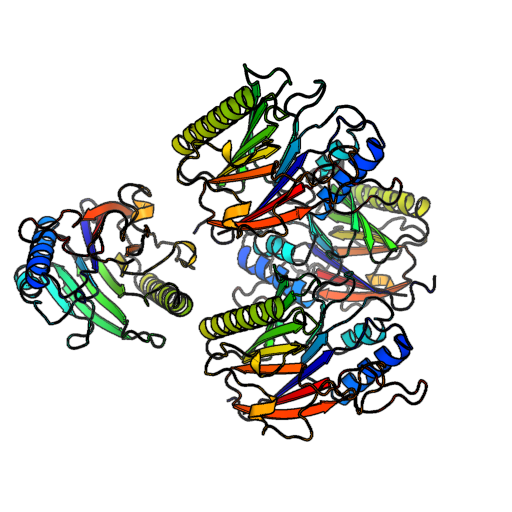1.00 18.49 190 LEU D CA 1
ATOM 6685 C C . LEU D 1 84 ? 38.933 -34.098 -20.897 1.00 18.51 190 LEU D C 1
ATOM 6686 O O . LEU D 1 84 ? 38.616 -33.266 -21.749 1.00 22.29 190 LEU D O 1
ATOM 6691 N N . VAL D 1 85 ? 40.193 -34.442 -20.661 1.00 23.76 191 VAL D N 1
ATOM 6692 C CA . VAL D 1 85 ? 41.257 -33.866 -21.464 1.00 27.48 191 VAL D CA 1
ATOM 6693 C C . VAL D 1 85 ? 42.155 -34.950 -22.005 1.00 24.12 191 VAL D C 1
ATOM 6694 O O . VAL D 1 85 ? 42.325 -36.004 -21.376 1.00 24.11 191 VAL D O 1
ATOM 6698 N N . SER D 1 86 ? 42.726 -34.680 -23.174 1.00 19.03 192 SER D N 1
ATOM 6699 C CA . SER D 1 86 ? 43.734 -35.553 -23.765 1.00 20.46 192 SER D CA 1
ATOM 6700 C C . SER D 1 86 ? 44.807 -35.900 -22.744 1.00 27.17 192 SER D C 1
ATOM 6701 O O . SER D 1 86 ? 45.120 -35.099 -21.866 1.00 21.75 192 SER D O 1
ATOM 6704 N N . LYS D 1 87 ? 45.386 -37.089 -22.866 1.00 22.89 193 LYS D N 1
ATOM 6705 C CA . LYS D 1 87 ? 46.445 -37.505 -21.950 1.00 26.16 193 LYS D CA 1
ATOM 6706 C C . LYS D 1 87 ? 47.699 -36.647 -22.097 1.00 31.98 193 LYS D C 1
ATOM 6707 O O . LYS D 1 87 ? 48.597 -36.680 -21.242 1.00 30.92 193 LYS D O 1
ATOM 6713 N N . MET D 1 88 ? 47.755 -35.876 -23.180 1.00 31.74 194 MET D N 1
ATOM 6714 C CA . MET D 1 88 ? 48.852 -34.934 -23.382 1.00 39.72 194 MET D CA 1
ATOM 6715 C C . MET D 1 88 ? 48.630 -33.651 -22.581 1.00 34.16 194 MET D C 1
ATOM 6716 O O . MET D 1 88 ? 49.545 -32.864 -22.403 1.00 35.02 194 MET D O 1
ATOM 6721 N N . PHE D 1 89 ? 47.407 -33.446 -22.103 1.00 19.28 195 PHE D N 1
ATOM 6722 C CA . PHE D 1 89 ? 47.104 -32.307 -21.237 1.00 22.07 195 PHE D CA 1
ATOM 6723 C C . PHE D 1 89 ? 47.723 -32.548 -19.861 1.00 22.57 195 PHE D C 1
ATOM 6724 O O . PHE D 1 89 ? 47.432 -33.555 -19.200 1.00 25.71 195 PHE D O 1
ATOM 6732 N N . ASP D 1 90 ? 48.594 -31.638 -19.437 1.00 19.05 196 ASP D N 1
ATOM 6733 C CA . ASP D 1 90 ? 49.248 -31.774 -18.137 1.00 27.95 196 ASP D CA 1
ATOM 6734 C C . ASP D 1 90 ? 48.428 -31.032 -17.071 1.00 25.59 196 ASP D C 1
ATOM 6735 O O . ASP D 1 90 ? 48.361 -29.792 -17.073 1.00 24.47 196 ASP D O 1
ATOM 6740 N N . VAL D 1 91 ? 47.786 -31.783 -16.176 1.00 18.76 197 VAL D N 1
ATOM 6741 C CA . VAL D 1 91 ? 46.903 -31.176 -15.177 1.00 18.57 197 VAL D CA 1
ATOM 6742 C C . VAL D 1 91 ? 47.717 -30.614 -14.014 1.00 18.59 197 VAL D C 1
ATOM 6743 O O . VAL D 1 91 ? 48.634 -31.291 -13.497 1.00 18.73 197 VAL D O 1
ATOM 6747 N N . GLU D 1 92 ? 47.424 -29.368 -13.646 1.00 18.48 198 GLU D N 1
ATOM 6748 C CA . GLU D 1 92 ? 48.093 -28.723 -12.506 1.00 24.72 198 GLU D CA 1
ATOM 6749 C C . GLU D 1 92 ? 47.154 -28.628 -11.295 1.00 24.66 198 GLU D C 1
ATOM 6750 O O . GLU D 1 92 ? 47.566 -28.868 -10.150 1.00 20.47 198 GLU D O 1
ATOM 6756 N N . LYS D 1 93 ? 45.900 -28.252 -11.559 1.00 18.22 199 LYS D N 1
ATOM 6757 C CA . LYS D 1 93 ? 44.887 -28.079 -10.509 1.00 24.25 199 LYS D CA 1
ATOM 6758 C C . LYS D 1 93 ? 43.491 -28.461 -10.968 1.00 25.57 199 LYS D C 1
ATOM 6759 O O . LYS D 1 93 ? 43.123 -28.233 -12.127 1.00 21.05 199 LYS D O 1
ATOM 6765 N N . HIS D 1 94 ? 42.705 -29.009 -10.047 1.00 19.91 200 HIS D N 1
ATOM 6766 C CA . HIS D 1 94 ? 41.278 -29.217 -10.291 1.00 21.92 200 HIS D CA 1
ATOM 6767 C C . HIS D 1 94 ? 40.509 -28.637 -9.117 1.00 21.61 200 HIS D C 1
ATOM 6768 O O . HIS D 1 94 ? 40.652 -29.107 -8.004 1.00 23.19 200 HIS D O 1
ATOM 6775 N N . ASP D 1 95 ? 39.706 -27.606 -9.368 1.00 19.05 201 ASP D N 1
ATOM 6776 C CA . ASP D 1 95 ? 38.949 -26.932 -8.319 1.00 24.15 201 ASP D CA 1
ATOM 6777 C C . ASP D 1 95 ? 37.472 -26.922 -8.673 1.00 24.93 201 ASP D C 1
ATOM 6778 O O . ASP D 1 95 ? 37.110 -26.719 -9.833 1.00 28.32 201 ASP D O 1
ATOM 6783 N N . VAL D 1 96 ? 36.618 -27.151 -7.686 1.00 21.19 202 VAL D N 1
ATOM 6784 C CA . VAL D 1 96 ? 35.180 -27.092 -7.927 1.00 22.38 202 VAL D CA 1
ATOM 6785 C C . VAL D 1 96 ? 34.549 -26.086 -6.980 1.00 22.82 202 VAL D C 1
ATOM 6786 O O . VAL D 1 96 ? 34.599 -26.249 -5.763 1.00 24.70 202 VAL D O 1
ATOM 6790 N N . ILE D 1 97 ? 34.001 -25.019 -7.539 1.00 21.01 203 ILE D N 1
ATOM 6791 C CA . ILE D 1 97 ? 33.338 -24.007 -6.740 1.00 23.02 203 ILE D CA 1
ATOM 6792 C C . ILE D 1 97 ? 31.831 -24.233 -6.797 1.00 28.18 203 ILE D C 1
ATOM 6793 O O . ILE D 1 97 ? 31.254 -24.309 -7.884 1.00 24.36 203 ILE D O 1
ATOM 6798 N N . HIS D 1 98 ? 31.213 -24.429 -5.635 1.00 28.71 204 HIS D N 1
ATOM 6799 C CA . HIS D 1 98 ? 29.753 -24.551 -5.538 1.00 28.49 204 HIS D CA 1
ATOM 6800 C C . HIS D 1 98 ? 29.085 -23.180 -5.503 1.00 23.94 204 HIS D C 1
ATOM 6801 O O . HIS D 1 98 ? 29.423 -22.346 -4.661 1.00 34.42 204 HIS D O 1
ATOM 6808 N N . PHE D 1 99 ? 28.156 -22.933 -6.424 1.00 24.45 205 PHE D N 1
ATOM 6809 C CA . PHE D 1 99 ? 27.419 -21.667 -6.424 1.00 27.97 205 PHE D CA 1
ATOM 6810 C C . PHE D 1 99 ? 26.616 -21.526 -5.134 1.00 32.64 205 PHE D C 1
ATOM 6811 O O . PHE D 1 99 ? 25.820 -22.412 -4.796 1.00 28.20 205 PHE D O 1
ATOM 6819 N N . GLN D 1 100 ? 26.849 -20.439 -4.402 1.00 29.44 206 GLN D N 1
ATOM 6820 C CA . GLN D 1 100 ? 26.129 -20.192 -3.158 1.00 34.16 206 GLN D CA 1
ATOM 6821 C C . GLN D 1 100 ? 24.628 -20.019 -3.398 1.00 32.54 206 GLN D C 1
ATOM 6822 O O . GLN D 1 100 ? 23.818 -20.438 -2.586 1.00 33.07 206 GLN D O 1
ATOM 6828 N N . ASN D 1 101 ? 24.256 -19.409 -4.516 1.00 33.78 207 ASN D N 1
ATOM 6829 C CA . ASN D 1 101 ? 22.848 -19.136 -4.796 1.00 26.43 207 ASN D CA 1
ATOM 6830 C C . ASN D 1 101 ? 22.111 -20.278 -5.501 1.00 33.60 207 ASN D C 1
ATOM 6831 O O . ASN D 1 101 ? 20.993 -20.080 -5.982 1.00 31.02 207 ASN D O 1
ATOM 6836 N N . SER D 1 102 ? 22.731 -21.454 -5.599 1.00 33.87 208 SER D N 1
ATOM 6837 C CA . SER D 1 102 ? 22.118 -22.542 -6.356 1.00 31.29 208 SER D CA 1
ATOM 6838 C C . SER D 1 102 ? 21.230 -23.482 -5.532 1.00 33.90 208 SER D C 1
ATOM 6839 O O . SER D 1 102 ? 21.622 -23.981 -4.477 1.00 35.07 208 SER D O 1
ATOM 6842 N N . GLY D 1 103 ? 20.043 -23.763 -6.051 1.00 27.05 209 GLY D N 1
ATOM 6843 C CA . GLY D 1 103 ? 19.206 -24.781 -5.449 1.00 27.32 209 GLY D CA 1
ATOM 6844 C C . GLY D 1 103 ? 19.335 -26.094 -6.194 1.00 37.24 209 GLY D C 1
ATOM 6845 O O . GLY D 1 103 ? 18.535 -27.007 -5.975 1.00 33.27 209 GLY D O 1
ATOM 6846 N N . MET D 1 104 ? 20.300 -26.179 -7.117 1.00 32.29 210 MET D N 1
ATOM 6847 C CA . MET D 1 104 ? 20.391 -27.349 -7.982 1.00 26.74 210 MET D CA 1
ATOM 6848 C C . MET D 1 104 ? 21.787 -27.992 -8.035 1.00 30.67 210 MET D C 1
ATOM 6849 O O . MET D 1 104 ? 22.115 -28.688 -9.009 1.00 21.19 210 MET D O 1
ATOM 6854 N N . TYR D 1 105 ? 22.574 -27.776 -6.979 1.00 33.75 211 TYR D N 1
ATOM 6855 C CA . TYR D 1 105 ? 23.933 -28.313 -6.840 1.00 29.20 211 TYR D CA 1
ATOM 6856 C C . TYR D 1 105 ? 24.895 -27.885 -7.938 1.00 24.93 211 TYR D C 1
ATOM 6857 O O . TYR D 1 105 ? 25.836 -28.625 -8.265 1.00 22.83 211 TYR D O 1
ATOM 6866 N N . ARG D 1 106 ? 24.681 -26.700 -8.495 1.00 17.65 212 ARG D N 1
ATOM 6867 C CA . ARG D 1 106 ? 25.456 -26.274 -9.648 1.00 17.50 212 ARG D CA 1
ATOM 6868 C C . ARG D 1 106 ? 26.800 -25.720 -9.212 1.00 24.00 212 ARG D C 1
ATOM 6869 O O . ARG D 1 106 ? 26.927 -25.169 -8.112 1.00 21.41 212 ARG D O 1
ATOM 6877 N N . THR D 1 107 ? 27.799 -25.866 -10.077 1.00 21.15 213 THR D N 1
ATOM 6878 C CA . THR D 1 107 ? 29.184 -25.554 -9.731 1.00 22.69 213 THR D CA 1
ATOM 6879 C C . THR D 1 107 ? 29.916 -24.938 -10.893 1.00 26.34 213 THR D C 1
ATOM 6880 O O . THR D 1 107 ? 29.474 -25.037 -12.035 1.00 25.34 213 THR D O 1
ATOM 6884 N N . LEU D 1 108 ? 31.044 -24.309 -10.589 1.00 22.41 214 LEU D N 1
ATOM 6885 C CA . LEU D 1 108 ? 32.011 -23.927 -11.602 1.00 22.43 214 LEU D CA 1
ATOM 6886 C C . LEU D 1 108 ? 33.174 -24.876 -11.429 1.00 24.01 214 LEU D C 1
ATOM 6887 O O . LEU D 1 108 ? 33.864 -24.845 -10.401 1.00 20.74 214 LEU D O 1
ATOM 6892 N N . GLN D 1 109 ? 33.368 -25.741 -12.420 1.00 17.24 215 GLN D N 1
ATOM 6893 C CA . GLN D 1 109 ? 34.436 -26.729 -12.397 1.00 20.28 215 GLN D CA 1
ATOM 6894 C C . GLN D 1 109 ? 35.638 -26.185 -13.168 1.00 21.10 215 GLN D C 1
ATOM 6895 O O . GLN D 1 109 ? 35.525 -25.868 -14.364 1.00 17.41 215 GLN D O 1
ATOM 6901 N N . ILE D 1 110 ? 36.781 -26.066 -12.498 1.00 17.38 216 ILE D N 1
ATOM 6902 C CA . ILE D 1 110 ? 37.947 -25.450 -13.120 1.00 23.01 216 ILE D CA 1
ATOM 6903 C C . ILE D 1 110 ? 39.108 -26.421 -13.175 1.00 26.85 216 ILE D C 1
ATOM 6904 O O . ILE D 1 110 ? 39.546 -26.962 -12.153 1.00 21.89 216 ILE D O 1
ATOM 6909 N N . LEU D 1 111 ? 39.589 -26.669 -14.383 1.00 22.13 217 LEU D N 1
ATOM 6910 C CA . LEU D 1 111 ? 40.788 -27.485 -14.547 1.00 17.73 217 LEU D CA 1
ATOM 6911 C C . LEU D 1 111 ? 41.878 -26.622 -15.137 1.00 22.11 217 LEU D C 1
ATOM 6912 O O . LEU D 1 111 ? 41.699 -26.003 -16.192 1.00 19.43 217 LEU D O 1
ATOM 6917 N N . GLU D 1 112 ? 43.009 -26.560 -14.447 1.00 20.54 218 GLU D N 1
ATOM 6918 C CA . GLU D 1 112 ? 44.131 -25.745 -14.899 1.00 20.54 218 GLU D CA 1
ATOM 6919 C C . GLU D 1 112 ? 45.283 -26.652 -15.327 1.00 20.95 218 GLU D C 1
ATOM 6920 O O . GLU D 1 112 ? 45.590 -27.631 -14.645 1.00 19.79 218 GLU D O 1
ATOM 6926 N N . GLY D 1 113 ? 45.919 -26.347 -16.454 1.00 18.24 219 GLY D N 1
ATOM 6927 C CA . GLY D 1 113 ? 47.057 -27.145 -16.863 1.00 20.58 219 GLY D CA 1
ATOM 6928 C C . GLY D 1 113 ? 47.757 -26.539 -18.059 1.00 23.63 219 GLY D C 1
ATOM 6929 O O . GLY D 1 113 ? 47.712 -25.328 -18.284 1.00 20.78 219 GLY D O 1
ATOM 6930 N N . SER D 1 114 ? 48.381 -27.388 -18.854 1.00 18.75 220 SER D N 1
ATOM 6931 C CA . SER D 1 114 ? 49.000 -26.910 -20.073 1.00 24.21 220 SER D CA 1
ATOM 6932 C C . SER D 1 114 ? 48.959 -27.990 -21.135 1.00 28.88 220 SER D C 1
ATOM 6933 O O . SER D 1 114 ? 48.997 -29.184 -20.825 1.00 25.07 220 SER D O 1
ATOM 6936 N N . ILE D 1 115 ? 48.858 -27.569 -22.390 1.00 35.10 221 ILE D N 1
ATOM 6937 C CA . ILE D 1 115 ? 48.941 -28.511 -23.489 1.00 35.42 221 ILE D CA 1
ATOM 6938 C C . ILE D 1 115 ? 49.925 -28.006 -24.545 1.00 37.72 221 ILE D C 1
ATOM 6939 O O . ILE D 1 115 ? 49.751 -26.926 -25.103 1.00 41.61 221 ILE D O 1
ATOM 6944 N N . GLY D 1 116 ? 50.987 -28.765 -24.782 1.00 43.96 222 GLY D N 1
ATOM 6945 C CA . GLY D 1 116 ? 52.013 -28.333 -25.715 1.00 43.64 222 GLY D CA 1
ATOM 6946 C C . GLY D 1 116 ? 52.713 -27.068 -25.263 1.00 51.01 222 GLY D C 1
ATOM 6947 O O . GLY D 1 116 ? 52.932 -26.151 -26.057 1.00 58.42 222 GLY D O 1
ATOM 6948 N N . GLY D 1 117 ? 53.057 -27.013 -23.982 1.00 48.41 223 GLY D N 1
ATOM 6949 C CA . GLY D 1 117 ? 53.737 -25.860 -23.416 1.00 46.80 223 GLY D CA 1
ATOM 6950 C C . GLY D 1 117 ? 52.857 -24.632 -23.266 1.00 46.59 223 GLY D C 1
ATOM 6951 O O . GLY D 1 117 ? 53.306 -23.593 -22.783 1.00 49.08 223 GLY D O 1
ATOM 6952 N N . LEU D 1 118 ? 51.595 -24.749 -23.662 1.00 33.86 224 LEU D N 1
ATOM 6953 C CA . LEU D 1 118 ? 50.679 -23.618 -23.600 1.00 33.61 224 LEU D CA 1
ATOM 6954 C C . LEU D 1 118 ? 49.792 -23.719 -22.355 1.00 29.40 224 LEU D C 1
ATOM 6955 O O . LEU D 1 118 ? 49.126 -24.736 -22.153 1.00 29.24 224 LEU D O 1
ATOM 6960 N N . LYS D 1 119 ? 49.781 -22.677 -21.527 1.00 24.75 225 LYS D N 1
ATOM 6961 C CA . LYS D 1 119 ? 48.929 -22.661 -20.335 1.00 23.91 225 LYS D CA 1
ATOM 6962 C C . LYS D 1 119 ? 47.453 -22.636 -20.717 1.00 19.48 225 LYS D C 1
ATOM 6963 O O . LYS D 1 119 ? 47.039 -21.835 -21.563 1.00 22.26 225 LYS D O 1
ATOM 6969 N N . VAL D 1 120 ? 46.658 -23.492 -20.080 1.00 18.45 226 VAL D N 1
ATOM 6970 C CA . VAL D 1 120 ? 45.239 -23.577 -20.384 1.00 20.62 226 VAL D CA 1
ATOM 6971 C C . VAL D 1 120 ? 44.356 -23.600 -19.129 1.00 19.78 226 VAL D C 1
ATOM 6972 O O . VAL D 1 120 ? 44.625 -24.360 -18.204 1.00 23.23 226 VAL D O 1
ATOM 6976 N N . PHE D 1 121 ? 43.335 -22.746 -19.086 1.00 17.92 227 PHE D N 1
ATOM 6977 C CA . PHE D 1 121 ? 42.326 -22.826 -18.026 1.00 17.75 227 PHE D CA 1
ATOM 6978 C C . PHE D 1 121 ? 40.998 -23.270 -18.612 1.00 20.94 227 PHE D C 1
ATOM 6979 O O . PHE D 1 121 ? 40.521 -22.703 -19.601 1.00 18.08 227 PHE D O 1
ATOM 6987 N N . LEU D 1 122 ? 40.405 -24.272 -17.980 1.00 17.62 228 LEU D N 1
ATOM 6988 C CA . LEU D 1 122 ? 39.135 -24.820 -18.415 1.00 23.88 228 LEU D CA 1
ATOM 6989 C C . LEU D 1 122 ? 38.082 -24.595 -17.345 1.00 21.45 228 LEU D C 1
ATOM 6990 O O . LEU D 1 122 ? 38.260 -25.016 -16.202 1.00 24.67 228 LEU D O 1
ATOM 6995 N N . LEU D 1 123 ? 36.994 -23.921 -17.710 1.00 18.17 229 LEU D N 1
ATOM 6996 C CA . LEU D 1 123 ? 35.899 -23.678 -16.774 1.00 17.46 229 LEU D CA 1
ATOM 6997 C C . LEU D 1 123 ? 34.594 -24.238 -17.347 1.00 18.28 229 LEU D C 1
ATOM 6998 O O . LEU D 1 123 ? 34.078 -23.727 -18.340 1.00 17.17 229 LEU D O 1
ATOM 7003 N N . ASN D 1 124 ? 34.052 -25.267 -16.701 1.00 17.24 230 ASN D N 1
ATOM 7004 C CA . ASN D 1 124 ? 32.843 -25.951 -17.181 1.00 17.27 230 ASN D CA 1
ATOM 7005 C C . ASN D 1 124 ? 31.702 -25.743 -16.182 1.00 17.71 230 ASN D C 1
ATOM 7006 O O . ASN D 1 124 ? 31.892 -25.895 -14.974 1.00 19.85 230 ASN D O 1
ATOM 7011 N N . THR D 1 125 ? 30.519 -25.376 -16.660 1.00 17.17 231 THR D N 1
ATOM 7012 C CA . THR D 1 125 ? 29.417 -25.163 -15.736 1.00 17.13 231 THR D CA 1
ATOM 7013 C C . THR D 1 125 ? 28.071 -25.531 -16.370 1.00 24.90 231 THR D C 1
ATOM 7014 O O . THR D 1 125 ? 27.956 -25.645 -17.593 1.00 17.21 231 THR D O 1
ATOM 7018 N N . HIS D 1 126 ? 27.076 -25.720 -15.511 1.00 20.58 232 HIS D N 1
ATOM 7019 C CA . HIS D 1 126 ? 25.694 -25.942 -15.904 1.00 17.28 232 HIS D CA 1
ATOM 7020 C C . HIS D 1 126 ? 24.862 -24.966 -15.086 1.00 17.20 232 HIS D C 1
ATOM 7021 O O . HIS D 1 126 ? 24.514 -25.248 -13.940 1.00 20.20 232 HIS D O 1
ATOM 7028 N N . LEU D 1 127 ? 24.548 -23.809 -15.667 1.00 25.23 233 LEU D N 1
ATOM 7029 C CA . LEU D 1 127 ? 23.919 -22.747 -14.901 1.00 19.13 233 LEU D CA 1
ATOM 7030 C C . LEU D 1 127 ? 22.477 -23.060 -14.511 1.00 21.88 233 LEU D C 1
ATOM 7031 O O . LEU D 1 127 ? 21.818 -23.909 -15.131 1.00 17.23 233 LEU D O 1
ATOM 7036 N N . GLU D 1 128 ? 21.990 -22.393 -13.466 1.00 23.38 234 GLU D N 1
ATOM 7037 C CA . GLU D 1 128 ? 20.652 -22.679 -12.931 1.00 20.11 234 GLU D CA 1
ATOM 7038 C C . GLU D 1 128 ? 19.603 -22.788 -14.053 1.00 24.15 234 GLU D C 1
ATOM 7039 O O . GLU D 1 128 ? 19.600 -21.980 -14.992 1.00 24.41 234 GLU D O 1
ATOM 7045 N N . SER D 1 129 ? 18.720 -23.783 -13.950 1.00 24.68 235 SER D N 1
ATOM 7046 C CA . SER D 1 129 ? 17.785 -24.123 -15.027 1.00 25.52 235 SER D CA 1
ATOM 7047 C C . SER D 1 129 ? 16.454 -23.370 -14.973 1.00 28.50 235 SER D C 1
ATOM 7048 O O . SER D 1 129 ? 15.997 -22.971 -13.903 1.00 24.84 235 SER D O 1
ATOM 7051 N N . THR D 1 130 ? 15.840 -23.217 -16.146 1.00 36.89 236 THR D N 1
ATOM 7052 C CA . THR D 1 130 ? 14.489 -22.656 -16.339 1.00 32.01 236 THR D CA 1
ATOM 7053 C C . THR D 1 130 ? 14.380 -21.141 -16.299 1.00 34.11 236 THR D C 1
ATOM 7054 O O . THR D 1 130 ? 15.215 -20.427 -15.712 1.00 26.64 236 THR D O 1
ATOM 7058 N N . ARG D 1 131 ? 13.334 -20.663 -16.965 1.00 35.05 237 ARG D N 1
ATOM 7059 C CA . ARG D 1 131 ? 13.028 -19.244 -17.033 1.00 36.88 237 ARG D CA 1
ATOM 7060 C C . ARG D 1 131 ? 12.902 -18.620 -15.642 1.00 32.99 237 ARG D C 1
ATOM 7061 O O . ARG D 1 131 ? 13.362 -17.503 -15.408 1.00 38.01 237 ARG D O 1
ATOM 7069 N N . GLU D 1 132 ? 12.278 -19.344 -14.721 1.00 34.77 238 GLU D N 1
ATOM 7070 C CA . GLU D 1 132 ? 12.048 -18.845 -13.366 1.00 41.16 238 GLU D CA 1
ATOM 7071 C C . GLU D 1 132 ? 13.335 -18.470 -12.626 1.00 38.89 238 GLU D C 1
ATOM 7072 O O . GLU D 1 132 ? 13.307 -17.629 -11.728 1.00 35.83 238 GLU D O 1
ATOM 7078 N N . HIS D 1 133 ? 14.457 -19.086 -12.992 1.00 37.40 239 HIS D N 1
ATOM 7079 C CA . HIS D 1 133 ? 15.700 -18.870 -12.246 1.00 35.10 239 HIS D CA 1
ATOM 7080 C C . HIS D 1 133 ? 16.676 -17.950 -12.964 1.00 28.88 239 HIS D C 1
ATOM 7081 O O . HIS D 1 133 ? 17.892 -17.999 -12.730 1.00 27.83 239 HIS D O 1
ATOM 7088 N N . ARG D 1 134 ? 16.137 -17.098 -13.828 1.00 25.94 240 ARG D N 1
ATOM 7089 C CA . ARG D 1 134 ? 16.942 -16.121 -14.542 1.00 32.66 240 ARG D CA 1
ATOM 7090 C C . ARG D 1 134 ? 17.866 -15.318 -13.626 1.00 33.07 240 ARG D C 1
ATOM 7091 O O . ARG D 1 134 ? 19.038 -15.108 -13.949 1.00 33.18 240 ARG D O 1
ATOM 7099 N N . PRO D 1 135 ? 17.336 -14.836 -12.492 1.00 35.30 241 PRO D N 1
ATOM 7100 C CA . PRO D 1 135 ? 18.151 -14.078 -11.531 1.00 35.77 241 PRO D CA 1
ATOM 7101 C C . PRO D 1 135 ? 19.376 -14.871 -11.058 1.00 27.44 241 PRO D C 1
ATOM 7102 O O . PRO D 1 135 ? 20.488 -14.363 -11.093 1.00 29.99 241 PRO D O 1
ATOM 7106 N N . GLN D 1 136 ? 19.165 -16.092 -10.587 1.00 26.92 242 GLN D N 1
ATOM 7107 C CA . GLN D 1 136 ? 20.270 -16.911 -10.109 1.00 25.47 242 GLN D CA 1
ATOM 7108 C C . GLN D 1 136 ? 21.239 -17.200 -11.251 1.00 29.38 242 GLN D C 1
ATOM 7109 O O . GLN D 1 136 ? 22.461 -17.127 -11.078 1.00 28.08 242 GLN D O 1
ATOM 7115 N N . ARG D 1 137 ? 20.687 -17.501 -12.425 1.00 26.54 243 ARG D N 1
ATOM 7116 C CA . ARG D 1 137 ? 21.492 -17.833 -13.603 1.00 25.04 243 ARG D CA 1
ATOM 7117 C C . ARG D 1 137 ? 22.341 -16.633 -14.020 1.00 30.68 243 ARG D C 1
ATOM 7118 O O . ARG D 1 137 ? 23.536 -16.766 -14.312 1.00 30.00 243 ARG D O 1
ATOM 7126 N N . CYS D 1 138 ? 21.740 -15.450 -14.034 1.00 24.41 244 CYS D N 1
ATOM 7127 C CA . CYS D 1 138 ? 22.497 -14.277 -14.425 1.00 25.13 244 CYS D CA 1
ATOM 7128 C C . CYS D 1 138 ? 23.601 -13.969 -13.421 1.00 27.86 244 CYS D C 1
ATOM 7129 O O . CYS D 1 138 ? 24.692 -13.570 -13.804 1.00 31.47 244 CYS D O 1
ATOM 7132 N N . ALA D 1 139 ? 23.318 -14.177 -12.142 1.00 28.01 245 ALA D N 1
ATOM 7133 C CA . ALA D 1 139 ? 24.313 -13.955 -11.103 1.00 33.15 245 ALA D CA 1
ATOM 7134 C C . ALA D 1 139 ? 25.475 -14.939 -11.253 1.00 29.82 245 ALA D C 1
ATOM 7135 O O . ALA D 1 139 ? 26.647 -14.573 -11.126 1.00 28.79 245 ALA D O 1
ATOM 7137 N N . GLN D 1 140 ? 25.142 -16.191 -11.528 1.00 27.70 246 GLN D N 1
ATOM 7138 C CA . GLN D 1 140 ? 26.160 -17.209 -11.757 1.00 27.40 246 GLN D CA 1
ATOM 7139 C C . GLN D 1 140 ? 26.991 -16.839 -12.981 1.00 26.91 246 GLN D C 1
ATOM 7140 O O . GLN D 1 140 ? 28.228 -16.888 -12.950 1.00 23.26 246 GLN D O 1
ATOM 7146 N N . PHE D 1 141 ? 26.318 -16.455 -14.065 1.00 16.51 247 PHE D N 1
ATOM 7147 C CA . PHE D 1 141 ? 27.041 -16.049 -15.271 1.00 16.48 247 PHE D CA 1
ATOM 7148 C C . PHE D 1 141 ? 28.024 -14.928 -14.930 1.00 28.57 247 PHE D C 1
ATOM 7149 O O . PHE D 1 141 ? 29.197 -14.988 -15.297 1.00 26.29 247 PHE D O 1
ATOM 7157 N N . GLY D 1 142 ? 27.541 -13.914 -14.211 1.00 26.39 248 GLY D N 1
ATOM 7158 C CA . GLY D 1 142 ? 28.387 -12.800 -13.803 1.00 24.90 248 GLY D CA 1
ATOM 7159 C C . GLY D 1 142 ? 29.573 -13.242 -12.963 1.00 22.17 248 GLY D C 1
ATOM 7160 O O . GLY D 1 142 ? 30.693 -12.780 -13.166 1.00 29.81 248 GLY D O 1
ATOM 7161 N N . PHE D 1 143 ? 29.333 -14.139 -12.011 1.00 17.87 249 PHE D N 1
ATOM 7162 C CA . PHE D 1 143 ? 30.411 -14.679 -11.193 1.00 25.27 249 PHE D CA 1
ATOM 7163 C C . PHE D 1 143 ? 31.452 -15.384 -12.071 1.00 29.54 249 PHE D C 1
ATOM 7164 O O . PHE D 1 143 ? 32.662 -15.202 -11.894 1.00 30.69 249 PHE D O 1
ATOM 7172 N N . CYS D 1 144 ? 30.984 -16.182 -13.030 1.00 23.81 250 CYS D N 1
ATOM 7173 C CA . CYS D 1 144 ? 31.893 -16.909 -13.911 1.00 22.84 250 CYS D CA 1
ATOM 7174 C C . CYS D 1 144 ? 32.774 -15.969 -14.710 1.00 24.29 250 CYS D C 1
ATOM 7175 O O . CYS D 1 144 ? 33.988 -16.171 -14.807 1.00 26.79 250 CYS D O 1
ATOM 7178 N N . MET D 1 145 ? 32.164 -14.914 -15.244 1.00 21.90 251 MET D N 1
ATOM 7179 C CA . MET D 1 145 ? 32.903 -13.934 -16.035 1.00 20.10 251 MET D CA 1
ATOM 7180 C C . MET D 1 145 ? 33.938 -13.181 -15.188 1.00 24.39 251 MET D C 1
ATOM 7181 O O . MET D 1 145 ? 35.038 -12.862 -15.669 1.00 22.82 251 MET D O 1
ATOM 7186 N N . ASP D 1 146 ? 33.591 -12.889 -13.940 1.00 20.95 252 ASP D N 1
ATOM 7187 C CA . ASP D 1 146 ? 34.560 -12.280 -13.028 1.00 28.21 252 ASP D CA 1
ATOM 7188 C C . ASP D 1 146 ? 35.746 -13.201 -12.816 1.00 26.48 252 ASP D C 1
ATOM 7189 O O . ASP D 1 146 ? 36.909 -12.769 -12.766 1.00 25.37 252 ASP D O 1
ATOM 7194 N N . LYS D 1 147 ? 35.453 -14.486 -12.696 1.00 27.05 253 LYS D N 1
ATOM 7195 C CA . LYS D 1 147 ? 36.515 -15.462 -12.529 1.00 24.49 253 LYS D CA 1
ATOM 7196 C C . LYS D 1 147 ? 37.414 -15.507 -13.775 1.00 24.21 253 LYS D C 1
ATOM 7197 O O . LYS D 1 147 ? 38.648 -15.552 -13.678 1.00 20.26 253 LYS D O 1
ATOM 7203 N N . VAL D 1 148 ? 36.798 -15.478 -14.954 1.00 25.27 254 VAL D N 1
ATOM 7204 C CA . VAL D 1 148 ? 37.568 -15.414 -16.192 1.00 19.82 254 VAL D CA 1
ATOM 7205 C C . VAL D 1 148 ? 38.487 -14.193 -16.207 1.00 23.72 254 VAL D C 1
ATOM 7206 O O . VAL D 1 148 ? 39.676 -14.320 -16.503 1.00 25.77 254 VAL D O 1
ATOM 7210 N N . ARG D 1 149 ? 37.954 -13.028 -15.834 1.00 23.65 255 ARG D N 1
ATOM 7211 C CA . ARG D 1 149 ? 38.761 -11.803 -15.798 1.00 30.31 255 ARG D CA 1
ATOM 7212 C C . ARG D 1 149 ? 39.995 -11.947 -14.913 1.00 24.51 255 ARG D C 1
ATOM 7213 O O . ARG D 1 149 ? 41.105 -11.588 -15.305 1.00 28.25 255 ARG D O 1
ATOM 7221 N N . GLU D 1 150 ? 39.788 -12.463 -13.709 1.00 24.71 256 GLU D N 1
ATOM 7222 C CA . GLU D 1 150 ? 40.885 -12.670 -12.774 1.00 25.05 256 GLU D CA 1
ATOM 7223 C C . GLU D 1 150 ? 41.944 -13.554 -13.392 1.00 28.88 256 GLU D C 1
ATOM 7224 O O . GLU D 1 150 ? 43.144 -13.256 -13.333 1.00 27.18 256 GLU D O 1
ATOM 7230 N N . ILE D 1 151 ? 41.504 -14.659 -13.979 1.00 22.16 257 ILE D N 1
ATOM 7231 C CA . ILE D 1 151 ? 42.434 -15.606 -14.574 1.00 17.57 257 ILE D CA 1
ATOM 7232 C C . ILE D 1 151 ? 43.226 -14.966 -15.711 1.00 17.70 257 ILE D C 1
ATOM 7233 O O . ILE D 1 151 ? 44.447 -15.077 -15.777 1.00 28.37 257 ILE D O 1
ATOM 7238 N N . ILE D 1 152 ? 42.516 -14.285 -16.599 1.00 17.64 258 ILE D N 1
ATOM 7239 C CA . ILE D 1 152 ? 43.138 -13.629 -17.747 1.00 19.14 258 ILE D CA 1
ATOM 7240 C C . ILE D 1 152 ? 44.160 -12.587 -17.302 1.00 22.46 258 ILE D C 1
ATOM 7241 O O . ILE D 1 152 ? 45.276 -12.524 -17.834 1.00 22.65 258 ILE D O 1
ATOM 7246 N N . ALA D 1 153 ? 43.787 -11.789 -16.303 1.00 19.74 259 ALA D N 1
ATOM 7247 C CA . ALA D 1 153 ? 44.688 -10.754 -15.780 1.00 23.31 259 ALA D CA 1
ATOM 7248 C C . ALA D 1 153 ? 45.993 -11.324 -15.249 1.00 27.35 259 ALA D C 1
ATOM 7249 O O . ALA D 1 153 ? 47.062 -10.769 -15.500 1.00 34.64 259 ALA D O 1
ATOM 7251 N N . GLN D 1 154 ? 45.918 -12.440 -14.533 1.00 26.85 260 GLN D N 1
ATOM 7252 C CA . GLN D 1 154 ? 47.121 -13.030 -13.945 1.00 33.11 260 GLN D CA 1
ATOM 7253 C C . GLN D 1 154 ? 47.888 -13.944 -14.888 1.00 33.07 260 GLN D C 1
ATOM 7254 O O . GLN D 1 154 ? 49.017 -14.328 -14.591 1.00 27.45 260 GLN D O 1
ATOM 7260 N N . ASN D 1 155 ? 47.286 -14.300 -16.019 1.00 26.38 261 ASN D N 1
ATOM 7261 C CA . ASN D 1 155 ? 47.916 -15.266 -16.920 1.00 27.63 261 ASN D CA 1
ATOM 7262 C C . ASN D 1 155 ? 47.842 -14.793 -18.336 1.00 34.46 261 ASN D C 1
ATOM 7263 O O . ASN D 1 155 ? 47.105 -15.355 -19.159 1.00 27.70 261 ASN D O 1
ATOM 7268 N N . PRO D 1 156 ? 48.582 -13.727 -18.624 1.00 39.17 262 PRO D N 1
ATOM 7269 C CA . PRO D 1 156 ? 48.666 -13.256 -19.998 1.00 36.26 262 PRO D CA 1
ATOM 7270 C C . PRO D 1 156 ? 49.263 -14.381 -20.836 1.00 29.93 262 PRO D C 1
ATOM 7271 O O . PRO D 1 156 ? 50.122 -15.120 -20.344 1.00 27.18 262 PRO D O 1
ATOM 7275 N N . GLY D 1 157 ? 48.761 -14.553 -22.054 1.00 27.04 263 GLY D N 1
ATOM 7276 C CA . GLY D 1 157 ? 49.271 -15.581 -22.939 1.00 24.53 263 GLY D CA 1
ATOM 7277 C C . GLY D 1 157 ? 48.610 -16.940 -22.762 1.00 28.76 263 GLY D C 1
ATOM 7278 O O . GLY D 1 157 ? 48.822 -17.832 -23.580 1.00 29.19 263 GLY D O 1
ATOM 7279 N N . ALA D 1 158 ? 47.825 -17.112 -21.698 1.00 26.93 264 ALA D N 1
ATOM 7280 C CA . ALA D 1 158 ? 47.122 -18.382 -21.473 1.00 25.47 264 ALA D CA 1
ATOM 7281 C C . ALA D 1 158 ? 45.858 -18.504 -22.327 1.00 23.70 264 ALA D C 1
ATOM 7282 O O . ALA D 1 158 ? 45.225 -17.502 -22.665 1.00 24.18 264 ALA D O 1
ATOM 7284 N N . LEU D 1 159 ? 45.476 -19.735 -22.646 1.00 23.60 265 LEU D N 1
ATOM 7285 C CA . LEU D 1 159 ? 44.199 -20.005 -23.297 1.00 20.79 265 LEU D CA 1
ATOM 7286 C C . LEU D 1 159 ? 43.182 -20.225 -22.184 1.00 22.12 265 LEU D C 1
ATOM 7287 O O . LEU D 1 159 ? 43.429 -20.996 -21.253 1.00 22.45 265 LEU D O 1
ATOM 7292 N N . VAL D 1 160 ? 42.067 -19.512 -22.239 1.00 19.76 266 VAL D N 1
ATOM 7293 C CA . VAL D 1 160 ? 41.026 -19.689 -21.245 1.00 17.69 266 VAL D CA 1
ATOM 7294 C C . VAL D 1 160 ? 39.758 -20.085 -21.973 1.00 26.88 266 VAL D C 1
ATOM 7295 O O . VAL D 1 160 ? 39.319 -19.376 -22.882 1.00 27.10 266 VAL D O 1
ATOM 7299 N N . PHE D 1 161 ? 39.187 -21.227 -21.592 1.00 21.65 267 PHE D N 1
ATOM 7300 C CA . PHE D 1 161 ? 37.905 -21.667 -22.155 1.00 18.92 267 PHE D CA 1
ATOM 7301 C C . PHE D 1 161 ? 36.859 -21.738 -21.081 1.00 19.67 267 PHE D C 1
ATOM 7302 O O . PHE D 1 161 ? 37.002 -22.497 -20.123 1.00 19.65 267 PHE D O 1
ATOM 7310 N N . PHE D 1 162 ? 35.798 -20.966 -21.250 1.00 17.23 268 PHE D N 1
ATOM 7311 C CA . PHE D 1 162 ? 34.666 -21.028 -20.348 1.00 17.11 268 PHE D CA 1
ATOM 7312 C C . PHE D 1 162 ? 33.360 -21.309 -21.089 1.00 22.03 268 PHE D C 1
ATOM 7313 O O . PHE D 1 162 ? 33.046 -20.647 -22.080 1.00 22.25 268 PHE D O 1
ATOM 7321 N N . GLY D 1 163 ? 32.596 -22.281 -20.600 1.00 19.81 269 GLY D N 1
ATOM 7322 C CA . GLY D 1 163 ? 31.288 -22.550 -21.161 1.00 23.82 269 GLY D CA 1
ATOM 7323 C C . GLY D 1 163 ? 30.639 -23.779 -20.558 1.00 22.55 269 GLY D C 1
ATOM 7324 O O . GLY D 1 163 ? 30.975 -24.201 -19.444 1.00 22.13 269 GLY D O 1
ATOM 7325 N N . GLY D 1 164 ? 29.732 -24.379 -21.320 1.00 18.46 270 GLY D N 1
ATOM 7326 C CA . GLY D 1 164 ? 28.963 -25.518 -20.849 1.00 17.30 270 GLY D CA 1
ATOM 7327 C C . GLY D 1 164 ? 27.502 -25.296 -21.183 1.00 17.29 270 GLY D C 1
ATOM 7328 O O . GLY D 1 164 ? 27.187 -24.622 -22.163 1.00 22.45 270 GLY D O 1
ATOM 7329 N N . ASP D 1 165 ? 26.600 -25.841 -20.382 1.00 17.87 271 ASP D N 1
ATOM 7330 C CA . ASP D 1 165 ? 25.183 -25.567 -20.596 1.00 17.34 271 ASP D CA 1
ATOM 7331 C C . ASP D 1 165 ? 24.833 -24.347 -19.775 1.00 20.06 271 ASP D C 1
ATOM 7332 O O . ASP D 1 165 ? 24.562 -24.464 -18.578 1.00 21.00 271 ASP D O 1
ATOM 7337 N N . LEU D 1 166 ? 24.845 -23.173 -20.401 1.00 21.15 272 LEU D N 1
ATOM 7338 C CA . LEU D 1 166 ? 24.637 -21.928 -19.657 1.00 16.93 272 LEU D CA 1
ATOM 7339 C C . LEU D 1 166 ? 23.155 -21.570 -19.575 1.00 18.45 272 LEU D C 1
ATOM 7340 O O . LEU D 1 166 ? 22.767 -20.656 -18.850 1.00 25.52 272 LEU D O 1
ATOM 7345 N N . ASN D 1 167 ? 22.319 -22.306 -20.303 1.00 20.28 273 ASN D N 1
ATOM 7346 C CA . ASN D 1 167 ? 20.876 -22.080 -20.224 1.00 17.42 273 ASN D CA 1
ATOM 7347 C C . ASN D 1 167 ? 20.471 -20.635 -20.518 1.00 21.82 273 ASN D C 1
ATOM 7348 O O . ASN D 1 167 ? 19.471 -20.151 -19.992 1.00 25.72 273 ASN D O 1
ATOM 7353 N N . LEU D 1 168 ? 21.243 -19.959 -21.366 1.00 19.68 274 LEU D N 1
ATOM 7354 C CA . LEU D 1 168 ? 21.074 -18.530 -21.609 1.00 27.53 274 LEU D CA 1
ATOM 7355 C C . LEU D 1 168 ? 20.058 -18.189 -22.702 1.00 35.10 274 LEU D C 1
ATOM 7356 O O . LEU D 1 168 ? 19.958 -18.888 -23.715 1.00 33.27 274 LEU D O 1
ATOM 7361 N N . ARG D 1 169 ? 19.306 -17.116 -22.468 1.00 40.07 275 ARG D N 1
ATOM 7362 C CA . ARG D 1 169 ? 18.651 -16.361 -23.533 1.00 45.17 275 ARG D CA 1
ATOM 7363 C C . ARG D 1 169 ? 19.583 -15.184 -23.790 1.00 49.38 275 ARG D C 1
ATOM 7364 O O . ARG D 1 169 ? 20.302 -14.751 -22.880 1.00 46.24 275 ARG D O 1
ATOM 7372 N N . ASP D 1 170 ? 19.621 -14.698 -25.026 1.00 53.31 276 ASP D N 1
ATOM 7373 C CA . ASP D 1 170 ? 20.600 -13.683 -25.417 1.00 57.62 276 ASP D CA 1
ATOM 7374 C C . ASP D 1 170 ? 20.631 -12.474 -24.467 1.00 57.13 276 ASP D C 1
ATOM 7375 O O . ASP D 1 170 ? 21.701 -11.939 -24.145 1.00 50.13 276 ASP D O 1
ATOM 7380 N N . GLU D 1 171 ? 19.445 -12.059 -24.025 1.00 54.84 277 GLU D N 1
ATOM 7381 C CA . GLU D 1 171 ? 19.289 -10.876 -23.187 1.00 55.74 277 GLU D CA 1
ATOM 7382 C C . GLU D 1 171 ? 19.878 -11.038 -21.796 1.00 53.79 277 GLU D C 1
ATOM 7383 O O . GLU D 1 171 ? 20.108 -10.048 -21.097 1.00 52.23 277 GLU D O 1
ATOM 7389 N N . GLU D 1 172 ? 20.149 -12.280 -21.408 1.00 47.19 278 GLU D N 1
ATOM 7390 C CA . GLU D 1 172 ? 20.632 -12.567 -20.063 1.00 41.14 278 GLU D CA 1
ATOM 7391 C C . GLU D 1 172 ? 22.137 -12.353 -19.969 1.00 38.37 278 GLU D C 1
ATOM 7392 O O . GLU D 1 172 ? 22.696 -12.285 -18.875 1.00 38.50 278 GLU D O 1
ATOM 7398 N N . VAL D 1 173 ? 22.783 -12.262 -21.127 1.00 35.77 279 VAL D N 1
ATOM 7399 C CA . VAL D 1 173 ? 24.230 -12.118 -21.209 1.00 42.86 279 VAL D CA 1
ATOM 7400 C C . VAL D 1 173 ? 24.648 -10.723 -20.773 1.00 52.36 279 VAL D C 1
ATOM 7401 O O . VAL D 1 173 ? 24.224 -9.725 -21.356 1.00 51.73 279 VAL D O 1
ATOM 7405 N N . SER D 1 174 ? 25.500 -10.652 -19.761 1.00 57.28 280 SER D N 1
ATOM 7406 C CA . SER D 1 174 ? 25.882 -9.363 -19.214 1.00 62.86 280 SER D CA 1
ATOM 7407 C C . SER D 1 174 ? 27.270 -8.941 -19.695 1.00 66.85 280 SER D C 1
ATOM 7408 O O . SER D 1 174 ? 27.580 -9.037 -20.884 1.00 71.96 280 SER D O 1
ATOM 7411 N N . ARG D 1 175 ? 28.112 -8.505 -18.767 1.00 68.28 281 ARG D N 1
ATOM 7412 C CA . ARG D 1 175 ? 29.379 -7.868 -19.115 1.00 70.21 281 ARG D CA 1
ATOM 7413 C C . ARG D 1 175 ? 30.471 -8.860 -19.522 1.00 62.78 281 ARG D C 1
ATOM 7414 O O . ARG D 1 175 ? 31.263 -9.311 -18.689 1.00 66.68 281 ARG D O 1
ATOM 7422 N N . VAL D 1 176 ? 30.499 -9.201 -20.807 1.00 52.78 282 VAL D N 1
ATOM 7423 C CA . VAL D 1 176 ? 31.559 -10.041 -21.351 1.00 47.03 282 VAL D CA 1
ATOM 7424 C C . VAL D 1 176 ? 32.839 -9.208 -21.530 1.00 45.45 282 VAL D C 1
ATOM 7425 O O . VAL D 1 176 ? 32.848 -8.180 -22.210 1.00 46.96 282 VAL D O 1
ATOM 7429 N N . PRO D 1 177 ? 33.932 -9.665 -20.908 1.00 43.69 283 PRO D N 1
ATOM 7430 C CA . PRO D 1 177 ? 35.212 -8.952 -20.855 1.00 42.04 283 PRO D CA 1
ATOM 7431 C C . PRO D 1 177 ? 35.845 -8.776 -22.227 1.00 42.14 283 PRO D C 1
ATOM 7432 O O . PRO D 1 177 ? 35.659 -9.616 -23.107 1.00 38.50 283 PRO D O 1
ATOM 7436 N N . ASP D 1 178 ? 36.590 -7.688 -22.403 1.00 46.38 284 ASP D N 1
ATOM 7437 C CA . ASP D 1 178 ? 37.326 -7.462 -23.642 1.00 49.34 284 ASP D CA 1
ATOM 7438 C C . ASP D 1 178 ? 38.340 -8.572 -23.817 1.00 37.38 284 ASP D C 1
ATOM 7439 O O . ASP D 1 178 ? 38.969 -8.996 -22.850 1.00 32.25 284 ASP D O 1
ATOM 7444 N N . GLY D 1 179 ? 38.487 -9.068 -25.039 1.00 35.48 285 GLY D N 1
ATOM 7445 C CA . GLY D 1 179 ? 39.407 -10.168 -25.258 1.00 39.61 285 GLY D CA 1
ATOM 7446 C C . GLY D 1 179 ? 38.702 -11.507 -25.256 1.00 38.63 285 GLY D C 1
ATOM 7447 O O . GLY D 1 179 ? 39.218 -12.487 -25.793 1.00 41.95 285 GLY D O 1
ATOM 7448 N N . VAL D 1 180 ? 37.530 -11.548 -24.626 1.00 34.09 286 VAL D N 1
ATOM 7449 C CA . VAL D 1 180 ? 36.734 -12.765 -24.557 1.00 28.48 286 VAL D CA 1
ATOM 7450 C C . VAL D 1 180 ? 35.655 -12.777 -25.631 1.00 33.02 286 VAL D C 1
ATOM 7451 O O . VAL D 1 180 ? 34.884 -11.822 -25.772 1.00 34.33 286 VAL D O 1
ATOM 7455 N N . LYS D 1 181 ? 35.620 -13.853 -26.405 1.00 31.40 287 LYS D N 1
ATOM 7456 C CA . LYS D 1 181 ? 34.660 -13.970 -27.493 1.00 31.66 287 LYS D CA 1
ATOM 7457 C C . LYS D 1 181 ? 33.817 -15.245 -27.371 1.00 25.81 287 LYS D C 1
ATOM 7458 O O . LYS D 1 181 ? 34.273 -16.258 -26.818 1.00 25.97 287 LYS D O 1
ATOM 7464 N N . ASP D 1 182 ? 32.602 -15.181 -27.907 1.00 20.51 288 ASP D N 1
ATOM 7465 C CA . ASP D 1 182 ? 31.689 -16.319 -27.988 1.00 22.51 288 ASP D CA 1
ATOM 7466 C C . ASP D 1 182 ? 32.089 -17.067 -29.230 1.00 27.67 288 ASP D C 1
ATOM 7467 O O . ASP D 1 182 ? 32.075 -16.496 -30.318 1.00 30.48 288 ASP D O 1
ATOM 7472 N N . ALA D 1 183 ? 32.463 -18.334 -29.080 1.00 25.38 289 ALA D N 1
ATOM 7473 C CA . ALA D 1 183 ? 32.992 -19.106 -30.205 1.00 22.59 289 ALA D CA 1
ATOM 7474 C C . ALA D 1 183 ? 32.062 -19.135 -31.413 1.00 31.20 289 ALA D C 1
ATOM 7475 O O . ALA D 1 183 ? 32.520 -19.030 -32.551 1.00 30.31 289 ALA D O 1
ATOM 7477 N N . TRP D 1 184 ? 30.769 -19.337 -31.169 1.00 25.47 290 TRP D N 1
ATOM 7478 C CA . TRP D 1 184 ? 29.801 -19.396 -32.264 1.00 29.50 290 TRP D CA 1
ATOM 7479 C C . TRP D 1 184 ? 29.724 -18.069 -33.025 1.00 30.18 290 TRP D C 1
ATOM 7480 O O . TRP D 1 184 ? 29.638 -18.050 -34.256 1.00 31.81 290 TRP D O 1
ATOM 7491 N N . GLU D 1 185 ? 29.718 -16.966 -32.284 1.00 29.95 291 GLU D N 1
ATOM 7492 C CA . GLU D 1 185 ? 29.709 -15.644 -32.893 1.00 36.81 291 GLU D CA 1
ATOM 7493 C C . GLU D 1 185 ? 30.988 -15.415 -33.707 1.00 39.55 291 GLU D C 1
ATOM 7494 O O . GLU D 1 185 ? 30.930 -15.009 -34.863 1.00 40.53 291 GLU D O 1
ATOM 7500 N N . ALA D 1 186 ? 32.138 -15.713 -33.118 1.00 33.03 292 ALA D N 1
ATOM 7501 C CA . ALA D 1 186 ? 33.410 -15.510 -33.803 1.00 34.12 292 ALA D CA 1
ATOM 7502 C C . ALA D 1 186 ? 33.559 -16.394 -35.044 1.00 34.32 292 ALA D C 1
ATOM 7503 O O . ALA D 1 186 ? 34.344 -16.085 -35.939 1.00 40.18 292 ALA D O 1
ATOM 7505 N N . ALA D 1 187 ? 32.830 -17.503 -35.093 1.00 26.07 293 ALA D N 1
ATOM 7506 C CA . ALA D 1 187 ? 32.927 -18.400 -36.245 1.00 32.79 293 ALA D CA 1
ATOM 7507 C C . ALA D 1 187 ? 32.078 -17.922 -37.419 1.00 32.84 293 ALA D C 1
ATOM 7508 O O . ALA D 1 187 ? 32.183 -18.478 -38.516 1.00 33.28 293 ALA D O 1
ATOM 7510 N N . GLY D 1 188 ? 31.238 -16.909 -37.179 1.00 29.69 294 GLY D N 1
ATOM 7511 C CA . GLY D 1 188 ? 30.431 -16.313 -38.234 1.00 37.44 294 GLY D CA 1
ATOM 7512 C C . GLY D 1 188 ? 28.947 -16.198 -37.931 1.00 45.92 294 GLY D C 1
ATOM 7513 O O . GLY D 1 188 ? 28.169 -15.777 -38.784 1.00 50.52 294 GLY D O 1
ATOM 7514 N N . SER D 1 189 ? 28.551 -16.545 -36.709 1.00 45.19 295 SER D N 1
ATOM 7515 C CA . SER D 1 189 ? 27.134 -16.562 -36.344 1.00 42.89 295 SER D CA 1
ATOM 7516 C C . SER D 1 189 ? 26.282 -17.306 -37.385 1.00 42.23 295 SER D C 1
ATOM 7517 O O . SER D 1 189 ? 25.237 -16.813 -37.796 1.00 39.44 295 SER D O 1
ATOM 7520 N N . ASP D 1 190 ? 26.721 -18.500 -37.783 1.00 37.14 296 ASP D N 1
ATOM 7521 C CA . ASP D 1 190 ? 25.993 -19.296 -38.767 1.00 41.52 296 ASP D CA 1
ATOM 7522 C C . ASP D 1 190 ? 24.669 -19.810 -38.197 1.00 48.69 296 ASP D C 1
ATOM 7523 O O . ASP D 1 190 ? 24.645 -20.520 -37.187 1.00 47.50 296 ASP D O 1
ATOM 7528 N N . ASN D 1 191 ? 23.568 -19.467 -38.862 1.00 50.02 297 ASN D N 1
ATOM 7529 C CA . ASN D 1 191 ? 22.233 -19.875 -38.419 1.00 45.00 297 ASN D CA 1
ATOM 7530 C C . ASN D 1 191 ? 22.075 -21.396 -38.338 1.00 36.28 297 ASN D C 1
ATOM 7531 O O . ASN D 1 191 ? 21.242 -21.908 -37.580 1.00 33.45 297 ASN D O 1
ATOM 7536 N N . LYS D 1 192 ? 22.850 -22.111 -39.146 1.00 29.32 298 LYS D N 1
ATOM 7537 C CA . LYS D 1 192 ? 22.770 -23.573 -39.209 1.00 36.72 298 LYS D CA 1
ATOM 7538 C C . LYS D 1 192 ? 23.390 -24.288 -38.004 1.00 45.09 298 LYS D C 1
ATOM 7539 O O . LYS D 1 192 ? 23.174 -25.493 -37.811 1.00 41.92 298 LYS D O 1
ATOM 7545 N N . THR D 1 193 ? 24.204 -23.565 -37.234 1.00 35.46 299 THR D N 1
ATOM 7546 C CA . THR D 1 193 ? 24.890 -24.142 -36.073 1.00 34.36 299 THR D CA 1
ATOM 7547 C C . THR D 1 193 ? 24.529 -23.389 -34.804 1.00 31.45 299 THR D C 1
ATOM 7548 O O . THR D 1 193 ? 25.243 -23.462 -33.809 1.00 37.67 299 THR D O 1
ATOM 7552 N N . LYS D 1 194 ? 23.434 -22.645 -34.862 1.00 32.17 300 LYS D N 1
ATOM 7553 C CA . LYS D 1 194 ? 23.055 -21.704 -33.811 1.00 30.29 300 LYS D CA 1
ATOM 7554 C C . LYS D 1 194 ? 22.411 -22.330 -32.583 1.00 29.61 300 LYS D C 1
ATOM 7555 O O . LYS D 1 194 ? 22.853 -22.117 -31.452 1.00 34.41 300 LYS D O 1
ATOM 7561 N N . PHE D 1 195 ? 21.328 -23.063 -32.803 1.00 22.63 301 PHE D N 1
ATOM 7562 C CA . PHE D 1 195 ? 20.532 -23.562 -31.691 1.00 28.77 301 PHE D CA 1
ATOM 7563 C C . PHE D 1 195 ? 21.027 -24.918 -31.197 1.00 27.54 301 PHE D C 1
ATOM 7564 O O . PHE D 1 195 ? 21.343 -25.806 -31.992 1.00 29.31 301 PHE D O 1
ATOM 7572 N N . THR D 1 196 ? 21.162 -25.045 -29.881 1.00 22.55 302 THR D N 1
ATOM 7573 C CA . THR D 1 196 ? 21.735 -26.263 -29.294 1.00 24.91 302 THR D CA 1
ATOM 7574 C C . THR D 1 196 ? 20.663 -27.071 -28.582 1.00 23.28 302 THR D C 1
ATOM 7575 O O . THR D 1 196 ? 20.869 -28.220 -28.179 1.00 27.44 302 THR D O 1
ATOM 7579 N N . TRP D 1 197 ? 19.520 -26.427 -28.407 1.00 24.73 303 TRP D N 1
ATOM 7580 C CA . TRP D 1 197 ? 18.360 -27.057 -27.826 1.00 27.85 303 TRP D CA 1
ATOM 7581 C C . TRP D 1 197 ? 17.164 -26.676 -28.683 1.00 30.52 303 TRP D C 1
ATOM 7582 O O . TRP D 1 197 ? 16.719 -25.529 -28.680 1.00 34.45 303 TRP D O 1
ATOM 7593 N N . ASP D 1 198 ? 16.677 -27.645 -29.447 1.00 27.82 304 ASP D N 1
ATOM 7594 C CA . ASP D 1 198 ? 15.682 -27.386 -30.483 1.00 32.90 304 ASP D CA 1
ATOM 7595 C C . ASP D 1 198 ? 14.540 -28.390 -30.333 1.00 29.86 304 ASP D C 1
ATOM 7596 O O . ASP D 1 198 ? 14.625 -29.510 -30.848 1.00 27.38 304 ASP D O 1
ATOM 7601 N N . THR D 1 199 ? 13.496 -28.013 -29.592 1.00 31.24 305 THR D N 1
ATOM 7602 C CA . THR D 1 199 ? 12.387 -28.939 -29.331 1.00 36.92 305 THR D CA 1
ATOM 7603 C C . THR D 1 199 ? 11.491 -29.135 -30.550 1.00 38.12 305 THR D C 1
ATOM 7604 O O . THR D 1 199 ? 10.557 -29.941 -30.501 1.00 33.95 305 THR D O 1
ATOM 7608 N N . PHE D 1 200 ? 11.754 -28.401 -31.631 1.00 40.99 306 PHE D N 1
ATOM 7609 C CA . PHE D 1 200 ? 11.074 -28.701 -32.890 1.00 43.65 306 PHE D CA 1
ATOM 7610 C C . PHE D 1 200 ? 11.584 -30.008 -33.437 1.00 40.91 306 PHE D C 1
ATOM 7611 O O . PHE D 1 200 ? 10.802 -30.843 -33.881 1.00 36.96 306 PHE D O 1
ATOM 7619 N N . LYS D 1 201 ? 12.904 -30.154 -33.463 1.00 38.36 307 LYS D N 1
ATOM 7620 C CA . LYS D 1 201 ? 13.510 -31.338 -34.053 1.00 39.37 307 LYS D CA 1
ATOM 7621 C C . LYS D 1 201 ? 13.842 -32.422 -33.037 1.00 38.54 307 LYS D C 1
ATOM 7622 O O . LYS D 1 201 ? 13.838 -33.609 -33.362 1.00 35.25 307 LYS D O 1
ATOM 7628 N N . ASN D 1 202 ? 14.094 -32.025 -31.796 1.00 32.67 308 ASN D N 1
ATOM 7629 C CA . ASN D 1 202 ? 14.455 -33.007 -30.786 1.00 31.02 308 ASN D CA 1
ATOM 7630 C C . ASN D 1 202 ? 13.215 -33.381 -29.994 1.00 38.59 308 ASN D C 1
ATOM 7631 O O . ASN D 1 202 ? 12.598 -32.528 -29.343 1.00 42.84 308 ASN D O 1
ATOM 7636 N N . ASP D 1 203 ? 12.834 -34.649 -30.070 1.00 33.48 309 ASP D N 1
ATOM 7637 C CA . ASP D 1 203 ? 11.629 -35.095 -29.390 1.00 41.54 309 ASP D CA 1
ATOM 7638 C C . ASP D 1 203 ? 11.909 -36.003 -28.199 1.00 40.79 309 ASP D C 1
ATOM 7639 O O . ASP D 1 203 ? 11.010 -36.707 -27.730 1.00 38.46 309 ASP D O 1
ATOM 7644 N N . ASN D 1 204 ? 13.140 -35.978 -27.693 1.00 45.75 310 ASN D N 1
ATOM 7645 C CA . ASN D 1 204 ? 13.453 -36.732 -26.480 1.00 56.00 310 ASN D CA 1
ATOM 7646 C C . ASN D 1 204 ? 12.513 -36.338 -25.340 1.00 64.32 310 ASN D C 1
ATOM 7647 O O . ASN D 1 204 ? 12.075 -37.187 -24.561 1.00 58.98 310 ASN D O 1
ATOM 7652 N N . LYS D 1 205 ? 12.186 -35.050 -25.275 1.00 73.28 311 LYS D N 1
ATOM 7653 C CA . LYS D 1 205 ? 11.276 -34.535 -24.260 1.00 76.39 311 LYS D CA 1
ATOM 7654 C C . LYS D 1 205 ? 9.928 -34.160 -24.865 1.00 78.30 311 LYS D C 1
ATOM 7655 O O . LYS D 1 205 ? 9.864 -33.520 -25.917 1.00 74.65 311 LYS D O 1
ATOM 7661 N N . GLN D 1 206 ? 8.853 -34.565 -24.194 1.00 83.40 312 GLN D N 1
ATOM 7662 C CA . GLN D 1 206 ? 7.507 -34.216 -24.627 1.00 88.19 312 GLN D CA 1
ATOM 7663 C C . GLN D 1 206 ? 7.052 -33.061 -23.749 1.00 91.37 312 GLN D C 1
ATOM 7664 O O . GLN D 1 206 ? 7.431 -32.984 -22.581 1.00 91.63 312 GLN D O 1
ATOM 7670 N N . GLY D 1 207 ? 6.234 -32.171 -24.301 1.00 94.02 313 GLY D N 1
ATOM 7671 C CA . GLY D 1 207 ? 5.648 -31.096 -23.518 1.00 93.98 313 GLY D CA 1
ATOM 7672 C C . GLY D 1 207 ? 6.338 -29.767 -23.763 1.00 91.04 313 GLY D C 1
ATOM 7673 O O . GLY D 1 207 ? 5.788 -28.704 -23.477 1.00 90.79 313 GLY D O 1
ATOM 7674 N N . GLY D 1 210 ? 7.396 -26.081 -28.677 1.00 60.47 316 GLY D N 1
ATOM 7675 C CA . GLY D 1 210 ? 8.091 -25.492 -29.811 1.00 63.99 316 GLY D CA 1
ATOM 7676 C C . GLY D 1 210 ? 9.008 -24.366 -29.375 1.00 67.24 316 GLY D C 1
ATOM 7677 O O . GLY D 1 210 ? 8.559 -23.241 -29.146 1.00 72.00 316 GLY D O 1
ATOM 7678 N N . ALA D 1 211 ? 10.299 -24.662 -29.279 1.00 61.82 317 ALA D N 1
ATOM 7679 C CA . ALA D 1 211 ? 11.282 -23.663 -28.879 1.00 53.52 317 ALA D CA 1
ATOM 7680 C C . ALA D 1 211 ? 12.660 -23.990 -29.432 1.00 42.46 317 ALA D C 1
ATOM 7681 O O . ALA D 1 211 ? 13.004 -25.158 -29.576 1.00 40.34 317 ALA D O 1
ATOM 7683 N N . LYS D 1 212 ? 13.416 -22.949 -29.776 1.00 46.92 318 LYS D N 1
ATOM 7684 C CA . LYS D 1 212 ? 14.807 -23.061 -30.218 1.00 44.93 318 LYS D CA 1
ATOM 7685 C C . LYS D 1 212 ? 15.634 -22.123 -29.351 1.00 40.24 318 LYS D C 1
ATOM 7686 O O . LYS D 1 212 ? 15.265 -20.964 -29.178 1.00 41.66 318 LYS D O 1
ATOM 7692 N N . MET D 1 213 ? 16.746 -22.610 -28.802 1.00 32.54 319 MET D N 1
ATOM 7693 C CA . MET D 1 213 ? 17.572 -21.778 -27.923 1.00 27.34 319 MET D CA 1
ATOM 7694 C C . MET D 1 213 ? 19.048 -22.110 -28.089 1.00 32.07 319 MET D C 1
ATOM 7695 O O . MET D 1 213 ? 19.406 -23.241 -28.445 1.00 28.87 319 MET D O 1
ATOM 7700 N N . ARG D 1 214 ? 19.901 -21.120 -27.836 1.00 29.72 320 ARG D N 1
ATOM 7701 C CA . ARG D 1 214 ? 21.335 -21.348 -27.809 1.00 25.37 320 ARG D CA 1
ATOM 7702 C C . ARG D 1 214 ? 21.795 -21.404 -26.352 1.00 26.56 320 ARG D C 1
ATOM 7703 O O . ARG D 1 214 ? 22.421 -20.471 -25.821 1.00 24.03 320 ARG D O 1
ATOM 7711 N N . PHE D 1 215 ? 21.426 -22.496 -25.697 1.00 20.62 321 PHE D N 1
ATOM 7712 C CA . PHE D 1 215 ? 21.710 -22.686 -24.283 1.00 17.87 321 PHE D CA 1
ATOM 7713 C C . PHE D 1 215 ? 23.183 -23.009 -24.056 1.00 17.27 321 PHE D C 1
ATOM 7714 O O . PHE D 1 215 ? 23.764 -22.623 -23.047 1.00 22.32 321 PHE D O 1
ATOM 7722 N N . ASP D 1 216 ? 23.776 -23.739 -24.990 1.00 22.22 322 ASP D N 1
ATOM 7723 C CA . ASP D 1 216 ? 25.143 -24.227 -24.836 1.00 18.11 322 ASP D CA 1
ATOM 7724 C C . ASP D 1 216 ? 26.111 -23.324 -25.575 1.00 21.78 322 ASP D C 1
ATOM 7725 O O . ASP D 1 216 ? 25.972 -23.103 -26.783 1.00 20.76 322 ASP D O 1
ATOM 7730 N N . ARG D 1 217 ? 27.095 -22.803 -24.847 1.00 18.30 323 ARG D N 1
ATOM 7731 C CA . ARG D 1 217 ? 28.011 -21.827 -25.422 1.00 20.95 323 ARG D CA 1
ATOM 7732 C C . ARG D 1 217 ? 29.421 -22.042 -24.933 1.00 26.57 323 ARG D C 1
ATOM 7733 O O . ARG D 1 217 ? 29.638 -22.618 -23.864 1.00 17.21 323 ARG D O 1
ATOM 7741 N N . LEU D 1 218 ? 30.379 -21.560 -25.721 1.00 17.30 324 LEU D N 1
ATOM 7742 C CA . LEU D 1 218 ? 31.786 -21.622 -25.352 1.00 19.04 324 LEU D CA 1
ATOM 7743 C C . LEU D 1 218 ? 32.388 -20.244 -25.565 1.00 22.02 324 LEU D C 1
ATOM 7744 O O . LEU D 1 218 ? 32.262 -19.684 -26.653 1.00 21.37 324 LEU D O 1
ATOM 7749 N N . TYR D 1 219 ? 33.021 -19.694 -24.535 1.00 24.17 325 TYR 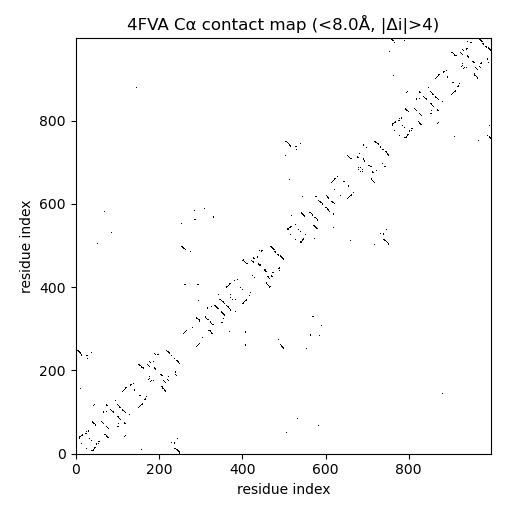D N 1
ATOM 7750 C CA . TYR D 1 219 ? 33.735 -18.428 -24.663 1.00 21.86 325 TYR D CA 1
ATOM 7751 C C . TYR D 1 219 ? 35.199 -18.719 -24.535 1.00 24.78 325 TYR D C 1
ATOM 7752 O O . TYR D 1 219 ? 35.581 -19.687 -23.867 1.00 22.00 325 TYR D O 1
ATOM 7761 N N . TRP D 1 220 ? 36.035 -17.906 -25.169 1.00 19.34 326 TRP D N 1
ATOM 7762 C CA . TRP D 1 220 ? 37.469 -18.072 -24.969 1.00 21.46 326 TRP D CA 1
ATOM 7763 C C . TRP D 1 220 ? 38.276 -16.777 -25.038 1.00 27.83 326 TRP D C 1
ATOM 7764 O O . TRP D 1 220 ? 37.818 -15.754 -25.563 1.00 26.73 326 TRP D O 1
ATOM 7775 N N . SER D 1 221 ? 39.470 -16.829 -24.464 1.00 26.65 327 SER D N 1
ATOM 7776 C CA . SER D 1 221 ? 40.456 -15.774 -24.612 1.00 24.07 327 SER D CA 1
ATOM 7777 C C . SER D 1 221 ? 41.807 -16.441 -24.799 1.00 25.84 327 SER D C 1
ATOM 7778 O O . SER D 1 221 ? 41.987 -17.586 -24.392 1.00 24.70 327 SER D O 1
ATOM 7781 N N . GLY D 1 222 ? 42.750 -15.774 -25.455 1.00 25.91 328 GLY D N 1
ATOM 7782 C CA . GLY D 1 222 ? 44.064 -16.371 -25.587 1.00 30.90 328 GLY D CA 1
ATOM 7783 C C . GLY D 1 222 ? 44.677 -16.224 -26.961 1.00 28.81 328 GLY D C 1
ATOM 7784 O O . GLY D 1 222 ? 44.069 -15.633 -27.853 1.00 31.54 328 GLY D O 1
ATOM 7785 N N . PRO D 1 223 ? 45.876 -16.794 -27.144 1.00 30.90 329 PRO D N 1
ATOM 7786 C CA . PRO D 1 223 ? 46.704 -16.619 -28.344 1.00 35.23 329 PRO D CA 1
ATOM 7787 C C . PRO D 1 223 ? 46.217 -17.349 -29.594 1.00 40.48 329 PRO D C 1
ATOM 7788 O O . PRO D 1 223 ? 46.883 -17.257 -30.624 1.00 45.13 329 PRO D O 1
ATOM 7792 N N . LEU D 1 224 ? 45.087 -18.045 -29.530 1.00 36.04 330 LEU D N 1
ATOM 7793 C CA . LEU D 1 224 ? 44.526 -18.624 -30.748 1.00 32.39 330 LEU D CA 1
ATOM 7794 C C . LEU D 1 224 ? 43.344 -17.738 -31.110 1.00 32.58 330 LEU D C 1
ATOM 7795 O O . LEU D 1 224 ? 42.403 -17.622 -30.327 1.00 36.99 330 LEU D O 1
ATOM 7800 N N . ASP D 1 225 ? 43.378 -17.114 -32.285 1.00 31.64 331 ASP D N 1
ATOM 7801 C CA . ASP D 1 225 ? 42.375 -16.097 -32.596 1.00 42.86 331 ASP D CA 1
ATOM 7802 C C . ASP D 1 225 ? 41.324 -16.542 -33.599 1.00 37.68 331 ASP D C 1
ATOM 7803 O O . ASP D 1 225 ? 40.348 -15.827 -33.824 1.00 41.46 331 ASP D O 1
ATOM 7808 N N . LYS D 1 226 ? 41.521 -17.704 -34.213 1.00 37.83 332 LYS D N 1
ATOM 7809 C CA . LYS D 1 226 ? 40.557 -18.194 -35.201 1.00 48.24 332 LYS D CA 1
ATOM 7810 C C . LYS D 1 226 ? 39.775 -19.412 -34.692 1.00 40.90 332 LYS D C 1
ATOM 7811 O O . LYS D 1 226 ? 40.297 -20.222 -33.925 1.00 30.05 332 LYS D O 1
ATOM 7817 N N . VAL D 1 227 ? 38.541 -19.564 -35.161 1.00 34.72 333 VAL D N 1
ATOM 7818 C CA . VAL D 1 227 ? 37.683 -20.643 -34.674 1.00 34.44 333 VAL D CA 1
ATOM 7819 C C . VAL D 1 227 ? 36.727 -21.173 -35.737 1.00 36.16 333 VAL D C 1
ATOM 7820 O O . VAL D 1 227 ? 36.153 -20.406 -36.507 1.00 34.93 333 VAL D O 1
ATOM 7824 N N . LYS D 1 228 ? 36.592 -22.496 -35.779 1.00 36.78 334 LYS D N 1
ATOM 7825 C CA . LYS D 1 228 ? 35.541 -23.165 -36.538 1.00 33.40 334 LYS D CA 1
ATOM 7826 C C . LYS D 1 228 ? 34.569 -23.755 -35.535 1.00 34.79 334 LYS D C 1
ATOM 7827 O O . LYS D 1 228 ? 34.977 -24.115 -34.427 1.00 29.77 334 LYS D O 1
ATOM 7833 N N . PHE D 1 229 ? 33.293 -23.845 -35.911 1.00 30.18 335 PHE D N 1
ATOM 7834 C CA . PHE D 1 229 ? 32.243 -24.223 -34.973 1.00 30.53 335 PHE D CA 1
ATOM 7835 C C . PHE D 1 229 ? 31.165 -25.093 -35.616 1.00 34.08 335 PHE D C 1
ATOM 7836 O O . PHE D 1 229 ? 30.506 -24.653 -36.565 1.00 29.50 335 PHE D O 1
ATOM 7844 N N . THR D 1 230 ? 30.959 -26.297 -35.073 1.00 32.32 336 THR D N 1
ATOM 7845 C CA . THR D 1 230 ? 29.913 -27.200 -35.554 1.00 33.03 336 THR D CA 1
ATOM 7846 C C . THR D 1 230 ? 29.076 -27.778 -34.409 1.00 34.82 336 THR D C 1
ATOM 7847 O O . THR D 1 230 ? 29.469 -27.694 -33.231 1.00 28.51 336 THR D O 1
ATOM 7851 N N . LEU D 1 231 ? 27.932 -28.370 -34.766 1.00 27.18 337 LEU D N 1
ATOM 7852 C CA . LEU D 1 231 ? 27.071 -29.078 -33.817 1.00 26.08 337 LEU D CA 1
ATOM 7853 C C . LEU D 1 231 ? 27.220 -30.564 -34.057 1.00 29.53 337 LEU D C 1
ATOM 7854 O O . LEU D 1 231 ? 27.479 -30.982 -35.183 1.00 32.75 337 LEU D O 1
ATOM 7859 N N . GLU D 1 232 ? 27.068 -31.366 -33.003 1.00 25.00 338 GLU D N 1
ATOM 7860 C CA . GLU D 1 232 ? 27.204 -32.812 -33.140 1.00 24.02 338 GLU D CA 1
ATOM 7861 C C . GLU D 1 232 ? 26.099 -33.525 -32.372 1.00 25.91 338 GLU D C 1
ATOM 7862 O O . GLU D 1 232 ? 25.358 -32.896 -31.614 1.00 22.11 338 GLU D O 1
ATOM 7868 N N . GLY D 1 233 ? 25.974 -34.825 -32.621 1.00 22.36 339 GLY D N 1
ATOM 7869 C CA . GLY D 1 233 ? 24.964 -35.655 -31.986 1.00 20.68 339 GLY D CA 1
ATOM 7870 C C . GLY D 1 233 ? 23.544 -35.397 -32.442 1.00 29.03 339 GLY D C 1
ATOM 7871 O O . GLY D 1 233 ? 22.608 -35.606 -31.672 1.00 32.45 339 GLY D O 1
ATOM 7872 N N . ARG D 1 234 ? 23.369 -34.965 -33.691 1.00 25.23 340 ARG D N 1
ATOM 7873 C CA . ARG D 1 234 ? 22.032 -34.624 -34.186 1.00 26.53 340 ARG D CA 1
ATOM 7874 C C . ARG D 1 234 ? 21.283 -35.774 -34.866 1.00 34.25 340 ARG D C 1
ATOM 7875 O O . ARG D 1 234 ? 20.170 -35.601 -35.368 1.00 32.49 340 ARG D O 1
ATOM 7883 N N . GLN D 1 235 ? 21.885 -36.952 -34.850 1.00 32.14 341 GLN D N 1
ATOM 7884 C CA . GLN D 1 235 ? 21.327 -38.115 -35.518 1.00 34.76 341 GLN D CA 1
ATOM 7885 C C . GLN D 1 235 ? 20.644 -39.068 -34.526 1.00 32.86 341 GLN D C 1
ATOM 7886 O O . GLN D 1 235 ? 21.190 -39.338 -33.457 1.00 21.09 341 GLN D O 1
ATOM 7892 N N . ARG D 1 236 ? 19.467 -39.588 -34.866 1.00 29.77 342 ARG D N 1
ATOM 7893 C CA . ARG D 1 236 ? 18.811 -40.559 -33.984 1.00 22.88 342 ARG D CA 1
ATOM 7894 C C . ARG D 1 236 ? 19.645 -41.810 -33.941 1.00 29.39 342 ARG D C 1
ATOM 7895 O O . ARG D 1 236 ? 20.306 -42.155 -34.921 1.00 39.59 342 ARG D O 1
ATOM 7903 N N . ILE D 1 237 ? 19.618 -42.484 -32.798 1.00 25.92 343 ILE D N 1
ATOM 7904 C CA . ILE D 1 237 ? 20.274 -43.773 -32.640 1.00 26.42 343 ILE D CA 1
ATOM 7905 C C . ILE D 1 237 ? 19.402 -44.829 -33.296 1.00 31.03 343 ILE D C 1
ATOM 7906 O O . ILE D 1 237 ? 18.184 -44.810 -33.133 1.00 24.85 343 ILE D O 1
ATOM 7911 N N . ARG D 1 238 ? 20.017 -45.712 -34.077 1.00 28.68 344 ARG D N 1
ATOM 7912 C CA . ARG D 1 238 ? 19.260 -46.653 -34.897 1.00 40.57 344 ARG D CA 1
ATOM 7913 C C . ARG D 1 238 ? 18.462 -47.654 -34.064 1.00 41.81 344 ARG D C 1
ATOM 7914 O O . ARG D 1 238 ? 17.278 -47.895 -34.324 1.00 42.32 344 ARG D O 1
ATOM 7922 N N . SER D 1 239 ? 19.117 -48.237 -33.065 1.00 35.99 345 SER D N 1
ATOM 7923 C CA . SER D 1 239 ? 18.513 -49.284 -32.255 1.00 32.77 345 SER D CA 1
ATOM 7924 C C . SER D 1 239 ? 17.327 -48.850 -31.383 1.00 35.25 345 SER D C 1
ATOM 7925 O O . SER D 1 239 ? 16.488 -49.680 -31.043 1.00 37.11 345 SER D O 1
ATOM 7928 N N . CYS D 1 240 ? 17.271 -47.583 -30.976 1.00 32.29 346 CYS D N 1
ATOM 7929 C CA . CYS D 1 240 ? 16.225 -47.170 -30.040 1.00 29.59 346 CYS D CA 1
ATOM 7930 C C . CYS D 1 240 ? 15.411 -45.965 -30.500 1.00 29.99 346 CYS D C 1
ATOM 7931 O O . CYS D 1 240 ? 14.492 -45.537 -29.802 1.00 33.61 346 CYS D O 1
ATOM 7934 N N . LEU D 1 241 ? 15.773 -45.396 -31.646 1.00 29.01 347 LEU D N 1
ATOM 7935 C CA . LEU D 1 241 ? 15.040 -44.261 -32.230 1.00 27.07 347 LEU D CA 1
ATOM 7936 C C . LEU D 1 241 ? 15.021 -42.970 -31.413 1.00 26.70 347 LEU D C 1
ATOM 7937 O O . LEU D 1 241 ? 14.194 -42.094 -31.665 1.00 35.81 347 LEU D O 1
ATOM 7942 N N . CYS D 1 242 ? 15.950 -42.799 -30.485 1.00 25.65 348 CYS D N 1
ATOM 7943 C CA . CYS D 1 242 ? 16.024 -41.513 -29.790 1.00 28.01 348 CYS D CA 1
ATOM 7944 C C . CYS D 1 242 ? 17.368 -40.823 -30.025 1.00 23.30 348 CYS D C 1
ATOM 7945 O O . CYS D 1 242 ? 18.327 -41.443 -30.503 1.00 24.37 348 CYS D O 1
ATOM 7948 N N . PHE D 1 243 ? 17.439 -39.537 -29.701 1.00 23.49 349 PHE D N 1
ATOM 7949 C CA . PHE D 1 243 ? 18.703 -38.838 -29.823 1.00 22.12 349 PHE D CA 1
ATOM 7950 C C . PHE D 1 243 ? 19.545 -39.172 -28.600 1.00 24.96 349 PHE D C 1
ATOM 7951 O O . PHE D 1 243 ? 18.991 -39.510 -27.543 1.00 22.96 349 PHE D O 1
ATOM 7959 N N . PRO D 1 244 ? 20.882 -39.094 -28.729 1.00 26.91 350 PRO D N 1
ATOM 7960 C CA . PRO D 1 244 ? 21.720 -39.357 -27.550 1.00 22.64 350 PRO D CA 1
ATOM 7961 C C . PRO D 1 244 ? 21.321 -38.445 -26.413 1.00 20.04 350 PRO D C 1
ATOM 7962 O O . PRO D 1 244 ? 21.394 -38.832 -25.250 1.00 22.23 350 PRO D O 1
ATOM 7966 N N . SER D 1 245 ? 20.912 -37.229 -26.748 1.00 19.85 351 SER D N 1
ATOM 7967 C CA . SER D 1 245 ? 20.536 -36.253 -25.735 1.00 19.60 351 SER D CA 1
ATOM 7968 C C . SER D 1 245 ? 19.460 -35.324 -26.269 1.00 25.12 351 SER D C 1
ATOM 7969 O O . SER D 1 245 ? 19.222 -35.288 -27.478 1.00 20.22 351 SER D O 1
ATOM 7972 N N . ASP D 1 246 ? 18.791 -34.587 -25.383 1.00 21.58 352 ASP D N 1
ATOM 7973 C CA . ASP D 1 246 ? 17.880 -33.534 -25.842 1.00 24.02 352 ASP D CA 1
ATOM 7974 C C . ASP D 1 246 ? 18.660 -32.270 -26.263 1.00 24.18 352 ASP D C 1
ATOM 7975 O O . ASP D 1 246 ? 18.109 -31.353 -26.874 1.00 21.59 352 ASP D O 1
ATOM 7980 N N . HIS D 1 247 ? 19.953 -32.230 -25.954 1.00 23.05 353 HIS D N 1
ATOM 7981 C CA . HIS D 1 247 ? 20.827 -31.163 -26.455 1.00 26.02 353 HIS D CA 1
ATOM 7982 C C . HIS D 1 247 ? 21.709 -31.654 -27.602 1.00 23.08 353 HIS D C 1
ATOM 7983 O O . HIS D 1 247 ? 22.115 -32.822 -27.642 1.00 21.65 353 HIS D O 1
ATOM 7990 N N . TRP D 1 248 ? 22.002 -30.760 -28.544 1.00 20.48 354 TRP D N 1
ATOM 7991 C CA . TRP D 1 248 ? 23.075 -31.038 -29.481 1.00 20.09 354 TRP D CA 1
ATOM 7992 C C . TRP D 1 248 ? 24.390 -30.705 -28.776 1.00 18.66 354 TRP D C 1
ATOM 7993 O O . TRP D 1 248 ? 24.437 -29.836 -27.910 1.00 18.44 354 TRP D O 1
ATOM 8004 N N . ALA D 1 249 ? 25.466 -31.371 -29.164 1.00 21.04 355 ALA D N 1
ATOM 8005 C CA . ALA D 1 249 ? 26.782 -30.997 -28.655 1.00 22.31 355 ALA D CA 1
ATOM 8006 C C . ALA D 1 249 ? 27.372 -29.884 -29.512 1.00 27.65 355 ALA D C 1
ATOM 8007 O O . ALA D 1 249 ? 27.127 -29.808 -30.721 1.00 26.21 355 ALA D O 1
ATOM 8009 N N . ILE D 1 250 ? 28.163 -29.024 -28.885 1.00 20.38 356 ILE D N 1
ATOM 8010 C CA . ILE D 1 250 ? 28.929 -28.043 -29.637 1.00 26.62 356 ILE D CA 1
ATOM 8011 C C . ILE D 1 250 ? 30.374 -28.499 -29.726 1.00 23.86 356 ILE D C 1
ATOM 8012 O O . ILE D 1 250 ? 30.876 -29.190 -28.839 1.00 23.04 356 ILE D O 1
ATOM 8017 N N . ASN D 1 251 ? 31.006 -28.163 -30.844 1.00 23.23 357 ASN D N 1
ATOM 8018 C CA . ASN D 1 251 ? 32.355 -28.598 -31.152 1.00 30.69 357 ASN D CA 1
ATOM 8019 C C . ASN D 1 251 ? 33.125 -27.466 -31.800 1.00 39.17 357 ASN D C 1
ATOM 8020 O O . ASN D 1 251 ? 32.889 -27.149 -32.976 1.00 38.14 357 ASN D O 1
ATOM 8025 N N . ALA D 1 252 ? 34.030 -26.853 -31.044 1.00 28.98 358 ALA D N 1
ATOM 8026 C CA . ALA D 1 252 ? 34.784 -25.720 -31.557 1.00 28.84 358 ALA D CA 1
ATOM 8027 C C . ALA D 1 252 ? 36.251 -26.068 -31.667 1.00 32.11 358 ALA D C 1
ATOM 8028 O O . ALA D 1 252 ? 36.831 -26.652 -30.749 1.00 35.63 358 ALA D O 1
ATOM 8030 N N . THR D 1 253 ? 36.846 -25.711 -32.801 1.00 26.00 359 THR D N 1
ATOM 8031 C CA . THR D 1 253 ? 38.269 -25.919 -33.021 1.00 24.47 359 THR D CA 1
ATOM 8032 C C . THR D 1 253 ? 38.952 -24.562 -33.090 1.00 29.38 359 THR D C 1
ATOM 8033 O O . THR D 1 253 ? 38.579 -23.707 -33.897 1.00 29.66 359 THR D O 1
ATOM 8037 N N . PHE D 1 254 ? 39.924 -24.353 -32.210 1.00 30.08 360 PHE D N 1
ATOM 8038 C CA . PHE D 1 254 ? 40.611 -23.075 -32.130 1.00 27.07 360 PHE D CA 1
ATOM 8039 C C . PHE D 1 254 ? 42.001 -23.209 -32.718 1.00 26.15 360 PHE D C 1
ATOM 8040 O O . PHE D 1 254 ? 42.691 -24.206 -32.479 1.00 26.83 360 PHE D O 1
ATOM 8048 N N . PHE D 1 255 ? 42.406 -22.205 -33.492 1.00 29.68 361 PHE D N 1
ATOM 8049 C CA . PHE D 1 255 ? 43.713 -22.235 -34.142 1.00 36.99 361 PHE D CA 1
ATOM 8050 C C . PHE D 1 255 ? 44.275 -20.843 -34.452 1.00 40.69 361 PHE D C 1
ATOM 8051 O O . PHE D 1 255 ? 43.607 -19.821 -34.251 1.00 40.89 361 PHE D O 1
ATOM 8059 N N . ALA D 1 256 ? 45.519 -20.815 -34.919 1.00 43.53 362 ALA D N 1
ATOM 8060 C CA . ALA D 1 256 ? 46.198 -19.562 -35.210 1.00 46.68 362 ALA D CA 1
ATOM 8061 C C . ALA D 1 256 ? 46.190 -19.293 -36.706 1.00 57.50 362 ALA D C 1
ATOM 8062 O O . ALA D 1 256 ? 46.752 -20.069 -37.478 1.00 64.99 362 ALA D O 1
#

Radius of gyration: 31.85 Å; Cα contacts (8 Å, |Δi|>4): 2268; chains: 4; bounding box: 79×94×78 Å

CATH classification: 3.60.10.10

Solvent-accessible surface area: 42372 Å² total; per-residue (Å²): 182,46,181,78,52,111,2,18,0,0,0,0,2,0,3,5,84,14,31,141,50,3,73,48,1,4,118,16,0,5,116,34,0,119,108,39,101,2,58,2,0,0,0,0,24,0,15,59,139,46,13,27,13,0,23,137,2,64,80,82,9,36,17,5,35,11,48,66,43,28,115,20,8,6,0,0,0,0,35,111,148,1,68,0,71,89,10,56,38,52,99,16,128,57,9,65,40,127,15,6,0,0,8,0,16,2,28,22,71,88,23,69,0,11,0,0,0,0,5,0,1,23,64,144,141,48,68,92,47,0,38,56,4,0,0,88,0,0,53,48,2,88,70,4,51,38,97,32,119,56,6,0,2,0,2,0,0,2,0,11,0,40,84,120,10,47,55,122,47,17,151,52,10,113,8,0,16,88,47,41,55,52,70,118,171,17,57,56,1,23,6,20,123,130,3,85,11,59,167,57,100,172,24,39,79,43,10,15,2,5,0,7,10,14,33,46,1,99,104,13,137,20,59,12,43,8,121,149,94,26,220,99,38,122,24,14,0,0,15,10,13,0,0,19,0,25,0,50,31,110,136,30,102,48,37,82,3,15,0,0,0,0,2,1,12,6,82,24,36,148,50,3,71,48,1,5,116,16,0,2,53,32,0,21,24,45,42,3,42,1,0,0,0,0,22,0,18,65,140,44,12,54,11,0,48,141,1,117,20,21,7,70,36,54,38,11,45,117,57,25,112,18,8,6,0,0,0,0,28,54,50,3,92,39,114,110,61,76,43,50,102,17,189,65,26,68,36,122,12,6,0,0,14,0,23,2,26,22,63,90,15,68,0,10,0,0,0,0,5,0,2,22,62,134,138,51,63,93,56,0,36,56,3,0,0,87,0,0,49,57,2,92,100,14,53,83,143,34,104,58,8,0,2,0,2,0,0,2,0,10,0,35,95,123,10,50,53,124,46,19,148,47,12,110,9,0,19,93,50,29,54,50,48,118,107,16,62,61,0,15,7,19,148,135,3,80,9,63,168,50,96,174,26,42,75,47,10,16,1,7,0,8,8,14,32,56,2,98,67,16,110,18,62,10,44,6,126,146,94,26,220,95,40,122,25,15,0,0,10,10,12,0,0,20,0,22,0,49,34,132,149,136,24,158,34,38,54,3,18,0,0,0,0,1,1,3,5,85,14,29,144,51,3,72,48,1,5,115,13,0,5,41,34,0,36,27,39,60,4,40,0,0,0,0,0,25,0,17,54,142,45,9,48,11,0,33,121,2,72,71,39,9,28,13,1,25,4,33,30,39,50,128,34,8,7,0,0,0,0,24,105,49,0,56,0,52,112,8,68,30,51,103,16,188,65,21,70,44,171,15,9,0,0,12,0,20,0,23,12,66,79,18,63,0,13,0,0,0,0,6,0,3,25,66,116,134,65,59,88,57,0,44,56,4,1,23,90,0,2,68,59,3,79,98,14,46,82,148,36,114,50,6,0,2,0,2,0,0,2,0,12,0,38,85,116,12,44,73,150,41,10,127,56,10,96,9,0,18,94,46,42,57,51,68,119,163,17,51,59,1,23,12,22,118,135,4,69,13,65,145,67,90,173,29,34,90,48,11,16,2,6,0,5,5,13,33,47,1,88,98,17,122,19,59,11,44,7,118,146,94,26,221,96,37,123,22,13,0,0,13,10,11,0,0,20,0,19,0,60,27,141,134,28,126,81,36,114,2,14,0,0,0,0,2,1,6,4,85,13,29,142,49,2,73,47,1,6,114,16,0,6,112,34,0,110,106,31,102,3,48,2,0,0,0,0,25,1,18,68,137,40,12,60,8,0,46,139,3,114,76,86,8,69,32,54,42,11,44,110,60,23,116,21,8,6,0,0,0,0,25,110,150,2,88,40,116,113,61,71,45,50,97,18,182,62,27,71,39,128,15,6,0,0,14,0,23,2,32,28,65,81,20,68,0,12,0,0,0,0,6,0,1,24,70,118,135,61,42,20,36,0,39,57,3,0,7,90,0,0,51,58,3,73,90,16,46,79,145,37,116,53,5,0,3,0,2,0,0,2,0,11,0,39,73,47,5,16,42,135,53,14,145,55,13,116,8,0,17,74,48,42,58,50,53,106,156,18,44,59,0,56,8,42,132,142,4,79,12,77,178,124,95,36,76,46,12,17,1,7,0,5,10,13,32,47,0,101,88,16,132,18,60,12,48,8,120,146,98,26,211,78,38,131,24,13,0,0,17,10,11,0,0,21,0,24,0,57,19

InterPro domains:
  IPR005135 Endonuclease/exonuclease/phosphatase [PF03372] (123-353)
  IPR009060 UBA-like superfamily [SSF46934] (44-84)
  IPR036691 Endonuclease/exonuclease/phosphatase superfamily [G3DSA:3.60.10.10] (112-362)
  IPR036691 Endonuclease/exonuclease/phosphatase superfamily [SSF56219] (113-361)
  IPR051547 Tyrosyl-DNA phosphodiesterase 2-like [PTHR15822] (51-360)
  IPR054109 UBA-like domain [PF22566] (43-86)

Nearest PDB structures (foldseek):
  4fva-assembly1_A  TM=1.004E+00  e=4.981E-59  Caenorhabditis elegans
  4gew-assembly1_A-2  TM=9.982E-01  e=1.097E-55  Caenorhabditis elegans
  4f1i-assembly1_A-2  TM=9.983E-01  e=8.366E-55  Caenorhabditis elegans
  5j3z-assembly2_B  TM=9.349E-01  e=1.662E-29  Mus musculus
  5j42-assembly1_A  TM=9.244E-01  e=1.469E-29  Mus musculus

B-factor: mean 33.93, std 16.95, range [16.17, 136.3]

Secondary structure (DSSP, 8-state):
--TT-EEEEEEEE--TT--TTHHHHHHHHHHHHHHH--SEEEEEEE-STT-HHHHGGGGTEEEEESSTTSSSEEEEEEETT-EEEEEEEEEPTT-SS--EEEEEEEEETTEEEEEEEEE---SGGGHHHHHHHHHHHHHHHHHHHHHSTT-EEEEEEE----GGG---PPTT-EEHHHHTT--GGG--SEETTT--SS-S--S-EE--EEEEEESS--EEEEEEE--SPPTTT-S-S-SSPEEEEEEE-/--STT-EEEEEEEE--TT--TTHHHHHHHHHHHHHHH--SEEEEEEE-STT-HHHHGGGGTEEEEESSTTSSSEEEEEEETTSEEEEEEEEEPTT-SS--EEEEEEEEETTEEEEEEEEE---SGGGHHHHHHHHHHHHHHHHHHHHHSTT-EEEEEEE----GGG---PPTT-EEHHHHTT--GGG--SEETTT--SS-SSTT-EE--EEEEEESS--EEEEEEE--SPPTTTSS-S-SBPEEEEEEE-/--TTTT-EEEEEEEE--TT--TTHHHHHHHHHHHHHHH--SEEEEEEE-STT-HHHHGGGGTEEEEESSTTSSSEEEEEEETTSEEEEEEEEEPTT-SS--EEEEEEEEETTEEEEEEEEEPPPSGGGHHHHHHHHHHHHHHHHHHHHH-TT-EEEEEEE----GGG---PPTT-EEHHHHTT--GGG--SEETTT--SS-S--S-EE--EEEEEESS--EEEEEEE--SPPTTT-S-S-SSPEEEEEEE-/-TTTT-EEEEEEEE--TT--TTHHHHHHHHHHHHHHH--SEEEEEEE-STT-HHHHGGGGTEEEEESSTTSSSEEEEEEETTSEEEEEEEEEPTT-SS--EEEEEEEEETTEEEEEEEEEPPPSGGGHHHHHHHHHHHHHHHHHHHHH-TT-EEEEEEE----GGG---PPTT-EEHHHHTT--GGG--SEETTT--SS----EE--EEEEEESS--EEEEEEE--SPPTTT-S-S-SSPEEEEEEE-